Protein AF-A0A9P5WU08-F1 (afdb_monomer_lite)

Secondary structure (DSSP, 8-state):
-PPP-PPPPPP---TT-------PPPPP-----------------------------------------------------PPPP-----PPPPHHHHHHHHHHHHHHHHHHHHHHHHHHHHHHTSTT--HHHHHHHHHHHHHHHHHHHHHHHHHHT--------------------------TTHHHHHHHHHHHHHHHHHHHHHHHHHHHHHHHHHHHHHHHHHHHHHHHHHHHHHHHHHHHHHHHHHHHHHHHHHTTS-------------------------------------------------------------------------------------SSSSHHHHHHHHHHHHHHHTSS-S--------------------------------------------------------------------------------------SS-HHHHHHHHHHHHHH----GGG-SS---EEEEE-SS----SSS--TTSEEEEEEE--TTPPP--TT-----TTS-TT-TT-----EE-TTS-PEEP-GGGGGGHHHHHHHHHHHHH-EEETTEEEEPPP--HHHHHHHHHHHHHHHHTTPPPHHHHHTTT-SSGGGS---PPPPHHHHHHHHHHHS-TTS--TTEEEEE-TTS-EEEEEHHHHHHHS-HHHHHHHHHHHTSGGGTT-EEEGGGTEEEEEE-SHHHHHHHHHHHHT-TT--EEEEEE-S---HHHHHHHHHHGGG---SEEEEEEEPPSS--TT---SBTSS-HHHHHHHHH-TT-SEEEEEEE-TT-----TTGGGTTTT-SS-TTEEEEEEEPTT-S-EEEEEEBS-HHHHHHHHHHHTTSGGGEEEEEEEEEETTEEEEEEEE----TTS-------TTTS-HHHHHHH-SS-EEEEEESS-TT-GGGGSS-EEEEEEEE-TTTTHHHHHHHHHH-TT--EEEEEE-TT--HHHHHHHHHHHHTT-SS--EEEEEEE-STT-EEEEEEESTT-TTT-EEEEEE-TT---HHHHHHHGGGEEEEEEE---HHHHHHHHHHHT-TT------EEEEESGGGS-HHHHHHHHHHHHHS--SEEEEEEE--GGGHHHHHHHHHHHGGG--EEEEESTTHHHHHHHHHHH-TT-TT-TT--EEEEEEEEEE-TTTTHHHHHHHTSSS--SEEEEEEEEE-HHHHHHHHHHS-TTT--EEEE-TT----HHHHHHHHHHSPTTB--SEEEE--TT--HHHHHHHHHHHGGGBS-TT-EEEETTB-

pLDDT: mean 72.18, std 25.39, range [24.97, 98.31]

Foldseek 3Di:
DDDDDDDDDDDDDDPPDDDDDDDDDDDDDDDDDDDDDDDDDDDDDDDDDDDDDDDDDDDDDDDDDDDDDDDDDDDDDDDDDDDDDDDDDDDDQDVVNVVVVVVVVVVVVVVVVVVLVVVVVVQVVDPVDDPVNSCVVVVVVVVVVVVVVVVVVVVVVDDDDDDDDDDDDDDDDDDDDDDDDDPPPPVVVVVVVVVVVVVVVVVVVVVVVVVVVVVVVVVVVVVVVVVVVVVVVVVVVVVVVVVVVVVVVVVVVVVVVVVPDDDDDDYDDDDDDDDDDDDDDDDDDDDDDDDDDDDDDDDDDDDDDDDDDDDDDDDDDDDDDDDDDDDDDDDDDDDDDDDDDDDDDDDPPPVVVVVVVVVVVVVVVVPPPDDDDDDDDDDDDDDDDDDDDDDDDDDDDDDDDDDDDDDDDDDDDDDDDDDDDDDDDDDDDDDDDDDDDDDDDDDDDDDDDDDPPPDQPDDLQVLLQQQCVQVLPDFDACLLPLAQFAKAKFFDPPDDPDLVPDDLQRIFIWGKFQQAPPDQDDPPDCPDDPPDDSVDPPPGPAIDTPPVDDGHGGDPVCLVCLQVNQSSLSCQQPFHQDPNRGRGDHDPDPVVNVRSVSRNVNSVVVVHDHSVNVVVVPDRDSVVVDHNNGAGSVNNVCVCVVGPPVLDQPPFWFWWAGPVGTITTHGPVSCVSPFDPLLVVLQVVLCVDPQWVQWDQPRSSLETETEGADVVSVVSVLVSQLSSLTRAYYAYEHNDADDPVNLVVLLVRLLSGNYQEYHYEYEDDPDCPPPDQDAQVDDPLSNVLSNLPNQNHQKYWYFYDYPPPPPPRVVVSSVLPDDPAQVRTQKMWGHDVVGSAIAIEHEDQAPQVRVLSVCVSVVHNLRYQKYKYWYDDPPDIKIKIKGPFDPPPDDPDRPNCSPPDGPQVVLQVDDGIAMATAEEPPLVRCVLNHLRYAEYEYEDEPPVCLVVVLVSLVSNLNYAEAEYEYEPPDAPLVSCVSNLVSLLCRNHHQKYKYWYDPDDPDIKIWMWGPSVHPVQIAIATADEPSHPCLSVCLPHQQRYAHEHYAEDALNSLQSNLVSCVDPPHHGNYAYYEYEACQVYDLSSLVSVLSNLVSDPYPAYEYYYEDDLVRLLSVLVSCLSRLLRHAYYAYEEACVLNNLVSCCVNPVLSPNNQNHAYYHYYYAYEDELSSCSNVLSQLPDPRAHQYDEAENYEYDQVSLLVVLQRHPQQRHAYYYYYPPYAHDLVSLVSNLVSRAAAGNYQEHEAAHPPDDPVSQVVSCVSRCRRYNDNNRHHYHHPRD

Sequence (1279 aa):
MKPLRIKPHGIKYYPDVVLDVIYDQPLLSINRSQATGLPSSSSSSLSRLGDREAQQSSSAATAAASDPPISGTLADASNDLELPTLADRDTPITMQQANAFLKQADAYFKHELDKQFEFMYEALSKPEVTLESLLANVSNHVIRRALEVRQAKMQEQAPSLSTPTSPLLRVANDKSPTTGEDLGHQESAKQKSVKQEFEMLQSRQELAKQTLEKIEQDKQTWAEEDNMLEKRTSLLLQMVLSQDERQRRALLQQHSQIEGQEKKPEQPTNGDPQSDESLQSFDSSRVEAEEAESSGRKETSQREKQGDDDNSSDDDVRGDDEEEAEMVQQLDLSKPGTSSTKAKNSDVKAQELEKIISVVSEEIVHAEAVHTDEEGSTEVKMETKQKGDSQLSKENTASSTLSNNNGNSNNIGSKGNKDHSVVKSEHASSPAPSPTPNSDGHHQHENGGAGTRQQCPFSFMDVVAHRGKEILNQRYDWLQSPCPKMFIMLPGDNELASVDDLTWQDFDLYFLCDCGDLPARGPVLDTACVNCSPRDNTCRCLPHVDMKDPGYPLFKEALAFGPYIMAILEMLEYGATIDGVVKMTPLKDLKERRRVMYSMVFLMKQGIETSHQLLAKGYTSLDEIKPIAPLKETELADLYRSRISVRRPFFNSYTFRTLDGDIRWLCKAHYDSHTSKAVKTAVPQFSNHPDSRQCTLNDNLGSLVVTLKTRERGRDFFCMVEEMVTTPVISFFLDWDLTDTDELMLEVWIPRLSATCVKIYVREREEQEEELIPGFGHRYYGIILAAIMNKNIQAFSIERRSPGDNNDTGDELFGYKGAVYLDPILARFAREPMSPKVQLGVLVTDLDKAAMAIRVGLKGFHMLSKLTLEATYWDHIDHIDIDFGENEAQEVEKDTDYQTESNIEFFNKRKYDAITVRTYLSADTQFLKTHALKDVNIRIAFPEDGPRIRELIKHNQRLKKMELSIECKDDPCVVFEYFKALTNNHPSLESFHLLKDWGKNNKSTFVWHGVSDRAKMTLSIMSHSEDKIGPLLQKFGACLLQLFIQSINATDAAILEKVTRSRKGQLKLVTIALVDIFTVSQIALDELAKVLQRTPLQRFQITGTVVPRTTSRVGEFMTSVASKITDIHFYGEHTKTVLAEMTKRMPESSGMDLLQELKISGPFDATTKDLTWIRSLLAKPTPLTTIELHKVNLSHQGWMTLAQEIDFKRLKYFRVGPDVPLKSEAIKAFVLAVPPKSELENFHLDSDGLKEGHCLAYKSILMPQLRKRTALVSIGRYF

Radius of gyration: 46.94 Å; chains: 1; bounding box: 154×122×141 Å

Structure (mmCIF, N/CA/C/O backbone):
data_AF-A0A9P5WU08-F1
#
_entry.id   AF-A0A9P5WU08-F1
#
loop_
_atom_site.group_PDB
_atom_site.id
_atom_site.type_symbol
_atom_site.label_atom_id
_atom_site.label_alt_id
_atom_site.label_comp_id
_atom_site.label_asym_id
_atom_site.label_entity_id
_atom_site.label_seq_id
_atom_site.pdbx_PDB_ins_code
_atom_site.Cartn_x
_atom_site.Cartn_y
_atom_site.Cartn_z
_atom_site.occupancy
_atom_site.B_iso_or_equiv
_atom_site.auth_seq_id
_atom_site.auth_comp_id
_atom_site.auth_asym_id
_atom_site.auth_atom_id
_atom_site.pdbx_PDB_model_num
ATOM 1 N N . MET A 1 1 ? -58.186 -29.440 13.171 1.00 34.69 1 MET A N 1
ATOM 2 C CA . MET A 1 1 ? -57.509 -30.562 13.876 1.00 34.69 1 MET A CA 1
ATOM 3 C C . MET A 1 1 ? -56.169 -30.078 14.431 1.00 34.69 1 MET A C 1
ATOM 5 O O . MET A 1 1 ? -55.730 -29.009 14.025 1.00 34.69 1 MET A O 1
ATOM 9 N N . LYS A 1 2 ? -55.533 -30.806 15.364 1.00 27.42 2 LYS A N 1
ATOM 10 C CA . LYS A 1 2 ? -54.181 -30.474 15.868 1.00 27.42 2 LYS A CA 1
ATOM 11 C C . LYS A 1 2 ? -53.103 -30.971 14.883 1.00 27.42 2 LYS A C 1
ATOM 13 O O . LYS A 1 2 ? -53.292 -32.060 14.344 1.00 27.42 2 LYS A O 1
ATOM 18 N N . PRO A 1 3 ? -51.977 -30.261 14.687 1.00 35.47 3 PRO A N 1
ATOM 19 C CA . PRO A 1 3 ? -50.826 -30.810 13.971 1.00 35.47 3 PRO A CA 1
ATOM 20 C C . PRO A 1 3 ? -50.134 -31.892 14.817 1.00 35.47 3 PRO A C 1
ATOM 22 O O . PRO A 1 3 ? -49.934 -31.709 16.021 1.00 35.47 3 PRO A O 1
ATOM 25 N N . LEU A 1 4 ? -49.750 -33.014 14.201 1.00 32.16 4 LEU A N 1
ATOM 26 C CA . LEU A 1 4 ? -48.943 -34.037 14.870 1.00 32.16 4 LEU A CA 1
ATOM 27 C C . LEU A 1 4 ? -47.486 -33.569 14.993 1.00 32.16 4 LEU A C 1
ATOM 29 O O . LEU A 1 4 ? -46.886 -33.111 14.025 1.00 32.16 4 LEU A O 1
ATOM 33 N N . ARG A 1 5 ? -46.889 -33.763 16.175 1.00 32.47 5 ARG A N 1
ATOM 34 C CA . ARG A 1 5 ? -45.430 -33.770 16.344 1.00 32.47 5 ARG A CA 1
ATOM 35 C C . ARG A 1 5 ? -44.932 -35.207 16.235 1.00 32.47 5 ARG A C 1
ATOM 37 O O . ARG A 1 5 ? -45.178 -36.000 17.141 1.00 32.47 5 ARG A O 1
ATOM 44 N N . ILE A 1 6 ? -44.199 -35.516 15.171 1.00 35.97 6 ILE A N 1
ATOM 45 C CA . ILE A 1 6 ? -43.386 -36.735 15.102 1.00 35.97 6 ILE A CA 1
ATOM 46 C C . ILE A 1 6 ? -42.118 -36.491 15.934 1.00 35.97 6 ILE A C 1
ATOM 48 O O . ILE A 1 6 ? -41.477 -35.450 15.796 1.00 35.97 6 ILE A O 1
ATOM 52 N N . LYS A 1 7 ? -41.768 -37.428 16.822 1.00 31.28 7 LYS A N 1
ATOM 53 C CA . LYS A 1 7 ? -40.436 -37.479 17.445 1.00 31.28 7 LYS A CA 1
ATOM 54 C C . LYS A 1 7 ? -39.527 -38.343 16.562 1.00 31.28 7 LYS A C 1
ATOM 56 O O . LYS A 1 7 ? -39.980 -39.420 16.178 1.00 31.28 7 LYS A O 1
ATOM 61 N N . PRO A 1 8 ? -38.272 -37.951 16.285 1.00 36.16 8 PRO A N 1
ATOM 62 C CA . PRO A 1 8 ? -37.300 -38.887 15.732 1.00 36.16 8 PRO A CA 1
ATOM 63 C C . PRO A 1 8 ? -37.029 -40.011 16.745 1.00 36.16 8 PRO A C 1
ATOM 65 O O . PRO A 1 8 ? -37.036 -39.780 17.959 1.00 36.16 8 PRO A O 1
ATOM 68 N N . HIS A 1 9 ? -36.794 -41.227 16.253 1.00 31.97 9 HIS A N 1
ATOM 69 C CA . HIS A 1 9 ? -36.351 -42.335 17.098 1.00 31.97 9 HIS A CA 1
ATOM 70 C C . HIS A 1 9 ? -34.900 -42.106 17.541 1.00 31.97 9 HIS A C 1
ATOM 72 O O . HIS A 1 9 ? -34.065 -41.661 16.757 1.00 31.97 9 HIS A O 1
ATOM 78 N N . GLY A 1 10 ? -34.603 -42.388 18.812 1.00 30.31 10 GLY A N 1
ATOM 79 C CA . GLY A 1 10 ? -33.260 -42.208 19.357 1.00 30.31 10 GLY A CA 1
ATOM 80 C C . GLY A 1 10 ? -32.297 -43.271 18.837 1.00 30.31 10 GLY A C 1
ATOM 81 O O . GLY A 1 10 ? -32.519 -44.460 19.066 1.00 30.31 10 GLY A O 1
ATOM 82 N N . ILE A 1 11 ? -31.214 -42.840 18.188 1.00 43.12 11 ILE A N 1
ATOM 83 C CA . ILE A 1 11 ? -30.076 -43.707 17.871 1.00 43.12 11 ILE A CA 1
ATOM 84 C C . ILE A 1 11 ? -29.409 -44.090 19.194 1.00 43.12 11 ILE A C 1
ATOM 86 O O . ILE A 1 11 ? -29.021 -43.229 19.986 1.00 43.12 11 ILE A O 1
ATOM 90 N N . LYS A 1 12 ? -29.316 -45.393 19.456 1.00 31.11 12 LYS A N 1
ATOM 91 C CA . LYS A 1 12 ? -28.739 -45.930 20.686 1.00 31.11 12 LYS A CA 1
ATOM 92 C C . LYS A 1 12 ? -27.270 -46.252 20.432 1.00 31.11 12 LYS A C 1
ATOM 94 O O . LYS A 1 12 ? -26.978 -47.204 19.718 1.00 31.11 12 LYS A O 1
ATOM 99 N N . TYR A 1 13 ? -26.368 -45.459 21.005 1.00 36.53 13 TYR A N 1
ATOM 100 C CA . TYR A 1 13 ? -24.935 -45.742 20.943 1.00 36.53 13 TYR A CA 1
ATOM 101 C C . TYR A 1 13 ? -24.625 -47.078 21.624 1.00 36.53 13 TYR A C 1
ATOM 103 O O . TYR A 1 13 ? -25.004 -47.303 22.776 1.00 36.53 13 TYR A O 1
ATOM 111 N N . TYR A 1 14 ? -23.902 -47.925 20.903 1.00 52.31 14 TYR A N 1
ATOM 112 C CA . TYR A 1 14 ? -23.151 -49.046 21.446 1.00 52.31 14 TYR A CA 1
ATOM 113 C C . TYR A 1 14 ? -21.669 -48.671 21.319 1.00 52.31 14 TYR A C 1
ATOM 115 O O . TYR A 1 14 ? -21.276 -48.225 20.238 1.00 52.31 14 TYR A O 1
ATOM 123 N N . PRO A 1 15 ? -20.845 -48.801 22.374 1.00 32.66 15 PRO A N 1
ATOM 124 C CA . PRO A 1 15 ? -19.403 -48.841 22.171 1.00 32.66 15 PRO A CA 1
ATOM 125 C C . PRO A 1 15 ? -19.047 -50.044 21.281 1.00 32.66 15 PRO A C 1
ATOM 127 O O . PRO A 1 15 ? -19.820 -50.998 21.170 1.00 32.66 15 PRO A O 1
ATOM 130 N N . ASP A 1 16 ? -17.879 -49.975 20.649 1.00 41.97 16 ASP A N 1
ATOM 131 C CA . ASP A 1 16 ? -17.249 -51.072 19.901 1.00 41.97 16 ASP A CA 1
ATOM 132 C C . ASP A 1 16 ? -17.954 -51.518 18.597 1.00 41.97 16 ASP A C 1
ATOM 134 O O . ASP A 1 16 ? -17.628 -52.569 18.046 1.00 41.97 16 ASP A O 1
ATOM 138 N N . VAL A 1 17 ? -18.866 -50.704 18.041 1.00 46.66 17 VAL A N 1
ATOM 139 C CA . VAL A 1 17 ? -19.443 -50.910 16.694 1.00 46.66 17 VAL A CA 1
ATOM 140 C C . VAL A 1 17 ? -19.182 -49.700 15.795 1.00 46.66 17 VAL A C 1
ATOM 142 O O . VAL A 1 17 ? -19.754 -48.628 15.996 1.00 46.66 17 VAL A O 1
ATOM 145 N N . VAL A 1 18 ? -18.355 -49.889 14.764 1.00 36.91 18 VAL A N 1
ATOM 146 C CA . VAL A 1 18 ? -18.222 -48.948 13.640 1.00 36.91 18 VAL A CA 1
ATOM 147 C C . VAL A 1 18 ? -19.367 -49.198 12.655 1.00 36.91 18 VAL A C 1
ATOM 149 O O . VAL A 1 18 ? -19.639 -50.344 12.301 1.00 36.91 18 VAL A O 1
ATOM 152 N N . LEU A 1 19 ? -20.041 -48.132 12.222 1.00 39.50 19 LEU A N 1
ATOM 153 C CA . LEU A 1 19 ? -21.078 -48.180 11.189 1.00 39.50 19 LEU A CA 1
ATOM 154 C C . LEU A 1 19 ? -20.576 -47.463 9.934 1.00 39.50 19 LEU A C 1
ATOM 156 O O . LEU A 1 19 ? -20.620 -46.234 9.872 1.00 39.50 19 LEU A O 1
ATOM 160 N N . ASP A 1 20 ? -20.135 -48.229 8.938 1.00 29.48 20 ASP A N 1
ATOM 161 C CA . ASP A 1 20 ? -19.919 -47.700 7.591 1.00 29.48 20 ASP A CA 1
ATOM 162 C C . ASP A 1 20 ? -21.259 -47.312 6.955 1.00 29.48 20 ASP A C 1
ATOM 164 O O . ASP A 1 20 ? -22.216 -48.091 6.942 1.00 29.48 20 ASP A O 1
ATOM 168 N N . VAL A 1 21 ? -21.321 -46.101 6.400 1.00 35.91 21 VAL A N 1
ATOM 169 C CA . VAL A 1 21 ? -22.486 -45.591 5.665 1.00 35.91 21 VAL A CA 1
ATOM 170 C C . VAL A 1 21 ? -22.124 -45.503 4.187 1.00 35.91 21 VAL A C 1
ATOM 172 O O . VAL A 1 21 ? -21.645 -44.479 3.702 1.00 35.91 21 VAL A O 1
ATOM 175 N N . ILE A 1 22 ? -22.353 -46.604 3.472 1.00 28.06 22 ILE A N 1
ATOM 176 C CA . ILE A 1 22 ? -22.244 -46.653 2.013 1.00 28.06 22 ILE A CA 1
ATOM 177 C C . ILE A 1 22 ? -23.464 -45.941 1.414 1.00 28.06 22 ILE A C 1
ATOM 179 O O . ILE A 1 22 ? -24.605 -46.315 1.687 1.00 28.06 22 ILE A O 1
ATOM 183 N N . TYR A 1 23 ? -23.223 -44.923 0.587 1.00 31.50 23 TYR A N 1
ATOM 184 C CA . TYR A 1 23 ? -24.256 -44.259 -0.207 1.00 31.50 23 TYR A CA 1
ATOM 185 C C . TYR A 1 23 ? -24.319 -44.878 -1.606 1.00 31.50 23 TYR A C 1
ATOM 187 O O . TYR A 1 23 ? -23.546 -44.498 -2.486 1.00 31.50 23 TYR A O 1
ATOM 195 N N . ASP A 1 24 ? -25.253 -45.805 -1.819 1.00 28.47 24 ASP A N 1
ATOM 196 C CA . ASP A 1 24 ? -25.583 -46.283 -3.165 1.00 28.47 24 ASP A CA 1
ATOM 197 C C . ASP A 1 24 ? -26.359 -45.227 -3.972 1.00 28.47 24 ASP A C 1
ATOM 199 O O . ASP A 1 24 ? -27.133 -44.428 -3.435 1.00 28.47 24 ASP A O 1
ATOM 203 N N . GLN A 1 25 ? -26.138 -45.221 -5.288 1.00 30.02 25 GLN A N 1
ATOM 204 C CA . GLN A 1 25 ? -26.698 -44.226 -6.206 1.00 30.02 25 GLN A CA 1
ATOM 205 C C . GLN A 1 25 ? -28.185 -44.476 -6.538 1.00 30.02 25 GLN A C 1
ATOM 207 O O . GLN A 1 25 ? -28.625 -45.625 -6.616 1.00 30.02 25 GLN A O 1
ATOM 212 N N . PRO A 1 26 ? -28.976 -43.420 -6.814 1.00 32.41 26 PRO A N 1
ATOM 213 C CA . PRO A 1 26 ? -30.368 -43.566 -7.229 1.00 32.41 26 PRO A CA 1
ATOM 214 C C . PRO A 1 26 ? -30.482 -43.962 -8.712 1.00 32.41 26 PRO A C 1
ATOM 216 O O . PRO A 1 26 ? -30.087 -43.202 -9.595 1.00 32.41 26 PRO A O 1
ATOM 219 N N . LEU A 1 27 ? -31.103 -45.111 -8.996 1.00 29.84 27 LEU A N 1
ATOM 220 C CA . LEU A 1 27 ? -31.522 -45.495 -10.352 1.00 29.84 27 LEU A CA 1
ATOM 221 C C . LEU A 1 27 ? -33.009 -45.208 -10.620 1.00 29.84 27 LEU A C 1
ATOM 223 O O . LEU A 1 27 ? -33.827 -45.048 -9.714 1.00 29.84 27 LEU A O 1
ATOM 227 N N . LEU A 1 28 ? -33.338 -45.080 -11.906 1.00 31.52 28 LEU A N 1
ATOM 228 C CA . LEU A 1 28 ? -34.514 -44.358 -12.387 1.00 31.52 28 LEU A CA 1
ATOM 229 C C . LEU A 1 28 ? -35.746 -45.242 -12.676 1.00 31.52 28 LEU A C 1
ATOM 231 O O . LEU A 1 28 ? -35.766 -45.979 -13.656 1.00 31.52 28 LEU A O 1
ATOM 235 N N . SER A 1 29 ? -36.856 -44.903 -12.007 1.00 31.78 29 SER A N 1
ATOM 236 C CA . SER A 1 29 ? -38.169 -44.621 -12.639 1.00 31.78 29 SER A CA 1
ATOM 237 C C . SER A 1 29 ? -39.107 -45.748 -13.152 1.00 31.78 29 SER A C 1
ATOM 239 O O . SER A 1 29 ? -38.723 -46.893 -13.348 1.00 31.78 29 SER A O 1
ATOM 241 N N . ILE A 1 30 ? -40.344 -45.303 -13.460 1.00 30.02 30 ILE A N 1
ATOM 242 C CA . ILE A 1 30 ? -41.348 -45.830 -14.422 1.00 30.02 30 ILE A CA 1
ATOM 243 C C . ILE A 1 30 ? -42.487 -46.773 -13.934 1.00 30.02 30 ILE A C 1
ATOM 245 O O . ILE A 1 30 ? -42.290 -47.771 -13.255 1.00 30.02 30 ILE A O 1
ATOM 249 N N . ASN A 1 31 ? -43.693 -46.430 -14.433 1.00 26.66 31 ASN A N 1
ATOM 250 C CA . ASN A 1 31 ? -45.034 -47.057 -14.387 1.00 26.66 31 ASN A CA 1
ATOM 251 C C . ASN A 1 31 ? -45.841 -47.009 -13.053 1.00 26.66 31 ASN A C 1
ATOM 253 O O . ASN A 1 31 ? -45.314 -47.372 -12.012 1.00 26.66 31 ASN A O 1
ATOM 257 N N . ARG A 1 32 ? -47.095 -46.492 -12.947 1.00 30.83 32 ARG A N 1
ATOM 258 C CA . ARG A 1 32 ? -48.305 -46.387 -13.840 1.00 30.83 32 ARG A CA 1
ATOM 259 C C . ARG A 1 32 ? -49.084 -47.723 -13.878 1.00 30.83 32 ARG A C 1
ATOM 261 O O . ARG A 1 32 ? -48.453 -48.747 -14.094 1.00 30.83 32 ARG A O 1
ATOM 268 N N . SER A 1 33 ? -50.406 -47.845 -13.672 1.00 29.08 33 SER A N 1
ATOM 269 C CA . SER A 1 33 ? -51.582 -46.926 -13.712 1.00 29.08 33 SER A CA 1
ATOM 270 C C . SER A 1 33 ? -52.446 -47.052 -12.401 1.00 29.08 33 SER A C 1
ATOM 272 O O . SER A 1 33 ? -51.861 -47.416 -11.392 1.00 29.08 33 SER A O 1
ATOM 274 N N . GLN A 1 34 ? -53.773 -46.799 -12.237 1.00 30.27 34 GLN A N 1
ATOM 275 C CA . GLN A 1 34 ? -54.885 -46.291 -13.085 1.00 30.27 34 GLN A CA 1
ATOM 276 C C . GLN A 1 34 ? -56.115 -45.781 -12.264 1.00 30.27 34 GLN A C 1
ATOM 278 O O . GLN A 1 34 ? -56.646 -46.555 -11.480 1.00 30.27 34 GLN A O 1
ATOM 283 N N . ALA A 1 35 ? -56.644 -44.578 -12.573 1.00 29.36 35 ALA A N 1
ATOM 284 C CA . ALA A 1 35 ? -58.041 -44.092 -12.350 1.00 29.36 35 ALA A CA 1
ATOM 285 C C . ALA A 1 35 ? -58.637 -44.105 -10.897 1.00 29.36 35 ALA A C 1
ATOM 287 O O . ALA A 1 35 ? -58.007 -44.611 -9.982 1.00 29.36 35 ALA A O 1
ATOM 288 N N . THR A 1 36 ? -59.794 -43.511 -10.533 1.00 30.94 36 THR A N 1
ATOM 289 C CA . THR A 1 36 ? -60.906 -42.769 -11.201 1.00 30.94 36 THR A CA 1
ATOM 290 C C . THR A 1 36 ? -61.423 -41.616 -10.301 1.00 30.94 36 THR A C 1
ATOM 292 O O . THR A 1 36 ? -61.477 -41.816 -9.089 1.00 30.94 36 THR A O 1
ATOM 295 N N . GLY A 1 37 ? -61.952 -40.500 -10.843 1.00 28.73 37 GLY A N 1
ATOM 296 C CA . GLY A 1 37 ? -62.857 -39.595 -10.085 1.00 28.73 37 GLY A CA 1
ATOM 297 C C . GLY A 1 37 ? -62.860 -38.097 -10.467 1.00 28.73 37 GLY A C 1
ATOM 298 O O . GLY A 1 37 ? -61.840 -37.428 -10.365 1.00 28.73 37 GLY A O 1
ATOM 299 N N . LEU A 1 38 ? -64.031 -37.567 -10.843 1.00 36.56 38 LEU A N 1
ATOM 300 C CA . LEU A 1 38 ? -64.402 -36.146 -11.074 1.00 36.56 38 LEU A CA 1
ATOM 301 C C . LEU A 1 38 ? -65.765 -35.890 -10.346 1.00 36.56 38 LEU A C 1
ATOM 303 O O . LEU A 1 38 ? -66.299 -36.888 -9.851 1.00 36.56 38 LEU A O 1
ATOM 307 N N . PRO A 1 39 ? -66.402 -34.682 -10.288 1.00 50.38 39 PRO A N 1
ATOM 308 C CA . PRO A 1 39 ? -66.071 -33.368 -10.884 1.00 50.38 39 PRO A CA 1
ATOM 309 C C . PRO A 1 39 ? -66.277 -32.092 -9.985 1.00 50.38 39 PRO A C 1
ATOM 311 O O . PRO A 1 39 ? -66.852 -32.145 -8.907 1.00 50.38 39 PRO A O 1
ATOM 314 N N . SER A 1 40 ? -65.855 -30.928 -10.516 1.00 29.28 40 SER A N 1
ATOM 315 C CA . SER A 1 40 ? -66.510 -29.580 -10.532 1.00 29.28 40 SER A CA 1
ATOM 316 C C . SER A 1 40 ? -67.101 -28.837 -9.294 1.00 29.28 40 SER A C 1
ATOM 318 O O . SER A 1 40 ? -68.027 -29.327 -8.658 1.00 29.28 40 SER A O 1
ATOM 320 N N . SER A 1 41 ? -66.778 -27.520 -9.220 1.00 29.59 41 SER A N 1
ATOM 321 C CA . SER A 1 41 ? -67.636 -26.344 -8.834 1.00 29.59 41 SER A CA 1
ATOM 322 C C . SER A 1 41 ? -68.227 -26.218 -7.402 1.00 29.59 41 SER A C 1
ATOM 324 O O . SER A 1 41 ? -68.555 -27.217 -6.784 1.00 29.59 41 SER A O 1
ATOM 326 N N . SER A 1 42 ? -68.467 -25.026 -6.814 1.00 27.19 42 SER A N 1
ATOM 327 C CA . SER A 1 42 ? -68.153 -23.618 -7.178 1.00 27.19 42 SER A CA 1
ATOM 328 C C . SER A 1 42 ? -68.354 -22.633 -5.996 1.00 27.19 42 SER A C 1
ATOM 330 O O . SER A 1 42 ? -69.127 -22.905 -5.087 1.00 27.19 42 SER A O 1
ATOM 332 N N . SER A 1 43 ? -67.751 -21.436 -6.108 1.00 27.95 43 SER A N 1
ATOM 333 C CA . SER A 1 43 ? -68.268 -20.107 -5.679 1.00 27.95 43 SER A CA 1
ATOM 334 C C . SER A 1 43 ? -68.654 -19.769 -4.212 1.00 27.95 43 SER A C 1
ATOM 336 O O . SER A 1 43 ? -69.559 -20.360 -3.636 1.00 27.95 43 SER A O 1
ATOM 338 N N . SER A 1 44 ? -68.168 -18.588 -3.781 1.00 26.80 44 SER A N 1
ATOM 339 C CA . SER A 1 44 ? -68.917 -17.469 -3.140 1.00 26.80 44 SER A CA 1
ATOM 340 C C . SER A 1 44 ? -68.827 -17.142 -1.626 1.00 26.80 44 SER A C 1
ATOM 342 O O . SER A 1 44 ? -68.913 -17.987 -0.745 1.00 26.80 44 SER A O 1
ATOM 344 N N . SER A 1 45 ? -68.770 -15.816 -1.402 1.00 29.22 45 SER A N 1
ATOM 345 C CA . SER A 1 45 ? -69.324 -14.985 -0.306 1.00 29.22 45 SER A CA 1
ATOM 346 C C . SER A 1 45 ? -68.807 -15.023 1.149 1.00 29.22 45 SER A C 1
ATOM 348 O O . SER A 1 45 ? -68.934 -15.998 1.876 1.00 29.22 45 SER A O 1
ATOM 350 N N . LEU A 1 46 ? -68.361 -13.826 1.566 1.00 31.08 46 LEU A N 1
ATOM 351 C CA . LEU A 1 46 ? -68.562 -13.106 2.840 1.00 31.08 46 LEU A CA 1
ATOM 352 C C . LEU A 1 46 ? -69.172 -13.818 4.068 1.00 31.08 46 LEU A C 1
ATOM 354 O O . LEU A 1 46 ? -70.276 -14.351 4.023 1.00 31.08 46 LEU A O 1
ATOM 358 N N . SER A 1 47 ? -68.600 -13.497 5.238 1.00 28.39 47 SER A N 1
ATOM 359 C CA . SER A 1 47 ? -69.359 -13.115 6.446 1.00 28.39 47 SER A CA 1
ATOM 360 C C . SER A 1 47 ? -68.523 -12.201 7.361 1.00 28.39 47 SER A C 1
ATOM 362 O O . SER A 1 47 ? -67.357 -12.487 7.618 1.00 28.39 47 SER A O 1
ATOM 364 N N . ARG A 1 48 ? -69.120 -11.111 7.866 1.00 32.72 48 ARG A N 1
ATOM 365 C CA . ARG A 1 48 ? -68.645 -10.358 9.049 1.00 32.72 48 ARG A CA 1
ATOM 366 C C . ARG A 1 48 ? -69.389 -10.869 10.289 1.00 32.72 48 ARG A C 1
ATOM 368 O O . ARG A 1 48 ? -70.538 -11.267 10.134 1.00 32.72 48 ARG A O 1
ATOM 375 N N . LEU A 1 49 ? -68.778 -10.757 11.474 1.00 28.95 49 LEU A N 1
ATOM 376 C CA . LEU A 1 49 ? -69.361 -10.369 12.784 1.00 28.95 49 LEU A CA 1
ATOM 377 C C . LEU A 1 49 ? -68.360 -10.729 13.910 1.00 28.95 49 LEU A C 1
ATOM 379 O O . LEU A 1 49 ? -67.625 -11.704 13.781 1.00 28.95 49 LEU A O 1
ATOM 383 N N . GLY A 1 50 ? -68.271 -9.992 15.020 1.00 28.38 50 GLY A N 1
ATOM 384 C CA . GLY A 1 50 ? -69.018 -8.783 15.384 1.00 28.38 50 GLY A CA 1
ATOM 385 C C . GLY A 1 50 ? -68.411 -8.056 16.592 1.00 28.38 50 GLY A C 1
ATOM 386 O O . GLY A 1 50 ? -67.461 -8.535 17.210 1.00 28.38 50 GLY A O 1
ATOM 387 N N . ASP A 1 51 ? -68.959 -6.881 16.879 1.00 32.34 51 ASP A N 1
ATOM 388 C CA . ASP A 1 51 ? -68.382 -5.837 17.732 1.00 32.34 51 ASP A CA 1
ATOM 389 C C . ASP A 1 51 ? -68.729 -5.965 19.227 1.00 32.34 51 ASP A C 1
ATOM 391 O O . ASP A 1 51 ? -69.640 -6.704 19.616 1.00 32.34 51 ASP A O 1
ATOM 395 N N . ARG A 1 52 ? -68.081 -5.139 20.069 1.00 32.59 52 ARG A N 1
ATOM 396 C CA . ARG A 1 52 ? -68.745 -4.579 21.259 1.00 32.59 52 ARG A CA 1
ATOM 397 C C . ARG A 1 52 ? -68.151 -3.240 21.723 1.00 32.59 52 ARG A C 1
ATOM 399 O O . ARG A 1 52 ? -66.946 -3.122 21.914 1.00 32.59 52 ARG A O 1
ATOM 406 N N . GLU A 1 53 ? -69.032 -2.263 21.921 1.00 35.06 53 GLU A N 1
ATOM 407 C CA . GLU A 1 53 ? -68.787 -0.917 22.477 1.00 35.06 53 GLU A CA 1
ATOM 408 C C . GLU A 1 53 ? -68.697 -0.979 24.031 1.00 35.06 53 GLU A C 1
ATOM 410 O O . GLU A 1 53 ? -68.881 -2.055 24.602 1.00 35.06 53 GLU A O 1
ATOM 415 N N . ALA A 1 54 ? -68.437 0.071 24.827 1.00 33.81 54 ALA A N 1
ATOM 416 C CA . ALA A 1 54 ? -68.393 1.541 24.657 1.00 33.81 54 ALA A CA 1
ATOM 417 C C . ALA A 1 54 ? -67.313 2.131 25.638 1.00 33.81 54 ALA A C 1
ATOM 419 O O . ALA A 1 54 ? -66.629 1.341 26.281 1.00 33.81 54 ALA A O 1
ATOM 420 N N . GLN A 1 55 ? -67.036 3.434 25.844 1.00 33.06 55 GLN A N 1
ATOM 421 C CA . GLN A 1 55 ? -67.862 4.660 25.855 1.00 33.06 55 GLN A CA 1
ATOM 422 C C . GLN A 1 55 ? -67.080 5.946 25.461 1.00 33.06 55 GLN A C 1
ATOM 424 O O . GLN A 1 55 ? -65.860 5.990 25.554 1.00 33.06 55 GLN A O 1
ATOM 429 N N . GLN A 1 56 ? -67.854 6.973 25.067 1.00 33.53 56 GLN A N 1
ATOM 430 C CA . GLN A 1 56 ? -67.699 8.453 25.160 1.00 33.53 56 GLN A CA 1
ATOM 431 C C . GLN A 1 56 ? -66.423 9.038 25.833 1.00 33.53 56 GLN A C 1
ATOM 433 O O . GLN A 1 56 ? -65.975 8.531 26.853 1.00 33.53 56 GLN A O 1
ATOM 438 N N . SER A 1 57 ? -65.862 10.174 25.377 1.00 28.95 57 SER A N 1
ATOM 439 C CA . SER A 1 57 ? -66.558 11.477 25.219 1.00 28.95 57 SER A CA 1
ATOM 440 C C . SER A 1 57 ? -66.094 12.413 24.070 1.00 28.95 57 SER A C 1
ATOM 442 O O . SER A 1 57 ? -65.075 12.191 23.427 1.00 28.95 57 SER A O 1
ATOM 444 N N . SER A 1 58 ? -66.869 13.490 23.852 1.00 29.95 58 SER A N 1
ATOM 445 C CA . SER A 1 58 ? -66.649 14.667 22.969 1.00 29.95 58 SER A CA 1
ATOM 446 C C . SER A 1 58 ? -65.417 15.523 23.352 1.00 29.95 58 SER A C 1
ATOM 448 O O . SER A 1 58 ? -64.879 15.308 24.435 1.00 29.95 58 SER A O 1
ATOM 450 N N . SER A 1 59 ? -64.927 16.521 22.589 1.00 28.08 59 SER A N 1
ATOM 451 C CA . SER A 1 59 ? -65.498 17.438 21.557 1.00 28.08 59 SER A CA 1
ATOM 452 C C . SER A 1 59 ? -64.449 17.812 20.473 1.00 28.08 59 SER A C 1
ATOM 454 O O . SER A 1 59 ? -63.264 17.670 20.741 1.00 28.08 59 SER A O 1
ATOM 456 N N . ALA A 1 60 ? -64.703 18.243 19.221 1.00 29.11 60 ALA A N 1
ATOM 457 C CA . ALA A 1 60 ? -65.815 18.878 18.472 1.00 29.11 60 ALA A CA 1
ATOM 458 C C . ALA A 1 60 ? -65.622 20.388 18.128 1.00 29.11 60 ALA A C 1
ATOM 460 O O . ALA A 1 60 ? -66.013 21.244 18.915 1.00 29.11 60 ALA A O 1
ATOM 461 N N . ALA A 1 61 ? -65.076 20.671 16.927 1.00 28.44 61 ALA A N 1
ATOM 462 C CA . ALA A 1 61 ? -65.252 21.853 16.037 1.00 28.44 61 ALA A CA 1
ATOM 463 C C . ALA A 1 61 ? -64.545 21.522 14.680 1.00 28.44 61 ALA A C 1
ATOM 465 O O . ALA A 1 61 ? -63.482 20.912 14.745 1.00 28.44 61 ALA A O 1
ATOM 466 N N . THR A 1 62 ? -65.027 21.668 13.426 1.00 29.38 62 THR A N 1
ATOM 467 C CA . THR A 1 62 ? -65.758 22.712 12.643 1.00 29.38 62 THR A CA 1
ATOM 468 C C . THR A 1 62 ? -64.969 24.010 12.420 1.00 29.38 62 THR A C 1
ATOM 470 O O . THR A 1 62 ? -64.541 24.582 13.414 1.00 29.38 62 THR A O 1
ATOM 473 N N . ALA A 1 63 ? -64.817 24.605 11.220 1.00 28.53 63 ALA A N 1
ATOM 474 C CA . ALA A 1 63 ? -65.044 24.250 9.788 1.00 28.53 63 ALA A CA 1
ATOM 475 C C . ALA A 1 63 ? -64.211 25.270 8.925 1.00 28.53 63 ALA A C 1
ATOM 477 O O . ALA A 1 63 ? -63.475 26.038 9.536 1.00 28.53 63 ALA A O 1
ATOM 478 N N . ALA A 1 64 ? -64.193 25.421 7.586 1.00 28.50 64 ALA A N 1
ATOM 479 C CA . ALA A 1 64 ? -64.866 24.906 6.367 1.00 28.50 64 ALA A CA 1
ATOM 480 C C . ALA A 1 64 ? -63.848 25.069 5.182 1.00 28.50 64 ALA A C 1
ATOM 482 O O . ALA A 1 64 ? -62.958 25.904 5.300 1.00 28.50 64 ALA A O 1
ATOM 483 N N . ALA A 1 65 ? -63.738 24.232 4.136 1.00 30.59 65 ALA A N 1
ATOM 484 C CA . ALA A 1 65 ? -64.596 23.974 2.956 1.00 30.59 65 ALA A CA 1
ATOM 485 C C . ALA A 1 65 ? -64.788 25.147 1.949 1.00 30.59 65 ALA A C 1
ATOM 487 O O . ALA A 1 65 ? -65.642 25.998 2.186 1.00 30.59 65 ALA A O 1
ATOM 488 N N . SER A 1 66 ? -64.083 25.115 0.796 1.00 26.69 66 SER A N 1
ATOM 489 C CA . SER A 1 66 ? -64.455 25.808 -0.465 1.00 26.69 66 SER A CA 1
ATOM 490 C C . SER A 1 66 ? -63.600 25.411 -1.698 1.00 26.69 66 SER A C 1
ATOM 492 O O . SER A 1 66 ? -62.455 25.842 -1.821 1.00 26.69 66 SER A O 1
ATOM 494 N N . ASP A 1 67 ? -64.198 24.678 -2.643 1.00 34.09 67 ASP A N 1
ATOM 495 C CA . ASP A 1 67 ? -63.979 24.829 -4.106 1.00 34.09 67 ASP A CA 1
ATOM 496 C C . ASP A 1 67 ? -64.909 25.982 -4.624 1.00 34.09 67 ASP A C 1
ATOM 498 O O . ASP A 1 67 ? -65.644 26.518 -3.781 1.00 34.09 67 ASP A O 1
ATOM 502 N N . PRO A 1 68 ? -65.025 26.376 -5.930 1.00 49.69 68 PRO A N 1
ATOM 503 C CA . PRO A 1 68 ? -64.477 25.804 -7.176 1.00 49.69 68 PRO A CA 1
ATOM 504 C C . PRO A 1 68 ? -63.810 26.854 -8.149 1.00 49.69 68 PRO A C 1
ATOM 506 O O . PRO A 1 68 ? -62.806 27.417 -7.730 1.00 49.69 68 PRO A O 1
ATOM 509 N N . PRO A 1 69 ? -64.192 27.084 -9.441 1.00 58.34 69 PRO A N 1
ATOM 510 C CA . PRO A 1 69 ? -63.352 26.710 -10.601 1.00 58.34 69 PRO A CA 1
ATOM 511 C C . PRO A 1 69 ? -63.124 27.860 -11.638 1.00 58.34 69 PRO A C 1
ATOM 513 O O . PRO A 1 69 ? -63.145 29.023 -11.256 1.00 58.34 69 PRO A O 1
ATOM 516 N N . ILE A 1 70 ? -63.029 27.518 -12.950 1.00 30.19 70 ILE A N 1
ATOM 517 C CA . ILE A 1 70 ? -62.859 28.345 -14.191 1.00 30.19 70 ILE A CA 1
ATOM 518 C C . ILE A 1 70 ? -61.371 28.410 -14.627 1.00 30.19 70 ILE A C 1
ATOM 520 O O . ILE A 1 70 ? -60.546 28.839 -13.837 1.00 30.19 70 ILE A O 1
ATOM 524 N N . SER A 1 71 ? -60.874 27.908 -15.778 1.00 30.28 71 SER A N 1
ATOM 525 C CA . SER A 1 71 ? -61.320 27.743 -17.192 1.00 30.28 71 SER A CA 1
ATOM 526 C C . SER A 1 71 ? -60.845 28.875 -18.130 1.00 30.28 71 SER A C 1
ATOM 528 O O . SER A 1 71 ? -61.386 29.975 -18.075 1.00 30.28 71 SER A O 1
ATOM 530 N N . GLY A 1 72 ? -59.893 28.587 -19.039 1.00 25.75 72 GLY A N 1
ATOM 531 C CA . GLY A 1 72 ? -59.273 29.569 -19.955 1.00 25.75 72 GLY A CA 1
ATOM 532 C C . GLY A 1 72 ? -58.536 28.956 -21.165 1.00 25.75 72 GLY A C 1
ATOM 533 O O . GLY A 1 72 ? -57.340 28.713 -21.123 1.00 25.75 72 GLY A O 1
ATOM 534 N N . THR A 1 73 ? -59.295 28.710 -22.231 1.00 28.11 73 THR A N 1
ATOM 535 C CA . THR A 1 73 ? -58.974 28.262 -23.610 1.00 28.11 73 THR A CA 1
ATOM 536 C C . THR A 1 73 ? -57.622 28.604 -24.291 1.00 28.11 73 THR A C 1
ATOM 538 O O . THR A 1 73 ? -57.259 29.770 -24.373 1.00 28.11 73 THR A O 1
ATOM 541 N N . LEU A 1 74 ? -57.071 27.586 -24.984 1.00 28.53 74 LEU A N 1
ATOM 542 C CA . LEU A 1 74 ? -56.548 27.552 -26.381 1.00 28.53 74 LEU A CA 1
ATOM 543 C C . LEU A 1 74 ? -55.507 28.578 -26.899 1.00 28.53 74 LEU A C 1
ATOM 545 O O . LEU A 1 74 ? -55.840 29.740 -27.118 1.00 28.53 74 LEU A O 1
ATOM 549 N N . ALA A 1 75 ? -54.358 28.057 -27.360 1.00 27.30 75 ALA A N 1
ATOM 550 C CA . ALA A 1 75 ? -53.758 28.349 -28.679 1.00 27.30 75 ALA A CA 1
ATOM 551 C C . ALA A 1 75 ? -52.761 27.233 -29.088 1.00 27.30 75 ALA A C 1
ATOM 553 O O . ALA A 1 75 ? -52.195 26.570 -28.219 1.00 27.30 75 ALA A O 1
ATOM 554 N N . ASP A 1 76 ? -52.571 27.009 -30.393 1.00 27.39 76 ASP A N 1
ATOM 555 C CA . ASP A 1 76 ? -51.850 25.854 -30.961 1.00 27.39 76 ASP A CA 1
ATOM 556 C C . ASP A 1 76 ? -50.315 25.995 -31.022 1.00 27.39 76 ASP A C 1
ATOM 558 O O . ASP A 1 76 ? -49.802 27.062 -31.354 1.00 27.39 76 ASP A O 1
ATOM 562 N N . ALA A 1 77 ? -49.601 24.869 -30.869 1.00 27.75 77 ALA A N 1
ATOM 563 C CA . ALA A 1 77 ? -48.491 24.463 -31.750 1.00 27.75 77 ALA A CA 1
ATOM 564 C C . ALA A 1 77 ? -48.145 22.974 -31.528 1.00 27.75 77 ALA A C 1
ATOM 566 O O . ALA A 1 77 ? -47.926 22.544 -30.398 1.00 27.75 77 ALA A O 1
ATOM 567 N N . SER A 1 78 ? -48.096 22.182 -32.601 1.00 27.47 78 SER A N 1
ATOM 568 C CA . SER A 1 78 ? -47.876 20.726 -32.570 1.00 27.47 78 SER A CA 1
ATOM 569 C C . SER A 1 78 ? -46.434 20.322 -32.883 1.00 27.47 78 SER A C 1
ATOM 571 O O . SER A 1 78 ? -45.818 20.929 -33.757 1.00 27.47 78 SER A O 1
ATOM 573 N N . ASN A 1 79 ? -45.965 19.218 -32.290 1.00 27.69 79 ASN A N 1
ATOM 574 C CA . ASN A 1 79 ? -45.155 18.206 -32.984 1.00 27.69 79 ASN A CA 1
ATOM 575 C C . ASN A 1 79 ? -45.067 16.925 -32.138 1.00 27.69 79 ASN A C 1
ATOM 577 O O . ASN A 1 79 ? -44.348 16.878 -31.141 1.00 27.69 79 ASN A O 1
ATOM 581 N N . ASP A 1 80 ? -45.794 15.890 -32.554 1.00 28.45 80 ASP A N 1
ATOM 582 C CA . ASP A 1 80 ? -45.718 14.548 -31.977 1.00 28.45 80 ASP A CA 1
ATOM 583 C C . ASP A 1 80 ? -44.512 13.769 -32.522 1.00 28.45 80 ASP A C 1
ATOM 585 O O . ASP A 1 80 ? -44.092 13.956 -33.667 1.00 28.45 80 ASP A O 1
ATOM 589 N N . LEU A 1 81 ? -43.989 12.837 -31.723 1.00 27.09 81 LEU A N 1
ATOM 590 C CA . LEU A 1 81 ? -43.055 11.812 -32.190 1.00 27.09 81 LEU A CA 1
ATOM 591 C C . LEU A 1 81 ? -43.316 10.513 -31.416 1.00 27.09 81 LEU A C 1
ATOM 593 O O . LEU A 1 81 ? -42.921 10.357 -30.261 1.00 27.09 81 LEU A O 1
ATOM 597 N N . GLU A 1 82 ? -44.073 9.611 -32.041 1.00 25.73 82 GLU A N 1
ATOM 598 C CA . GLU A 1 82 ? -44.566 8.383 -31.410 1.00 25.73 82 GLU A CA 1
ATOM 599 C C . GLU A 1 82 ? -43.452 7.348 -31.176 1.00 25.73 82 GLU A C 1
ATOM 601 O O . GLU A 1 82 ? -42.557 7.159 -32.000 1.00 25.73 82 GLU A O 1
ATOM 606 N N . LEU A 1 83 ? -43.552 6.616 -30.062 1.00 28.55 83 LEU A N 1
ATOM 607 C CA . LEU A 1 83 ? -42.710 5.456 -29.768 1.00 28.55 83 LEU A CA 1
ATOM 608 C C . LEU A 1 83 ? -43.248 4.210 -30.499 1.00 28.55 83 LEU A C 1
ATOM 610 O O . LEU A 1 83 ? -44.345 3.750 -30.164 1.00 28.55 83 LEU A O 1
ATOM 614 N N . PRO A 1 84 ? -42.499 3.598 -31.437 1.00 32.72 84 PRO A N 1
ATOM 615 C CA . PRO A 1 84 ? -42.927 2.358 -32.069 1.00 32.72 84 PRO A CA 1
ATOM 616 C C . PRO A 1 84 ? -42.788 1.183 -31.094 1.00 32.72 84 PRO A C 1
ATOM 618 O O . PRO A 1 84 ? -41.694 0.845 -30.642 1.00 32.72 84 PRO A O 1
ATOM 621 N N . THR A 1 85 ? -43.900 0.508 -30.808 1.00 34.59 85 THR A N 1
ATOM 622 C CA . THR A 1 85 ? -43.861 -0.835 -30.213 1.00 34.59 85 THR A CA 1
ATOM 623 C C . THR A 1 85 ? -43.556 -1.851 -31.309 1.00 34.59 85 THR A C 1
ATOM 625 O O . THR A 1 85 ? -44.210 -1.858 -32.350 1.00 34.59 85 THR A O 1
ATOM 628 N N . LEU A 1 86 ? -42.558 -2.712 -31.088 1.00 29.50 86 LEU A N 1
ATOM 629 C CA . LEU A 1 86 ? -42.159 -3.742 -32.047 1.00 29.50 86 LEU A CA 1
ATOM 630 C C . LEU A 1 86 ? -42.224 -5.140 -31.433 1.00 29.50 86 LEU A C 1
ATOM 632 O O . LEU A 1 86 ? -41.610 -5.427 -30.406 1.00 29.50 86 LEU A O 1
ATOM 636 N N . ALA A 1 87 ? -42.960 -6.004 -32.121 1.00 35.94 87 ALA A N 1
ATOM 637 C CA . ALA A 1 87 ? -42.988 -7.445 -31.948 1.00 35.94 87 ALA A CA 1
ATOM 638 C C . ALA A 1 87 ? -42.858 -8.110 -33.332 1.00 35.94 87 ALA A C 1
ATOM 640 O O . ALA A 1 87 ? -42.960 -7.440 -34.359 1.00 35.94 87 ALA A O 1
ATOM 641 N N . ASP A 1 88 ? -42.663 -9.428 -33.320 1.00 29.38 88 ASP A N 1
ATOM 642 C CA . ASP A 1 88 ? -42.421 -10.302 -34.474 1.00 29.38 88 ASP A CA 1
ATOM 643 C C . ASP A 1 88 ? -41.099 -10.110 -35.244 1.00 29.38 88 ASP A C 1
ATOM 645 O O . ASP A 1 88 ? -40.279 -9.233 -34.970 1.00 29.38 88 ASP A O 1
ATOM 649 N N . ARG A 1 89 ? -40.811 -11.114 -36.082 1.00 39.72 89 ARG A N 1
ATOM 650 C CA . ARG A 1 89 ? -39.487 -11.493 -36.601 1.00 39.72 89 ARG A CA 1
ATOM 651 C C . ARG A 1 89 ? -39.437 -11.438 -38.136 1.00 39.72 89 ARG A C 1
ATOM 653 O O . ARG A 1 89 ? -40.403 -11.066 -38.789 1.00 39.72 89 ARG A O 1
ATOM 660 N N . ASP A 1 90 ? -38.297 -11.871 -38.676 1.00 37.47 90 ASP A N 1
ATOM 661 C CA . ASP A 1 90 ? -38.037 -12.171 -40.090 1.00 37.47 90 ASP A CA 1
ATOM 662 C C . ASP A 1 90 ? -37.829 -10.946 -41.002 1.00 37.47 90 ASP A C 1
ATOM 664 O O . ASP A 1 90 ? -38.485 -10.759 -42.026 1.00 37.47 90 ASP A O 1
ATOM 668 N N . THR A 1 91 ? -36.815 -10.141 -40.669 1.00 36.25 91 THR A N 1
ATOM 669 C CA . THR A 1 91 ? -36.191 -9.189 -41.602 1.00 36.25 91 THR A CA 1
ATOM 670 C C . THR A 1 91 ? -35.070 -9.847 -42.429 1.00 36.25 91 THR A C 1
ATOM 672 O O . THR A 1 91 ? -34.308 -10.662 -41.904 1.00 36.25 91 THR A O 1
ATOM 675 N N . PRO A 1 92 ? -34.923 -9.507 -43.726 1.00 43.22 92 PRO A N 1
ATOM 676 C CA . PRO A 1 92 ? -33.816 -9.987 -44.552 1.00 43.22 92 PRO A CA 1
ATOM 677 C C . PRO A 1 92 ? -32.485 -9.320 -44.166 1.00 43.22 92 PRO A C 1
ATOM 679 O O . PRO A 1 92 ? -32.468 -8.206 -43.641 1.00 43.22 92 PRO A O 1
ATOM 682 N N . ILE A 1 93 ? -31.368 -9.992 -44.480 1.00 44.41 93 ILE A N 1
ATOM 683 C CA . ILE A 1 93 ? -30.001 -9.526 -44.182 1.00 44.41 93 ILE A CA 1
ATOM 684 C C . ILE A 1 93 ? -29.802 -8.100 -44.707 1.00 44.41 93 ILE A C 1
ATOM 686 O O . ILE A 1 93 ? -29.922 -7.847 -45.908 1.00 44.41 93 ILE A O 1
ATOM 690 N N . THR A 1 94 ? -29.474 -7.166 -43.815 1.00 70.88 94 THR A N 1
ATOM 691 C CA . THR A 1 94 ? -29.287 -5.764 -44.203 1.00 70.88 94 THR A CA 1
ATOM 692 C C . THR A 1 94 ? -27.960 -5.575 -44.939 1.00 70.88 94 THR A C 1
ATOM 694 O O . THR A 1 94 ? -26.980 -6.281 -44.696 1.00 70.88 94 THR A O 1
ATOM 697 N N . MET A 1 95 ? -27.874 -4.563 -45.808 1.00 43.69 95 MET A N 1
ATOM 698 C CA . MET A 1 95 ? -26.617 -4.224 -46.496 1.00 43.69 95 MET A CA 1
ATOM 699 C C . MET A 1 95 ? -25.480 -3.893 -45.505 1.00 43.69 95 MET A C 1
ATOM 701 O O . MET A 1 95 ? -24.307 -4.100 -45.800 1.00 43.69 95 MET A O 1
ATOM 705 N N . GLN A 1 96 ? -25.828 -3.451 -44.293 1.00 47.81 96 GLN A N 1
ATOM 706 C CA . GLN A 1 96 ? -24.895 -3.201 -43.196 1.00 47.81 96 GLN A CA 1
ATOM 707 C C . GLN A 1 96 ? -24.331 -4.510 -42.608 1.00 47.81 96 GLN A C 1
ATOM 709 O O . GLN A 1 96 ? -23.126 -4.605 -42.387 1.00 47.81 96 GLN A O 1
ATOM 714 N N . GLN A 1 97 ? -25.163 -5.548 -42.445 1.00 48.31 97 GLN A N 1
ATOM 715 C CA . GLN A 1 97 ? -24.721 -6.900 -42.071 1.00 48.31 97 GLN A CA 1
ATOM 716 C C . GLN A 1 97 ? -23.884 -7.559 -43.177 1.00 48.31 97 GLN A C 1
ATOM 718 O O . GLN A 1 97 ? -22.869 -8.183 -42.880 1.00 48.31 97 GLN A O 1
ATOM 723 N N . ALA A 1 98 ? -24.250 -7.374 -44.451 1.00 47.56 98 ALA A N 1
ATOM 724 C CA . ALA A 1 98 ? -23.448 -7.847 -45.581 1.00 47.56 98 ALA A CA 1
ATOM 725 C C . ALA A 1 98 ? -22.054 -7.186 -45.608 1.00 47.56 98 ALA A C 1
ATOM 727 O O . ALA A 1 98 ? -21.048 -7.875 -45.759 1.00 47.56 98 ALA A O 1
ATOM 728 N N . ASN A 1 99 ? -21.974 -5.873 -45.370 1.00 48.69 99 ASN A N 1
ATOM 729 C CA . ASN A 1 99 ? -20.702 -5.153 -45.277 1.00 48.69 99 ASN A CA 1
ATOM 730 C C . ASN A 1 99 ? -19.880 -5.547 -44.035 1.00 48.69 99 ASN A C 1
ATOM 732 O O . ASN A 1 99 ? -18.654 -5.609 -44.115 1.00 48.69 99 ASN A O 1
ATOM 736 N N . ALA A 1 100 ? -20.524 -5.854 -42.903 1.00 50.50 100 ALA A N 1
ATOM 737 C CA . ALA A 1 100 ? -19.845 -6.403 -41.728 1.00 50.50 100 ALA A CA 1
ATOM 738 C C . ALA A 1 100 ? -19.258 -7.798 -42.013 1.00 50.50 100 ALA A C 1
ATOM 740 O O . ALA A 1 100 ? -18.095 -8.048 -41.699 1.00 50.50 100 ALA A O 1
ATOM 741 N N . PHE A 1 101 ? -20.017 -8.669 -42.687 1.00 47.66 101 PHE A N 1
ATOM 742 C CA . PHE A 1 101 ? -19.552 -9.990 -43.115 1.00 47.66 101 PHE A CA 1
ATOM 743 C C . PHE A 1 101 ? -18.388 -9.899 -44.115 1.00 47.66 101 PHE A C 1
ATOM 745 O O . PHE A 1 101 ? -17.408 -10.625 -43.974 1.00 47.66 101 PHE A O 1
ATOM 752 N N . LEU A 1 102 ? -18.439 -8.969 -45.077 1.00 50.78 102 LEU A N 1
ATOM 753 C CA . LEU A 1 102 ? -17.330 -8.715 -46.005 1.00 50.78 102 LEU A CA 1
ATOM 754 C C . LEU A 1 102 ? -16.070 -8.216 -45.281 1.00 50.78 102 LEU A C 1
ATOM 756 O O . LEU A 1 102 ? -14.986 -8.724 -45.554 1.00 50.78 102 LEU A O 1
ATOM 760 N N . LYS A 1 103 ? -16.196 -7.298 -44.310 1.00 51.94 103 LYS A N 1
ATOM 761 C CA . LYS A 1 103 ? -15.062 -6.875 -43.465 1.00 51.94 103 LYS A CA 1
ATOM 762 C C . LYS A 1 103 ? -14.481 -8.037 -42.651 1.00 51.94 103 LYS A C 1
ATOM 764 O O . LYS A 1 103 ? -13.264 -8.159 -42.561 1.00 51.94 103 LYS A O 1
ATOM 769 N N . GLN A 1 104 ? -15.329 -8.898 -42.087 1.00 48.06 104 GLN A N 1
ATOM 770 C CA . GLN A 1 104 ? -14.889 -10.079 -41.338 1.00 48.06 104 GLN A CA 1
ATOM 771 C C . GLN A 1 104 ? -14.194 -11.109 -42.248 1.00 48.06 104 GLN A C 1
ATOM 773 O O . GLN A 1 104 ? -13.208 -11.720 -41.838 1.00 48.06 104 GLN A O 1
ATOM 778 N N . ALA A 1 105 ? -14.658 -11.260 -43.492 1.00 45.41 105 ALA A N 1
ATOM 779 C CA . ALA A 1 105 ? -14.041 -12.122 -44.494 1.00 45.41 105 ALA A CA 1
ATOM 780 C C . ALA A 1 105 ? -12.675 -11.592 -44.966 1.00 45.41 105 ALA A C 1
ATOM 782 O O . ALA A 1 105 ? -11.712 -12.353 -44.935 1.00 45.41 105 ALA A O 1
ATOM 783 N N . ASP A 1 106 ? -12.550 -10.312 -45.344 1.00 48.34 106 ASP A N 1
ATOM 784 C CA . ASP A 1 106 ? -11.252 -9.725 -45.734 1.00 48.34 106 ASP A CA 1
ATOM 785 C C . ASP A 1 106 ? -10.256 -9.742 -44.551 1.00 48.34 106 ASP A C 1
ATOM 787 O O . ASP A 1 106 ? -9.077 -10.017 -44.758 1.00 48.34 106 ASP A O 1
ATOM 791 N N . ALA A 1 107 ? -10.710 -9.551 -43.302 1.00 48.38 107 ALA A N 1
ATOM 792 C CA . ALA A 1 107 ? -9.858 -9.691 -42.113 1.00 48.38 107 ALA A CA 1
ATOM 793 C C . ALA A 1 107 ? -9.353 -11.134 -41.907 1.00 48.38 107 ALA A C 1
ATOM 795 O O . ALA A 1 107 ? -8.165 -11.341 -41.655 1.00 48.38 107 ALA A O 1
ATOM 796 N N . TYR A 1 108 ? -10.229 -12.134 -42.060 1.00 52.06 108 TYR A N 1
ATOM 797 C CA . TYR A 1 108 ? -9.855 -13.551 -41.996 1.00 52.06 108 TYR A CA 1
ATOM 798 C C . TYR A 1 108 ? -8.884 -13.941 -43.122 1.00 52.06 108 TYR A C 1
ATOM 800 O O . TYR A 1 108 ? -7.863 -14.577 -42.860 1.00 52.06 108 TYR A O 1
ATOM 808 N N . PHE A 1 109 ? -9.159 -13.515 -44.360 1.00 46.88 109 PHE A N 1
ATOM 809 C CA . PHE A 1 109 ? -8.289 -13.776 -45.508 1.00 46.88 109 PHE A CA 1
ATOM 810 C C . PHE A 1 109 ? -6.939 -13.066 -45.407 1.00 46.88 109 PHE A C 1
ATOM 812 O O . PHE A 1 109 ? -5.942 -13.651 -45.819 1.00 46.88 109 PHE A O 1
ATOM 819 N N . LYS A 1 110 ? -6.877 -11.854 -44.836 1.00 52.88 110 LYS A N 1
ATOM 820 C CA . LYS A 1 110 ? -5.604 -11.179 -44.563 1.00 52.88 110 LYS A CA 1
ATOM 821 C C . LYS A 1 110 ? -4.763 -11.988 -43.570 1.00 52.88 110 LYS A C 1
ATOM 823 O O . LYS A 1 110 ? -3.647 -12.355 -43.900 1.00 52.88 110 LYS A O 1
ATOM 828 N N . HIS A 1 111 ? -5.321 -12.343 -42.413 1.00 53.38 111 HIS A N 1
ATOM 829 C CA . HIS A 1 111 ? -4.613 -13.131 -41.397 1.00 53.38 111 HIS A CA 1
ATOM 830 C C . HIS A 1 111 ? -4.158 -14.513 -41.912 1.00 53.38 111 HIS A C 1
ATOM 832 O O . HIS A 1 111 ? -3.076 -14.976 -41.556 1.00 53.38 111 HIS A O 1
ATOM 838 N N . GLU A 1 112 ? -4.944 -15.175 -42.769 1.00 55.94 112 GLU A N 1
ATOM 839 C CA . GLU A 1 112 ? -4.508 -16.430 -43.396 1.00 55.94 112 GLU A CA 1
ATOM 840 C C . GLU A 1 112 ? -3.416 -16.193 -44.456 1.00 55.94 112 GLU A C 1
ATOM 842 O O . GLU A 1 112 ? -2.457 -16.956 -44.506 1.00 55.94 112 GLU A O 1
ATOM 847 N N . LEU A 1 113 ? -3.485 -15.116 -45.252 1.00 52.91 113 LEU A N 1
ATOM 848 C CA . LEU A 1 113 ? -2.393 -14.723 -46.154 1.00 52.91 113 LEU A CA 1
ATOM 849 C C . LEU A 1 113 ? -1.099 -14.429 -45.388 1.00 52.91 113 LEU A C 1
ATOM 851 O O . LEU A 1 113 ? -0.053 -14.937 -45.780 1.00 52.91 113 LEU A O 1
ATOM 855 N N . ASP A 1 114 ? -1.169 -13.674 -44.291 1.00 52.19 114 ASP A N 1
ATOM 856 C CA . ASP A 1 114 ? -0.016 -13.316 -43.459 1.00 52.19 114 ASP A CA 1
ATOM 857 C C . ASP A 1 114 ? 0.680 -14.587 -42.910 1.00 52.19 114 ASP A C 1
ATOM 859 O O . ASP A 1 114 ? 1.901 -14.716 -43.002 1.00 52.19 114 ASP A O 1
ATOM 863 N N . LYS A 1 115 ? -0.088 -15.604 -42.480 1.00 55.34 115 LYS A N 1
ATOM 864 C CA . LYS A 1 115 ? 0.447 -16.933 -42.108 1.00 55.34 115 LYS A CA 1
ATOM 865 C C . LYS A 1 115 ? 1.106 -17.683 -43.265 1.00 55.34 115 LYS A C 1
ATOM 867 O O . LYS A 1 115 ? 2.140 -18.323 -43.078 1.00 55.34 115 LYS A O 1
ATOM 872 N N . GLN A 1 116 ? 0.518 -17.635 -44.461 1.00 56.94 116 GLN A N 1
ATOM 873 C CA . GLN A 1 116 ? 1.131 -18.247 -45.644 1.00 56.94 116 GLN A CA 1
ATOM 874 C C . GLN A 1 116 ? 2.405 -17.487 -46.060 1.00 56.94 116 GLN A C 1
ATOM 876 O O . GLN A 1 116 ? 3.341 -18.114 -46.551 1.00 56.94 116 GLN A O 1
ATOM 881 N N . PHE A 1 117 ? 2.498 -16.173 -45.814 1.00 53.16 117 PHE A N 1
ATOM 882 C CA . PHE A 1 117 ? 3.727 -15.396 -46.003 1.00 53.16 117 PHE A CA 1
ATOM 883 C C . PHE A 1 117 ? 4.829 -15.781 -45.008 1.00 53.16 117 PHE A C 1
ATOM 885 O O . PHE A 1 117 ? 5.956 -15.994 -45.455 1.00 53.16 117 PHE A O 1
ATOM 892 N N . GLU A 1 118 ? 4.532 -15.965 -43.715 1.00 49.88 118 GLU A N 1
ATOM 893 C CA . GLU A 1 118 ? 5.513 -16.517 -42.760 1.00 49.88 118 GLU A CA 1
ATOM 894 C C . GLU A 1 118 ? 6.004 -17.906 -43.193 1.00 49.88 118 GLU A C 1
ATOM 896 O O . GLU A 1 118 ? 7.210 -18.146 -43.258 1.00 49.88 118 GLU A O 1
ATOM 901 N N . PHE A 1 119 ? 5.088 -18.806 -43.572 1.00 59.66 119 PHE A N 1
ATOM 902 C CA . PHE A 1 119 ? 5.445 -20.144 -44.053 1.00 59.66 119 PHE A CA 1
ATOM 903 C C . PHE A 1 119 ? 6.303 -20.101 -45.329 1.00 59.66 119 PHE A C 1
ATOM 905 O O . PHE A 1 119 ? 7.277 -20.846 -45.446 1.00 59.66 119 PHE A O 1
ATOM 912 N N . MET A 1 120 ? 5.995 -19.208 -46.278 1.00 52.53 120 MET A N 1
ATOM 913 C CA . MET A 1 120 ? 6.827 -19.001 -47.467 1.00 52.53 120 MET A CA 1
ATOM 914 C C . MET A 1 120 ? 8.209 -18.436 -47.112 1.00 52.53 120 MET A C 1
ATOM 916 O O . MET A 1 120 ? 9.198 -18.877 -47.691 1.00 52.53 120 MET A O 1
ATOM 920 N N . TYR A 1 121 ? 8.307 -17.516 -46.150 1.00 54.19 121 TYR A N 1
ATOM 921 C CA . TYR A 1 121 ? 9.581 -16.958 -45.689 1.00 54.19 121 TYR A CA 1
ATOM 922 C C . TYR A 1 121 ? 10.450 -18.026 -44.998 1.00 54.19 121 TYR A C 1
ATOM 924 O O . TYR A 1 121 ? 11.631 -18.181 -45.316 1.00 54.19 121 TYR A O 1
ATOM 932 N N . GLU A 1 122 ? 9.856 -18.854 -44.131 1.00 54.88 122 GLU A N 1
ATOM 933 C CA . GLU A 1 122 ? 10.544 -19.978 -43.483 1.00 54.88 122 GLU A CA 1
ATOM 934 C C . GLU A 1 122 ? 10.917 -21.098 -44.475 1.00 54.88 122 GLU A C 1
ATOM 936 O O . GLU A 1 122 ? 11.894 -21.820 -44.259 1.00 54.88 122 GLU A O 1
ATOM 941 N N . ALA A 1 123 ? 10.174 -21.258 -45.574 1.00 57.56 123 ALA A N 1
ATOM 942 C CA . ALA A 1 123 ? 10.508 -22.192 -46.650 1.00 57.56 123 ALA A CA 1
ATOM 943 C C . ALA A 1 123 ? 11.646 -21.671 -47.546 1.00 57.56 123 ALA A C 1
ATOM 945 O O . ALA A 1 123 ? 12.550 -22.436 -47.874 1.00 57.56 123 ALA A O 1
ATOM 946 N N . LEU A 1 124 ? 11.644 -20.379 -47.894 1.00 50.66 124 LEU A N 1
ATOM 947 C CA . LEU A 1 124 ? 12.680 -19.738 -48.719 1.00 50.66 124 LEU A CA 1
ATOM 948 C C . LEU A 1 124 ? 14.020 -19.556 -47.988 1.00 50.66 124 LEU A C 1
ATOM 950 O O . LEU A 1 124 ? 15.042 -19.373 -48.642 1.00 50.66 124 LEU A O 1
ATOM 954 N N . SER A 1 125 ? 14.050 -19.661 -46.654 1.00 50.44 125 SER A N 1
ATOM 955 C CA . SER A 1 125 ? 15.308 -19.701 -45.887 1.00 50.44 125 SER A CA 1
ATOM 956 C C . SER A 1 125 ? 16.116 -20.998 -46.085 1.00 50.44 125 SER A C 1
ATOM 958 O O . SER A 1 125 ? 17.267 -21.080 -45.655 1.00 50.44 125 SER A O 1
ATOM 960 N N . LYS A 1 126 ? 15.538 -22.020 -46.737 1.00 61.72 126 LYS A N 1
ATOM 961 C CA . LYS A 1 126 ? 16.156 -23.338 -46.951 1.00 61.72 126 LYS A CA 1
ATOM 962 C C . LYS A 1 126 ? 16.685 -23.440 -48.391 1.00 61.72 126 LYS A C 1
ATOM 964 O O . LYS A 1 126 ? 15.896 -23.328 -49.329 1.00 61.72 126 LYS A O 1
ATOM 969 N N . PRO A 1 127 ? 17.989 -23.713 -48.603 1.00 50.56 127 PRO A N 1
ATOM 970 C CA . PRO A 1 127 ? 18.661 -23.534 -49.901 1.00 50.56 127 PRO A CA 1
ATOM 971 C C . PRO A 1 127 ? 18.242 -24.518 -51.008 1.00 50.56 127 PRO A C 1
ATOM 973 O O . PRO A 1 127 ? 18.722 -24.414 -52.133 1.00 50.56 127 PRO A O 1
ATOM 976 N N . GLU A 1 128 ? 17.367 -25.479 -50.708 1.00 58.19 128 GLU A N 1
ATOM 977 C CA . GLU A 1 128 ? 16.896 -26.512 -51.641 1.00 58.19 128 GLU A CA 1
ATOM 978 C C . GLU A 1 128 ? 15.518 -26.189 -52.260 1.00 58.19 128 GLU A C 1
ATOM 980 O O . GLU A 1 128 ? 15.068 -26.893 -53.165 1.00 58.19 128 GLU A O 1
ATOM 985 N N . VAL A 1 129 ? 14.830 -25.135 -51.796 1.00 59.78 129 VAL A N 1
ATOM 986 C CA . VAL A 1 129 ? 13.455 -24.804 -52.211 1.00 59.78 129 VAL A CA 1
ATOM 987 C C . VAL A 1 129 ? 13.455 -23.732 -53.303 1.00 59.78 129 VAL A C 1
ATOM 989 O O . VAL A 1 129 ? 13.671 -22.552 -53.036 1.00 59.78 129 VAL A O 1
ATOM 992 N N . THR A 1 130 ? 13.159 -24.113 -54.549 1.00 71.69 130 THR A N 1
ATOM 993 C CA . THR A 1 130 ? 13.007 -23.137 -55.641 1.00 71.69 130 THR A CA 1
ATOM 994 C C . THR A 1 130 ? 11.670 -22.401 -55.549 1.00 71.69 130 THR A C 1
ATOM 996 O O . THR A 1 130 ? 10.635 -23.009 -55.256 1.00 71.69 130 THR A O 1
ATOM 999 N N . LEU A 1 131 ? 11.667 -21.101 -55.868 1.00 52.03 131 LEU A N 1
ATOM 1000 C CA . LEU A 1 131 ? 10.468 -20.254 -55.840 1.00 52.03 131 LEU A CA 1
ATOM 1001 C C . LEU A 1 131 ? 9.321 -20.829 -56.693 1.00 52.03 131 LEU A C 1
ATOM 1003 O O . LEU A 1 131 ? 8.170 -20.808 -56.269 1.00 52.03 131 LEU A O 1
ATOM 1007 N N . GLU A 1 132 ? 9.630 -21.417 -57.851 1.00 57.69 132 GLU A N 1
ATOM 1008 C CA . GLU A 1 132 ? 8.645 -22.078 -58.718 1.00 57.69 132 GLU A CA 1
ATOM 1009 C C . GLU A 1 132 ? 7.974 -23.282 -58.036 1.00 57.69 132 GLU A C 1
ATOM 1011 O O . GLU A 1 132 ? 6.757 -23.447 -58.133 1.00 57.69 132 GLU A O 1
ATOM 1016 N N . SER A 1 133 ? 8.736 -24.100 -57.296 1.00 58.56 133 SER A N 1
ATOM 1017 C CA . SER A 1 133 ? 8.184 -25.236 -56.543 1.00 58.56 133 SER A CA 1
ATOM 1018 C C . SER A 1 133 ? 7.296 -24.779 -55.380 1.00 58.56 133 SER A C 1
ATOM 1020 O O . SER A 1 133 ? 6.257 -25.387 -55.109 1.00 58.56 133 SER A O 1
ATOM 1022 N N . LEU A 1 134 ? 7.659 -23.668 -54.732 1.00 56.38 134 LEU A N 1
ATOM 1023 C CA . LEU A 1 134 ? 6.894 -23.078 -53.640 1.00 56.38 134 LEU A CA 1
ATOM 1024 C C . LEU A 1 134 ? 5.585 -22.461 -54.150 1.00 56.38 134 LEU A C 1
ATOM 1026 O O . LEU A 1 134 ? 4.519 -22.782 -53.628 1.00 56.38 134 LEU A O 1
ATOM 1030 N N . LEU A 1 135 ? 5.641 -21.662 -55.220 1.00 52.50 135 LEU A N 1
ATOM 1031 C CA . LEU A 1 135 ? 4.464 -21.078 -55.871 1.00 52.50 135 LEU A CA 1
ATOM 1032 C C . LEU A 1 135 ? 3.518 -22.158 -56.413 1.00 52.50 135 LEU A C 1
ATOM 1034 O O . LEU A 1 135 ? 2.302 -22.038 -56.257 1.00 52.50 135 LEU A O 1
ATOM 1038 N N . ALA A 1 136 ? 4.048 -23.245 -56.985 1.00 59.31 136 ALA A N 1
ATOM 1039 C CA . ALA A 1 136 ? 3.242 -24.389 -57.398 1.00 59.31 136 ALA A CA 1
ATOM 1040 C C . ALA A 1 136 ? 2.537 -25.056 -56.203 1.00 59.31 136 ALA A C 1
ATOM 1042 O O . ALA A 1 136 ? 1.350 -25.372 -56.295 1.00 59.31 136 ALA A O 1
ATOM 1043 N N . ASN A 1 137 ? 3.222 -25.243 -55.071 1.00 61.22 137 ASN A N 1
ATOM 1044 C CA . ASN A 1 137 ? 2.627 -25.834 -53.870 1.00 61.22 137 ASN A CA 1
ATOM 1045 C C . ASN A 1 137 ? 1.578 -24.919 -53.218 1.00 61.22 137 ASN A C 1
ATOM 1047 O O . ASN A 1 137 ? 0.483 -25.390 -52.914 1.00 61.22 137 ASN A O 1
ATOM 1051 N N . VAL A 1 138 ? 1.859 -23.622 -53.062 1.00 59.28 138 VAL A N 1
ATOM 1052 C CA . VAL A 1 138 ? 0.919 -22.640 -52.487 1.00 59.28 138 VAL A CA 1
ATOM 1053 C C . VAL A 1 138 ? -0.308 -22.467 -53.385 1.00 59.28 138 VAL A C 1
ATOM 1055 O O . VAL A 1 138 ? -1.432 -22.536 -52.894 1.00 59.28 138 VAL A O 1
ATOM 1058 N N . SER A 1 139 ? -0.127 -22.351 -54.705 1.00 54.75 139 SER A N 1
ATOM 1059 C CA . SER A 1 139 ? -1.240 -22.284 -55.663 1.00 54.75 139 SER A CA 1
ATOM 1060 C C . SER A 1 139 ? -2.127 -23.533 -55.589 1.00 54.75 139 SER A C 1
ATOM 1062 O O . SER A 1 139 ? -3.343 -23.424 -55.422 1.00 54.75 139 SER A O 1
ATOM 1064 N N . ASN A 1 140 ? -1.531 -24.733 -55.593 1.00 56.34 140 ASN A N 1
ATOM 1065 C CA . ASN A 1 140 ? -2.284 -25.978 -55.419 1.00 56.34 140 ASN A CA 1
ATOM 1066 C C . ASN A 1 140 ? -2.975 -26.065 -54.046 1.00 56.34 140 ASN A C 1
ATOM 1068 O O . ASN A 1 140 ? -4.093 -26.572 -53.975 1.00 56.34 140 ASN A O 1
ATOM 1072 N N . HIS A 1 141 ? -2.362 -25.568 -52.967 1.00 58.88 141 HIS A N 1
ATOM 1073 C CA . HIS A 1 141 ? -2.969 -25.559 -51.633 1.00 58.88 141 HIS A CA 1
ATOM 1074 C C . HIS A 1 141 ? -4.183 -24.621 -51.565 1.00 58.88 141 HIS A C 1
ATOM 1076 O O . HIS A 1 141 ? -5.254 -25.044 -51.131 1.00 58.88 141 HIS A O 1
ATOM 1082 N N . VAL A 1 142 ? -4.060 -23.388 -52.066 1.00 54.66 142 VAL A N 1
ATOM 1083 C CA . VAL A 1 142 ? -5.155 -22.402 -52.111 1.00 54.66 142 VAL A CA 1
ATOM 1084 C C . VAL A 1 142 ? -6.304 -22.893 -52.998 1.00 54.66 142 VAL A C 1
ATOM 1086 O O . VAL A 1 142 ? -7.460 -22.859 -52.574 1.00 54.66 142 VAL A O 1
ATOM 1089 N N . ILE A 1 143 ? -6.009 -23.434 -54.187 1.00 56.50 143 ILE A N 1
ATOM 1090 C CA . ILE A 1 143 ? -7.021 -24.028 -55.079 1.00 56.50 143 ILE A CA 1
ATOM 1091 C C . ILE A 1 143 ? -7.727 -25.204 -54.390 1.00 56.50 143 ILE A C 1
ATOM 1093 O O . ILE A 1 143 ? -8.956 -25.291 -54.420 1.00 56.50 143 ILE A O 1
ATOM 1097 N N . ARG A 1 144 ? -6.976 -26.087 -53.720 1.00 57.81 144 ARG A N 1
ATOM 1098 C CA . ARG A 1 144 ? -7.528 -27.222 -52.971 1.00 57.81 144 ARG A CA 1
ATOM 1099 C C . ARG A 1 144 ? -8.436 -26.763 -51.831 1.00 57.81 144 ARG A C 1
ATOM 1101 O O . ARG A 1 144 ? -9.554 -27.259 -51.729 1.00 57.81 144 ARG A O 1
ATOM 1108 N N . ARG A 1 145 ? -8.018 -25.782 -51.026 1.00 57.03 145 ARG A N 1
ATOM 1109 C CA . ARG A 1 145 ? -8.838 -25.260 -49.922 1.00 57.03 145 ARG A CA 1
ATOM 1110 C C . ARG A 1 145 ? -10.089 -24.530 -50.411 1.00 57.03 145 ARG A C 1
ATOM 1112 O O . ARG A 1 145 ? -11.154 -24.714 -49.826 1.00 57.03 145 ARG A O 1
ATOM 1119 N N . ALA A 1 146 ? -10.008 -23.784 -51.514 1.00 51.69 146 ALA A N 1
ATOM 1120 C CA . ALA A 1 146 ? -11.177 -23.176 -52.151 1.00 51.69 146 ALA A CA 1
ATOM 1121 C C . ALA A 1 146 ? -12.175 -24.235 -52.666 1.00 51.69 146 ALA A C 1
ATOM 1123 O O . ALA A 1 146 ? -13.389 -24.077 -52.507 1.00 51.69 146 ALA A O 1
ATOM 1124 N N . LEU A 1 147 ? -11.680 -25.343 -53.230 1.00 55.31 147 LEU A N 1
ATOM 1125 C CA . LEU A 1 147 ? -12.508 -26.486 -53.629 1.00 55.31 147 LEU A CA 1
ATOM 1126 C C . LEU A 1 147 ? -13.132 -27.202 -52.422 1.00 55.31 147 LEU A C 1
ATOM 1128 O O . LEU A 1 147 ? -14.312 -27.534 -52.478 1.00 55.31 147 LEU A O 1
ATOM 1132 N N . GLU A 1 148 ? -12.399 -27.382 -51.322 1.00 57.75 148 GLU A N 1
ATOM 1133 C CA . GLU A 1 148 ? -12.913 -27.982 -50.082 1.00 57.75 148 GLU A CA 1
ATOM 1134 C C . GLU A 1 148 ? -14.008 -27.118 -49.430 1.00 57.75 148 GLU A C 1
ATOM 1136 O O . GLU A 1 148 ? -15.061 -27.642 -49.073 1.00 57.75 148 GLU A O 1
ATOM 1141 N N . VAL A 1 149 ? -13.830 -25.792 -49.352 1.00 58.03 149 VAL A N 1
ATOM 1142 C CA . VAL A 1 149 ? -14.864 -24.858 -48.855 1.00 58.03 149 VAL A CA 1
ATOM 1143 C C . VAL A 1 149 ? -16.104 -24.868 -49.758 1.00 58.03 149 VAL A C 1
ATOM 1145 O O . VAL A 1 149 ? -17.237 -24.862 -49.270 1.00 58.03 149 VAL A O 1
ATOM 1148 N N . ARG A 1 150 ? -15.915 -24.945 -51.082 1.00 53.34 150 ARG A N 1
ATOM 1149 C CA . ARG A 1 150 ? -17.013 -25.111 -52.046 1.00 53.34 150 ARG A CA 1
ATOM 1150 C C . ARG A 1 150 ? -17.722 -26.458 -51.879 1.00 53.34 150 ARG A C 1
ATOM 1152 O O . ARG A 1 150 ? -18.945 -26.511 -51.978 1.00 53.34 150 ARG A O 1
ATOM 1159 N N . GLN A 1 151 ? -16.984 -27.534 -51.617 1.00 55.00 151 GLN A N 1
ATOM 1160 C CA . GLN A 1 151 ? -17.533 -28.874 -51.420 1.00 55.00 151 GLN A CA 1
ATOM 1161 C C . GLN A 1 151 ? -18.315 -28.982 -50.104 1.00 55.00 151 GLN A C 1
ATOM 1163 O O . GLN A 1 151 ? -19.415 -29.530 -50.117 1.00 55.00 151 GLN A O 1
ATOM 1168 N N . ALA A 1 152 ? -17.823 -28.378 -49.017 1.00 52.94 152 ALA A N 1
ATOM 1169 C CA . ALA A 1 152 ? -18.541 -28.272 -47.748 1.00 52.94 152 ALA A CA 1
ATOM 1170 C C . ALA A 1 152 ? -19.881 -27.533 -47.919 1.00 52.94 152 ALA A C 1
ATOM 1172 O O . ALA A 1 152 ? -20.929 -28.086 -47.589 1.00 52.94 152 ALA A O 1
ATOM 1173 N N . LYS A 1 153 ? -19.885 -26.352 -48.560 1.00 52.22 153 LYS A N 1
ATOM 1174 C CA . LYS A 1 153 ? -21.129 -25.608 -48.845 1.00 52.22 153 LYS A CA 1
ATOM 1175 C C . LYS A 1 153 ? -22.106 -26.364 -49.756 1.00 52.22 153 LYS A C 1
ATOM 1177 O O . LYS A 1 153 ? -23.313 -26.197 -49.614 1.00 52.22 153 LYS A O 1
ATOM 1182 N N . MET A 1 154 ? -21.624 -27.212 -50.670 1.00 55.19 154 MET A N 1
ATOM 1183 C CA . MET A 1 154 ? -22.501 -28.094 -51.460 1.00 55.19 154 MET A CA 1
ATOM 1184 C C . MET A 1 154 ? -23.048 -29.281 -50.649 1.00 55.19 154 MET A C 1
ATOM 1186 O O . MET A 1 154 ? -24.125 -29.775 -50.969 1.00 55.19 154 MET A O 1
ATOM 1190 N N . GLN A 1 155 ? -22.353 -29.729 -49.598 1.00 51.12 155 GLN A N 1
ATOM 1191 C CA . GLN A 1 155 ? -22.850 -30.761 -48.680 1.00 51.12 155 GLN A CA 1
ATOM 1192 C C . GLN A 1 155 ? -23.877 -30.202 -47.683 1.00 51.12 155 GLN A C 1
ATOM 1194 O O . GLN A 1 155 ? -24.882 -30.863 -47.433 1.00 51.12 155 GLN A O 1
ATOM 1199 N N . GLU A 1 156 ? -23.702 -28.970 -47.193 1.00 50.72 156 GLU A N 1
ATOM 1200 C CA . GLU A 1 156 ? -24.701 -28.270 -46.360 1.00 50.72 156 GLU A CA 1
ATOM 1201 C C . GLU A 1 156 ? -26.024 -27.990 -47.099 1.00 50.72 156 GLU A C 1
ATOM 1203 O O . GLU A 1 156 ? -27.066 -27.829 -46.466 1.00 50.72 156 GLU A O 1
ATOM 1208 N N . GLN A 1 157 ? -26.005 -27.944 -48.436 1.00 42.56 157 GLN A N 1
ATOM 1209 C CA . GLN A 1 157 ? -27.173 -27.640 -49.275 1.00 42.56 157 GLN A CA 1
ATOM 1210 C C . GLN A 1 157 ? -27.842 -28.882 -49.897 1.00 42.56 157 GLN A C 1
ATOM 1212 O O . GLN A 1 157 ? -28.759 -28.742 -50.708 1.00 42.56 157 GLN A O 1
ATOM 1217 N N . ALA A 1 158 ? -27.423 -30.097 -49.526 1.00 37.06 158 ALA A N 1
ATOM 1218 C CA . ALA A 1 158 ? -27.996 -31.342 -50.038 1.00 37.06 158 ALA A CA 1
ATOM 1219 C C . ALA A 1 158 ? -29.173 -31.840 -49.160 1.00 37.06 158 ALA A C 1
ATOM 1221 O O . ALA A 1 158 ? -28.944 -32.279 -48.031 1.00 37.06 158 ALA A O 1
ATOM 1222 N N . PRO A 1 159 ? -30.435 -31.838 -49.643 1.00 40.19 159 PRO A N 1
ATOM 1223 C CA . PRO A 1 159 ? -31.569 -32.342 -48.866 1.00 40.19 159 PRO A CA 1
ATOM 1224 C C . PRO A 1 159 ? -31.529 -33.875 -48.747 1.00 40.19 159 PRO A C 1
ATOM 1226 O O . PRO A 1 159 ? -31.512 -34.595 -49.747 1.00 40.19 159 PRO A O 1
ATOM 1229 N N . SER A 1 160 ? -31.546 -34.393 -47.518 1.00 32.47 160 SER A N 1
ATOM 1230 C CA . SER A 1 160 ? -31.468 -35.829 -47.225 1.00 32.47 160 SER A CA 1
ATOM 1231 C C . SER A 1 160 ? -32.806 -36.550 -47.467 1.00 32.47 160 SER A C 1
ATOM 1233 O O . SER A 1 160 ? -33.818 -36.233 -46.844 1.00 32.47 160 SER A O 1
ATOM 1235 N N . LEU A 1 161 ? -32.833 -37.530 -48.388 1.00 33.94 161 LEU A N 1
ATOM 1236 C CA . LEU A 1 161 ? -34.098 -38.096 -48.892 1.00 33.94 161 LEU A CA 1
ATOM 1237 C C . LEU A 1 161 ? -34.057 -39.598 -49.288 1.00 33.94 161 LEU A C 1
ATOM 1239 O O . LEU A 1 161 ? -34.102 -39.944 -50.465 1.00 33.94 161 LEU A O 1
ATOM 1243 N N . SER A 1 162 ? -34.045 -40.500 -48.294 1.00 30.86 162 SER A N 1
ATOM 1244 C CA . SER A 1 162 ? -34.487 -41.923 -48.376 1.00 30.86 162 SER A CA 1
ATOM 1245 C C . SER A 1 162 ? -34.437 -42.555 -46.963 1.00 30.86 162 SER A C 1
ATOM 1247 O O . SER A 1 162 ? -33.397 -42.409 -46.330 1.00 30.86 162 SER A O 1
ATOM 1249 N N . THR A 1 163 ? -35.454 -43.141 -46.295 1.00 33.22 163 THR A N 1
ATOM 1250 C CA . THR A 1 163 ? -36.581 -44.070 -46.627 1.00 33.22 163 THR A CA 1
ATOM 1251 C C . THR A 1 163 ? -36.159 -45.542 -46.855 1.00 33.22 163 THR A C 1
ATOM 1253 O O . THR A 1 163 ? -35.027 -45.740 -47.292 1.00 33.22 163 THR A O 1
ATOM 1256 N N . PRO A 1 164 ? -37.013 -46.587 -46.626 1.00 55.84 164 PRO A N 1
ATOM 1257 C CA . PRO A 1 164 ? -38.394 -46.629 -46.073 1.00 55.84 164 PRO A CA 1
ATOM 1258 C C . PRO A 1 164 ? -38.713 -47.752 -45.023 1.00 55.84 164 PRO A C 1
ATOM 1260 O O . PRO A 1 164 ? -38.031 -48.763 -44.990 1.00 55.84 164 PRO A O 1
ATOM 1263 N N . THR A 1 165 ? -39.826 -47.615 -44.264 1.00 26.59 165 THR A N 1
ATOM 1264 C CA . THR A 1 165 ? -40.926 -48.608 -43.964 1.00 26.59 165 THR A CA 1
ATOM 1265 C C . THR A 1 165 ? -41.773 -48.089 -42.773 1.00 26.59 165 THR A C 1
ATOM 1267 O O . THR A 1 165 ? -41.236 -47.976 -41.682 1.00 26.59 165 THR A O 1
ATOM 1270 N N . SER A 1 166 ? -43.004 -47.560 -42.922 1.00 31.55 166 SER A N 1
ATOM 1271 C CA . SER A 1 166 ? -44.316 -48.191 -43.253 1.00 31.55 166 SER A CA 1
ATOM 1272 C C . SER A 1 166 ? -45.022 -48.926 -42.086 1.00 31.55 166 SER A C 1
ATOM 1274 O O . SER A 1 166 ? -44.333 -49.668 -41.393 1.00 31.55 166 SER A O 1
ATOM 1276 N N . PRO A 1 167 ? -46.380 -48.900 -41.955 1.00 53.16 167 PRO A N 1
ATOM 1277 C CA . PRO A 1 167 ? -47.385 -47.980 -42.548 1.00 53.16 167 PRO A CA 1
ATOM 1278 C C . PRO A 1 167 ? -48.596 -47.590 -41.625 1.00 53.16 167 PRO A C 1
ATOM 1280 O O . PRO A 1 167 ? -48.696 -48.050 -40.494 1.00 53.16 167 PRO A O 1
ATOM 1283 N N . LEU A 1 168 ? -49.581 -46.854 -42.195 1.00 29.02 168 LEU A N 1
ATOM 1284 C CA . LEU A 1 168 ? -50.952 -46.529 -41.692 1.00 29.02 168 LEU A CA 1
ATOM 1285 C C . LEU A 1 168 ? -51.047 -45.387 -40.638 1.00 29.02 168 LEU A C 1
ATOM 1287 O O . LEU A 1 168 ? -50.182 -45.276 -39.784 1.00 29.02 168 LEU A O 1
ATOM 1291 N N . LEU A 1 169 ? -52.057 -44.490 -40.631 1.00 31.53 169 LEU A N 1
ATOM 1292 C CA . LEU A 1 169 ? -53.332 -44.388 -41.388 1.00 31.53 169 LEU A CA 1
ATOM 1293 C C . LEU A 1 169 ? -53.699 -42.902 -41.734 1.00 31.53 169 LEU A C 1
ATOM 1295 O O . LEU A 1 169 ? -52.956 -41.989 -41.399 1.00 31.53 169 LEU A O 1
ATOM 1299 N N . ARG A 1 170 ? -54.808 -42.667 -42.466 1.00 31.39 170 ARG A N 1
ATOM 1300 C CA . ARG A 1 170 ? -55.248 -41.385 -43.108 1.00 31.39 170 ARG A CA 1
ATOM 1301 C C . ARG A 1 170 ? -56.013 -40.433 -42.138 1.00 31.39 170 ARG A C 1
ATOM 1303 O O . ARG A 1 170 ? -56.347 -40.879 -41.048 1.00 31.39 170 ARG A O 1
ATOM 1310 N N . VAL A 1 171 ? -56.338 -39.157 -42.449 1.00 30.83 171 VAL A N 1
ATOM 1311 C CA . VAL A 1 171 ? -57.428 -38.656 -43.355 1.00 30.83 171 VAL A CA 1
ATOM 1312 C C . VAL A 1 171 ? -57.418 -37.099 -43.505 1.00 30.83 171 VAL A C 1
ATOM 1314 O O . VAL A 1 171 ? -57.076 -36.432 -42.539 1.00 30.83 171 VAL A O 1
ATOM 1317 N N . ALA A 1 172 ? -57.908 -36.574 -44.656 1.00 30.91 172 ALA A N 1
ATOM 1318 C CA . ALA A 1 172 ? -58.284 -35.167 -45.012 1.00 30.91 172 ALA A CA 1
ATOM 1319 C C . ALA A 1 172 ? -57.140 -34.119 -45.176 1.00 30.91 172 ALA A C 1
ATOM 1321 O O . ALA A 1 172 ? -56.188 -34.155 -44.409 1.00 30.91 172 ALA A O 1
ATOM 1322 N N . ASN A 1 173 ? -57.042 -33.265 -46.224 1.00 30.86 173 ASN A N 1
ATOM 1323 C CA . ASN A 1 173 ? -57.959 -32.308 -46.925 1.00 30.86 173 ASN A CA 1
ATOM 1324 C C . ASN A 1 173 ? -58.096 -30.953 -46.181 1.00 30.86 173 ASN A C 1
ATOM 1326 O O . ASN A 1 173 ? -58.323 -30.981 -44.978 1.00 30.86 173 ASN A O 1
ATOM 1330 N N . ASP A 1 174 ? -57.991 -29.746 -46.774 1.00 26.92 174 ASP A N 1
ATOM 1331 C CA . ASP A 1 174 ? -57.762 -29.236 -48.159 1.00 26.92 174 ASP A CA 1
ATOM 1332 C C . ASP A 1 174 ? -56.871 -27.948 -48.092 1.00 26.92 174 ASP A C 1
ATOM 1334 O O . ASP A 1 174 ? -56.812 -27.318 -47.042 1.00 26.92 174 ASP A O 1
ATOM 1338 N N . LYS A 1 175 ? -55.986 -27.580 -49.047 1.00 33.22 175 LYS A N 1
ATOM 1339 C CA . LYS A 1 175 ? -56.210 -26.795 -50.302 1.00 33.22 175 LYS A CA 1
ATOM 1340 C C . LYS A 1 175 ? -57.148 -25.573 -50.120 1.00 33.22 175 LYS A C 1
ATOM 1342 O O . LYS A 1 175 ? -58.245 -25.742 -49.620 1.00 33.22 175 LYS A O 1
ATOM 1347 N N . SER A 1 176 ? -56.868 -24.332 -50.554 1.00 32.84 176 SER A N 1
ATOM 1348 C CA . SER A 1 176 ? -55.916 -23.708 -51.520 1.00 32.84 176 SER A CA 1
ATOM 1349 C C . SER A 1 176 ? -56.003 -22.147 -51.371 1.00 32.84 176 SER A C 1
ATOM 1351 O O . SER A 1 176 ? -56.644 -21.745 -50.400 1.00 32.84 176 SER A O 1
ATOM 1353 N N . PRO A 1 177 ? -55.518 -21.239 -52.268 1.00 48.72 177 PRO A N 1
ATOM 1354 C CA . PRO A 1 177 ? -54.600 -21.353 -53.414 1.00 48.72 177 PRO A CA 1
ATOM 1355 C C . PRO A 1 177 ? -53.454 -20.292 -53.474 1.00 48.72 177 PRO A C 1
ATOM 1357 O O . PRO A 1 177 ? -53.314 -19.400 -52.649 1.00 48.72 177 PRO A O 1
ATOM 1360 N N . THR A 1 178 ? -52.652 -20.429 -54.530 1.00 38.75 178 THR A N 1
ATOM 1361 C CA . THR A 1 178 ? -51.521 -19.632 -55.054 1.00 38.75 178 THR A CA 1
ATOM 1362 C C . THR A 1 178 ? -51.694 -18.116 -55.268 1.00 38.75 178 THR A C 1
ATOM 1364 O O . THR A 1 178 ? -52.726 -17.695 -55.781 1.00 38.75 178 THR A O 1
ATOM 1367 N N . THR A 1 179 ? -50.566 -17.392 -55.206 1.00 33.91 179 THR A N 1
ATOM 1368 C CA . THR A 1 179 ? -49.985 -16.635 -56.351 1.00 33.91 179 THR A CA 1
ATOM 1369 C C . THR A 1 179 ? -48.453 -16.682 -56.269 1.00 33.91 179 THR A C 1
ATOM 1371 O O . THR A 1 179 ? -47.917 -16.795 -55.170 1.00 33.91 179 THR A O 1
ATOM 1374 N N . GLY A 1 180 ? -47.736 -16.591 -57.395 1.00 38.16 180 GLY A N 1
ATOM 1375 C CA . GLY A 1 180 ? -46.270 -16.508 -57.392 1.00 38.16 180 GLY A CA 1
ATOM 1376 C C . GLY A 1 180 ? -45.697 -16.159 -58.764 1.00 38.16 180 GLY A C 1
ATOM 1377 O O . GLY A 1 180 ? -46.010 -16.840 -59.737 1.00 38.16 180 GLY A O 1
ATOM 1378 N N . GLU A 1 181 ? -44.879 -15.104 -58.832 1.00 43.03 181 GLU A N 1
ATOM 1379 C CA . GLU A 1 181 ? -44.333 -14.569 -60.088 1.00 43.03 181 GLU A CA 1
ATOM 1380 C C . GLU A 1 181 ? -43.097 -13.661 -59.837 1.00 43.03 181 GLU A C 1
ATOM 1382 O O . GLU A 1 181 ? -43.143 -12.471 -60.113 1.00 43.03 181 GLU A O 1
ATOM 1387 N N . ASP A 1 182 ? -41.991 -14.183 -59.266 1.00 45.91 182 ASP A N 1
ATOM 1388 C CA . ASP A 1 182 ? -40.759 -13.368 -59.054 1.00 45.91 182 ASP A CA 1
ATOM 1389 C C . ASP A 1 182 ? -39.413 -14.146 -59.006 1.00 45.91 182 ASP A C 1
ATOM 1391 O O . ASP A 1 182 ? -38.467 -13.793 -58.303 1.00 45.91 182 ASP A O 1
ATOM 1395 N N . LEU A 1 183 ? -39.286 -15.259 -59.741 1.00 44.31 183 LEU A N 1
ATOM 1396 C CA . LEU A 1 183 ? -38.028 -16.039 -59.771 1.00 44.31 183 LEU A CA 1
ATOM 1397 C C . LEU A 1 183 ? -36.999 -15.551 -60.813 1.00 44.31 183 LEU A C 1
ATOM 1399 O O . LEU A 1 183 ? -35.864 -16.022 -60.818 1.00 44.31 183 LEU A O 1
ATOM 1403 N N . GLY A 1 184 ? -37.356 -14.589 -61.671 1.00 42.22 184 GLY A N 1
ATOM 1404 C CA . GLY A 1 184 ? -36.520 -14.159 -62.802 1.00 42.22 184 GLY A CA 1
ATOM 1405 C C . GLY A 1 184 ? -35.328 -13.255 -62.455 1.00 42.22 184 GLY A C 1
ATOM 1406 O O . GLY A 1 184 ? -34.391 -13.156 -63.248 1.00 42.22 184 GLY A O 1
ATOM 1407 N N . HIS A 1 185 ? -35.328 -12.580 -61.300 1.00 46.16 185 HIS A N 1
ATOM 1408 C CA . HIS A 1 185 ? -34.304 -11.572 -60.983 1.00 46.16 185 HIS A CA 1
ATOM 1409 C C . HIS A 1 185 ? -33.172 -12.054 -60.058 1.00 46.16 185 HIS A C 1
ATOM 1411 O O . HIS A 1 185 ? -32.054 -11.540 -60.164 1.00 46.16 185 HIS A O 1
ATOM 1417 N N . GLN A 1 186 ? -33.377 -13.086 -59.227 1.00 47.72 186 GLN A N 1
ATOM 1418 C CA . GLN A 1 186 ? -32.308 -13.575 -58.341 1.00 47.72 186 GLN A CA 1
ATOM 1419 C C . GLN A 1 186 ? -31.129 -14.233 -59.078 1.00 47.72 186 GLN A C 1
ATOM 1421 O O . GLN A 1 186 ? -29.986 -14.052 -58.656 1.00 47.72 186 GLN A O 1
ATOM 1426 N N . GLU A 1 187 ? -31.356 -14.996 -60.153 1.00 46.56 187 GLU A N 1
ATOM 1427 C CA . GLU A 1 187 ? -30.251 -15.685 -60.845 1.00 46.56 187 GLU A CA 1
ATOM 1428 C C . GLU A 1 187 ? -29.319 -14.715 -61.582 1.00 46.56 187 GLU A C 1
ATOM 1430 O O . GLU A 1 187 ? -28.101 -14.883 -61.526 1.00 46.56 187 GLU A O 1
ATOM 1435 N N . SER A 1 188 ? -29.854 -13.647 -62.187 1.00 48.84 188 SER A N 1
ATOM 1436 C CA . SER A 1 188 ? -29.027 -12.619 -62.839 1.00 48.84 188 SER A CA 1
ATOM 1437 C C . SER A 1 188 ? -28.127 -11.885 -61.835 1.00 48.84 188 SER A C 1
ATOM 1439 O O . SER A 1 188 ? -26.951 -11.648 -62.116 1.00 48.84 188 SER A O 1
ATOM 1441 N N . ALA A 1 189 ? -28.643 -11.584 -60.636 1.00 52.44 189 ALA A N 1
ATOM 1442 C CA . ALA A 1 189 ? -27.853 -10.990 -59.559 1.00 52.44 189 ALA A CA 1
ATOM 1443 C C . ALA A 1 189 ? -26.739 -11.938 -59.071 1.00 52.44 189 ALA A C 1
ATOM 1445 O O . ALA A 1 189 ? -25.581 -11.530 -58.970 1.00 52.44 189 ALA A O 1
ATOM 1446 N N . LYS A 1 190 ? -27.061 -13.222 -58.851 1.00 53.94 190 LYS A N 1
ATOM 1447 C CA . LYS A 1 190 ? -26.093 -14.248 -58.422 1.00 53.94 190 LYS A CA 1
ATOM 1448 C C . LYS A 1 190 ? -24.977 -14.461 -59.454 1.00 53.94 190 LYS A C 1
ATOM 1450 O O . LYS A 1 190 ? -23.807 -14.478 -59.080 1.00 53.94 190 LYS A O 1
ATOM 1455 N N . GLN A 1 191 ? -25.303 -14.542 -60.747 1.00 59.03 191 GLN A N 1
ATOM 1456 C CA . GLN A 1 191 ? -24.295 -14.682 -61.808 1.00 59.03 191 GLN A CA 1
ATOM 1457 C C . GLN A 1 191 ? -23.389 -13.447 -61.938 1.00 59.03 191 GLN A C 1
ATOM 1459 O O . GLN A 1 191 ? -22.184 -13.600 -62.143 1.00 59.03 191 GLN A O 1
ATOM 1464 N N . LYS A 1 192 ? -23.927 -12.228 -61.770 1.00 60.66 192 LYS A N 1
ATOM 1465 C CA . LYS A 1 192 ? -23.108 -11.003 -61.740 1.00 60.66 192 LYS A CA 1
ATOM 1466 C C . LYS A 1 192 ? -22.148 -10.987 -60.551 1.00 60.66 192 LYS A C 1
ATOM 1468 O O . LYS A 1 192 ? -20.970 -10.713 -60.757 1.00 60.66 192 LYS A O 1
ATOM 1473 N N . SER A 1 193 ? -22.622 -11.346 -59.354 1.00 58.88 193 SER A N 1
ATOM 1474 C CA . SER A 1 193 ? -21.789 -11.414 -58.144 1.00 58.88 193 SER A CA 1
ATOM 1475 C C . SER A 1 193 ? -20.590 -12.349 -58.328 1.00 58.88 193 SER A C 1
ATOM 1477 O O . SER A 1 193 ? -19.457 -11.935 -58.112 1.00 58.88 193 SER A O 1
ATOM 1479 N N . VAL A 1 194 ? -20.821 -13.581 -58.801 1.00 60.88 194 VAL A N 1
ATOM 1480 C CA . VAL A 1 194 ? -19.751 -14.580 -58.996 1.00 60.88 194 VAL A CA 1
ATOM 1481 C C . VAL A 1 194 ? -18.752 -14.149 -60.079 1.00 60.88 194 VAL A C 1
ATOM 1483 O O . VAL A 1 194 ? -17.554 -14.381 -59.937 1.00 60.88 194 VAL A O 1
ATOM 1486 N N . LYS A 1 195 ? -19.210 -13.483 -61.149 1.00 69.69 195 LYS A N 1
ATOM 1487 C CA . LYS A 1 195 ? -18.311 -12.938 -62.181 1.00 69.69 195 LYS A CA 1
ATOM 1488 C C . LYS A 1 195 ? -17.426 -11.814 -61.627 1.00 69.69 195 LYS A C 1
ATOM 1490 O O . LYS A 1 195 ? -16.229 -11.807 -61.890 1.00 69.69 195 LYS A O 1
ATOM 1495 N N . GLN A 1 196 ? -18.002 -10.910 -60.837 1.00 62.53 196 GLN A N 1
ATOM 1496 C CA . GLN A 1 196 ? -17.292 -9.781 -60.236 1.00 62.53 196 GLN A CA 1
ATOM 1497 C C . GLN A 1 196 ? -16.287 -10.232 -59.158 1.00 62.53 196 GLN A C 1
ATOM 1499 O O . GLN A 1 196 ? -15.191 -9.686 -59.069 1.00 62.53 196 GLN A O 1
ATOM 1504 N N . GLU A 1 197 ? -16.622 -11.271 -58.389 1.00 55.78 197 GLU A N 1
ATOM 1505 C CA . GLU A 1 197 ? -15.724 -11.936 -57.435 1.00 55.78 197 GLU A CA 1
ATOM 1506 C C . GLU A 1 197 ? -14.539 -12.617 -58.149 1.00 55.78 197 GLU A C 1
ATOM 1508 O O . GLU A 1 197 ? -13.390 -12.466 -57.734 1.00 55.78 197 GLU A O 1
ATOM 1513 N N . PHE A 1 198 ? -14.784 -13.286 -59.283 1.00 67.81 198 PHE A N 1
ATOM 1514 C CA . PHE A 1 198 ? -13.731 -13.898 -60.102 1.00 67.81 198 PHE A CA 1
ATOM 1515 C C . PHE A 1 198 ? -12.790 -12.859 -60.742 1.00 67.81 198 PHE A C 1
ATOM 1517 O O . PHE A 1 198 ? -11.571 -13.025 -60.709 1.00 67.81 198 PHE A O 1
ATOM 1524 N N . GLU A 1 199 ? -13.333 -11.761 -61.274 1.00 69.56 199 GLU A N 1
ATOM 1525 C CA . GLU A 1 199 ? -12.544 -10.650 -61.833 1.00 69.56 199 GLU A CA 1
ATOM 1526 C C . GLU A 1 199 ? -11.703 -9.950 -60.749 1.00 69.56 199 GLU A C 1
ATOM 1528 O O . GLU A 1 199 ? -10.537 -9.620 -60.981 1.00 69.56 199 GLU A O 1
ATOM 1533 N N . MET A 1 200 ? -12.239 -9.808 -59.530 1.00 62.59 200 MET A N 1
ATOM 1534 C CA . MET A 1 200 ? -11.488 -9.301 -58.378 1.00 62.59 200 MET A CA 1
ATOM 1535 C C . MET A 1 200 ? -10.339 -10.239 -57.978 1.00 62.59 200 MET A C 1
ATOM 1537 O O . MET A 1 200 ? -9.237 -9.764 -57.706 1.00 62.59 200 MET A O 1
ATOM 1541 N N . LEU A 1 201 ? -10.562 -11.558 -57.973 1.00 57.84 201 LEU A N 1
ATOM 1542 C CA . LEU A 1 201 ? -9.522 -12.548 -57.670 1.00 57.84 201 LEU A CA 1
ATOM 1543 C C . LEU A 1 201 ? -8.388 -12.528 -58.703 1.00 57.84 201 LEU A C 1
ATOM 1545 O O . LEU A 1 201 ? -7.223 -12.537 -58.309 1.00 57.84 201 LEU A O 1
ATOM 1549 N N . GLN A 1 202 ? -8.698 -12.413 -60.000 1.00 67.06 202 GLN A N 1
ATOM 1550 C CA . GLN A 1 202 ? -7.670 -12.246 -61.037 1.00 67.06 202 GLN A CA 1
ATOM 1551 C C . GLN A 1 202 ? -6.873 -10.944 -60.852 1.00 67.06 202 GLN A C 1
ATOM 1553 O O . GLN A 1 202 ? -5.645 -10.958 -60.938 1.00 67.06 202 GLN A O 1
ATOM 1558 N N . SER A 1 203 ? -7.538 -9.832 -60.517 1.00 71.44 203 SER A N 1
ATOM 1559 C CA . SER A 1 203 ? -6.851 -8.563 -60.240 1.00 71.44 203 SER A CA 1
ATOM 1560 C C . SER A 1 203 ? -5.979 -8.615 -58.976 1.00 71.44 203 SER A C 1
ATOM 1562 O O . SER A 1 203 ? -4.898 -8.027 -58.970 1.00 71.44 203 SER A O 1
ATOM 1564 N N . ARG A 1 204 ? -6.413 -9.315 -57.915 1.00 53.53 204 ARG A N 1
ATOM 1565 C CA . ARG A 1 204 ? -5.606 -9.543 -56.700 1.00 53.53 204 ARG A CA 1
ATOM 1566 C C . ARG A 1 204 ? -4.396 -10.450 -57.003 1.00 53.53 204 ARG A C 1
ATOM 1568 O O . ARG A 1 204 ? -3.312 -10.195 -56.484 1.00 53.53 204 ARG A O 1
ATOM 1575 N N . GLN A 1 205 ? -4.545 -11.450 -57.879 1.00 65.25 205 GLN A N 1
ATOM 1576 C CA . GLN A 1 205 ? -3.456 -12.345 -58.295 1.00 65.25 205 GLN A CA 1
ATOM 1577 C C . GLN A 1 205 ? -2.359 -11.621 -59.096 1.00 65.25 205 GLN A C 1
ATOM 1579 O O . GLN A 1 205 ? -1.177 -11.810 -58.808 1.00 65.25 205 GLN A O 1
ATOM 1584 N N . GLU A 1 206 ? -2.719 -10.774 -60.066 1.00 72.25 206 GLU A N 1
ATOM 1585 C CA . GLU A 1 206 ? -1.720 -10.031 -60.852 1.00 72.25 206 GLU A CA 1
ATOM 1586 C C . GLU A 1 206 ? -0.999 -8.965 -60.003 1.00 72.25 206 GLU A C 1
ATOM 1588 O O . GLU A 1 206 ? 0.209 -8.788 -60.140 1.00 72.25 206 GLU A O 1
ATOM 1593 N N . LEU A 1 207 ? -1.692 -8.321 -59.053 1.00 66.62 207 LEU A N 1
ATOM 1594 C CA . LEU A 1 207 ? -1.067 -7.389 -58.103 1.00 66.62 207 LEU A CA 1
ATOM 1595 C C . LEU A 1 207 ? -0.048 -8.088 -57.185 1.00 66.62 207 LEU A C 1
ATOM 1597 O O . LEU A 1 207 ? 1.040 -7.560 -56.952 1.00 66.62 207 LEU A O 1
ATOM 1601 N N . ALA A 1 208 ? -0.362 -9.290 -56.693 1.00 56.19 208 ALA A N 1
ATOM 1602 C CA . ALA A 1 208 ? 0.581 -10.097 -55.917 1.00 56.19 208 ALA A CA 1
ATOM 1603 C C . ALA A 1 208 ? 1.822 -10.487 -56.744 1.00 56.19 208 ALA A C 1
ATOM 1605 O O . ALA A 1 208 ? 2.946 -10.386 -56.253 1.00 56.19 208 ALA A O 1
ATOM 1606 N N . LYS A 1 209 ? 1.637 -10.855 -58.019 1.00 74.94 209 LYS A N 1
ATOM 1607 C CA . LYS A 1 209 ? 2.731 -11.143 -58.959 1.00 74.94 209 LYS A CA 1
ATOM 1608 C C . LYS A 1 209 ? 3.626 -9.918 -59.196 1.00 74.94 209 LYS A C 1
ATOM 1610 O O . LYS A 1 209 ? 4.836 -10.029 -59.034 1.00 74.94 209 LYS A O 1
ATOM 1615 N N . GLN A 1 210 ? 3.050 -8.749 -59.482 1.00 77.12 210 GLN A N 1
ATOM 1616 C CA . GLN A 1 210 ? 3.801 -7.492 -59.641 1.00 77.12 210 GLN A CA 1
ATOM 1617 C C . GLN A 1 210 ? 4.567 -7.097 -58.366 1.00 77.12 210 GLN A C 1
ATOM 1619 O O . GLN A 1 210 ? 5.681 -6.583 -58.437 1.00 77.12 210 GLN A O 1
ATOM 1624 N N . THR A 1 211 ? 3.998 -7.381 -57.191 1.00 60.50 211 THR A N 1
ATOM 1625 C CA . THR A 1 211 ? 4.644 -7.123 -55.895 1.00 60.50 211 THR A CA 1
ATOM 1626 C C . THR A 1 211 ? 5.858 -8.038 -55.683 1.00 60.50 211 THR A C 1
ATOM 1628 O O . THR A 1 211 ? 6.906 -7.569 -55.247 1.00 60.50 211 THR A O 1
ATOM 1631 N N . LEU A 1 212 ? 5.759 -9.323 -56.049 1.00 63.03 212 LEU A N 1
ATOM 1632 C CA . LEU A 1 212 ? 6.880 -10.274 -56.010 1.00 63.03 212 LEU A CA 1
ATOM 1633 C C . LEU A 1 212 ? 7.969 -9.950 -57.046 1.00 63.03 212 LEU A C 1
ATOM 1635 O O . LEU A 1 212 ? 9.150 -9.993 -56.710 1.00 63.03 212 LEU A O 1
ATOM 1639 N N . GLU A 1 213 ? 7.590 -9.571 -58.271 1.00 78.75 213 GLU A N 1
ATOM 1640 C CA . GLU A 1 213 ? 8.527 -9.099 -59.304 1.00 78.75 213 GLU A CA 1
ATOM 1641 C C . GLU A 1 213 ? 9.316 -7.868 -58.823 1.00 78.75 213 GLU A C 1
ATOM 1643 O O . GLU A 1 213 ? 10.526 -7.796 -59.045 1.00 78.75 213 GLU A O 1
ATOM 1648 N N . LYS A 1 214 ? 8.672 -6.942 -58.096 1.00 75.19 214 LYS A N 1
ATOM 1649 C CA . LYS A 1 214 ? 9.362 -5.804 -57.476 1.00 75.19 214 LYS A CA 1
ATOM 1650 C C . LYS A 1 214 ? 10.296 -6.232 -56.338 1.00 75.19 214 LYS A C 1
ATOM 1652 O O . LYS A 1 214 ? 11.440 -5.798 -56.313 1.00 75.19 214 LYS A O 1
ATOM 1657 N N . ILE A 1 215 ? 9.850 -7.097 -55.422 1.00 61.62 215 ILE A N 1
ATOM 1658 C CA . ILE A 1 215 ? 10.684 -7.575 -54.301 1.00 61.62 215 ILE A CA 1
ATOM 1659 C C . ILE A 1 215 ? 11.977 -8.235 -54.809 1.00 61.62 215 ILE A C 1
ATOM 1661 O O . ILE A 1 215 ? 13.030 -8.064 -54.200 1.00 61.62 215 ILE A O 1
ATOM 1665 N N . GLU A 1 216 ? 11.933 -8.951 -55.934 1.00 71.75 216 GLU A N 1
ATOM 1666 C CA . GLU A 1 216 ? 13.132 -9.565 -56.514 1.00 71.75 216 GLU A CA 1
ATOM 1667 C C . GLU A 1 216 ? 14.078 -8.534 -57.168 1.00 71.75 216 GLU A C 1
ATOM 1669 O O . GLU A 1 216 ? 15.296 -8.695 -57.098 1.00 71.75 216 GLU A O 1
ATOM 1674 N N . GLN A 1 217 ? 13.549 -7.437 -57.727 1.00 76.25 217 GLN A N 1
ATOM 1675 C CA . GLN A 1 217 ? 14.353 -6.289 -58.182 1.00 76.25 217 GLN A CA 1
ATOM 1676 C C . GLN A 1 217 ? 14.984 -5.533 -57.000 1.00 76.25 217 GLN A C 1
ATOM 1678 O O . GLN A 1 217 ? 16.173 -5.210 -57.038 1.00 76.25 217 GLN A O 1
ATOM 1683 N N . ASP A 1 218 ? 14.219 -5.304 -55.928 1.00 63.94 218 ASP A N 1
ATOM 1684 C CA . ASP A 1 218 ? 14.697 -4.653 -54.703 1.00 63.94 218 ASP A CA 1
ATOM 1685 C C . ASP A 1 218 ? 15.833 -5.501 -54.061 1.00 63.94 218 ASP A C 1
ATOM 1687 O O . ASP A 1 218 ? 16.881 -4.960 -53.709 1.00 63.94 218 ASP A O 1
ATOM 1691 N N . LYS A 1 219 ? 15.718 -6.844 -54.036 1.00 64.75 219 LYS A N 1
ATOM 1692 C CA . LYS A 1 219 ? 16.809 -7.760 -53.622 1.00 64.75 219 LYS A CA 1
ATOM 1693 C C . LYS A 1 219 ? 18.052 -7.688 -54.510 1.00 64.75 219 LYS A C 1
ATOM 1695 O O . LYS A 1 219 ? 19.162 -7.704 -53.983 1.00 64.75 219 LYS A O 1
ATOM 1700 N N . GLN A 1 220 ? 17.896 -7.671 -55.838 1.00 75.62 220 GLN A N 1
ATOM 1701 C CA . GLN A 1 220 ? 19.042 -7.552 -56.752 1.00 75.62 220 GLN A CA 1
ATOM 1702 C C . GLN A 1 220 ? 19.781 -6.229 -56.524 1.00 75.62 220 GLN A C 1
ATOM 1704 O O . GLN A 1 220 ? 21.007 -6.222 -56.449 1.00 75.62 220 GLN A O 1
ATOM 1709 N N . THR A 1 221 ? 19.035 -5.144 -56.302 1.00 76.44 221 THR A N 1
ATOM 1710 C CA . THR A 1 221 ? 19.589 -3.832 -55.938 1.00 76.44 221 THR A CA 1
ATOM 1711 C C . THR A 1 221 ? 20.398 -3.908 -54.637 1.00 76.44 221 THR A C 1
ATOM 1713 O O . THR A 1 221 ? 21.563 -3.519 -54.627 1.00 76.44 221 THR A O 1
ATOM 1716 N N . TRP A 1 222 ? 19.846 -4.491 -53.565 1.00 62.84 222 TRP A N 1
ATOM 1717 C CA . TRP A 1 222 ? 20.575 -4.661 -52.298 1.00 62.84 222 TRP A CA 1
ATOM 1718 C C . TRP A 1 222 ? 21.818 -5.551 -52.427 1.00 62.84 222 TRP A C 1
ATOM 1720 O O . TRP A 1 222 ? 22.850 -5.243 -51.837 1.00 62.84 222 TRP A O 1
ATOM 1730 N N . ALA A 1 223 ? 21.773 -6.611 -53.239 1.00 72.56 223 ALA A N 1
ATOM 1731 C CA . ALA A 1 223 ? 22.937 -7.461 -53.490 1.00 72.56 223 ALA A CA 1
ATOM 1732 C C . ALA A 1 223 ? 24.067 -6.721 -54.239 1.00 72.56 223 ALA A C 1
ATOM 1734 O O . ALA A 1 223 ? 25.245 -6.995 -54.001 1.00 72.56 223 ALA A O 1
ATOM 1735 N N . GLU A 1 224 ? 23.739 -5.767 -55.117 1.00 79.94 224 GLU A N 1
ATOM 1736 C CA . GLU A 1 224 ? 24.728 -4.878 -55.742 1.00 79.94 224 GLU A CA 1
ATOM 1737 C C . GLU A 1 224 ? 25.265 -3.822 -54.758 1.00 79.94 224 GLU A C 1
ATOM 1739 O O . GLU A 1 224 ? 26.467 -3.531 -54.770 1.00 79.94 224 GLU A O 1
ATOM 1744 N N . GLU A 1 225 ? 24.419 -3.289 -53.870 1.00 73.44 225 GLU A N 1
ATOM 1745 C CA . GLU A 1 225 ? 24.821 -2.342 -52.822 1.00 73.44 225 GLU A CA 1
ATOM 1746 C C . GLU A 1 225 ? 25.752 -2.978 -51.779 1.00 73.44 225 GLU A C 1
ATOM 1748 O O . GLU A 1 225 ? 26.811 -2.408 -51.503 1.00 73.44 225 GLU A O 1
ATOM 1753 N N . ASP A 1 226 ? 25.451 -4.183 -51.281 1.00 64.44 226 ASP A N 1
ATOM 1754 C CA . ASP A 1 226 ? 26.336 -4.947 -50.387 1.00 64.44 226 ASP A CA 1
ATOM 1755 C C . ASP A 1 226 ? 27.682 -5.248 -51.060 1.00 64.44 226 ASP A C 1
ATOM 1757 O O . ASP A 1 226 ? 28.746 -5.067 -50.464 1.00 64.44 226 ASP A O 1
ATOM 1761 N N . ASN A 1 227 ? 27.672 -5.622 -52.344 1.00 75.75 227 ASN A N 1
ATOM 1762 C CA . ASN A 1 227 ? 28.897 -5.870 -53.106 1.00 75.75 227 ASN A CA 1
ATOM 1763 C C . ASN A 1 227 ? 29.738 -4.588 -53.299 1.00 75.75 227 ASN A C 1
ATOM 1765 O O . ASN A 1 227 ? 30.971 -4.639 -53.355 1.00 75.75 227 ASN A O 1
ATOM 1769 N N . MET A 1 228 ? 29.098 -3.416 -53.380 1.00 73.00 228 MET A N 1
ATOM 1770 C CA . MET A 1 228 ? 29.783 -2.119 -53.349 1.00 73.00 228 MET A CA 1
ATOM 1771 C C . MET A 1 228 ? 30.273 -1.737 -51.946 1.00 73.00 228 MET A C 1
ATOM 1773 O O . MET A 1 228 ? 31.349 -1.139 -51.827 1.00 73.00 228 MET A O 1
ATOM 1777 N N . LEU A 1 229 ? 29.535 -2.084 -50.891 1.00 63.81 229 LEU A N 1
ATOM 1778 C CA . LEU A 1 229 ? 29.906 -1.829 -49.501 1.00 63.81 229 LEU A CA 1
ATOM 1779 C C . LEU A 1 229 ? 31.108 -2.683 -49.077 1.00 63.81 229 LEU A C 1
ATOM 1781 O O . LEU A 1 229 ? 32.058 -2.148 -48.504 1.00 63.81 229 LEU A O 1
ATOM 1785 N N . GLU A 1 230 ? 31.138 -3.965 -49.444 1.00 72.31 230 GLU A N 1
ATOM 1786 C CA . GLU A 1 230 ? 32.282 -4.861 -49.246 1.00 72.31 230 GLU A CA 1
ATOM 1787 C C . GLU A 1 230 ? 33.536 -4.310 -49.946 1.00 72.31 230 GLU A C 1
ATOM 1789 O O . GLU A 1 230 ? 34.589 -4.159 -49.318 1.00 72.31 230 GLU A O 1
ATOM 1794 N N . LYS A 1 231 ? 33.420 -3.890 -51.216 1.00 78.69 231 LYS A N 1
ATOM 1795 C CA . LYS A 1 231 ? 34.523 -3.256 -51.965 1.00 78.69 231 LYS A CA 1
ATOM 1796 C C . LYS A 1 231 ? 35.018 -1.967 -51.308 1.00 78.69 231 LYS A C 1
ATOM 1798 O O . LYS A 1 231 ? 36.228 -1.781 -51.184 1.00 78.69 231 LYS A O 1
ATOM 1803 N N . ARG A 1 232 ? 34.115 -1.084 -50.861 1.00 70.94 232 ARG A N 1
ATOM 1804 C CA . ARG A 1 232 ? 34.479 0.144 -50.124 1.00 70.94 232 ARG A CA 1
ATOM 1805 C C . ARG A 1 232 ? 35.190 -0.176 -48.810 1.00 70.94 232 ARG A C 1
ATOM 1807 O O . ARG A 1 232 ? 36.196 0.457 -48.501 1.00 70.94 232 ARG A O 1
ATOM 1814 N N . THR A 1 233 ? 34.708 -1.171 -48.073 1.00 61.88 233 THR A N 1
ATOM 1815 C CA . THR A 1 233 ? 35.266 -1.590 -46.780 1.00 61.88 233 THR A CA 1
ATOM 1816 C C . THR A 1 233 ? 36.652 -2.213 -46.950 1.00 61.88 233 THR A C 1
ATOM 1818 O O . THR A 1 233 ? 37.583 -1.846 -46.235 1.00 61.88 233 THR A O 1
ATOM 1821 N N . SER A 1 234 ? 36.836 -3.069 -47.960 1.00 75.50 234 SER A N 1
ATOM 1822 C CA . SER A 1 234 ? 38.139 -3.628 -48.346 1.00 75.50 234 SER A CA 1
ATOM 1823 C C . SER A 1 234 ? 39.148 -2.536 -48.734 1.00 75.50 234 SER A C 1
ATOM 1825 O O . SER A 1 234 ? 40.299 -2.561 -48.293 1.00 75.50 234 SER A O 1
ATOM 1827 N N . LEU A 1 235 ? 38.709 -1.525 -49.492 1.00 77.94 235 LEU A N 1
ATOM 1828 C CA . LEU A 1 235 ? 39.559 -0.416 -49.935 1.00 77.94 235 LEU A CA 1
ATOM 1829 C C . LEU A 1 235 ? 39.930 0.530 -48.776 1.00 77.94 235 LEU A C 1
ATOM 1831 O O . LEU A 1 235 ? 41.087 0.939 -48.670 1.00 77.94 235 LEU A O 1
ATOM 1835 N N . LEU A 1 236 ? 39.001 0.808 -47.853 1.00 64.12 236 LEU A N 1
ATOM 1836 C CA . LEU A 1 236 ? 39.284 1.525 -46.602 1.00 64.12 236 LEU A CA 1
ATOM 1837 C C . LEU A 1 236 ? 40.279 0.761 -45.717 1.00 64.12 236 LEU A C 1
ATOM 1839 O O . LEU A 1 236 ? 41.242 1.355 -45.230 1.00 64.12 236 LEU A O 1
ATOM 1843 N N . LEU A 1 237 ? 40.105 -0.555 -45.556 1.00 65.62 237 LEU A N 1
ATOM 1844 C CA . LEU A 1 237 ? 41.031 -1.399 -44.798 1.00 65.62 237 LEU A CA 1
ATOM 1845 C C . LEU A 1 237 ? 42.440 -1.367 -45.415 1.00 65.62 237 LEU A C 1
ATOM 1847 O O . LEU A 1 237 ? 43.430 -1.205 -44.702 1.00 65.62 237 LEU A O 1
ATOM 1851 N N . GLN A 1 238 ? 42.537 -1.432 -46.747 1.00 79.25 238 GLN A N 1
ATOM 1852 C CA . GLN A 1 238 ? 43.802 -1.311 -47.472 1.00 79.25 238 GLN A CA 1
ATOM 1853 C C . GLN A 1 238 ? 44.451 0.076 -47.294 1.00 79.25 238 GLN A C 1
ATOM 1855 O O . GLN A 1 238 ? 45.670 0.165 -47.130 1.00 79.25 238 GLN A O 1
ATOM 1860 N N . MET A 1 239 ? 43.660 1.157 -47.264 1.00 74.44 239 MET A N 1
ATOM 1861 C CA . MET A 1 239 ? 44.161 2.502 -46.960 1.00 74.44 239 MET A CA 1
ATOM 1862 C C . MET A 1 239 ? 44.730 2.595 -45.539 1.00 74.44 239 MET A C 1
ATOM 1864 O O . MET A 1 239 ? 45.863 3.060 -45.390 1.00 74.44 239 MET A O 1
ATOM 1868 N N . VAL A 1 240 ? 43.998 2.110 -44.527 1.00 71.25 240 VAL A N 1
ATOM 1869 C CA . VAL A 1 240 ? 44.420 2.111 -43.112 1.00 71.25 240 VAL A CA 1
ATOM 1870 C C . VAL A 1 240 ? 45.715 1.320 -42.920 1.00 71.25 240 VAL A C 1
ATOM 1872 O O . VAL A 1 240 ? 46.668 1.843 -42.342 1.00 71.25 240 VAL A O 1
ATOM 1875 N N . LEU A 1 241 ? 45.807 0.111 -43.482 1.00 74.19 241 LEU A N 1
ATOM 1876 C CA . LEU A 1 241 ? 47.031 -0.699 -43.440 1.00 74.19 241 LEU A CA 1
ATOM 1877 C C . LEU A 1 241 ? 48.217 0.022 -44.111 1.00 74.19 241 LEU A C 1
ATOM 1879 O O . LEU A 1 241 ? 49.325 0.017 -43.578 1.00 74.19 241 LEU A O 1
ATOM 1883 N N . SER A 1 242 ? 47.989 0.731 -45.226 1.00 79.62 242 SER A N 1
ATOM 1884 C CA . SER A 1 242 ? 49.034 1.543 -45.878 1.00 79.62 242 SER A CA 1
ATOM 1885 C C . SER A 1 242 ? 49.472 2.773 -45.067 1.00 79.62 242 SER A C 1
ATOM 1887 O O . SER A 1 242 ? 50.511 3.370 -45.369 1.00 79.62 242 SER A O 1
ATOM 1889 N N . GLN A 1 243 ? 48.667 3.206 -44.092 1.00 71.75 243 GLN A N 1
ATOM 1890 C CA . GLN A 1 243 ? 48.947 4.351 -43.230 1.00 71.75 243 GLN A CA 1
ATOM 1891 C C . GLN A 1 243 ? 49.705 3.921 -41.969 1.00 71.75 243 GLN A C 1
ATOM 1893 O O . GLN A 1 243 ? 50.707 4.560 -41.643 1.00 71.75 243 GLN A O 1
ATOM 1898 N N . ASP A 1 244 ? 49.314 2.805 -41.342 1.00 73.25 244 ASP A N 1
ATOM 1899 C CA . ASP A 1 244 ? 50.095 2.162 -40.273 1.00 73.25 244 ASP A CA 1
ATOM 1900 C C . ASP A 1 244 ? 51.509 1.817 -40.762 1.00 73.25 244 ASP A C 1
ATOM 1902 O O . ASP A 1 244 ? 52.499 2.211 -40.145 1.00 73.25 244 ASP A O 1
ATOM 1906 N N . GLU A 1 245 ? 51.641 1.203 -41.945 1.00 83.06 245 GLU A N 1
ATOM 1907 C CA . GLU A 1 245 ? 52.962 0.847 -42.469 1.00 83.06 245 GLU A CA 1
ATOM 1908 C C . GLU A 1 245 ? 53.848 2.084 -42.730 1.00 83.06 245 GLU A C 1
ATOM 1910 O O . GLU A 1 245 ? 55.064 2.045 -42.526 1.00 83.06 245 GLU A O 1
ATOM 1915 N N . ARG A 1 246 ? 53.249 3.220 -43.118 1.00 82.88 246 ARG A N 1
ATOM 1916 C CA . ARG A 1 246 ? 53.957 4.505 -43.252 1.00 82.88 246 ARG A CA 1
ATOM 1917 C C . ARG A 1 246 ? 54.402 5.061 -41.898 1.00 82.88 246 ARG A C 1
ATOM 1919 O O . ARG A 1 246 ? 55.555 5.475 -41.779 1.00 82.88 246 ARG A O 1
ATOM 1926 N N . GLN A 1 247 ? 53.540 5.036 -40.882 1.00 75.50 247 GLN A N 1
ATOM 1927 C CA . GLN A 1 247 ? 53.883 5.473 -39.522 1.00 75.50 247 GLN A CA 1
ATOM 1928 C C . GLN A 1 247 ? 54.981 4.590 -38.909 1.00 75.50 247 GLN A C 1
ATOM 1930 O O . GLN A 1 247 ? 55.961 5.098 -38.366 1.00 75.50 247 GLN A O 1
ATOM 1935 N N . ARG A 1 248 ? 54.889 3.270 -39.093 1.00 76.88 248 ARG A N 1
ATOM 1936 C CA . ARG A 1 248 ? 55.887 2.294 -38.640 1.00 76.88 248 ARG A CA 1
ATOM 1937 C C . ARG A 1 248 ? 57.249 2.489 -39.309 1.00 76.88 248 ARG A C 1
ATOM 1939 O O . ARG A 1 248 ? 58.273 2.432 -38.630 1.00 76.88 248 ARG A O 1
ATOM 1946 N N . ARG A 1 249 ? 57.282 2.782 -40.616 1.00 81.31 249 ARG A N 1
ATOM 1947 C CA . ARG A 1 249 ? 58.519 3.150 -41.334 1.00 81.31 249 ARG A CA 1
ATOM 1948 C C . ARG A 1 249 ? 59.111 4.470 -40.815 1.00 81.31 249 ARG A C 1
ATOM 1950 O O . ARG A 1 249 ? 60.323 4.539 -40.634 1.00 81.31 249 ARG A O 1
ATOM 1957 N N . ALA A 1 250 ? 58.286 5.478 -40.517 1.00 78.62 250 ALA A N 1
ATOM 1958 C CA . ALA A 1 250 ? 58.750 6.752 -39.957 1.00 78.62 250 ALA A CA 1
ATOM 1959 C C . ALA A 1 250 ? 59.362 6.598 -38.548 1.00 78.62 250 ALA A C 1
ATOM 1961 O O . ALA A 1 250 ? 60.430 7.147 -38.284 1.00 78.62 250 ALA A O 1
ATOM 1962 N N . LEU A 1 251 ? 58.747 5.794 -37.672 1.00 78.69 251 LEU A N 1
ATOM 1963 C CA . LEU A 1 251 ? 59.274 5.498 -36.331 1.00 78.69 251 LEU A CA 1
ATOM 1964 C C . LEU A 1 251 ? 60.620 4.756 -36.378 1.00 78.69 251 LEU A C 1
ATOM 1966 O O . LEU A 1 251 ? 61.545 5.108 -35.647 1.00 78.69 251 LEU A O 1
ATOM 1970 N N . LEU A 1 252 ? 60.769 3.779 -37.281 1.00 78.81 252 LEU A N 1
ATOM 1971 C CA . LEU A 1 252 ? 62.055 3.108 -37.520 1.00 78.81 252 LEU A CA 1
ATOM 1972 C C . LEU A 1 252 ? 63.127 4.090 -38.025 1.00 78.81 252 LEU A C 1
ATOM 1974 O O . LEU A 1 252 ? 64.292 3.993 -37.639 1.00 78.81 252 LEU A O 1
ATOM 1978 N N . GLN A 1 253 ? 62.736 5.066 -38.848 1.00 77.31 253 GLN A N 1
ATOM 1979 C CA . GLN A 1 253 ? 63.640 6.092 -39.363 1.00 77.31 253 GLN A CA 1
ATOM 1980 C C . GLN A 1 253 ? 64.062 7.107 -38.283 1.00 77.31 253 GLN A C 1
ATOM 1982 O O . GLN A 1 253 ? 65.214 7.536 -38.292 1.00 77.31 253 GLN A O 1
ATOM 1987 N N . GLN A 1 254 ? 63.193 7.429 -37.314 1.00 75.88 254 GLN A N 1
ATOM 1988 C CA . GLN A 1 254 ? 63.570 8.190 -36.111 1.00 75.88 254 GLN A CA 1
ATOM 1989 C C . GLN A 1 254 ? 64.529 7.405 -35.206 1.00 75.88 254 GLN A C 1
ATOM 1991 O O . GLN A 1 254 ? 65.557 7.948 -34.806 1.00 75.88 254 GLN A O 1
ATOM 1996 N N . HIS A 1 255 ? 64.256 6.125 -34.925 1.00 73.38 255 HIS A N 1
ATOM 1997 C CA . HIS A 1 255 ? 65.164 5.285 -34.129 1.00 73.38 255 HIS A CA 1
ATOM 1998 C C . HIS A 1 255 ? 66.576 5.232 -34.736 1.00 73.38 255 HIS A C 1
ATOM 2000 O O . HIS A 1 255 ? 67.561 5.449 -34.032 1.00 73.38 255 HIS A O 1
ATOM 2006 N N . SER A 1 256 ? 66.666 5.069 -36.061 1.00 69.00 256 SER A N 1
ATOM 2007 C CA . SER A 1 256 ? 67.934 5.089 -36.804 1.00 69.00 256 SER A CA 1
ATOM 2008 C C . SER A 1 256 ? 68.699 6.422 -36.732 1.00 69.00 256 SER A C 1
ATOM 2010 O O . SER A 1 256 ? 69.882 6.442 -37.073 1.00 69.00 256 SER A O 1
ATOM 2012 N N . GLN A 1 257 ? 68.061 7.532 -36.347 1.00 69.25 257 GLN A N 1
ATOM 2013 C CA . GLN A 1 257 ? 68.732 8.822 -36.136 1.00 69.25 257 GLN A CA 1
ATOM 2014 C C . GLN A 1 257 ? 69.212 8.988 -34.687 1.00 69.25 257 GLN A C 1
ATOM 2016 O O . GLN A 1 257 ? 70.280 9.556 -34.465 1.00 69.25 257 GLN A O 1
ATOM 2021 N N . ILE A 1 258 ? 68.465 8.455 -33.716 1.00 65.56 258 ILE A N 1
ATOM 2022 C CA . ILE A 1 258 ? 68.784 8.545 -32.282 1.00 65.56 258 ILE A CA 1
ATOM 2023 C C . ILE A 1 258 ? 70.032 7.714 -31.937 1.00 65.56 258 ILE A C 1
ATOM 2025 O O . ILE A 1 258 ? 70.921 8.203 -31.243 1.00 65.56 258 ILE A O 1
ATOM 2029 N N . GLU A 1 259 ? 70.174 6.508 -32.498 1.00 56.28 259 GLU A N 1
ATOM 2030 C CA . GLU A 1 259 ? 71.359 5.650 -32.285 1.00 56.28 259 GLU A CA 1
ATOM 2031 C C . GLU A 1 259 ? 72.672 6.237 -32.857 1.00 56.28 259 GLU A C 1
ATOM 2033 O O . GLU A 1 259 ? 73.759 5.714 -32.606 1.00 56.28 259 GLU A O 1
ATOM 2038 N N . GLY A 1 260 ? 72.602 7.341 -33.612 1.00 51.16 260 GLY A N 1
ATOM 2039 C CA . GLY A 1 260 ? 73.759 7.998 -34.222 1.00 51.16 260 GLY A CA 1
ATOM 2040 C C . GLY A 1 260 ? 74.525 8.987 -33.331 1.00 51.16 260 GLY A C 1
ATOM 2041 O O . GLY A 1 260 ? 75.584 9.448 -33.758 1.00 51.16 260 GLY A O 1
ATOM 2042 N N . GLN A 1 261 ? 74.021 9.350 -32.140 1.00 45.72 261 GLN A N 1
ATOM 2043 C CA . GLN A 1 261 ? 74.515 10.521 -31.383 1.00 45.72 261 GLN A CA 1
ATOM 2044 C C . GLN A 1 261 ? 75.061 10.269 -29.960 1.00 45.72 261 GLN A C 1
ATOM 2046 O O . GLN A 1 261 ? 75.212 11.222 -29.201 1.00 45.72 261 GLN A O 1
ATOM 2051 N N . GLU A 1 262 ? 75.481 9.049 -29.604 1.00 44.91 262 GLU A N 1
ATOM 2052 C CA . GLU A 1 262 ? 76.200 8.814 -28.333 1.00 44.91 262 GLU A CA 1
ATOM 2053 C C . GLU A 1 262 ? 77.653 8.339 -28.510 1.00 44.91 262 GLU A C 1
ATOM 2055 O O . GLU A 1 262 ? 77.922 7.165 -28.785 1.00 44.91 262 GLU A O 1
ATOM 2060 N N . LYS A 1 263 ? 78.619 9.251 -28.280 1.00 40.28 263 LYS A N 1
ATOM 2061 C CA . LYS A 1 263 ? 79.995 8.913 -27.853 1.00 40.28 263 LYS A CA 1
ATOM 2062 C C . LYS A 1 263 ? 80.832 10.118 -27.384 1.00 40.28 263 LYS A C 1
ATOM 2064 O O . LYS A 1 263 ? 81.005 11.078 -28.126 1.00 40.28 263 LYS A O 1
ATOM 2069 N N . LYS A 1 264 ? 81.532 9.901 -26.256 1.00 36.25 264 LYS A N 1
ATOM 2070 C CA . LYS A 1 264 ? 82.712 10.630 -25.718 1.00 36.25 264 LYS A CA 1
ATOM 2071 C C . LYS A 1 264 ? 82.475 11.958 -24.936 1.00 36.25 264 LYS A C 1
ATOM 2073 O O . LYS A 1 264 ? 81.407 12.538 -25.073 1.00 36.25 264 LYS A O 1
ATOM 2078 N N . PRO A 1 265 ? 83.380 12.326 -23.983 1.00 49.84 265 PRO A N 1
ATOM 2079 C CA . PRO A 1 265 ? 82.938 12.337 -22.573 1.00 49.84 265 PRO A CA 1
ATOM 2080 C C . PRO A 1 265 ? 83.514 13.443 -21.634 1.00 49.84 265 PRO A C 1
ATOM 2082 O O . PRO A 1 265 ? 84.385 14.214 -22.016 1.00 49.84 265 PRO A O 1
ATOM 2085 N N . GLU A 1 266 ? 83.067 13.398 -20.368 1.00 34.81 266 GLU A N 1
ATOM 2086 C CA . GLU A 1 266 ? 83.800 13.706 -19.109 1.00 34.81 266 GLU A CA 1
ATOM 2087 C C . GLU A 1 266 ? 84.443 15.098 -18.837 1.00 34.81 266 GLU A C 1
ATOM 2089 O O . GLU A 1 266 ? 85.577 15.350 -19.224 1.00 34.81 266 GLU A O 1
ATOM 2094 N N . GLN A 1 267 ? 83.792 15.848 -17.918 1.00 32.47 267 GLN A N 1
ATOM 2095 C CA . GLN A 1 267 ? 84.367 16.485 -16.694 1.00 32.47 267 GLN A CA 1
ATOM 2096 C C . GLN A 1 267 ? 85.388 17.667 -16.786 1.00 32.47 267 GLN A C 1
ATOM 2098 O O . GLN A 1 267 ? 86.036 17.837 -17.814 1.00 32.47 267 GLN A O 1
ATOM 2103 N N . PRO A 1 268 ? 85.650 18.447 -15.692 1.00 47.72 268 PRO A N 1
ATOM 2104 C CA . PRO A 1 268 ? 84.880 18.689 -14.443 1.00 47.72 268 PRO A CA 1
ATOM 2105 C C . PRO A 1 268 ? 84.856 20.172 -13.913 1.00 47.72 268 PRO A C 1
ATOM 2107 O O . PRO A 1 268 ? 85.463 21.075 -14.479 1.00 47.72 268 PRO A O 1
ATOM 2110 N N . THR A 1 269 ? 84.282 20.355 -12.704 1.00 32.25 269 THR A N 1
ATOM 2111 C CA . THR A 1 269 ? 84.604 21.344 -11.619 1.00 32.25 269 THR A CA 1
ATOM 2112 C C . THR A 1 269 ? 84.122 22.820 -11.607 1.00 32.25 269 THR A C 1
ATOM 2114 O O . THR A 1 269 ? 84.525 23.628 -12.431 1.00 32.25 269 THR A O 1
ATOM 2117 N N . ASN A 1 270 ? 83.478 23.158 -10.467 1.00 32.00 270 ASN A N 1
ATOM 2118 C CA . ASN A 1 270 ? 83.527 24.396 -9.643 1.00 32.00 270 ASN A CA 1
ATOM 2119 C C . ASN A 1 270 ? 82.856 25.722 -10.092 1.00 32.00 270 ASN A C 1
ATOM 2121 O O . ASN A 1 270 ? 83.224 26.283 -11.117 1.00 32.00 270 ASN A O 1
ATOM 2125 N N . GLY A 1 271 ? 82.056 26.328 -9.187 1.00 29.64 271 GLY A N 1
ATOM 2126 C CA . GLY A 1 271 ? 81.921 27.800 -9.081 1.00 29.64 271 GLY A CA 1
ATOM 2127 C C . GLY A 1 271 ? 80.550 28.400 -8.704 1.00 29.64 271 GLY A C 1
ATOM 2128 O O . GLY A 1 271 ? 79.852 28.885 -9.583 1.00 29.64 271 GLY A O 1
ATOM 2129 N N . ASP A 1 272 ? 80.223 28.481 -7.408 1.00 36.72 272 ASP A N 1
ATOM 2130 C CA . ASP A 1 272 ? 79.355 29.541 -6.829 1.00 36.72 272 ASP A CA 1
ATOM 2131 C C . ASP A 1 272 ? 80.212 30.808 -6.523 1.00 36.72 272 ASP A C 1
ATOM 2133 O O . ASP A 1 272 ? 81.439 30.644 -6.460 1.00 36.72 272 ASP A O 1
ATOM 2137 N N . PRO A 1 273 ? 79.674 32.034 -6.250 1.00 49.22 273 PRO A N 1
ATOM 2138 C CA . PRO A 1 273 ? 78.262 32.413 -6.017 1.00 49.22 273 PRO A CA 1
ATOM 2139 C C . PRO A 1 273 ? 77.752 33.737 -6.688 1.00 49.22 273 PRO A C 1
ATOM 2141 O O . PRO A 1 273 ? 78.528 34.554 -7.169 1.00 49.22 273 PRO A O 1
ATOM 2144 N N . GLN A 1 274 ? 76.445 34.007 -6.502 1.00 33.59 274 GLN A N 1
ATOM 2145 C CA . GLN A 1 274 ? 75.779 35.327 -6.305 1.00 33.59 274 GLN A CA 1
ATOM 2146 C C . GLN A 1 274 ? 75.549 36.373 -7.441 1.00 33.59 274 GLN A C 1
ATOM 2148 O O . GLN A 1 274 ? 76.387 36.643 -8.291 1.00 33.59 274 GLN A O 1
ATOM 2153 N N . SER A 1 275 ? 74.403 37.066 -7.270 1.00 34.19 275 SER A N 1
ATOM 2154 C CA . SER A 1 275 ? 73.963 38.408 -7.743 1.00 34.19 275 SER A CA 1
ATOM 2155 C C . SER A 1 275 ? 73.630 38.696 -9.227 1.00 34.19 275 SER A C 1
ATOM 2157 O O . SER A 1 275 ? 74.515 38.897 -10.048 1.00 34.19 275 SER A O 1
ATOM 2159 N N . ASP A 1 276 ? 72.319 38.904 -9.439 1.00 32.62 276 ASP A N 1
ATOM 2160 C CA . ASP A 1 276 ? 71.655 40.034 -10.131 1.00 32.62 276 ASP A CA 1
ATOM 2161 C C . ASP A 1 276 ? 71.589 40.202 -11.674 1.00 32.62 276 ASP A C 1
ATOM 2163 O O . ASP A 1 276 ? 72.426 39.759 -12.449 1.00 32.62 276 ASP A O 1
ATOM 2167 N N . GLU A 1 277 ? 70.502 40.896 -12.059 1.00 32.75 277 GLU A N 1
ATOM 2168 C CA . GLU A 1 277 ? 70.106 41.499 -13.352 1.00 32.75 277 GLU A CA 1
ATOM 2169 C C . GLU A 1 277 ? 70.049 40.641 -14.640 1.00 32.75 277 GLU A C 1
ATOM 2171 O O . GLU A 1 277 ? 71.043 40.413 -15.326 1.00 32.75 277 GLU A O 1
ATOM 2176 N N . SER A 1 278 ? 68.829 40.379 -15.144 1.00 32.81 278 SER A N 1
ATOM 2177 C CA . SER A 1 278 ? 68.222 41.173 -16.249 1.00 32.81 278 SER A CA 1
ATOM 2178 C C . SER A 1 278 ? 66.970 40.515 -16.884 1.00 32.81 278 SER A C 1
ATOM 2180 O O . SER A 1 278 ? 66.651 39.368 -16.595 1.00 32.81 278 SER A O 1
ATOM 2182 N N . LEU A 1 279 ? 66.281 41.273 -17.761 1.00 33.22 279 LEU A N 1
ATOM 2183 C CA . LEU A 1 279 ? 65.144 40.898 -18.637 1.00 33.22 279 LEU A CA 1
ATOM 2184 C C . LEU A 1 279 ? 63.844 40.477 -17.908 1.00 33.22 279 LEU A C 1
ATOM 2186 O O . LEU A 1 279 ? 63.730 39.375 -17.391 1.00 33.22 279 LEU A O 1
ATOM 2190 N N . GLN A 1 280 ? 62.859 41.358 -17.689 1.00 31.48 280 GLN A N 1
ATOM 2191 C CA . GLN A 1 280 ? 62.014 42.157 -18.612 1.00 31.48 280 GLN A CA 1
ATOM 2192 C C . GLN A 1 280 ? 60.872 41.394 -19.306 1.00 31.48 280 GLN A C 1
ATOM 2194 O O . GLN A 1 280 ? 61.018 40.277 -19.789 1.00 31.48 280 GLN A O 1
ATOM 2199 N N . SER A 1 281 ? 59.719 42.064 -19.318 1.00 34.00 281 SER A N 1
ATOM 2200 C CA . SER A 1 281 ? 58.416 41.637 -19.828 1.00 34.00 281 SER A CA 1
ATOM 2201 C C . SER A 1 281 ? 58.087 42.291 -21.187 1.00 34.00 281 SER A C 1
ATOM 2203 O O . SER A 1 281 ? 58.957 42.891 -21.813 1.00 34.00 281 SER A O 1
ATOM 2205 N N . PHE A 1 282 ? 56.804 42.229 -21.568 1.00 28.69 282 PHE A N 1
ATOM 2206 C CA . PHE A 1 282 ? 56.161 42.625 -22.833 1.00 28.69 282 PHE A CA 1
ATOM 2207 C C . PHE A 1 282 ? 56.268 41.562 -23.951 1.00 28.69 282 PHE A C 1
ATOM 2209 O O . PHE A 1 282 ? 57.364 41.086 -24.221 1.00 28.69 282 PHE A O 1
ATOM 2216 N N . ASP A 1 283 ? 55.216 41.027 -24.595 1.00 28.56 283 ASP A N 1
ATOM 2217 C CA . ASP A 1 283 ? 53.791 41.384 -24.849 1.00 28.56 283 ASP A CA 1
ATOM 2218 C C . ASP A 1 283 ? 53.521 41.791 -26.320 1.00 28.56 283 ASP A C 1
ATOM 2220 O O . ASP A 1 283 ? 54.275 42.544 -26.928 1.00 28.56 283 ASP A O 1
ATOM 2224 N N . SER A 1 284 ? 52.376 41.309 -26.820 1.00 30.61 284 SER A N 1
ATOM 2225 C CA . SER A 1 284 ? 51.543 41.821 -27.920 1.00 30.61 284 SER A CA 1
ATOM 2226 C C . SER A 1 284 ? 51.893 41.609 -29.410 1.00 30.61 284 SER A C 1
ATOM 2228 O O . SER A 1 284 ? 52.901 42.077 -29.931 1.00 30.61 284 SER A O 1
ATOM 2230 N N . SER A 1 285 ? 50.845 41.158 -30.136 1.00 32.28 285 SER A N 1
ATOM 2231 C CA . SER A 1 285 ? 50.512 41.409 -31.569 1.00 32.28 285 SER A CA 1
ATOM 2232 C C . SER A 1 285 ? 51.340 40.717 -32.685 1.00 32.28 285 SER A C 1
ATOM 2234 O O . SER A 1 285 ? 52.499 40.395 -32.472 1.00 32.28 285 SER A O 1
ATOM 2236 N N . ARG A 1 286 ? 50.850 40.489 -33.932 1.00 33.59 286 ARG A N 1
ATOM 2237 C CA . ARG A 1 286 ? 49.520 40.585 -34.631 1.00 33.59 286 ARG A CA 1
ATOM 2238 C C . ARG A 1 286 ? 49.677 40.057 -36.097 1.00 33.59 286 ARG A C 1
ATOM 2240 O O . ARG A 1 286 ? 50.792 39.704 -36.459 1.00 33.59 286 ARG A O 1
ATOM 2247 N N . VAL A 1 287 ? 48.602 40.127 -36.915 1.00 33.78 287 VAL A N 1
ATOM 2248 C CA . VAL A 1 287 ? 48.512 40.224 -38.413 1.00 33.78 287 VAL A CA 1
ATOM 2249 C C . VAL A 1 287 ? 47.983 38.918 -39.051 1.00 33.78 287 VAL A C 1
ATOM 2251 O O . VAL A 1 287 ? 48.682 37.916 -39.018 1.00 33.78 287 VAL A O 1
ATOM 2254 N N . GLU A 1 288 ? 46.680 38.798 -39.377 1.00 37.97 288 GLU A N 1
ATOM 2255 C CA . GLU A 1 288 ? 45.943 39.258 -40.602 1.00 37.97 288 GLU A CA 1
ATOM 2256 C C . GLU A 1 288 ? 46.131 38.300 -41.810 1.00 37.97 288 GLU A C 1
ATOM 2258 O O . GLU A 1 288 ? 47.026 37.463 -41.782 1.00 37.97 288 GLU A O 1
ATOM 2263 N N . ALA A 1 289 ? 45.301 38.278 -42.863 1.00 33.31 289 ALA A N 1
ATOM 2264 C CA . ALA A 1 289 ? 44.216 39.172 -43.321 1.00 33.31 289 ALA A CA 1
ATOM 2265 C C . ALA A 1 289 ? 43.041 38.338 -43.927 1.00 33.31 289 ALA A C 1
ATOM 2267 O O . ALA A 1 289 ? 43.144 37.113 -43.957 1.00 33.31 289 ALA A O 1
ATOM 2268 N N . GLU A 1 290 ? 41.907 38.853 -44.428 1.00 45.16 290 GLU A N 1
ATOM 2269 C CA . GLU A 1 290 ? 41.366 40.229 -44.571 1.00 45.16 290 GLU A CA 1
ATOM 2270 C C . GLU A 1 290 ? 39.829 40.164 -44.252 1.00 45.16 290 GLU A C 1
ATOM 2272 O O . GLU A 1 290 ? 39.501 39.468 -43.294 1.00 45.16 290 GLU A O 1
ATOM 2277 N N . GLU A 1 291 ? 38.794 40.772 -44.861 1.00 37.62 291 GLU A N 1
ATOM 2278 C CA . GLU A 1 291 ? 38.600 41.670 -46.022 1.00 37.62 291 GLU A CA 1
ATOM 2279 C C . GLU A 1 291 ? 37.412 42.656 -45.761 1.00 37.62 291 GLU A C 1
ATOM 2281 O O . GLU A 1 291 ? 37.308 43.188 -44.654 1.00 37.62 291 GLU A O 1
ATOM 2286 N N . ALA A 1 292 ? 36.536 42.943 -46.739 1.00 37.84 292 ALA A N 1
ATOM 2287 C CA . ALA A 1 292 ? 35.469 43.961 -46.696 1.00 37.84 292 ALA A CA 1
ATOM 2288 C C . ALA A 1 292 ? 34.052 43.372 -46.443 1.00 37.84 292 ALA A C 1
ATOM 2290 O O . ALA A 1 292 ? 33.867 42.159 -46.487 1.00 37.84 292 ALA A O 1
ATOM 2291 N N . GLU A 1 293 ? 32.961 44.112 -46.181 1.00 35.16 293 GLU A N 1
ATOM 2292 C CA . GLU A 1 293 ? 32.662 45.540 -45.879 1.00 35.16 293 GLU A CA 1
ATOM 2293 C C . GLU A 1 293 ? 31.434 45.516 -44.892 1.00 35.16 293 GLU A C 1
ATOM 2295 O O . GLU A 1 293 ? 31.079 44.443 -44.409 1.00 35.16 293 GLU A O 1
ATOM 2300 N N . SER A 1 294 ? 30.699 46.555 -44.468 1.00 30.81 294 SER A N 1
ATOM 2301 C CA . SER A 1 294 ? 30.525 47.943 -44.920 1.00 30.81 294 SER A CA 1
ATOM 2302 C C . SER A 1 294 ? 30.209 48.903 -43.749 1.00 30.81 294 SER A C 1
ATOM 2304 O O . SER A 1 294 ? 30.401 48.565 -42.580 1.00 30.81 294 SER A O 1
ATOM 2306 N N . SER A 1 295 ? 29.721 50.116 -44.038 1.00 32.41 295 SER A N 1
ATOM 2307 C CA . SER A 1 295 ? 29.516 51.208 -43.073 1.00 32.41 295 SER A CA 1
ATOM 2308 C C . SER A 1 295 ? 28.074 51.741 -42.984 1.00 32.41 295 SER A C 1
ATOM 2310 O O . SER A 1 295 ? 27.339 51.739 -43.968 1.00 32.41 295 SER A O 1
ATOM 2312 N N . GLY A 1 296 ? 27.713 52.342 -41.833 1.00 28.52 296 GLY A N 1
ATOM 2313 C CA . GLY A 1 296 ? 26.821 53.516 -41.850 1.00 28.52 296 GLY A CA 1
ATOM 2314 C C . GLY A 1 296 ? 25.876 53.797 -40.665 1.00 28.52 296 GLY A C 1
ATOM 2315 O O . GLY A 1 296 ? 24.724 53.402 -40.735 1.00 28.52 296 GLY A O 1
ATOM 2316 N N . ARG A 1 297 ? 26.298 54.702 -39.747 1.00 30.91 297 ARG A N 1
ATOM 2317 C CA . ARG A 1 297 ? 25.470 55.748 -39.056 1.00 30.91 297 ARG A CA 1
ATOM 2318 C C . ARG A 1 297 ? 24.288 55.319 -38.133 1.00 30.91 297 ARG A C 1
ATOM 2320 O O . ARG A 1 297 ? 23.688 54.281 -38.323 1.00 30.91 297 ARG A O 1
ATOM 2327 N N . LYS A 1 298 ? 23.812 56.118 -37.155 1.00 32.25 298 LYS A N 1
ATOM 2328 C CA . LYS A 1 298 ? 24.375 57.199 -36.293 1.00 32.25 298 LYS A CA 1
ATOM 2329 C C . LYS A 1 298 ? 23.376 57.467 -35.132 1.00 32.25 298 LYS A C 1
ATOM 2331 O O . LYS A 1 298 ? 22.180 57.407 -35.363 1.00 32.25 298 LYS A O 1
ATOM 2336 N N . GLU A 1 299 ? 23.881 57.840 -33.953 1.00 32.56 299 GLU A N 1
ATOM 2337 C CA . GLU A 1 299 ? 23.295 58.790 -32.965 1.00 32.56 299 GLU A CA 1
ATOM 2338 C C . GLU A 1 299 ? 21.812 58.737 -32.485 1.00 32.56 299 GLU A C 1
ATOM 2340 O O . GLU A 1 299 ? 20.887 59.098 -33.199 1.00 32.56 299 GLU A O 1
ATOM 2345 N N . THR A 1 300 ? 21.669 58.542 -31.159 1.00 32.41 300 THR A N 1
ATOM 2346 C CA . THR A 1 300 ? 20.785 59.270 -30.199 1.00 32.41 300 THR A CA 1
ATOM 2347 C C . THR A 1 300 ? 19.252 59.314 -30.360 1.00 32.41 300 THR A C 1
ATOM 2349 O O . THR A 1 300 ? 18.743 59.877 -31.320 1.00 32.41 300 THR A O 1
ATOM 2352 N N . SER A 1 301 ? 18.524 59.014 -29.269 1.00 29.20 301 SER A N 1
ATOM 2353 C CA . SER A 1 301 ? 17.876 60.062 -28.438 1.00 29.20 301 SER A CA 1
ATOM 2354 C C . SER A 1 301 ? 17.300 59.515 -27.114 1.00 29.20 301 SER A C 1
ATOM 2356 O O . SER A 1 301 ? 16.963 58.340 -27.015 1.00 29.20 301 SER A O 1
ATOM 2358 N N . GLN A 1 302 ? 17.132 60.388 -26.113 1.00 40.00 302 GLN A N 1
ATOM 2359 C CA . GLN A 1 302 ? 16.212 60.198 -24.978 1.00 40.00 302 GLN A CA 1
ATOM 2360 C C . GLN A 1 302 ? 14.868 60.883 -25.291 1.00 40.00 302 GLN A C 1
ATOM 2362 O O . GLN A 1 302 ? 14.888 61.952 -25.905 1.00 40.00 302 GLN A O 1
ATOM 2367 N N . ARG A 1 303 ? 13.735 60.382 -24.765 1.00 31.11 303 ARG A N 1
ATOM 2368 C CA . ARG A 1 303 ? 12.723 61.237 -24.100 1.00 31.11 303 ARG A CA 1
ATOM 2369 C C . ARG A 1 303 ? 11.656 60.458 -23.322 1.00 31.11 303 ARG A C 1
ATOM 2371 O O . ARG A 1 303 ? 11.434 59.283 -23.586 1.00 31.11 303 ARG A O 1
ATOM 2378 N N . GLU A 1 304 ? 10.996 61.141 -22.386 1.00 41.47 304 GLU A N 1
ATOM 2379 C CA . GLU A 1 304 ? 9.835 60.641 -21.641 1.00 41.47 304 GLU A CA 1
ATOM 2380 C C . GLU A 1 304 ? 8.539 60.685 -22.472 1.00 41.47 304 GLU A C 1
ATOM 2382 O O . GLU A 1 304 ? 8.420 61.512 -23.382 1.00 41.47 304 GLU A O 1
ATOM 2387 N N . LYS A 1 305 ? 7.515 59.927 -22.042 1.00 31.81 305 LYS A N 1
ATOM 2388 C CA . LYS A 1 305 ? 6.164 60.483 -21.827 1.00 31.81 305 LYS A CA 1
ATOM 2389 C C . LYS A 1 305 ? 5.246 59.575 -20.998 1.00 31.81 305 LYS A C 1
ATOM 2391 O O . LYS A 1 305 ? 5.384 58.359 -21.022 1.00 31.81 305 LYS A O 1
ATOM 2396 N N . GLN A 1 306 ? 4.306 60.211 -20.299 1.00 38.72 306 GLN A N 1
ATOM 2397 C CA . GLN A 1 306 ? 3.106 59.599 -19.716 1.00 38.72 306 GLN A CA 1
ATOM 2398 C C . GLN A 1 306 ? 1.990 59.486 -20.770 1.00 38.72 306 GLN A C 1
ATOM 2400 O O . GLN A 1 306 ? 2.023 60.194 -21.784 1.00 38.72 306 GLN A O 1
ATOM 2405 N N . GLY A 1 307 ? 0.989 58.658 -20.481 1.00 29.05 307 GLY A N 1
ATOM 2406 C CA . GLY A 1 307 ? -0.294 58.572 -21.176 1.00 29.05 307 GLY A CA 1
ATOM 2407 C C . GLY A 1 307 ? -1.195 57.585 -20.435 1.00 29.05 307 GLY A C 1
ATOM 2408 O O . GLY A 1 307 ? -0.748 56.478 -20.141 1.00 29.05 307 GLY A O 1
ATOM 2409 N N . ASP A 1 308 ? -2.403 58.020 -20.094 1.00 39.16 308 ASP A N 1
ATOM 2410 C CA . ASP A 1 308 ? -3.344 57.319 -19.216 1.00 39.16 308 ASP A CA 1
ATOM 2411 C C . ASP A 1 308 ? -4.521 56.693 -20.016 1.00 39.16 308 ASP A C 1
ATOM 2413 O O . ASP A 1 308 ? -4.519 56.711 -21.248 1.00 39.16 308 ASP A O 1
ATOM 2417 N N . ASP A 1 309 ? -5.519 56.196 -19.277 1.00 37.47 309 ASP A N 1
ATOM 2418 C CA . ASP A 1 309 ? -6.933 55.984 -19.651 1.00 37.47 309 ASP A CA 1
ATOM 2419 C C . ASP A 1 309 ? -7.385 54.735 -20.471 1.00 37.47 309 ASP A C 1
ATOM 2421 O O . ASP A 1 309 ? -7.148 54.587 -21.669 1.00 37.47 309 ASP A O 1
ATOM 2425 N N . ASP A 1 310 ? -8.210 53.931 -19.774 1.00 36.62 310 ASP A N 1
ATOM 2426 C CA . ASP A 1 310 ? -9.610 53.573 -20.113 1.00 36.62 310 ASP A CA 1
ATOM 2427 C C . ASP A 1 310 ? -10.061 52.218 -20.734 1.00 36.62 310 ASP A C 1
ATOM 2429 O O . ASP A 1 310 ? -9.740 51.861 -21.864 1.00 36.62 310 ASP A O 1
ATOM 2433 N N . ASN A 1 311 ? -11.036 51.623 -20.009 1.00 36.44 311 ASN A N 1
ATOM 2434 C CA . ASN A 1 311 ? -12.226 50.849 -20.439 1.00 36.44 311 ASN A CA 1
ATOM 2435 C C . ASN A 1 311 ? -12.096 49.408 -21.010 1.00 36.44 311 ASN A C 1
ATOM 2437 O O . ASN A 1 311 ? -11.147 49.086 -21.714 1.00 36.44 311 ASN A O 1
ATOM 2441 N N . SER A 1 312 ? -13.074 48.498 -20.808 1.00 36.94 312 SER A N 1
ATOM 2442 C CA . SER A 1 312 ? -14.204 48.426 -19.833 1.00 36.94 312 SER A CA 1
ATOM 2443 C C . SER A 1 312 ? -14.917 47.045 -19.868 1.00 36.94 312 SER A C 1
ATOM 2445 O O . SER A 1 312 ? -14.510 46.160 -20.621 1.00 36.94 312 SER A O 1
ATOM 2447 N N . SER A 1 313 ? -16.021 46.912 -19.109 1.00 38.94 313 SER A N 1
ATOM 2448 C CA . SER A 1 313 ? -16.961 45.781 -18.932 1.00 38.94 313 SER A CA 1
ATOM 2449 C C . SER A 1 313 ? -16.459 44.638 -18.037 1.00 38.94 313 SER A C 1
ATOM 2451 O O . SER A 1 313 ? -15.443 44.020 -18.339 1.00 38.94 313 SER A O 1
ATOM 2453 N N . ASP A 1 314 ? -17.012 44.374 -16.845 1.00 37.62 314 ASP A N 1
ATOM 2454 C CA . ASP A 1 314 ? -18.392 44.431 -16.290 1.00 37.62 314 ASP A CA 1
ATOM 2455 C C . ASP A 1 314 ? -19.282 43.242 -16.684 1.00 37.62 314 ASP A C 1
ATOM 2457 O O . ASP A 1 314 ? -19.661 43.108 -17.844 1.00 37.62 314 ASP A O 1
ATOM 2461 N N . ASP A 1 315 ? -19.685 42.458 -15.678 1.00 38.41 315 ASP A N 1
ATOM 2462 C CA . ASP A 1 315 ? -21.096 42.109 -15.446 1.00 38.41 315 ASP A CA 1
ATOM 2463 C C . ASP A 1 315 ? -21.275 41.673 -13.972 1.00 38.41 315 ASP A C 1
ATOM 2465 O O . ASP A 1 315 ? -20.571 40.781 -13.494 1.00 38.41 315 ASP A O 1
ATOM 2469 N N . ASP A 1 316 ? -22.173 42.334 -13.228 1.00 44.75 316 ASP A N 1
ATOM 2470 C CA . ASP A 1 316 ? -22.382 42.138 -11.779 1.00 44.75 316 ASP A CA 1
ATOM 2471 C C . ASP A 1 316 ? -23.833 42.479 -11.369 1.00 44.75 316 ASP A C 1
ATOM 2473 O O . ASP A 1 316 ? -24.287 43.617 -11.522 1.00 44.75 316 ASP A O 1
ATOM 2477 N N . VAL A 1 317 ? -24.581 41.493 -10.855 1.00 40.34 317 VAL A N 1
ATOM 2478 C CA . VAL A 1 317 ? -25.980 41.620 -10.386 1.00 40.34 317 VAL A CA 1
ATOM 2479 C C . VAL A 1 317 ? -26.172 40.644 -9.209 1.00 40.34 317 VAL A C 1
ATOM 2481 O O . VAL A 1 317 ? -26.024 39.443 -9.414 1.00 40.34 317 VAL A O 1
ATOM 2484 N N . ARG A 1 318 ? -26.362 41.012 -7.929 1.00 39.16 318 ARG A N 1
ATOM 2485 C CA . ARG A 1 318 ? -27.145 42.041 -7.187 1.00 39.16 318 ARG A CA 1
ATOM 2486 C C . ARG A 1 318 ? -28.512 41.573 -6.653 1.00 39.16 318 ARG A C 1
ATOM 2488 O O . ARG A 1 318 ? -29.336 41.067 -7.407 1.00 39.16 318 ARG A O 1
ATOM 2495 N N . GLY A 1 319 ? -28.739 41.925 -5.380 1.00 31.81 319 GLY A N 1
ATOM 2496 C CA . GLY A 1 319 ? -30.038 42.189 -4.741 1.00 31.81 319 GLY A CA 1
ATOM 2497 C C . GLY A 1 319 ? -30.535 41.140 -3.736 1.00 31.81 319 GLY A C 1
ATOM 2498 O O . GLY A 1 319 ? -30.261 39.955 -3.912 1.00 31.81 319 GLY A O 1
ATOM 2499 N N . ASP A 1 320 ? -31.275 41.472 -2.666 1.00 35.19 320 ASP A N 1
ATOM 2500 C CA . ASP A 1 320 ? -31.620 42.744 -1.962 1.00 35.19 320 ASP A CA 1
ATOM 2501 C C . ASP A 1 320 ? -32.270 42.327 -0.600 1.00 35.19 320 ASP A C 1
ATOM 2503 O O . ASP A 1 320 ? -32.827 41.228 -0.543 1.00 35.19 320 ASP A O 1
ATOM 2507 N N . ASP A 1 321 ? -32.355 43.077 0.513 1.00 42.16 321 ASP A N 1
ATOM 2508 C CA . ASP A 1 321 ? -31.508 44.098 1.179 1.00 42.16 321 ASP A CA 1
ATOM 2509 C C . ASP A 1 321 ? -32.008 44.207 2.671 1.00 42.16 321 ASP A C 1
ATOM 2511 O O . ASP A 1 321 ? -32.414 43.175 3.207 1.00 42.16 321 ASP A O 1
ATOM 2515 N N . GLU A 1 322 ? -32.051 45.396 3.309 1.00 35.59 322 GLU A N 1
ATOM 2516 C CA . GLU A 1 322 ? -32.739 45.749 4.594 1.00 35.59 322 GLU A CA 1
ATOM 2517 C C . GLU A 1 322 ? -32.134 45.189 5.927 1.00 35.59 322 GLU A C 1
ATOM 2519 O O . GLU A 1 322 ? -31.692 44.045 6.007 1.00 35.59 322 GLU A O 1
ATOM 2524 N N . GLU A 1 323 ? -32.062 45.907 7.069 1.00 38.59 323 GLU A N 1
ATOM 2525 C CA . GLU A 1 323 ? -32.440 47.295 7.442 1.00 38.59 323 GLU A CA 1
ATOM 2526 C C . GLU A 1 323 ? -31.639 47.803 8.691 1.00 38.59 323 GLU A C 1
ATOM 2528 O O . GLU A 1 323 ? -31.148 46.985 9.464 1.00 38.59 323 GLU A O 1
ATOM 2533 N N . GLU A 1 324 ? -31.547 49.139 8.872 1.00 34.69 324 GLU A N 1
ATOM 2534 C CA . GLU A 1 324 ? -31.331 49.987 10.096 1.00 34.69 324 GLU A CA 1
ATOM 2535 C C . GLU A 1 324 ? -30.440 49.565 11.317 1.00 34.69 324 GLU A C 1
ATOM 2537 O O . GLU A 1 324 ? -30.366 48.412 11.722 1.00 34.69 324 GLU A O 1
ATOM 2542 N N . ALA A 1 325 ? -29.806 50.464 12.102 1.00 30.72 325 ALA A N 1
ATOM 2543 C CA . ALA A 1 325 ? -29.439 51.893 11.985 1.00 30.72 325 ALA A CA 1
ATOM 2544 C C . ALA A 1 325 ? -28.455 52.312 13.128 1.00 30.72 325 ALA A C 1
ATOM 2546 O O . ALA A 1 325 ? -28.285 51.577 14.094 1.00 30.72 325 ALA A O 1
ATOM 2547 N N . GLU A 1 326 ? -27.824 53.495 12.983 1.00 32.84 326 GLU A N 1
ATOM 2548 C CA . GLU A 1 326 ? -27.160 54.412 13.961 1.00 32.84 326 GLU A CA 1
ATOM 2549 C C . GLU A 1 326 ? -26.635 53.899 15.339 1.00 32.84 326 GLU A C 1
ATOM 2551 O O . GLU A 1 326 ? -27.303 53.218 16.105 1.00 32.84 326 GLU A O 1
ATOM 2556 N N . MET A 1 327 ? -25.446 54.309 15.813 1.00 29.64 327 MET A N 1
ATOM 2557 C CA . MET A 1 327 ? -25.178 55.690 16.266 1.00 29.64 327 MET A CA 1
ATOM 2558 C C . MET A 1 327 ? -23.671 55.997 16.435 1.00 29.64 327 MET A C 1
ATOM 2560 O O . MET A 1 327 ? -22.871 55.131 16.784 1.00 29.64 327 MET A O 1
ATOM 2564 N N . VAL A 1 328 ? -23.291 57.266 16.240 1.00 31.20 328 VAL A N 1
ATOM 2565 C CA . VAL A 1 328 ? -21.904 57.773 16.272 1.00 31.20 328 VAL A CA 1
ATOM 2566 C C . VAL A 1 328 ? -21.538 58.421 17.614 1.00 31.20 328 VAL A C 1
ATOM 2568 O O . VAL A 1 328 ? -22.273 59.277 18.102 1.00 31.20 328 VAL A O 1
ATOM 2571 N N . GLN A 1 329 ? -20.322 58.167 18.120 1.00 31.12 329 GLN A N 1
ATOM 2572 C CA . GLN A 1 329 ? -19.529 59.233 18.752 1.00 31.12 329 GLN A CA 1
ATOM 2573 C C . GLN A 1 329 ? -18.013 59.011 18.628 1.00 31.12 329 GLN A C 1
ATOM 2575 O O . GLN A 1 329 ? -17.515 57.891 18.714 1.00 31.12 329 GLN A O 1
ATOM 2580 N N . GLN A 1 330 ? -17.291 60.104 18.376 1.00 29.61 330 GLN A N 1
ATOM 2581 C CA . GLN A 1 330 ? -15.841 60.155 18.167 1.00 29.61 330 GLN A CA 1
ATOM 2582 C C . GLN A 1 330 ? -15.119 60.615 19.439 1.00 29.61 330 GLN A C 1
ATOM 2584 O O . GLN A 1 330 ? -15.713 61.335 20.239 1.00 29.61 330 GLN A O 1
ATOM 2589 N N . LEU A 1 331 ? -13.829 60.272 19.552 1.00 27.27 331 LEU A N 1
ATOM 2590 C CA . LEU A 1 331 ? -12.679 61.144 19.888 1.00 27.27 331 LEU A CA 1
ATOM 2591 C C . LEU A 1 331 ? -11.493 60.249 20.319 1.00 27.27 331 LEU A C 1
ATOM 2593 O O . LEU A 1 331 ? -11.719 59.249 20.991 1.00 27.27 331 LEU A O 1
ATOM 2597 N N . ASP A 1 332 ? -10.212 60.568 20.135 1.00 27.03 332 ASP A N 1
ATOM 2598 C CA . ASP A 1 332 ? -9.391 61.226 19.092 1.00 27.03 332 ASP A CA 1
ATOM 2599 C C . ASP A 1 332 ? -7.925 61.112 19.603 1.00 27.03 332 ASP A C 1
ATOM 2601 O O . ASP A 1 332 ? -7.720 60.810 20.780 1.00 27.03 332 ASP A O 1
ATOM 2605 N N . LEU A 1 333 ? -6.919 61.413 18.771 1.00 26.55 333 LEU A N 1
ATOM 2606 C CA . LEU A 1 333 ? -5.492 61.564 19.119 1.00 26.55 333 LEU A CA 1
ATOM 2607 C C . LEU A 1 333 ? -4.734 60.254 19.484 1.00 26.55 333 LEU A C 1
ATOM 2609 O O . LEU A 1 333 ? -5.237 59.383 20.179 1.00 26.55 333 LEU A O 1
ATOM 2613 N N . SER A 1 334 ? -3.469 60.055 19.085 1.00 26.19 334 SER A N 1
ATOM 2614 C CA . SER A 1 334 ? -2.634 60.800 18.123 1.00 26.19 334 SER A CA 1
ATOM 2615 C C . SER A 1 334 ? -1.417 59.983 17.639 1.00 26.19 334 SER A C 1
ATOM 2617 O O . SER A 1 334 ? -0.932 59.074 18.309 1.00 26.19 334 SER A O 1
ATOM 2619 N N . LYS A 1 335 ? -0.878 60.354 16.466 1.00 31.73 335 LYS A N 1
ATOM 2620 C CA . LYS A 1 335 ? 0.513 60.062 16.040 1.00 31.73 335 LYS A CA 1
ATOM 2621 C C . LYS A 1 335 ? 1.472 60.927 16.888 1.00 31.73 335 LYS A C 1
ATOM 2623 O O . LYS A 1 335 ? 1.083 62.057 17.191 1.00 31.73 335 LYS A O 1
ATOM 2628 N N . PRO A 1 336 ? 2.700 60.487 17.247 1.00 38.22 336 PRO A N 1
ATOM 2629 C CA . PRO A 1 336 ? 3.823 60.313 16.298 1.00 38.22 336 PRO A CA 1
ATOM 2630 C C . PRO A 1 336 ? 4.730 59.098 16.654 1.00 38.22 336 PRO A C 1
ATOM 2632 O O . PRO A 1 336 ? 4.401 58.329 17.546 1.00 38.22 336 PRO A O 1
ATOM 2635 N N . GLY A 1 337 ? 5.880 58.819 16.025 1.00 26.47 337 GLY A N 1
ATOM 2636 C CA . GLY A 1 337 ? 6.564 59.412 14.865 1.00 26.47 337 GLY A CA 1
ATOM 2637 C C . GLY A 1 337 ? 7.951 58.779 14.655 1.00 26.47 337 GLY A C 1
ATOM 2638 O O . GLY A 1 337 ? 8.437 58.030 15.499 1.00 26.47 337 GLY A O 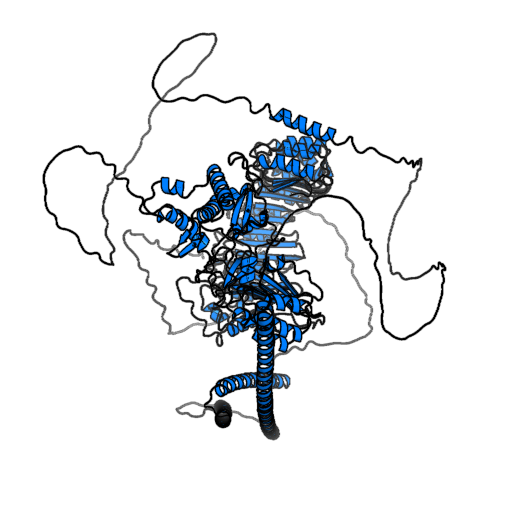1
ATOM 2639 N N . THR A 1 338 ? 8.595 59.068 13.525 1.00 31.19 338 THR A N 1
ATOM 2640 C CA . THR A 1 338 ? 9.896 58.489 13.139 1.00 31.19 338 THR A CA 1
ATOM 2641 C C . THR A 1 338 ? 11.093 59.161 13.814 1.00 31.19 338 THR A C 1
ATOM 2643 O O . THR A 1 338 ? 11.187 60.388 13.816 1.00 31.19 338 THR A O 1
ATOM 2646 N N . SER A 1 339 ? 12.094 58.376 14.215 1.00 26.94 339 SER A N 1
ATOM 2647 C CA . SER A 1 339 ? 13.483 58.837 14.337 1.00 26.94 339 SER A CA 1
ATOM 2648 C C . SER A 1 339 ? 14.458 57.713 13.961 1.00 26.94 339 SER A C 1
ATOM 2650 O O . SER A 1 339 ? 14.100 56.536 13.976 1.00 26.94 339 SER A O 1
ATOM 2652 N N . SER A 1 340 ? 15.677 58.075 13.555 1.00 29.03 340 SER A N 1
ATOM 2653 C CA . SER A 1 340 ? 16.686 57.137 13.051 1.00 29.03 340 SER A CA 1
ATOM 2654 C C . SER A 1 340 ? 18.031 57.327 13.742 1.00 29.03 340 SER A C 1
ATOM 2656 O O . SER A 1 340 ? 18.510 58.458 13.831 1.00 29.03 340 SER A O 1
ATOM 2658 N N . THR A 1 341 ? 18.714 56.233 14.067 1.00 27.61 341 THR A N 1
ATOM 2659 C CA . THR A 1 341 ? 20.153 56.233 14.370 1.00 27.61 341 THR A CA 1
ATOM 2660 C C . THR A 1 341 ? 20.825 55.002 13.768 1.00 27.61 341 THR A C 1
ATOM 2662 O O . THR A 1 341 ? 20.283 53.900 13.780 1.00 27.61 341 THR A O 1
ATOM 2665 N N . LYS A 1 342 ? 22.022 55.202 13.205 1.00 32.66 342 LYS A N 1
ATOM 2666 C CA . LYS A 1 342 ? 22.894 54.129 12.708 1.00 32.66 342 LYS A CA 1
ATOM 2667 C C . LYS A 1 342 ? 23.877 53.680 13.797 1.00 32.66 342 LYS A C 1
ATOM 2669 O O . LYS A 1 342 ? 24.222 54.465 14.673 1.00 32.66 342 LYS A O 1
ATOM 2674 N N . ALA A 1 343 ? 24.451 52.501 13.543 1.00 30.62 343 ALA A N 1
ATOM 2675 C CA . ALA A 1 343 ? 25.792 52.040 13.924 1.00 30.62 343 ALA A CA 1
ATOM 2676 C C . ALA A 1 343 ? 25.951 51.131 15.164 1.00 30.62 343 ALA A C 1
ATOM 2678 O O . ALA A 1 343 ? 25.661 51.505 16.290 1.00 30.62 343 ALA A O 1
ATOM 2679 N N . LYS A 1 344 ? 26.578 49.977 14.881 1.00 31.34 344 LYS A N 1
ATOM 2680 C CA . LYS A 1 344 ? 27.595 49.263 15.677 1.00 31.34 344 LYS A CA 1
ATOM 2681 C C . LYS A 1 344 ? 27.286 48.947 17.151 1.00 31.34 344 LYS A C 1
ATOM 2683 O O . LYS A 1 344 ? 27.549 49.755 18.032 1.00 31.34 344 LYS A O 1
ATOM 2688 N N . ASN A 1 345 ? 26.962 47.677 17.411 1.00 28.86 345 ASN A N 1
ATOM 2689 C CA . ASN A 1 345 ? 27.742 46.858 18.351 1.00 28.86 345 ASN A CA 1
ATOM 2690 C C . ASN A 1 345 ? 27.437 45.364 18.155 1.00 28.86 345 ASN A C 1
ATOM 2692 O O . ASN A 1 345 ? 26.304 44.926 18.343 1.00 28.86 345 ASN A O 1
ATOM 2696 N N . SER A 1 346 ? 28.451 44.583 17.777 1.00 36.25 346 SER A N 1
ATOM 2697 C CA . SER A 1 346 ? 28.318 43.162 17.433 1.00 36.25 346 SER A CA 1
ATOM 2698 C C . SER A 1 346 ? 29.514 42.336 17.921 1.00 36.25 346 SER A C 1
ATOM 2700 O O . SER A 1 346 ? 30.136 41.660 17.118 1.00 36.25 346 SER A O 1
ATOM 2702 N N . ASP A 1 347 ? 29.819 42.401 19.224 1.00 34.31 347 ASP A N 1
ATOM 2703 C CA . ASP A 1 347 ? 30.870 41.574 19.865 1.00 34.31 347 ASP A CA 1
ATOM 2704 C C . ASP A 1 347 ? 30.552 41.127 21.313 1.00 34.31 347 ASP A C 1
ATOM 2706 O O . ASP A 1 347 ? 31.329 40.418 21.941 1.00 34.31 347 ASP A O 1
ATOM 2710 N N . VAL A 1 348 ? 29.389 41.487 21.876 1.00 36.72 348 VAL A N 1
ATOM 2711 C CA . VAL A 1 348 ? 29.051 41.181 23.290 1.00 36.72 348 VAL A CA 1
ATOM 2712 C C . VAL A 1 348 ? 28.291 39.848 23.454 1.00 36.72 348 VAL A C 1
ATOM 2714 O O . VAL A 1 348 ? 28.163 39.329 24.557 1.00 36.72 348 VAL A O 1
ATOM 2717 N N . LYS A 1 349 ? 27.794 39.247 22.363 1.00 41.22 349 LYS A N 1
ATOM 2718 C CA . LYS A 1 349 ? 26.853 38.106 22.416 1.00 41.22 349 LYS A CA 1
ATOM 2719 C C . LYS A 1 349 ? 27.482 36.707 22.512 1.00 41.22 349 LYS A C 1
ATOM 2721 O O . LYS A 1 349 ? 26.737 35.738 22.588 1.00 41.22 349 LYS A O 1
ATOM 2726 N N . ALA A 1 350 ? 28.811 36.586 22.534 1.00 41.44 350 ALA A N 1
ATOM 2727 C CA . ALA A 1 350 ? 29.482 35.295 22.728 1.00 41.44 350 ALA A CA 1
ATOM 2728 C C . ALA A 1 350 ? 29.498 34.864 24.211 1.00 41.44 350 ALA A C 1
ATOM 2730 O O . ALA A 1 350 ? 29.045 33.772 24.549 1.00 41.44 350 ALA A O 1
ATOM 2731 N N . GLN A 1 351 ? 29.925 35.760 25.110 1.00 36.53 351 GLN A N 1
ATOM 2732 C CA . GLN A 1 351 ? 30.131 35.458 26.538 1.00 36.53 351 GLN A CA 1
ATOM 2733 C C . GLN A 1 351 ? 28.843 35.137 27.317 1.00 36.53 351 GLN A C 1
ATOM 2735 O O . GLN A 1 351 ? 28.893 34.531 28.388 1.00 36.53 351 GLN A O 1
ATOM 2740 N N . GLU A 1 352 ? 27.677 35.536 26.803 1.00 42.03 352 GLU A N 1
ATOM 2741 C CA . GLU A 1 352 ? 26.382 35.210 27.412 1.00 42.03 352 GLU A CA 1
ATOM 2742 C C . GLU A 1 352 ? 25.942 33.766 27.097 1.00 42.03 352 GLU A C 1
ATOM 2744 O O . GLU A 1 352 ? 25.232 33.157 27.895 1.00 42.03 352 GLU A O 1
ATOM 2749 N N . LEU A 1 353 ? 26.427 33.175 25.993 1.00 42.81 353 LEU A N 1
ATOM 2750 C CA . LEU A 1 353 ? 26.187 31.768 25.656 1.00 42.81 353 LEU A CA 1
ATOM 2751 C C . LEU A 1 353 ? 27.067 30.827 26.494 1.00 42.81 353 LEU A C 1
ATOM 2753 O O . LEU A 1 353 ? 26.565 29.860 27.066 1.00 42.81 353 LEU A O 1
ATOM 2757 N N . GLU A 1 354 ? 28.362 31.138 26.621 1.00 42.62 354 GLU A N 1
ATOM 2758 C CA . GLU A 1 354 ? 29.311 30.339 27.414 1.00 42.62 354 GLU A CA 1
ATOM 2759 C C . GLU A 1 354 ? 28.901 30.254 28.890 1.00 42.62 354 GLU A C 1
ATOM 2761 O O . GLU A 1 354 ? 28.972 29.182 29.488 1.00 42.62 354 GLU A O 1
ATOM 2766 N N . LYS A 1 355 ? 28.378 31.345 29.469 1.00 40.59 355 LYS A N 1
ATOM 2767 C CA . LYS A 1 355 ? 27.847 31.340 30.843 1.00 40.59 355 LYS A CA 1
ATOM 2768 C C . LYS A 1 355 ? 26.675 30.380 31.047 1.00 40.59 355 LYS A C 1
ATOM 2770 O O . LYS A 1 355 ? 26.562 29.797 32.119 1.00 40.59 355 LYS A O 1
ATOM 2775 N N . ILE A 1 356 ? 25.814 30.200 30.046 1.00 46.22 356 ILE A N 1
ATOM 2776 C CA . ILE A 1 356 ? 24.675 29.275 30.145 1.00 46.22 356 ILE A CA 1
ATOM 2777 C C . ILE A 1 356 ? 25.154 27.820 30.019 1.00 46.22 356 ILE A C 1
ATOM 2779 O O . ILE A 1 356 ? 24.671 26.955 30.746 1.00 46.22 356 ILE A O 1
ATOM 2783 N N . ILE A 1 357 ? 26.143 27.556 29.159 1.00 43.19 357 ILE A N 1
ATOM 2784 C CA . ILE A 1 357 ? 26.762 26.227 29.011 1.00 43.19 357 ILE A CA 1
ATOM 2785 C C . ILE A 1 357 ? 27.539 25.837 30.283 1.00 43.19 357 ILE A C 1
ATOM 2787 O O . ILE A 1 357 ? 27.420 24.706 30.752 1.00 43.19 357 ILE A O 1
ATOM 2791 N N . SER A 1 358 ? 28.265 26.782 30.889 1.00 37.00 358 SER A N 1
ATOM 2792 C CA . SER A 1 358 ? 28.970 26.608 32.168 1.00 37.00 358 SER A CA 1
ATOM 2793 C C . SER A 1 358 ? 28.025 26.184 33.299 1.00 37.00 358 SER A C 1
ATOM 2795 O O . SER A 1 358 ? 28.260 25.148 33.916 1.00 37.00 358 SER A O 1
ATOM 2797 N N . VAL A 1 359 ? 26.921 26.907 33.520 1.00 40.59 359 VAL A N 1
ATOM 2798 C CA . VAL A 1 359 ? 25.977 26.609 34.617 1.00 40.59 359 VAL A CA 1
ATOM 2799 C C . VAL A 1 359 ? 25.318 25.231 34.462 1.00 40.59 359 VAL A C 1
ATOM 2801 O O . VAL A 1 359 ? 25.153 24.519 35.447 1.00 40.59 359 VAL A O 1
ATOM 2804 N N . VAL A 1 360 ? 24.995 24.810 33.233 1.00 43.28 360 VAL A N 1
ATOM 2805 C CA . VAL A 1 360 ? 24.439 23.465 32.969 1.00 43.28 360 VAL A CA 1
ATOM 2806 C C . VAL A 1 360 ? 25.486 22.356 33.156 1.00 43.28 360 VAL A C 1
ATOM 2808 O O . VAL A 1 360 ? 25.125 21.216 33.437 1.00 43.28 360 VAL A O 1
ATOM 2811 N N . SER A 1 361 ? 26.777 22.673 33.035 1.00 39.69 361 SER A N 1
ATOM 2812 C CA . SER A 1 361 ? 27.862 21.699 33.209 1.00 39.69 361 SER A CA 1
ATOM 2813 C C . SER A 1 361 ? 28.173 21.422 34.686 1.00 39.69 361 SER A C 1
ATOM 2815 O O . SER A 1 361 ? 28.475 20.285 35.039 1.00 39.69 361 SER A O 1
ATOM 2817 N N . GLU A 1 362 ? 28.073 22.427 35.563 1.00 35.62 362 GLU A N 1
ATOM 2818 C CA . GLU A 1 362 ? 28.409 22.278 36.989 1.00 35.62 362 GLU A CA 1
ATOM 2819 C C . GLU A 1 362 ? 27.385 21.432 37.772 1.00 35.62 362 GLU A C 1
ATOM 2821 O O . GLU A 1 362 ? 27.786 20.638 38.624 1.00 35.62 362 GLU A O 1
ATOM 2826 N N . GLU A 1 363 ? 26.083 21.510 37.460 1.00 40.03 363 GLU A N 1
ATOM 2827 C CA . GLU A 1 363 ? 25.058 20.700 38.152 1.00 40.03 363 GLU A CA 1
ATOM 2828 C C . GLU A 1 363 ? 25.154 19.189 37.851 1.00 40.03 363 GLU A C 1
ATOM 2830 O O . GLU A 1 363 ? 24.717 18.374 38.663 1.00 40.03 363 GLU A O 1
ATOM 2835 N N . ILE A 1 364 ? 25.750 18.791 36.720 1.00 38.81 364 ILE A N 1
ATOM 2836 C CA . ILE A 1 364 ? 25.878 17.374 36.328 1.00 38.81 364 ILE A CA 1
ATOM 2837 C C . ILE A 1 364 ? 27.025 16.683 37.090 1.00 38.81 364 ILE A C 1
ATOM 2839 O O . ILE A 1 364 ? 26.898 15.526 37.493 1.00 38.81 364 ILE A O 1
ATOM 2843 N N . VAL A 1 365 ? 28.122 17.397 37.366 1.00 34.62 365 VAL A N 1
ATOM 2844 C CA . VAL A 1 365 ? 29.349 16.834 37.972 1.00 34.62 365 VAL A CA 1
ATOM 2845 C C . VAL A 1 365 ? 29.174 16.441 39.452 1.00 34.62 365 VAL A C 1
ATOM 2847 O O . VAL A 1 365 ? 29.958 15.659 39.986 1.00 34.62 365 VAL A O 1
ATOM 2850 N N . HIS A 1 366 ? 28.125 16.912 40.133 1.00 31.69 366 HIS A N 1
ATOM 2851 C CA . HIS A 1 366 ? 27.830 16.535 41.525 1.00 31.69 366 HIS A CA 1
ATOM 2852 C C . HIS A 1 366 ? 26.939 15.288 41.697 1.00 31.69 366 HIS A C 1
ATOM 2854 O O . HIS A 1 366 ? 26.626 14.928 42.832 1.00 31.69 366 HIS A O 1
ATOM 2860 N N . ALA A 1 367 ? 26.570 14.588 40.616 1.00 34.97 367 ALA A N 1
ATOM 2861 C CA . ALA A 1 367 ? 25.730 13.384 40.689 1.00 34.97 367 ALA A CA 1
ATOM 2862 C C . ALA A 1 367 ? 26.499 12.042 40.747 1.00 34.97 367 ALA A C 1
ATOM 2864 O O . ALA A 1 367 ? 25.941 11.053 41.219 1.00 34.97 367 ALA A O 1
ATOM 2865 N N . GLU A 1 368 ? 27.760 11.981 40.300 1.00 31.55 368 GLU A N 1
ATOM 2866 C CA . GLU A 1 368 ? 28.477 10.712 40.028 1.00 31.55 368 GLU A CA 1
ATOM 2867 C C . GLU A 1 368 ? 29.645 10.408 40.997 1.00 31.55 368 GLU A C 1
ATOM 2869 O O . GLU A 1 368 ? 30.623 9.767 40.626 1.00 31.55 368 GLU A O 1
ATOM 2874 N N . ALA A 1 369 ? 29.564 10.860 42.256 1.00 32.09 369 ALA A N 1
ATOM 2875 C CA . ALA A 1 369 ? 30.698 10.840 43.198 1.00 32.09 369 ALA A CA 1
ATOM 2876 C C . ALA A 1 369 ? 30.538 9.953 44.460 1.00 32.09 369 ALA A C 1
ATOM 2878 O O . ALA A 1 369 ? 31.254 10.169 45.437 1.00 32.09 369 ALA A O 1
ATOM 2879 N N . VAL A 1 370 ? 29.636 8.956 44.473 1.00 34.94 370 VAL A N 1
ATOM 2880 C CA . VAL A 1 370 ? 29.567 7.928 45.544 1.00 34.94 370 VAL A CA 1
ATOM 2881 C C . VAL A 1 370 ? 29.118 6.555 45.003 1.00 34.94 370 VAL A C 1
ATOM 2883 O O . VAL A 1 370 ? 27.917 6.313 44.922 1.00 34.94 370 VAL A O 1
ATOM 2886 N N . HIS A 1 371 ? 30.064 5.660 44.663 1.00 34.91 371 HIS A N 1
ATOM 2887 C CA . HIS A 1 371 ? 30.093 4.221 45.041 1.00 34.91 371 HIS A CA 1
ATOM 2888 C C . HIS A 1 371 ? 31.080 3.363 44.210 1.00 34.91 371 HIS A C 1
ATOM 2890 O O . HIS A 1 371 ? 30.688 2.664 43.279 1.00 34.91 371 HIS A O 1
ATOM 2896 N N . THR A 1 372 ? 32.337 3.343 44.655 1.00 30.61 372 THR A N 1
ATOM 2897 C CA . THR A 1 372 ? 33.370 2.296 44.481 1.00 30.61 372 THR A CA 1
ATOM 2898 C C . THR A 1 372 ? 34.234 2.375 45.761 1.00 30.61 372 THR A C 1
ATOM 2900 O O . THR A 1 372 ? 34.390 3.476 46.292 1.00 30.61 372 THR A O 1
ATOM 2903 N N . ASP A 1 373 ? 34.749 1.332 46.418 1.00 30.41 373 ASP A N 1
ATOM 2904 C CA . ASP A 1 373 ? 34.789 -0.131 46.205 1.00 30.41 373 ASP A CA 1
ATOM 2905 C C . ASP A 1 373 ? 34.241 -0.836 47.501 1.00 30.41 373 ASP A C 1
ATOM 2907 O O . ASP A 1 373 ? 33.517 -0.180 48.252 1.00 30.41 373 ASP A O 1
ATOM 2911 N N . GLU A 1 374 ? 34.385 -2.119 47.879 1.00 30.94 374 GLU A N 1
ATOM 2912 C CA . GLU A 1 374 ? 35.318 -3.227 47.568 1.00 30.94 374 GLU A CA 1
ATOM 2913 C C . GLU A 1 374 ? 34.617 -4.610 47.458 1.00 30.94 374 GLU A C 1
ATOM 2915 O O . GLU A 1 374 ? 33.397 -4.750 47.572 1.00 30.94 374 GLU A O 1
ATOM 2920 N N . GLU A 1 375 ? 35.424 -5.636 47.173 1.00 31.95 375 GLU A N 1
ATOM 2921 C CA . GLU A 1 375 ? 35.076 -7.014 46.799 1.00 31.95 375 GLU A CA 1
ATOM 2922 C C . GLU A 1 375 ? 34.744 -7.946 47.997 1.00 31.95 375 GLU A C 1
ATOM 2924 O O . GLU A 1 375 ? 34.870 -7.569 49.158 1.00 31.95 375 GLU A O 1
ATOM 2929 N N . GLY A 1 376 ? 34.448 -9.233 47.724 1.00 28.56 376 GLY A N 1
ATOM 2930 C CA . GLY A 1 376 ? 34.974 -10.302 48.601 1.00 28.56 376 GLY A CA 1
ATOM 2931 C C . GLY A 1 376 ? 34.039 -11.386 49.171 1.00 28.56 376 GLY A C 1
ATOM 2932 O O . GLY A 1 376 ? 33.789 -11.432 50.368 1.00 28.56 376 GLY A O 1
ATOM 2933 N N . SER A 1 377 ? 33.742 -12.405 48.355 1.00 27.02 377 SER A N 1
ATOM 2934 C CA . SER A 1 377 ? 33.803 -13.844 48.725 1.00 27.02 377 SER A CA 1
ATOM 2935 C C . SER A 1 377 ? 32.864 -14.517 49.772 1.00 27.02 377 SER A C 1
ATOM 2937 O O . SER A 1 377 ? 32.903 -14.250 50.967 1.00 27.02 377 SER A O 1
ATOM 2939 N N . THR A 1 378 ? 32.272 -15.638 49.320 1.00 31.38 378 THR A N 1
ATOM 2940 C CA . THR A 1 378 ? 32.086 -16.940 50.030 1.00 31.38 378 THR A CA 1
ATOM 2941 C C . THR A 1 378 ? 31.057 -17.136 51.166 1.00 31.38 378 THR A C 1
ATOM 2943 O O . THR A 1 378 ? 30.514 -16.215 51.762 1.00 31.38 378 THR A O 1
ATOM 2946 N N . GLU A 1 379 ? 30.736 -18.419 51.388 1.00 32.81 379 GLU A N 1
ATOM 2947 C CA . GLU A 1 379 ? 29.736 -18.971 52.317 1.00 32.81 379 GLU A CA 1
ATOM 2948 C C . GLU A 1 379 ? 30.171 -18.941 53.798 1.00 32.81 379 GLU A C 1
ATOM 2950 O O . GLU A 1 379 ? 31.362 -19.038 54.079 1.00 32.81 379 GLU A O 1
ATOM 2955 N N . VAL A 1 380 ? 29.210 -18.994 54.743 1.00 29.86 380 VAL A N 1
ATOM 2956 C CA . VAL A 1 380 ? 29.048 -20.094 55.740 1.00 29.86 380 VAL A CA 1
ATOM 2957 C C . VAL A 1 380 ? 27.835 -19.857 56.681 1.00 29.86 380 VAL A C 1
ATOM 2959 O O . VAL A 1 380 ? 27.247 -18.782 56.732 1.00 29.86 380 VAL A O 1
ATOM 2962 N N . LYS A 1 381 ? 27.401 -20.933 57.355 1.00 30.47 381 LYS A N 1
ATOM 2963 C CA . LYS A 1 381 ? 26.231 -21.094 58.250 1.00 30.47 381 LYS A CA 1
ATOM 2964 C C . LYS A 1 381 ? 26.291 -20.314 59.586 1.00 30.47 381 LYS A C 1
ATOM 2966 O O . LYS A 1 381 ? 27.376 -19.980 60.042 1.00 30.47 381 LYS A O 1
ATOM 2971 N N . MET A 1 382 ? 25.146 -20.343 60.301 1.00 27.39 382 MET A N 1
ATOM 2972 C CA . MET A 1 382 ? 24.999 -20.326 61.785 1.00 27.39 382 MET A CA 1
ATOM 2973 C C . MET A 1 382 ? 25.280 -18.987 62.512 1.00 27.39 382 MET A C 1
ATOM 2975 O O . MET A 1 382 ? 26.051 -18.172 62.035 1.00 27.39 382 MET A O 1
ATOM 2979 N N . GLU A 1 383 ? 24.722 -18.685 63.698 1.00 26.92 383 GLU A N 1
ATOM 2980 C CA . GLU A 1 383 ? 23.437 -19.069 64.330 1.00 26.92 383 GLU A CA 1
ATOM 2981 C C . GLU A 1 383 ? 23.112 -18.094 65.498 1.00 26.92 383 GLU A C 1
ATOM 2983 O O . GLU A 1 383 ? 24.007 -17.488 66.075 1.00 26.92 383 GLU A O 1
ATOM 2988 N N . THR A 1 384 ? 21.849 -18.043 65.942 1.00 27.16 384 THR A N 1
ATOM 2989 C CA . THR A 1 384 ? 21.393 -17.622 67.297 1.00 27.16 384 THR A CA 1
ATOM 2990 C C . THR A 1 384 ? 21.675 -16.216 67.897 1.00 27.16 384 THR A C 1
ATOM 2992 O O . THR A 1 384 ? 22.770 -15.909 68.342 1.00 27.16 384 THR A O 1
ATOM 2995 N N . LYS A 1 385 ? 20.549 -15.554 68.243 1.00 28.38 385 LYS A N 1
ATOM 2996 C CA . LYS A 1 385 ? 20.187 -14.981 69.576 1.00 28.38 385 LYS A CA 1
ATOM 2997 C C . LYS A 1 385 ? 20.726 -13.619 70.084 1.00 28.38 385 LYS A C 1
ATOM 2999 O O . LYS A 1 385 ? 21.863 -13.514 70.516 1.00 28.38 385 LYS A O 1
ATOM 3004 N N . GLN A 1 386 ? 19.728 -12.781 70.426 1.00 30.19 386 GLN A N 1
ATOM 3005 C CA . GLN A 1 386 ? 19.597 -11.991 71.680 1.00 30.19 386 GLN A CA 1
ATOM 3006 C C . GLN A 1 386 ? 20.532 -10.755 71.842 1.00 30.19 386 GLN A C 1
ATOM 3008 O O . GLN A 1 386 ? 21.553 -10.659 71.184 1.00 30.19 386 GLN A O 1
ATOM 3013 N N . LYS A 1 387 ? 20.216 -9.736 72.667 1.00 28.70 387 LYS A N 1
ATOM 3014 C CA . LYS A 1 387 ? 19.181 -9.622 73.722 1.00 28.70 387 LYS A CA 1
ATOM 3015 C C . LYS A 1 387 ? 18.745 -8.164 74.002 1.00 28.70 387 LYS A C 1
ATOM 3017 O O . LYS A 1 387 ? 19.616 -7.316 74.135 1.00 28.70 387 LYS A O 1
ATOM 3022 N N . GLY A 1 388 ? 17.448 -7.955 74.275 1.00 31.55 388 GLY A N 1
ATOM 3023 C CA . GLY A 1 388 ? 16.910 -6.820 75.060 1.00 31.55 388 GLY A CA 1
ATOM 3024 C C . GLY A 1 388 ? 17.036 -5.418 74.440 1.00 31.55 388 GLY A C 1
ATOM 3025 O O . GLY A 1 388 ? 17.618 -5.261 73.376 1.00 31.55 388 GLY A O 1
ATOM 3026 N N . ASP A 1 389 ? 16.525 -4.345 75.051 1.00 30.78 389 ASP A N 1
ATOM 3027 C CA . ASP A 1 389 ? 15.539 -4.168 76.144 1.00 30.78 389 ASP A CA 1
ATOM 3028 C C . ASP A 1 389 ? 15.231 -2.638 76.218 1.00 30.78 389 ASP A C 1
ATOM 3030 O O . ASP A 1 389 ? 16.095 -1.847 75.857 1.00 30.78 389 ASP A O 1
ATOM 3034 N N . SER A 1 390 ? 14.085 -2.094 76.661 1.00 32.91 390 SER A N 1
ATOM 3035 C CA . SER A 1 390 ? 12.806 -2.657 77.126 1.00 32.91 390 SER A CA 1
ATOM 3036 C C . SER A 1 390 ? 11.742 -1.536 77.289 1.00 32.91 390 SER A C 1
ATOM 3038 O O . SER A 1 390 ? 12.103 -0.429 77.673 1.00 32.91 390 SER A O 1
ATOM 3040 N N . GLN A 1 391 ? 10.444 -1.871 77.141 1.00 32.94 391 GLN A N 1
ATOM 3041 C CA . GLN A 1 391 ? 9.282 -1.225 77.816 1.00 32.94 391 GLN A CA 1
ATOM 3042 C C . GLN A 1 391 ? 8.882 0.242 77.445 1.00 32.94 391 GLN A C 1
ATOM 3044 O O . GLN A 1 391 ? 9.642 0.960 76.814 1.00 32.94 391 GLN A O 1
ATOM 3049 N N . LEU A 1 392 ? 7.661 0.746 77.739 1.00 30.94 392 LEU A N 1
ATOM 3050 C CA . LEU A 1 392 ? 6.535 0.219 78.551 1.00 30.94 392 LEU A CA 1
ATOM 3051 C C . LEU A 1 392 ? 5.138 0.728 78.078 1.00 30.94 392 LEU A C 1
ATOM 3053 O O . LEU A 1 392 ? 4.986 1.904 77.766 1.00 30.94 392 LEU A O 1
ATOM 3057 N N . SER A 1 393 ? 4.100 -0.115 78.242 1.00 32.94 393 SER A N 1
ATOM 3058 C CA . SER A 1 393 ? 2.657 0.206 78.479 1.00 32.94 393 SER A CA 1
ATOM 3059 C C . SER A 1 393 ? 1.756 0.822 77.378 1.00 32.94 393 SER A C 1
ATOM 3061 O O . SER A 1 393 ? 2.191 1.695 76.645 1.00 32.94 393 SER A O 1
ATOM 3063 N N . LYS A 1 394 ? 0.447 0.482 77.273 1.00 31.62 394 LYS A N 1
ATOM 3064 C CA . LYS A 1 394 ? -0.382 -0.600 77.893 1.00 31.62 394 LYS A CA 1
ATOM 3065 C C . LYS A 1 394 ? -1.777 -0.730 77.212 1.00 31.62 394 LYS A C 1
ATOM 3067 O O . LYS A 1 394 ? -2.403 0.291 76.980 1.00 31.62 394 LYS A O 1
ATOM 3072 N N . GLU A 1 395 ? -2.270 -1.976 77.083 1.00 30.52 395 GLU A N 1
ATOM 3073 C CA . GLU A 1 395 ? -3.673 -2.451 77.310 1.00 30.52 395 GLU A CA 1
ATOM 3074 C C . GLU A 1 395 ? -4.855 -1.945 76.413 1.00 30.52 395 GLU A C 1
ATOM 3076 O O . GLU A 1 395 ? -4.861 -0.811 75.965 1.00 30.52 395 GLU A O 1
ATOM 3081 N N . ASN A 1 396 ? -5.919 -2.725 76.109 1.00 31.12 396 ASN A N 1
ATOM 3082 C CA . ASN A 1 396 ? -6.271 -4.105 76.515 1.00 31.12 396 ASN A CA 1
ATOM 3083 C C . ASN A 1 396 ? -7.253 -4.855 75.556 1.00 31.12 396 ASN A C 1
ATOM 3085 O O . ASN A 1 396 ? -8.190 -4.236 75.076 1.00 31.12 396 ASN A O 1
ATOM 3089 N N . THR A 1 397 ? -7.022 -6.176 75.376 1.00 31.70 397 THR A N 1
ATOM 3090 C CA . THR A 1 397 ? -7.923 -7.378 75.219 1.00 31.70 397 THR A CA 1
ATOM 3091 C C . THR A 1 397 ? -9.355 -7.310 74.594 1.00 31.70 397 THR A C 1
ATOM 3093 O O . THR A 1 397 ? -9.980 -6.265 74.534 1.00 31.70 397 THR A O 1
ATOM 3096 N N . ALA A 1 398 ? -9.991 -8.393 74.087 1.00 26.69 398 ALA A N 1
ATOM 3097 C CA . ALA A 1 398 ? -9.798 -9.860 74.223 1.00 26.69 398 ALA A CA 1
ATOM 3098 C C . ALA A 1 398 ? -10.198 -10.681 72.951 1.00 26.69 398 ALA A C 1
ATOM 3100 O O . ALA A 1 398 ? -10.611 -10.113 71.943 1.00 26.69 398 ALA A O 1
ATOM 3101 N N . SER A 1 399 ? -10.107 -12.028 72.985 1.00 33.06 399 SER A N 1
ATOM 3102 C CA . SER A 1 399 ? -10.431 -12.936 71.851 1.00 33.06 399 SER A CA 1
ATOM 3103 C C . SER A 1 399 ? -10.913 -14.344 72.274 1.00 33.06 399 SER A C 1
ATOM 3105 O O . SER A 1 399 ? -10.625 -14.780 73.384 1.00 33.06 399 SER A O 1
ATOM 3107 N N . SER A 1 400 ? -11.587 -15.074 71.367 1.00 28.53 400 SER A N 1
ATOM 3108 C CA . SER A 1 400 ? -11.704 -16.559 71.277 1.00 28.53 400 SER A CA 1
ATOM 3109 C C . SER A 1 400 ? -12.329 -16.944 69.909 1.00 28.53 400 SER A C 1
ATOM 3111 O O . SER A 1 400 ? -12.965 -16.075 69.318 1.00 28.53 400 SER A O 1
ATOM 3113 N N . THR A 1 401 ? -12.197 -18.096 69.219 1.00 28.75 401 THR A N 1
ATOM 3114 C CA . THR A 1 401 ? -11.518 -19.425 69.316 1.00 28.75 401 THR A CA 1
ATOM 3115 C C . THR A 1 401 ? -12.399 -20.692 69.477 1.00 28.75 401 THR A C 1
ATOM 3117 O O . THR A 1 401 ? -13.096 -20.866 70.465 1.00 28.75 401 THR A O 1
ATOM 3120 N N . LEU A 1 402 ? -12.222 -21.624 68.516 1.00 29.17 402 LEU A N 1
ATOM 3121 C CA . LEU A 1 402 ? -12.477 -23.089 68.509 1.00 29.17 402 LEU A CA 1
ATOM 3122 C C . LEU A 1 402 ? -13.911 -23.675 68.603 1.00 29.17 402 LEU A C 1
ATOM 3124 O O . LEU A 1 402 ? -14.584 -23.575 69.623 1.00 29.17 402 LEU A O 1
ATOM 3128 N N . SER A 1 403 ? -14.275 -24.491 67.596 1.00 26.44 403 SER A N 1
ATOM 3129 C CA . SER A 1 403 ? -15.051 -25.752 67.715 1.00 26.44 403 SER A CA 1
ATOM 3130 C C . SER A 1 403 ? -14.990 -26.585 66.414 1.00 26.44 403 SER A C 1
ATOM 3132 O O . SER A 1 403 ? -14.612 -26.059 65.372 1.00 26.44 403 SER A O 1
ATOM 3134 N N . ASN A 1 404 ? -15.321 -27.884 66.482 1.00 28.48 404 ASN A N 1
ATOM 3135 C CA . ASN A 1 404 ? -15.072 -28.909 65.444 1.00 28.48 404 ASN A CA 1
ATOM 3136 C C . ASN A 1 404 ? -16.330 -29.758 65.102 1.00 28.48 404 ASN A C 1
ATOM 3138 O O . ASN A 1 404 ? -17.275 -29.790 65.884 1.00 28.48 404 ASN A O 1
ATOM 3142 N N . ASN A 1 405 ? -16.223 -30.561 64.025 1.00 28.61 405 ASN A N 1
ATOM 3143 C CA . ASN A 1 405 ? -16.911 -31.846 63.724 1.00 28.61 405 ASN A CA 1
ATOM 3144 C C . ASN A 1 405 ? -18.275 -31.939 62.968 1.00 28.61 405 ASN A C 1
ATOM 3146 O O . ASN A 1 405 ? -19.338 -31.674 63.514 1.00 28.61 405 ASN A O 1
ATOM 3150 N N . ASN A 1 406 ? -18.179 -32.627 61.811 1.00 29.67 406 ASN A N 1
ATOM 3151 C CA . ASN A 1 406 ? -18.962 -33.795 61.326 1.00 29.67 406 ASN A CA 1
ATOM 3152 C C . ASN A 1 406 ? -20.355 -33.687 60.651 1.00 29.67 406 ASN A C 1
ATOM 3154 O O . ASN A 1 406 ? -21.294 -33.101 61.174 1.00 29.67 406 ASN A O 1
ATOM 3158 N N . GLY A 1 407 ? -20.498 -34.442 59.538 1.00 24.97 407 GLY A N 1
ATOM 3159 C CA . GLY A 1 407 ? -21.767 -34.745 58.844 1.00 24.97 407 GLY A CA 1
ATOM 3160 C C . GLY A 1 407 ? -21.638 -35.491 57.487 1.00 24.97 407 GLY A C 1
ATOM 3161 O O . GLY A 1 407 ? -21.755 -34.853 56.452 1.00 24.97 407 GLY A O 1
ATOM 3162 N N . ASN A 1 408 ? -21.382 -36.814 57.513 1.00 26.92 408 ASN A N 1
ATOM 3163 C CA . ASN A 1 408 ? -21.454 -37.880 56.462 1.00 26.92 408 ASN A CA 1
ATOM 3164 C C . ASN A 1 408 ? -22.017 -37.562 55.040 1.00 26.92 408 ASN A C 1
ATOM 3166 O O . ASN A 1 408 ? -23.046 -36.908 54.924 1.00 26.92 408 ASN A O 1
ATOM 3170 N N . SER A 1 409 ? -21.392 -37.960 53.908 1.00 30.22 409 SER A N 1
ATOM 3171 C CA . SER A 1 409 ? -21.126 -39.317 53.311 1.00 30.22 409 SER A CA 1
ATOM 3172 C C . SER A 1 409 ? -22.358 -39.963 52.616 1.00 30.22 409 SER A C 1
ATOM 3174 O O . SER A 1 409 ? -23.475 -39.751 53.068 1.00 30.22 409 SER A O 1
ATOM 3176 N N . ASN A 1 410 ? -22.304 -40.701 51.486 1.00 27.33 410 ASN A N 1
ATOM 3177 C CA . ASN A 1 410 ? -21.306 -41.610 50.852 1.00 27.33 410 ASN A CA 1
ATOM 3178 C C . ASN A 1 410 ? -21.091 -41.266 49.336 1.00 27.33 410 ASN A C 1
ATOM 3180 O O . ASN A 1 410 ? -21.867 -40.472 48.818 1.00 27.33 410 ASN A O 1
ATOM 3184 N N . ASN A 1 411 ? -20.080 -41.692 48.546 1.00 32.47 411 ASN A N 1
ATOM 3185 C CA . ASN A 1 411 ? -19.383 -42.990 48.305 1.00 32.47 411 ASN A CA 1
ATOM 3186 C C . ASN A 1 411 ? -20.286 -44.104 47.717 1.00 32.47 411 ASN A C 1
ATOM 3188 O O . ASN A 1 411 ? -21.440 -44.199 48.116 1.00 32.47 411 ASN A O 1
ATOM 3192 N N . ILE A 1 412 ? -19.883 -44.975 46.769 1.00 30.38 412 ILE A N 1
ATOM 3193 C CA . ILE A 1 412 ? -18.582 -45.520 46.251 1.00 30.38 412 ILE A CA 1
ATOM 3194 C C . ILE A 1 412 ? -18.604 -45.416 44.679 1.00 30.38 412 ILE A C 1
ATOM 3196 O O . ILE A 1 412 ? -19.687 -45.179 44.155 1.00 30.38 412 ILE A O 1
ATOM 3200 N N . GLY A 1 413 ? -17.579 -45.519 43.800 1.00 25.72 413 GLY A N 1
ATOM 3201 C CA . GLY A 1 413 ? -16.191 -46.065 43.768 1.00 25.72 413 GLY A CA 1
ATOM 3202 C C . GLY A 1 413 ? -16.097 -47.334 42.860 1.00 25.72 413 GLY A C 1
ATOM 3203 O O . GLY A 1 413 ? -17.136 -47.924 42.590 1.00 25.72 413 GLY A O 1
ATOM 3204 N N . SER A 1 414 ? -14.976 -47.876 42.336 1.00 30.80 414 SER A N 1
ATOM 3205 C CA . SER A 1 414 ? -13.525 -47.552 42.305 1.00 30.80 414 SER A CA 1
ATOM 3206 C C . SER A 1 414 ? -12.761 -48.552 41.372 1.00 30.80 414 SER A C 1
ATOM 3208 O O . SER A 1 414 ? -13.320 -49.600 41.058 1.00 30.80 414 SER A O 1
ATOM 3210 N N . LYS A 1 415 ? -11.452 -48.319 41.096 1.00 29.50 415 LYS A N 1
ATOM 3211 C CA . LYS A 1 415 ? -10.444 -49.188 40.386 1.00 29.50 415 LYS A CA 1
ATOM 3212 C C . LYS A 1 415 ? -10.497 -49.176 38.835 1.00 29.50 415 LYS A C 1
ATOM 3214 O O . LYS A 1 415 ? -11.576 -49.036 38.282 1.00 29.50 415 LYS A O 1
ATOM 3219 N N . GLY A 1 416 ? -9.391 -49.358 38.090 1.00 28.27 416 GLY A N 1
ATOM 3220 C CA . GLY A 1 416 ? -7.954 -49.396 38.458 1.00 28.27 416 GLY A CA 1
ATOM 3221 C C . GLY A 1 416 ? -7.045 -50.079 37.400 1.00 28.27 416 GLY A C 1
ATOM 3222 O O . GLY A 1 416 ? -7.544 -50.907 36.648 1.00 28.27 416 GLY A O 1
ATOM 3223 N N . ASN A 1 417 ? -5.723 -49.801 37.426 1.00 27.47 417 ASN A N 1
ATOM 3224 C CA . ASN A 1 417 ? -4.635 -50.373 36.580 1.00 27.47 417 ASN A CA 1
ATOM 3225 C C . ASN A 1 417 ? -4.672 -50.070 35.054 1.00 27.47 417 ASN A C 1
ATOM 3227 O O . ASN A 1 417 ? -5.693 -49.620 34.552 1.00 27.47 417 ASN A O 1
ATOM 3231 N N . LYS A 1 418 ? -3.637 -50.383 34.241 1.00 30.56 418 LYS A N 1
ATOM 3232 C CA . LYS A 1 418 ? -2.161 -50.127 34.287 1.00 30.56 418 LYS A CA 1
ATOM 3233 C C . LYS A 1 418 ? -1.489 -50.749 33.028 1.00 30.56 418 LYS A C 1
ATOM 3235 O O . LYS A 1 418 ? -1.824 -51.876 32.698 1.00 30.56 418 LYS A O 1
ATOM 3240 N N . ASP A 1 419 ? -0.494 -50.058 32.457 1.00 28.02 419 ASP A N 1
ATOM 3241 C CA . ASP A 1 419 ? 0.643 -50.537 31.620 1.00 28.02 419 ASP A CA 1
ATOM 3242 C C . ASP A 1 419 ? 0.451 -51.263 30.237 1.00 28.02 419 ASP A C 1
ATOM 3244 O O . ASP A 1 419 ? -0.349 -52.176 30.084 1.00 28.02 419 ASP A O 1
ATOM 3248 N N . HIS A 1 420 ? 1.371 -50.931 29.300 1.00 27.78 420 HIS A N 1
ATOM 3249 C CA . HIS A 1 420 ? 1.942 -51.705 28.154 1.00 27.78 420 HIS A CA 1
ATOM 3250 C C . HIS A 1 420 ? 1.338 -51.795 26.713 1.00 27.78 420 HIS A C 1
ATOM 3252 O O . HIS A 1 420 ? 0.141 -51.922 26.489 1.00 27.78 420 HIS A O 1
ATOM 3258 N N . SER A 1 421 ? 2.291 -51.875 25.750 1.00 25.88 421 SER A N 1
ATOM 3259 C CA . SER A 1 421 ? 2.259 -52.192 24.284 1.00 25.88 421 SER A CA 1
ATOM 3260 C C . SER A 1 421 ? 1.560 -51.205 23.313 1.00 25.88 421 SER A C 1
ATOM 3262 O O . SER A 1 421 ? 0.452 -50.787 23.608 1.00 25.88 421 SER A O 1
ATOM 3264 N N . VAL A 1 422 ? 2.109 -50.706 22.176 1.00 25.97 422 VAL A N 1
ATOM 3265 C CA . VAL A 1 422 ? 3.219 -51.045 21.212 1.00 25.97 422 VAL A CA 1
ATOM 3266 C C . VAL A 1 422 ? 2.781 -51.926 20.013 1.00 25.97 422 VAL A C 1
ATOM 3268 O O . VAL A 1 422 ? 1.950 -52.799 20.218 1.00 25.97 422 VAL A O 1
ATOM 3271 N N . VAL A 1 423 ? 3.403 -51.734 18.816 1.00 29.41 423 VAL A N 1
ATOM 3272 C CA . VAL A 1 423 ? 3.208 -52.431 17.493 1.00 29.41 423 VAL A CA 1
ATOM 3273 C C . VAL A 1 423 ? 2.069 -51.821 16.624 1.00 29.41 423 VAL A C 1
ATOM 3275 O O . VAL A 1 423 ? 0.994 -51.596 17.160 1.00 29.41 423 VAL A O 1
ATOM 3278 N N . LYS A 1 424 ? 2.174 -51.514 15.304 1.00 27.78 424 LYS A N 1
ATOM 3279 C CA . LYS A 1 424 ? 3.267 -51.527 14.280 1.00 27.78 424 LYS A CA 1
ATOM 3280 C C . LYS A 1 424 ? 2.939 -50.612 13.071 1.00 27.78 424 LYS A C 1
ATOM 3282 O O . LYS A 1 424 ? 1.769 -50.514 12.722 1.00 27.78 424 LYS A O 1
ATOM 3287 N N . SER A 1 425 ? 3.962 -50.170 12.323 1.00 26.92 425 SER A N 1
ATOM 3288 C CA . SER A 1 425 ? 4.002 -50.268 10.841 1.00 26.92 425 SER A CA 1
ATOM 3289 C C . SER A 1 425 ? 5.417 -50.003 10.285 1.00 26.92 425 SER A C 1
ATOM 3291 O O . SER A 1 425 ? 5.941 -48.902 10.421 1.00 26.92 425 SER A O 1
ATOM 3293 N N . GLU A 1 426 ? 6.013 -51.007 9.643 1.00 29.34 426 GLU A N 1
ATOM 3294 C CA . GLU A 1 426 ? 7.237 -50.939 8.813 1.00 29.34 426 GLU A CA 1
ATOM 3295 C C . GLU A 1 426 ? 6.798 -51.149 7.335 1.00 29.34 426 GLU A C 1
ATOM 3297 O O . GLU A 1 426 ? 5.646 -51.523 7.120 1.00 29.34 426 GLU A O 1
ATOM 3302 N N . HIS A 1 427 ? 7.553 -50.962 6.243 1.00 32.31 427 HIS A N 1
ATOM 3303 C CA . HIS A 1 427 ? 8.981 -50.719 5.944 1.00 32.31 427 HIS A CA 1
ATOM 3304 C C . HIS A 1 427 ? 9.066 -49.561 4.887 1.00 32.31 427 HIS A C 1
ATOM 3306 O O . HIS A 1 427 ? 8.051 -48.913 4.657 1.00 32.31 427 HIS A O 1
ATOM 3312 N N . ALA A 1 428 ? 10.144 -49.190 4.175 1.00 29.73 428 ALA A N 1
ATOM 3313 C CA . ALA A 1 428 ? 11.486 -49.740 3.900 1.00 29.73 428 ALA A CA 1
ATOM 3314 C C . ALA A 1 428 ? 12.388 -48.609 3.313 1.00 29.73 428 ALA A C 1
ATOM 3316 O O . ALA A 1 428 ? 11.861 -47.551 2.988 1.00 29.73 428 ALA A O 1
ATOM 3317 N N . SER A 1 429 ? 13.680 -48.750 2.975 1.00 31.33 429 SER A N 1
ATOM 3318 C CA . SER A 1 429 ? 14.856 -49.417 3.582 1.00 31.33 429 SER A CA 1
ATOM 3319 C C . SER A 1 429 ? 16.100 -49.110 2.717 1.00 31.33 429 SER A C 1
ATOM 3321 O O . SER A 1 429 ? 15.992 -49.035 1.496 1.00 31.33 429 SER A O 1
ATOM 3323 N N . SER A 1 430 ? 17.297 -49.003 3.307 1.00 28.11 430 SER A N 1
ATOM 3324 C CA . SER A 1 430 ? 18.595 -49.095 2.598 1.00 28.11 430 SER A CA 1
ATOM 3325 C C . SER A 1 430 ? 19.725 -49.509 3.563 1.00 28.11 430 SER A C 1
ATOM 3327 O O . SER A 1 430 ? 19.537 -49.368 4.773 1.00 28.11 430 SER A O 1
ATOM 3329 N N . PRO A 1 431 ? 20.837 -50.112 3.085 1.00 45.22 431 PRO A N 1
ATOM 3330 C CA . PRO A 1 431 ? 21.624 -51.037 3.906 1.00 45.22 431 PRO A CA 1
ATOM 3331 C C . PRO A 1 431 ? 22.966 -50.495 4.427 1.00 45.22 431 PRO A C 1
ATOM 3333 O O . PRO A 1 431 ? 23.576 -49.603 3.846 1.00 45.22 431 PRO A O 1
ATOM 3336 N N . ALA A 1 432 ? 23.477 -51.157 5.468 1.00 37.69 432 ALA A N 1
ATOM 3337 C CA . ALA A 1 432 ? 24.862 -51.084 5.937 1.00 37.69 432 ALA A CA 1
ATOM 3338 C C . ALA A 1 432 ? 25.499 -52.494 5.942 1.00 37.69 432 ALA A C 1
ATOM 3340 O O . ALA A 1 432 ? 24.756 -53.477 6.019 1.00 37.69 432 ALA A O 1
ATOM 3341 N N . PRO A 1 433 ? 26.842 -52.622 5.939 1.00 45.44 433 PRO A N 1
ATOM 3342 C CA . PRO A 1 433 ? 27.518 -53.882 6.254 1.00 45.44 433 PRO A CA 1
ATOM 3343 C C . PRO A 1 433 ? 28.438 -53.808 7.498 1.00 45.44 433 PRO A C 1
ATOM 3345 O O . PRO A 1 433 ? 29.500 -53.199 7.463 1.00 45.44 433 PRO A O 1
ATOM 3348 N N . SER A 1 434 ? 27.997 -54.482 8.571 1.00 32.78 434 SER A N 1
ATOM 3349 C CA . SER A 1 434 ? 28.724 -55.381 9.513 1.00 32.78 434 SER A CA 1
ATOM 3350 C C . SER A 1 434 ? 30.216 -55.172 9.929 1.00 32.78 434 SER A C 1
ATOM 3352 O O . SER A 1 434 ? 31.057 -54.939 9.065 1.00 32.78 434 SER A O 1
ATOM 3354 N N . PRO A 1 435 ? 30.596 -55.431 11.210 1.00 49.16 435 PRO A N 1
ATOM 3355 C CA . PRO A 1 435 ? 31.954 -55.193 11.746 1.00 49.16 435 PRO A CA 1
ATOM 3356 C C . PRO A 1 435 ? 32.736 -56.442 12.269 1.00 49.16 435 PRO A C 1
ATOM 3358 O O . PRO A 1 435 ? 32.178 -57.532 12.341 1.00 49.16 435 PRO A O 1
ATOM 3361 N N . THR A 1 436 ? 33.985 -56.194 12.726 1.00 40.81 436 THR A N 1
ATOM 3362 C CA . THR A 1 436 ? 34.891 -56.987 13.626 1.00 40.81 436 THR A CA 1
ATOM 3363 C C . THR A 1 436 ? 35.340 -58.412 13.204 1.00 40.81 436 THR A C 1
ATOM 3365 O O . THR A 1 436 ? 34.724 -59.037 12.344 1.00 40.81 436 THR A O 1
ATOM 3368 N N . PRO A 1 437 ? 36.520 -58.889 13.690 1.00 50.72 437 PRO A N 1
ATOM 3369 C CA . PRO A 1 437 ? 36.646 -59.556 15.007 1.00 50.72 437 PRO A CA 1
ATOM 3370 C C . PRO A 1 437 ? 37.885 -59.136 15.855 1.00 50.72 437 PRO A C 1
ATOM 3372 O O . PRO A 1 437 ? 38.631 -58.235 15.483 1.00 50.72 437 PRO A O 1
ATOM 3375 N N . ASN A 1 438 ? 38.072 -59.775 17.024 1.00 36.25 438 ASN A N 1
ATOM 3376 C CA . ASN A 1 438 ? 39.006 -59.401 18.112 1.00 36.25 438 ASN A CA 1
ATOM 3377 C C . ASN A 1 438 ? 40.373 -60.128 18.092 1.00 36.25 438 ASN A C 1
ATOM 3379 O O . ASN A 1 438 ? 40.462 -61.232 17.558 1.00 36.25 438 ASN A O 1
ATOM 3383 N N . SER A 1 439 ? 41.347 -59.620 18.871 1.00 33.06 439 SER A N 1
ATOM 3384 C CA . SER A 1 439 ? 42.319 -60.443 19.630 1.00 33.06 439 SER A CA 1
ATOM 3385 C C . SER A 1 439 ? 42.971 -59.690 20.814 1.00 33.06 439 SER A C 1
ATOM 3387 O O . SER A 1 439 ? 43.385 -58.548 20.647 1.00 33.06 439 SER A O 1
ATOM 3389 N N . ASP A 1 440 ? 43.042 -60.362 21.969 1.00 33.94 440 ASP A N 1
ATOM 3390 C CA . ASP A 1 440 ? 43.992 -60.354 23.118 1.00 33.94 440 ASP A CA 1
ATOM 3391 C C . ASP A 1 440 ? 45.196 -59.362 23.156 1.00 33.94 440 ASP A C 1
ATOM 3393 O O . ASP A 1 440 ? 45.766 -59.029 22.124 1.00 33.94 440 ASP A O 1
ATOM 3397 N N . GLY A 1 441 ? 45.746 -58.928 24.310 1.00 34.22 441 GLY A N 1
ATOM 3398 C CA . GLY A 1 441 ? 45.412 -59.172 25.728 1.00 34.22 441 GLY A CA 1
ATOM 3399 C C . GLY A 1 441 ? 46.558 -58.809 26.722 1.00 34.22 441 GLY A C 1
ATOM 3400 O O . GLY A 1 441 ? 47.695 -58.620 26.311 1.00 34.22 441 GLY A O 1
ATOM 3401 N N . HIS A 1 442 ? 46.254 -58.793 28.035 1.00 36.94 442 HIS A N 1
ATOM 3402 C CA . HIS A 1 442 ? 47.154 -58.744 29.226 1.00 36.94 442 HIS A CA 1
ATOM 3403 C C . HIS A 1 442 ? 47.954 -57.470 29.665 1.00 36.94 442 HIS A C 1
ATOM 3405 O O . HIS A 1 442 ? 48.744 -56.894 28.934 1.00 36.94 442 HIS A O 1
ATOM 3411 N N . HIS A 1 443 ? 47.841 -57.211 30.985 1.00 36.62 443 HIS A N 1
ATOM 3412 C CA . HIS A 1 443 ? 48.793 -56.638 31.977 1.00 36.62 443 HIS A CA 1
ATOM 3413 C C . HIS A 1 443 ? 49.226 -55.142 32.056 1.00 36.62 443 HIS A C 1
ATOM 3415 O O . HIS A 1 443 ? 50.129 -54.693 31.371 1.00 36.62 443 HIS A O 1
ATOM 3421 N N . GLN A 1 444 ? 48.739 -54.519 33.150 1.00 35.88 444 GLN A N 1
ATOM 3422 C CA . GLN A 1 444 ? 49.456 -53.755 34.208 1.00 35.88 444 GLN A CA 1
ATOM 3423 C C . GLN A 1 444 ? 50.044 -52.335 33.985 1.00 35.88 444 GLN A C 1
ATOM 3425 O O . GLN A 1 444 ? 50.697 -52.031 33.001 1.00 35.88 444 GLN A O 1
ATOM 3430 N N . HIS A 1 445 ? 49.812 -51.512 35.025 1.00 42.66 445 HIS A N 1
ATOM 3431 C CA . HIS A 1 445 ? 50.513 -50.301 35.502 1.00 42.66 445 HIS A CA 1
ATOM 3432 C C . HIS A 1 445 ? 51.694 -49.725 34.689 1.00 42.66 445 HIS A C 1
ATOM 3434 O O . HIS A 1 445 ? 52.738 -50.360 34.609 1.00 42.66 445 HIS A O 1
ATOM 3440 N N . GLU A 1 446 ? 51.633 -48.422 34.367 1.00 33.91 446 GLU A N 1
ATOM 3441 C CA . GLU A 1 446 ? 52.303 -47.376 35.177 1.00 33.91 446 GLU A CA 1
ATOM 3442 C C . GLU A 1 446 ? 51.837 -45.942 34.816 1.00 33.91 446 GLU A C 1
ATOM 3444 O O . GLU A 1 446 ? 50.931 -45.762 34.003 1.00 33.91 446 GLU A O 1
ATOM 3449 N N . ASN A 1 447 ? 52.383 -44.917 35.489 1.00 44.56 447 ASN A N 1
ATOM 3450 C CA . ASN A 1 447 ? 52.020 -43.504 35.296 1.00 44.56 447 ASN A CA 1
ATOM 3451 C C . ASN A 1 447 ? 52.738 -42.874 34.088 1.00 44.56 447 ASN A C 1
ATOM 3453 O O . ASN A 1 447 ? 53.945 -43.033 33.935 1.00 44.56 447 ASN A O 1
ATOM 3457 N N . GLY A 1 448 ? 52.040 -42.033 33.317 1.00 35.84 448 GLY A N 1
ATOM 3458 C CA . GLY A 1 448 ? 52.660 -41.219 32.264 1.00 35.84 448 GLY A CA 1
ATOM 3459 C C . GLY A 1 448 ? 51.723 -40.137 31.728 1.00 35.84 448 GLY A C 1
ATOM 3460 O O . GLY A 1 448 ? 50.819 -40.422 30.950 1.00 35.84 448 GLY A O 1
ATOM 3461 N N . GLY A 1 449 ? 51.919 -38.886 32.151 1.00 49.12 449 GLY A N 1
ATOM 3462 C CA . GLY A 1 449 ? 51.076 -37.766 31.728 1.00 49.12 449 GLY A CA 1
ATOM 3463 C C . GLY A 1 449 ? 51.473 -37.209 30.360 1.00 49.12 449 GLY A C 1
ATOM 3464 O O . GLY A 1 449 ? 52.481 -36.518 30.252 1.00 49.12 449 GLY A O 1
ATOM 3465 N N . ALA A 1 450 ? 50.644 -37.435 29.341 1.00 41.19 450 ALA A N 1
ATOM 3466 C CA . ALA A 1 450 ? 50.721 -36.748 28.053 1.00 41.19 450 ALA A CA 1
ATOM 3467 C C . ALA A 1 450 ? 49.320 -36.269 27.652 1.00 41.19 450 ALA A C 1
ATOM 3469 O O . ALA A 1 450 ? 48.486 -37.051 27.200 1.00 41.19 450 ALA A O 1
ATOM 3470 N N . GLY A 1 451 ? 49.041 -34.979 27.852 1.00 42.84 451 GLY A N 1
ATOM 3471 C CA . GLY A 1 451 ? 47.754 -34.389 27.490 1.00 42.84 451 GLY A CA 1
ATOM 3472 C C . GLY A 1 451 ? 47.592 -34.329 25.975 1.00 42.84 451 GLY A C 1
ATOM 3473 O O . GLY A 1 451 ? 48.118 -33.418 25.335 1.00 42.84 451 GLY A O 1
ATOM 3474 N N . THR A 1 452 ? 46.847 -35.274 25.400 1.00 48.94 452 THR A N 1
ATOM 3475 C CA . THR A 1 452 ? 46.430 -35.234 23.996 1.00 48.94 452 THR A CA 1
ATOM 3476 C C . THR A 1 452 ? 45.524 -34.027 23.778 1.00 48.94 452 THR A C 1
ATOM 3478 O O . THR A 1 452 ? 44.312 -34.108 23.975 1.00 48.94 452 THR A O 1
ATOM 3481 N N . ARG A 1 453 ? 46.112 -32.893 23.372 1.00 49.47 453 ARG A N 1
ATOM 3482 C CA . ARG A 1 453 ? 45.363 -31.766 22.807 1.00 49.47 453 ARG A CA 1
ATOM 3483 C C . ARG A 1 453 ? 44.583 -32.294 21.609 1.00 49.47 453 ARG A C 1
ATOM 3485 O O . ARG A 1 453 ? 45.166 -32.536 20.555 1.00 49.47 453 ARG A O 1
ATOM 3492 N N . GLN A 1 454 ? 43.285 -32.486 21.806 1.00 56.69 454 GLN A N 1
ATOM 3493 C CA . GLN A 1 454 ? 42.337 -32.820 20.759 1.00 56.69 454 GLN A CA 1
ATOM 3494 C C . GLN A 1 454 ? 42.377 -31.672 19.748 1.00 56.69 454 GLN A C 1
ATOM 3496 O O . GLN A 1 454 ? 41.943 -30.560 20.043 1.00 56.69 454 GLN A O 1
ATOM 3501 N N . GLN A 1 455 ? 43.033 -31.903 18.610 1.00 58.09 455 GLN A N 1
ATOM 3502 C CA . GLN A 1 455 ? 43.172 -30.884 17.576 1.00 58.09 455 GLN A CA 1
ATOM 3503 C C . GLN A 1 455 ? 41.777 -30.595 17.024 1.00 58.09 455 GLN A C 1
ATOM 3505 O O . GLN A 1 455 ? 41.054 -31.525 16.666 1.00 58.09 455 GLN A O 1
ATOM 3510 N N . CYS A 1 456 ? 41.389 -29.318 17.001 1.00 66.00 456 CYS A N 1
ATOM 3511 C CA . CYS A 1 456 ? 40.143 -28.909 16.367 1.00 66.00 456 CYS A CA 1
ATOM 3512 C C . CYS A 1 456 ? 40.209 -29.335 14.886 1.00 66.00 456 CYS A C 1
ATOM 3514 O O . CYS A 1 456 ? 41.237 -29.081 14.250 1.00 66.00 456 CYS A O 1
ATOM 3516 N N . PRO A 1 457 ? 39.190 -30.029 14.343 1.00 84.00 457 PRO A N 1
ATOM 3517 C CA . PRO A 1 457 ? 39.278 -30.635 13.012 1.00 84.00 457 PRO A CA 1
ATOM 3518 C C . PRO A 1 457 ? 39.245 -29.613 11.866 1.00 84.00 457 PRO A C 1
ATOM 3520 O O . PRO A 1 457 ? 39.447 -29.984 10.713 1.00 84.00 457 PRO A O 1
ATOM 3523 N N . PHE A 1 458 ? 39.018 -28.338 12.182 1.00 92.06 458 PHE A N 1
ATOM 3524 C CA . PHE A 1 458 ? 39.053 -27.201 11.274 1.00 92.06 458 PHE A CA 1
ATOM 3525 C C . PHE A 1 458 ? 39.958 -26.099 11.842 1.00 92.06 458 PHE A C 1
ATOM 3527 O O . PHE A 1 458 ? 40.172 -25.986 13.052 1.00 92.06 458 PHE A O 1
ATOM 3534 N N . SER A 1 459 ? 40.520 -25.281 10.956 1.00 94.62 459 SER A N 1
ATOM 3535 C CA . SER A 1 459 ? 41.357 -24.143 11.317 1.00 94.62 459 SER A CA 1
ATOM 3536 C C . SER A 1 459 ? 40.522 -22.890 11.595 1.00 94.62 459 SER A C 1
ATOM 3538 O O . SER A 1 459 ? 39.344 -22.797 11.253 1.00 94.62 459 SER A O 1
ATOM 3540 N N . PHE A 1 460 ? 41.167 -21.868 12.157 1.00 94.62 460 PHE A N 1
ATOM 3541 C CA . PHE A 1 460 ? 40.579 -20.533 12.270 1.00 94.62 460 PHE A CA 1
ATOM 3542 C C . PHE A 1 460 ? 40.108 -19.969 10.910 1.00 94.62 460 PHE A C 1
ATOM 3544 O O . PHE A 1 460 ? 39.069 -19.314 10.846 1.00 94.62 460 PHE A O 1
ATOM 3551 N N . MET A 1 461 ? 40.825 -20.268 9.818 1.00 95.44 461 MET A N 1
ATOM 3552 C CA . MET A 1 461 ? 40.466 -19.796 8.475 1.00 95.44 461 MET A CA 1
ATOM 3553 C C . MET A 1 461 ? 39.150 -20.383 7.977 1.00 95.44 461 MET A C 1
ATOM 3555 O O . MET A 1 461 ? 38.378 -19.691 7.314 1.00 95.44 461 MET A O 1
ATOM 3559 N N . ASP A 1 462 ? 38.882 -21.637 8.329 1.00 95.19 462 ASP A N 1
ATOM 3560 C CA . ASP A 1 462 ? 37.653 -22.325 7.946 1.00 95.19 462 ASP A CA 1
ATOM 3561 C C . ASP A 1 462 ? 36.449 -21.734 8.695 1.00 95.19 462 ASP A C 1
ATOM 3563 O O . ASP A 1 462 ? 35.383 -21.581 8.107 1.00 95.19 462 ASP A O 1
ATOM 3567 N N . VAL A 1 463 ? 36.630 -21.294 9.950 1.00 96.31 463 VAL A N 1
ATOM 3568 C CA . VAL A 1 463 ? 35.599 -20.549 10.700 1.00 96.31 463 VAL A CA 1
ATOM 3569 C C . VAL A 1 463 ? 35.285 -19.211 10.024 1.00 96.31 463 VAL A C 1
ATOM 3571 O O . VAL A 1 463 ? 34.112 -18.904 9.816 1.00 96.31 463 VAL A O 1
ATOM 3574 N N . VAL A 1 464 ? 36.303 -18.433 9.635 1.00 96.56 464 VAL A N 1
ATOM 3575 C CA . VAL A 1 464 ? 36.116 -17.147 8.932 1.00 96.56 464 VAL A CA 1
ATOM 3576 C C . VAL A 1 464 ? 35.387 -17.349 7.599 1.00 96.56 464 VAL A C 1
ATOM 3578 O O . VAL A 1 464 ? 34.384 -16.682 7.332 1.00 96.56 464 VAL A O 1
ATOM 3581 N N . ALA A 1 465 ? 35.839 -18.310 6.787 1.00 95.00 465 ALA A N 1
ATOM 3582 C CA . ALA A 1 465 ? 35.222 -18.627 5.502 1.00 95.00 465 ALA A CA 1
ATOM 3583 C C . ALA A 1 465 ? 33.776 -19.131 5.651 1.00 95.00 465 ALA A C 1
ATOM 3585 O O . ALA A 1 465 ? 32.910 -18.732 4.875 1.00 95.00 465 ALA A O 1
ATOM 3586 N N . HIS A 1 466 ? 33.492 -19.957 6.662 1.00 95.50 466 HIS A N 1
ATOM 3587 C CA . HIS A 1 466 ? 32.153 -20.474 6.956 1.00 95.50 466 HIS A CA 1
ATOM 3588 C C . HIS A 1 466 ? 31.193 -19.378 7.435 1.00 95.50 466 HIS A C 1
ATOM 3590 O O . HIS A 1 466 ? 30.082 -19.270 6.916 1.00 95.50 466 HIS A O 1
ATOM 3596 N N . ARG A 1 467 ? 31.631 -18.492 8.345 1.00 95.25 467 ARG A N 1
ATOM 3597 C CA . ARG A 1 467 ? 30.832 -17.333 8.794 1.00 95.25 467 ARG A CA 1
ATOM 3598 C C . ARG A 1 467 ? 30.433 -16.424 7.635 1.00 95.25 467 ARG A C 1
ATOM 3600 O O . ARG A 1 467 ? 29.291 -15.979 7.595 1.00 95.25 467 ARG A O 1
ATOM 3607 N N . GLY A 1 468 ? 31.360 -16.155 6.716 1.00 93.31 468 GLY A N 1
ATOM 3608 C CA . GLY A 1 468 ? 31.139 -15.289 5.557 1.00 93.31 468 GLY A CA 1
ATOM 3609 C C . GLY A 1 468 ? 30.553 -15.974 4.318 1.00 93.31 468 GLY A C 1
ATOM 3610 O O . GLY A 1 468 ? 30.276 -15.288 3.332 1.00 93.31 468 GLY A O 1
ATOM 3611 N N . LYS A 1 469 ? 30.349 -17.301 4.341 1.00 92.69 469 LYS A N 1
ATOM 3612 C CA . LYS A 1 469 ? 29.965 -18.085 3.156 1.00 92.69 469 LYS A CA 1
ATOM 3613 C C . LYS A 1 469 ? 28.671 -17.599 2.513 1.00 92.69 469 LYS A C 1
ATOM 3615 O O . LYS A 1 469 ? 28.621 -17.437 1.295 1.00 92.69 469 LYS A O 1
ATOM 3620 N N . GLU A 1 470 ? 27.638 -17.350 3.315 1.00 91.50 470 GLU A N 1
ATOM 3621 C CA . GLU A 1 470 ? 26.349 -16.881 2.798 1.00 91.50 470 GLU A CA 1
ATOM 3622 C C . GLU A 1 470 ? 26.456 -15.458 2.227 1.00 91.50 470 GLU A C 1
ATOM 3624 O O . GLU A 1 470 ? 25.927 -15.209 1.149 1.00 91.50 470 GLU A O 1
ATOM 3629 N N . ILE A 1 471 ? 27.221 -14.566 2.871 1.00 91.25 471 ILE A N 1
ATOM 3630 C CA . ILE A 1 471 ? 27.441 -13.177 2.426 1.00 91.25 471 ILE A CA 1
ATOM 3631 C C . ILE A 1 471 ? 28.082 -13.125 1.028 1.00 91.25 471 ILE A C 1
ATOM 3633 O O . ILE A 1 471 ? 27.633 -12.361 0.179 1.00 91.25 471 ILE A O 1
ATOM 3637 N N . LEU A 1 472 ? 29.117 -13.936 0.772 1.00 87.25 472 LEU A N 1
ATOM 3638 C CA . LEU A 1 472 ? 29.859 -13.921 -0.502 1.00 87.25 472 LEU A CA 1
ATOM 3639 C C . LEU A 1 472 ? 29.198 -14.739 -1.626 1.00 87.25 472 LEU A C 1
ATOM 3641 O O . LEU A 1 472 ? 29.414 -14.462 -2.811 1.00 87.25 472 LEU A O 1
ATOM 3645 N N . ASN A 1 473 ? 28.396 -15.747 -1.277 1.00 86.44 473 ASN A N 1
ATOM 3646 C CA . ASN A 1 473 ? 27.655 -16.541 -2.259 1.00 86.44 473 ASN A CA 1
ATOM 3647 C C . ASN A 1 473 ? 26.320 -15.901 -2.661 1.00 86.44 473 ASN A C 1
ATOM 3649 O O . ASN A 1 473 ? 25.786 -16.242 -3.717 1.00 86.44 473 ASN A O 1
ATOM 3653 N N . GLN A 1 474 ? 25.775 -14.986 -1.858 1.00 83.56 474 GLN A N 1
ATOM 3654 C CA . GLN A 1 474 ? 24.500 -14.351 -2.153 1.00 83.56 474 GLN A CA 1
ATOM 3655 C C . GLN A 1 474 ? 24.546 -13.563 -3.466 1.00 83.56 474 GLN A C 1
ATOM 3657 O O . GLN A 1 474 ? 25.468 -12.789 -3.729 1.00 83.56 474 GLN A O 1
ATOM 3662 N N . ARG A 1 475 ? 23.499 -13.741 -4.271 1.00 77.44 475 ARG A N 1
ATOM 3663 C CA . ARG A 1 475 ? 23.146 -12.876 -5.397 1.00 77.44 475 ARG A CA 1
ATOM 3664 C C . ARG A 1 475 ? 21.854 -12.144 -5.060 1.00 77.44 475 ARG A C 1
ATOM 3666 O O . ARG A 1 475 ? 21.044 -12.645 -4.282 1.00 77.44 475 ARG A O 1
ATOM 3673 N N . TYR A 1 476 ? 21.683 -10.960 -5.631 1.00 70.88 476 TYR A N 1
ATOM 3674 C CA . TYR A 1 476 ? 20.441 -10.198 -5.550 1.00 70.88 476 TYR A CA 1
ATOM 3675 C C . TYR A 1 476 ? 20.127 -9.628 -6.933 1.00 70.88 476 TYR A C 1
ATOM 3677 O O . TYR A 1 476 ? 21.033 -9.167 -7.631 1.00 70.88 476 TYR A O 1
ATOM 3685 N N . ASP A 1 477 ? 18.842 -9.566 -7.248 1.00 74.31 477 ASP A N 1
ATOM 3686 C CA . ASP A 1 477 ? 18.286 -8.738 -8.318 1.00 74.31 477 ASP A CA 1
ATOM 3687 C C . ASP A 1 477 ? 18.573 -7.240 -8.045 1.00 74.31 477 ASP A C 1
ATOM 3689 O O . ASP A 1 477 ? 18.693 -6.819 -6.886 1.00 74.31 477 ASP A O 1
ATOM 3693 N N . TRP A 1 478 ? 18.644 -6.415 -9.095 1.00 77.50 478 TRP A N 1
ATOM 3694 C CA . TRP A 1 478 ? 18.690 -4.950 -8.970 1.00 77.50 478 TRP A CA 1
ATOM 3695 C C . TRP A 1 478 ? 17.526 -4.422 -8.115 1.00 77.50 478 TRP A C 1
ATOM 3697 O O . TRP A 1 478 ? 17.709 -3.595 -7.222 1.00 77.50 478 TRP A O 1
ATOM 3707 N N . LEU A 1 479 ? 16.333 -4.978 -8.342 1.00 75.12 479 LEU A N 1
ATOM 3708 C CA . LEU A 1 479 ? 15.074 -4.636 -7.685 1.00 75.12 479 LEU A CA 1
ATOM 3709 C C . LEU A 1 479 ? 15.064 -4.957 -6.188 1.00 75.12 479 LEU A C 1
ATOM 3711 O O . LEU A 1 479 ? 14.204 -4.449 -5.471 1.00 75.12 479 LEU A O 1
ATOM 3715 N N . GLN A 1 480 ? 15.955 -5.826 -5.701 1.00 76.31 480 GLN A N 1
ATOM 3716 C CA . GLN A 1 480 ? 16.053 -6.171 -4.277 1.00 76.31 480 GLN A CA 1
ATOM 3717 C C . GLN A 1 480 ? 16.967 -5.220 -3.497 1.00 76.31 480 GLN A C 1
ATOM 3719 O O . GLN A 1 480 ? 16.839 -5.118 -2.279 1.00 76.31 480 GLN A O 1
ATOM 3724 N N . SER A 1 481 ? 17.913 -4.553 -4.163 1.00 73.19 481 SER A N 1
ATOM 3725 C CA . SER A 1 481 ? 18.767 -3.525 -3.559 1.00 73.19 481 SER A CA 1
ATOM 3726 C C . SER A 1 481 ? 19.594 -2.830 -4.659 1.00 73.19 481 SER A C 1
ATOM 3728 O O . SER A 1 481 ? 20.532 -3.436 -5.189 1.00 73.19 481 SER A O 1
ATOM 3730 N N . PRO A 1 482 ? 19.286 -1.558 -4.990 1.00 69.81 482 PRO A N 1
ATOM 3731 C CA . PRO A 1 482 ? 19.963 -0.784 -6.037 1.00 69.81 482 PRO A CA 1
ATOM 3732 C C . PRO A 1 482 ? 21.271 -0.126 -5.544 1.00 69.81 482 PRO A C 1
ATOM 3734 O O . PRO A 1 482 ? 21.650 0.957 -5.987 1.00 69.81 482 PRO A O 1
ATOM 3737 N N . CYS A 1 483 ? 21.939 -0.730 -4.562 1.00 76.62 483 CYS A N 1
ATOM 3738 C CA . CYS A 1 483 ? 22.951 -0.080 -3.733 1.00 76.62 483 CYS A CA 1
ATOM 3739 C C . CYS A 1 483 ? 24.051 -1.063 -3.277 1.00 76.62 483 CYS A C 1
ATOM 3741 O O . CYS A 1 483 ? 23.808 -2.272 -3.235 1.00 76.62 483 CYS A O 1
ATOM 3743 N N . PRO A 1 484 ? 25.267 -0.582 -2.935 1.00 83.81 484 PRO A N 1
ATOM 3744 C CA . PRO A 1 484 ? 26.393 -1.460 -2.632 1.00 83.81 484 PRO A CA 1
ATOM 3745 C C . PRO A 1 484 ? 26.183 -2.171 -1.292 1.00 83.81 484 PRO A C 1
ATOM 3747 O O . PRO A 1 484 ? 25.980 -1.533 -0.257 1.00 83.81 484 PRO A O 1
ATOM 3750 N N . LYS A 1 485 ? 26.214 -3.506 -1.330 1.00 83.44 485 LYS A N 1
ATOM 3751 C CA . LYS A 1 485 ? 25.710 -4.358 -0.241 1.00 83.44 485 LYS A CA 1
ATOM 3752 C C . LYS A 1 485 ? 26.789 -4.787 0.742 1.00 83.44 485 LYS A C 1
ATOM 3754 O O . LYS A 1 485 ? 26.550 -4.784 1.942 1.00 83.44 485 LYS A O 1
ATOM 3759 N N . MET A 1 486 ? 27.981 -5.115 0.240 1.00 88.50 486 MET A N 1
ATOM 3760 C CA . MET A 1 486 ? 29.149 -5.342 1.087 1.00 88.50 486 MET A CA 1
ATOM 3761 C C . MET A 1 486 ? 29.681 -3.995 1.575 1.00 88.50 486 MET A C 1
ATOM 3763 O O . MET A 1 486 ? 30.150 -3.174 0.785 1.00 88.50 486 MET A O 1
ATOM 3767 N N . PHE A 1 487 ? 29.628 -3.790 2.884 1.00 90.75 487 PHE A N 1
ATOM 3768 C CA . PHE A 1 487 ? 30.173 -2.618 3.553 1.00 90.75 487 PHE A CA 1
ATOM 3769 C C . PHE A 1 487 ? 30.874 -3.012 4.847 1.00 90.75 487 PHE A C 1
ATOM 3771 O O . PHE A 1 487 ? 30.597 -4.052 5.446 1.00 90.75 487 PHE A O 1
ATOM 3778 N N . ILE A 1 488 ? 31.756 -2.132 5.298 1.00 92.00 488 ILE A N 1
ATOM 3779 C CA . ILE A 1 488 ? 32.421 -2.195 6.593 1.00 92.00 488 ILE A CA 1
ATOM 3780 C C . ILE A 1 488 ? 32.409 -0.817 7.240 1.00 92.00 488 ILE A C 1
ATOM 3782 O O . ILE A 1 488 ? 32.224 0.199 6.574 1.00 92.00 488 ILE A O 1
ATOM 3786 N N . MET A 1 489 ? 32.667 -0.788 8.539 1.00 92.44 489 MET A N 1
ATOM 3787 C CA . MET A 1 489 ? 33.101 0.423 9.223 1.00 92.44 489 MET A CA 1
ATOM 3788 C C . MET A 1 489 ? 34.624 0.427 9.333 1.00 92.44 489 MET A C 1
ATOM 3790 O O . MET A 1 489 ? 35.220 -0.626 9.566 1.00 92.44 489 MET A O 1
ATOM 3794 N N . LEU A 1 490 ? 35.238 1.598 9.193 1.00 92.81 490 LEU A N 1
ATOM 3795 C CA . LEU A 1 490 ? 36.655 1.831 9.468 1.00 92.81 490 LEU A CA 1
ATOM 3796 C C . LEU A 1 490 ? 36.795 3.162 10.205 1.00 92.81 490 LEU A C 1
ATOM 3798 O O . LEU A 1 490 ? 36.040 4.087 9.903 1.00 92.81 490 LEU A O 1
ATOM 3802 N N . PRO A 1 491 ? 37.735 3.298 11.154 1.00 92.06 491 PRO A N 1
ATOM 3803 C CA . PRO A 1 491 ? 37.933 4.569 11.822 1.00 92.06 491 PRO A CA 1
ATOM 3804 C C . PRO A 1 491 ? 38.480 5.594 10.823 1.00 92.06 491 PRO A C 1
ATOM 3806 O O . PRO A 1 491 ? 39.235 5.221 9.913 1.00 92.06 491 PRO A O 1
ATOM 3809 N N . GLY A 1 492 ? 38.086 6.858 10.974 1.00 87.19 492 GLY A N 1
ATOM 3810 C CA . GLY A 1 492 ? 38.455 7.956 10.079 1.00 87.19 492 GLY A CA 1
ATOM 3811 C C . GLY A 1 492 ? 39.968 8.168 9.964 1.00 87.19 492 GLY A C 1
ATOM 3812 O O . GLY A 1 492 ? 40.755 7.641 10.748 1.00 87.19 492 GLY A O 1
ATOM 3813 N N . ASP A 1 493 ? 40.394 8.950 8.971 1.00 80.38 493 ASP A N 1
ATOM 3814 C CA . ASP A 1 493 ? 41.813 9.062 8.584 1.00 80.38 493 ASP A CA 1
ATOM 3815 C C . ASP A 1 493 ? 42.683 9.935 9.523 1.00 80.38 493 ASP A C 1
ATOM 3817 O O . ASP A 1 493 ? 43.857 10.182 9.243 1.00 80.38 493 ASP A O 1
ATOM 3821 N N . ASN A 1 494 ? 42.118 10.381 10.651 1.00 78.62 494 ASN A N 1
ATOM 3822 C CA . ASN A 1 494 ? 42.824 11.072 11.733 1.00 78.62 494 ASN A CA 1
ATOM 3823 C C . ASN A 1 494 ? 43.858 10.143 12.402 1.00 78.62 494 ASN A C 1
ATOM 3825 O O . ASN A 1 494 ? 43.668 8.930 12.462 1.00 78.62 494 ASN A O 1
ATOM 3829 N N . GLU A 1 495 ? 44.939 10.689 12.971 1.00 74.75 495 GLU A N 1
ATOM 3830 C CA . GLU A 1 495 ? 45.919 9.875 13.709 1.00 74.75 495 GLU A CA 1
ATOM 3831 C C . GLU A 1 495 ? 45.350 9.397 15.058 1.00 74.75 495 GLU A C 1
ATOM 3833 O O . GLU A 1 495 ? 45.306 10.128 16.047 1.00 74.75 495 GLU A O 1
ATOM 3838 N N . LEU A 1 496 ? 44.890 8.145 15.085 1.00 75.00 496 LEU A N 1
ATOM 3839 C CA . LEU A 1 496 ? 44.201 7.536 16.224 1.00 75.00 496 LEU A CA 1
ATOM 3840 C C . LEU A 1 496 ? 45.189 7.204 17.353 1.00 75.00 496 LEU A C 1
ATOM 3842 O O . LEU A 1 496 ? 46.001 6.283 17.222 1.00 75.00 496 LEU A O 1
ATOM 3846 N N . ALA A 1 497 ? 45.094 7.934 18.467 1.00 69.00 497 ALA A N 1
ATOM 3847 C CA . ALA A 1 497 ? 45.996 7.799 19.613 1.00 69.00 497 ALA A CA 1
ATOM 3848 C C . ALA A 1 497 ? 45.836 6.467 20.376 1.00 69.00 497 ALA A C 1
ATOM 3850 O O . ALA A 1 497 ? 46.835 5.879 20.789 1.00 69.00 497 ALA A O 1
ATOM 3851 N N . SER A 1 498 ? 44.604 5.967 20.529 1.00 84.75 498 SER A N 1
ATOM 3852 C CA . SER A 1 498 ? 44.314 4.641 21.090 1.00 84.75 498 SER A CA 1
ATOM 3853 C C . SER A 1 498 ? 43.047 4.026 20.485 1.00 84.75 498 SER A C 1
ATOM 3855 O O . SER A 1 498 ? 42.197 4.712 19.924 1.00 84.75 498 SER A O 1
ATOM 3857 N N . VAL A 1 499 ? 42.912 2.706 20.639 1.00 83.56 499 VAL A N 1
ATOM 3858 C CA . VAL A 1 499 ? 41.687 1.930 20.359 1.00 83.56 499 VAL A CA 1
ATOM 3859 C C . VAL A 1 499 ? 40.750 1.925 21.583 1.00 83.56 499 VAL A C 1
ATOM 3861 O O . VAL A 1 499 ? 39.651 1.371 21.536 1.00 83.56 499 VAL A O 1
ATOM 3864 N N . ASP A 1 500 ? 41.178 2.497 22.712 1.00 87.88 500 ASP A N 1
ATOM 3865 C CA . ASP A 1 500 ? 40.378 2.646 23.936 1.00 87.88 500 ASP A CA 1
ATOM 3866 C C . ASP A 1 500 ? 39.433 3.849 23.895 1.00 87.88 500 ASP A C 1
ATOM 3868 O O . ASP A 1 500 ? 38.318 3.743 24.399 1.00 87.88 500 ASP A O 1
ATOM 3872 N N . ASP A 1 501 ? 39.828 4.920 23.204 1.00 88.19 501 ASP A N 1
ATOM 3873 C CA . ASP A 1 501 ? 39.073 6.177 23.130 1.00 88.19 501 ASP A CA 1
ATOM 3874 C C . ASP A 1 501 ? 38.060 6.227 21.966 1.00 88.19 501 ASP A C 1
ATOM 3876 O O . ASP A 1 501 ? 37.266 7.161 21.875 1.00 88.19 501 ASP A O 1
ATOM 3880 N N . LEU A 1 502 ? 38.070 5.230 21.068 1.00 90.44 502 LEU A N 1
ATOM 3881 C CA . LEU A 1 502 ? 37.201 5.199 19.885 1.00 90.44 502 LEU A CA 1
ATOM 3882 C C . LEU A 1 502 ? 35.718 5.086 20.261 1.00 90.44 502 LEU A C 1
ATOM 3884 O O . LEU A 1 502 ? 35.305 4.173 20.982 1.00 90.44 502 LEU A O 1
ATOM 3888 N N . THR A 1 503 ? 34.894 5.950 19.674 1.00 88.88 503 THR A N 1
ATOM 3889 C CA . THR A 1 503 ? 33.432 5.926 19.757 1.00 88.88 503 THR A CA 1
ATOM 3890 C C . THR A 1 503 ? 32.812 5.557 18.406 1.00 88.88 503 THR A C 1
ATOM 3892 O O . THR A 1 503 ? 33.482 5.525 17.381 1.00 88.88 503 THR A O 1
ATOM 3895 N N . TRP A 1 504 ? 31.493 5.337 18.365 1.00 85.06 504 TRP A N 1
ATOM 3896 C CA . TRP A 1 504 ? 30.760 5.120 17.106 1.00 85.06 504 TRP A CA 1
ATOM 3897 C C . TRP A 1 504 ? 30.801 6.309 16.125 1.00 85.06 504 TRP A C 1
ATOM 3899 O O . TRP A 1 504 ? 30.424 6.118 14.974 1.00 85.06 504 TRP A O 1
ATOM 3909 N N . GLN A 1 505 ? 31.207 7.507 16.564 1.00 85.50 505 GLN A N 1
ATOM 3910 C CA . GLN A 1 505 ? 31.319 8.702 15.711 1.00 85.50 505 GLN A CA 1
ATOM 3911 C C . GLN A 1 505 ? 32.677 8.799 15.004 1.00 85.50 505 GLN A C 1
ATOM 3913 O O . GLN A 1 505 ? 32.794 9.518 14.019 1.00 85.50 505 GLN A O 1
ATOM 3918 N N . ASP A 1 506 ? 33.682 8.058 15.478 1.00 90.25 506 ASP A N 1
ATOM 3919 C CA . ASP A 1 506 ? 35.038 8.040 14.918 1.00 90.25 506 ASP A CA 1
ATOM 3920 C C . ASP A 1 506 ? 35.179 7.059 13.742 1.00 90.25 506 ASP A C 1
ATOM 3922 O O . ASP A 1 506 ? 36.262 6.932 13.172 1.00 90.25 506 ASP A O 1
ATOM 3926 N N . PHE A 1 507 ? 34.095 6.357 13.387 1.00 89.75 507 PHE A N 1
ATOM 3927 C CA . PHE A 1 507 ? 34.015 5.431 12.261 1.00 89.75 507 PHE A CA 1
ATOM 3928 C C . PHE A 1 507 ? 33.179 6.003 11.122 1.00 89.75 507 PHE A C 1
ATOM 3930 O O . PHE A 1 507 ? 32.049 6.454 11.329 1.00 89.75 507 PHE A O 1
ATOM 3937 N N . ASP A 1 508 ? 33.686 5.836 9.905 1.00 88.56 508 ASP A N 1
ATOM 3938 C CA . ASP A 1 508 ? 32.898 5.989 8.691 1.00 88.56 508 ASP A CA 1
ATOM 3939 C C . ASP A 1 508 ? 32.588 4.619 8.071 1.00 88.56 508 ASP A C 1
ATOM 3941 O O . ASP A 1 508 ? 33.275 3.617 8.297 1.00 88.56 508 ASP A O 1
ATOM 3945 N N . LEU A 1 509 ? 31.536 4.586 7.261 1.00 87.56 509 LEU A N 1
ATOM 3946 C CA . LEU A 1 509 ? 31.110 3.454 6.455 1.00 87.56 509 LEU A CA 1
ATOM 3947 C C . LEU A 1 509 ? 31.816 3.479 5.093 1.00 87.56 509 LEU A C 1
ATOM 3949 O O . LEU A 1 509 ? 31.724 4.472 4.368 1.00 87.56 509 LEU A O 1
ATOM 3953 N N . TYR A 1 510 ? 32.449 2.366 4.727 1.00 87.81 510 TYR A N 1
ATOM 3954 C CA . TYR A 1 510 ? 33.132 2.160 3.450 1.00 87.81 510 TYR A CA 1
ATOM 3955 C C . TYR A 1 510 ? 32.501 0.971 2.720 1.00 87.81 510 TYR A C 1
ATOM 3957 O O . TYR A 1 510 ? 32.227 -0.068 3.326 1.00 87.81 510 TYR A O 1
ATOM 3965 N N . PHE A 1 511 ? 32.283 1.111 1.414 1.00 88.25 511 PHE A N 1
ATOM 3966 C CA . PHE A 1 511 ? 31.730 0.053 0.567 1.00 88.25 511 PHE A CA 1
ATOM 3967 C C . PHE A 1 511 ? 32.850 -0.756 -0.097 1.00 88.25 511 PHE A C 1
ATOM 3969 O O . PHE A 1 511 ? 33.909 -0.221 -0.428 1.00 88.25 511 PHE A O 1
ATOM 3976 N N . LEU A 1 512 ? 32.625 -2.059 -0.278 1.00 89.44 512 LEU A N 1
ATOM 3977 C CA . LEU A 1 512 ? 33.560 -2.939 -0.975 1.00 89.44 512 LEU A CA 1
ATOM 3978 C C . LEU A 1 512 ? 33.195 -3.026 -2.460 1.00 89.44 512 LEU A C 1
ATOM 3980 O O . LEU A 1 512 ? 32.035 -3.214 -2.822 1.00 89.44 512 LEU A O 1
ATOM 3984 N N . CYS A 1 513 ? 34.217 -2.973 -3.309 1.00 89.69 513 CYS A N 1
ATOM 3985 C CA . CYS A 1 513 ? 34.120 -3.273 -4.730 1.00 89.69 513 CYS A CA 1
ATOM 3986 C C . CYS A 1 513 ? 33.820 -4.767 -4.927 1.00 89.69 513 CYS A C 1
ATOM 3988 O O . CYS A 1 513 ? 34.673 -5.607 -4.655 1.00 89.69 513 CYS A O 1
ATOM 3990 N N . ASP A 1 514 ? 32.636 -5.114 -5.426 1.00 88.81 514 ASP A N 1
ATOM 3991 C CA . ASP A 1 514 ? 32.228 -6.488 -5.732 1.00 88.81 514 ASP A CA 1
ATOM 3992 C C . ASP A 1 514 ? 32.677 -6.920 -7.139 1.00 88.81 514 ASP A C 1
ATOM 3994 O O . ASP A 1 514 ? 31.881 -7.267 -8.011 1.00 88.81 514 ASP A O 1
ATOM 3998 N N . CYS A 1 515 ? 33.988 -6.870 -7.378 1.00 84.19 515 CYS A N 1
ATOM 3999 C CA . CYS A 1 515 ? 34.614 -7.377 -8.602 1.00 84.19 515 CYS A CA 1
ATOM 4000 C C . CYS A 1 515 ? 34.882 -8.896 -8.571 1.00 84.19 515 CYS A C 1
ATOM 4002 O O . CYS A 1 515 ? 35.549 -9.419 -9.466 1.00 84.19 515 CYS A O 1
ATOM 4004 N N . GLY A 1 516 ? 34.379 -9.598 -7.547 1.00 74.62 516 GLY A N 1
ATOM 4005 C CA . GLY A 1 516 ? 34.570 -11.032 -7.351 1.00 74.62 516 GLY A CA 1
ATOM 4006 C C . GLY A 1 516 ? 34.006 -11.866 -8.503 1.00 74.62 516 GLY A C 1
ATOM 4007 O O . GLY A 1 516 ? 32.927 -11.590 -9.018 1.00 74.62 516 GLY A O 1
ATOM 4008 N N . ASP A 1 517 ? 34.744 -12.907 -8.893 1.00 70.69 517 ASP A N 1
ATOM 4009 C CA . ASP A 1 517 ? 34.425 -13.831 -9.995 1.00 70.69 517 ASP A CA 1
ATOM 4010 C C . ASP A 1 517 ? 34.322 -13.203 -11.409 1.00 70.69 517 ASP A C 1
ATOM 4012 O O . ASP A 1 517 ? 34.158 -13.951 -12.375 1.00 70.69 517 ASP A O 1
ATOM 4016 N N . LEU A 1 518 ? 34.472 -11.879 -11.582 1.00 73.62 518 LEU A N 1
ATOM 4017 C CA . LEU A 1 518 ? 34.403 -11.249 -12.907 1.00 73.62 518 LEU A CA 1
ATOM 4018 C C . LEU A 1 518 ? 35.519 -11.769 -13.838 1.00 73.62 518 LEU A C 1
ATOM 4020 O O . LEU A 1 518 ? 36.698 -11.730 -13.466 1.00 73.62 518 LEU A O 1
ATOM 4024 N N . PRO A 1 519 ? 35.200 -12.206 -15.073 1.00 62.62 519 PRO A N 1
ATOM 4025 C CA . PRO A 1 519 ? 36.215 -12.644 -16.020 1.00 62.62 519 PRO A CA 1
ATOM 4026 C C . PRO A 1 519 ? 37.058 -11.456 -16.503 1.00 62.62 519 PRO A C 1
ATOM 4028 O O . PRO A 1 519 ? 36.531 -10.438 -16.963 1.00 62.62 519 PRO A O 1
ATOM 4031 N N . ALA A 1 520 ? 38.385 -11.604 -16.449 1.00 60.12 520 ALA A N 1
ATOM 4032 C CA . ALA A 1 520 ? 39.312 -10.668 -17.080 1.00 60.12 520 ALA A CA 1
ATOM 4033 C C . ALA A 1 520 ? 39.018 -10.583 -18.591 1.00 60.12 520 ALA A C 1
ATOM 4035 O O . ALA A 1 520 ? 38.823 -11.606 -19.254 1.00 60.12 520 ALA A O 1
ATOM 4036 N N . ARG A 1 521 ? 38.942 -9.361 -19.137 1.00 55.53 521 ARG A N 1
ATOM 4037 C CA . ARG A 1 521 ? 38.302 -9.080 -20.436 1.00 55.53 521 ARG A CA 1
ATOM 4038 C C . ARG A 1 521 ? 39.182 -9.406 -21.656 1.00 55.53 521 ARG A C 1
ATOM 4040 O O . ARG A 1 521 ? 39.504 -8.534 -22.459 1.00 55.53 521 ARG A O 1
ATOM 4047 N N . GLY A 1 522 ? 39.512 -10.684 -21.814 1.00 54.50 522 GLY A N 1
ATOM 4048 C CA . GLY A 1 522 ? 40.267 -11.221 -22.947 1.00 54.50 522 GLY A CA 1
ATOM 4049 C C . GLY A 1 522 ? 41.774 -10.908 -22.910 1.00 54.50 522 GLY A C 1
ATOM 4050 O O . GLY A 1 522 ? 42.230 -10.082 -22.122 1.00 54.50 522 GLY A O 1
ATOM 4051 N N . PRO A 1 523 ? 42.574 -11.559 -23.773 1.00 48.50 523 PRO A N 1
ATOM 4052 C CA . PRO A 1 523 ? 44.041 -11.529 -23.718 1.00 48.50 523 PRO A CA 1
ATOM 4053 C C . PRO A 1 523 ? 44.673 -10.284 -24.381 1.00 48.50 523 PRO A C 1
ATOM 4055 O O . PRO A 1 523 ? 45.764 -10.378 -24.933 1.00 48.50 523 PRO A O 1
ATOM 4058 N N . VAL A 1 524 ? 43.974 -9.141 -24.415 1.00 47.88 524 VAL A N 1
ATOM 4059 C CA . VAL A 1 524 ? 44.318 -7.989 -25.289 1.00 47.88 524 VAL A CA 1
ATOM 4060 C C . VAL A 1 524 ? 44.491 -6.668 -24.518 1.00 47.88 524 VAL A C 1
ATOM 4062 O O . VAL A 1 524 ? 44.818 -5.639 -25.103 1.00 47.88 524 VAL A O 1
ATOM 4065 N N . LEU A 1 525 ? 44.304 -6.665 -23.194 1.00 50.50 525 LEU A N 1
ATOM 4066 C CA . LEU A 1 525 ? 44.504 -5.480 -22.355 1.00 50.50 525 LEU A CA 1
ATOM 4067 C C . LEU A 1 525 ? 45.456 -5.782 -21.191 1.00 50.50 525 LEU A C 1
ATOM 4069 O O . LEU A 1 525 ? 45.015 -6.167 -20.113 1.00 50.50 525 LEU A O 1
ATOM 4073 N N . ASP A 1 526 ? 46.743 -5.465 -21.377 1.00 47.91 526 ASP A N 1
ATOM 4074 C CA . ASP A 1 526 ? 47.801 -5.433 -20.339 1.00 47.91 526 ASP A CA 1
ATOM 4075 C C . ASP A 1 526 ? 47.563 -4.368 -19.238 1.00 47.91 526 ASP A C 1
ATOM 4077 O O . ASP A 1 526 ? 48.469 -3.959 -18.511 1.00 47.91 526 ASP A O 1
ATOM 4081 N N . THR A 1 527 ? 46.327 -3.887 -19.088 1.00 51.56 527 THR A N 1
ATOM 4082 C CA . THR A 1 527 ? 45.921 -2.987 -18.005 1.00 51.56 527 THR A CA 1
ATOM 4083 C C . THR A 1 527 ? 45.706 -3.817 -16.742 1.00 51.56 527 THR A C 1
ATOM 4085 O O . THR A 1 527 ? 44.573 -4.079 -16.338 1.00 51.56 527 THR A O 1
ATOM 4088 N N . ALA A 1 528 ? 46.810 -4.289 -16.158 1.00 50.09 528 ALA A N 1
ATOM 4089 C CA . ALA A 1 528 ? 46.800 -5.086 -14.940 1.00 50.09 528 ALA A CA 1
ATOM 4090 C C . ALA A 1 528 ? 45.946 -4.405 -13.857 1.00 50.09 528 ALA A C 1
ATOM 4092 O O . ALA A 1 528 ? 46.106 -3.212 -13.588 1.00 50.09 528 ALA A O 1
ATOM 4093 N N . CYS A 1 529 ? 45.052 -5.171 -13.219 1.00 55.81 529 CYS A N 1
ATOM 4094 C CA . CYS A 1 529 ? 44.395 -4.723 -11.993 1.00 55.81 529 CYS A CA 1
ATOM 4095 C C . CYS A 1 529 ? 45.483 -4.267 -11.014 1.00 55.81 529 CYS A C 1
ATOM 4097 O O . CYS A 1 529 ? 46.441 -5.003 -10.784 1.00 55.81 529 CYS A O 1
ATOM 4099 N N . VAL A 1 530 ? 45.328 -3.073 -10.436 1.00 53.19 530 VAL A N 1
ATOM 4100 C CA . VAL A 1 530 ? 46.380 -2.370 -9.673 1.00 53.19 530 VAL A CA 1
ATOM 4101 C C . VAL A 1 530 ? 46.954 -3.209 -8.514 1.00 53.19 530 VAL A C 1
ATOM 4103 O O . VAL A 1 530 ? 48.096 -3.005 -8.114 1.00 53.19 530 VAL A O 1
ATOM 4106 N N . ASN A 1 531 ? 46.198 -4.201 -8.025 1.00 53.47 531 ASN A N 1
ATOM 4107 C CA . ASN A 1 531 ? 46.573 -5.086 -6.916 1.00 53.47 531 ASN A CA 1
ATOM 4108 C C . ASN A 1 531 ? 47.007 -6.516 -7.341 1.00 53.47 531 ASN A C 1
ATOM 4110 O O . ASN A 1 531 ? 47.418 -7.311 -6.480 1.00 53.47 531 ASN A O 1
ATOM 4114 N N . CYS A 1 532 ? 46.931 -6.848 -8.638 1.00 54.00 532 CYS A N 1
ATOM 4115 C CA . CYS A 1 532 ? 47.404 -8.101 -9.243 1.00 54.00 532 CYS A CA 1
ATOM 4116 C C . CYS A 1 532 ? 48.845 -7.966 -9.760 1.00 54.00 532 CYS A C 1
ATOM 4118 O O . CYS A 1 532 ? 49.249 -6.912 -10.245 1.00 54.00 532 CYS A O 1
ATOM 4120 N N . SER A 1 533 ? 49.620 -9.057 -9.726 1.00 55.12 533 SER A N 1
ATOM 4121 C CA . SER A 1 533 ? 50.906 -9.091 -10.430 1.00 55.12 533 SER A CA 1
ATOM 4122 C C . SER A 1 533 ? 50.661 -9.269 -11.940 1.00 55.12 533 SER A C 1
ATOM 4124 O O . SER A 1 533 ? 49.834 -10.103 -12.317 1.00 55.12 533 SER A O 1
ATOM 4126 N N . PRO A 1 534 ? 51.389 -8.567 -12.830 1.00 54.16 534 PRO A N 1
ATOM 4127 C CA . PRO A 1 534 ? 51.245 -8.718 -14.282 1.00 54.16 534 PRO A CA 1
ATOM 4128 C C . PRO A 1 534 ? 51.842 -10.033 -14.828 1.00 54.16 534 PRO A C 1
ATOM 4130 O O . PRO A 1 534 ? 52.080 -10.152 -16.025 1.00 54.16 534 PRO A O 1
ATOM 4133 N N . ARG A 1 535 ? 52.142 -11.016 -13.965 1.00 53.59 535 ARG A N 1
ATOM 4134 C CA . ARG A 1 535 ? 52.585 -12.366 -14.359 1.00 53.59 535 ARG A CA 1
ATOM 4135 C C . ARG A 1 535 ? 51.514 -13.437 -14.155 1.00 53.59 535 ARG A C 1
ATOM 4137 O O . ARG A 1 535 ? 51.677 -14.548 -14.651 1.00 53.59 535 ARG A O 1
ATOM 4144 N N . ASP A 1 536 ? 50.431 -13.108 -13.455 1.00 54.91 536 ASP A N 1
ATOM 4145 C CA . ASP A 1 536 ? 49.356 -14.043 -13.146 1.00 54.91 536 ASP A CA 1
ATOM 4146 C C . ASP A 1 536 ? 48.194 -13.848 -14.130 1.00 54.91 536 ASP A C 1
ATOM 4148 O O . ASP A 1 536 ? 47.263 -13.082 -13.880 1.00 54.91 536 ASP A O 1
ATOM 4152 N N . ASN A 1 537 ? 48.211 -14.597 -15.240 1.00 50.84 537 ASN A N 1
ATOM 4153 C CA . ASN A 1 537 ? 47.142 -14.604 -16.261 1.00 50.84 537 ASN A CA 1
ATOM 4154 C C . ASN A 1 537 ? 45.756 -15.028 -15.720 1.00 50.84 537 ASN A C 1
ATOM 4156 O O . ASN A 1 537 ? 44.771 -15.037 -16.455 1.00 50.84 537 ASN A O 1
ATOM 4160 N N . THR A 1 538 ? 45.668 -15.385 -14.438 1.00 48.97 538 THR A N 1
ATOM 4161 C CA . THR A 1 538 ? 44.440 -15.670 -13.694 1.00 48.97 538 THR A CA 1
ATOM 4162 C C . THR A 1 538 ? 44.197 -14.630 -12.596 1.00 48.97 538 THR A C 1
ATOM 4164 O O . THR A 1 538 ? 43.831 -14.991 -11.476 1.00 48.97 538 THR A O 1
ATOM 4167 N N . CYS A 1 539 ? 44.405 -13.342 -12.895 1.00 48.62 539 CYS A N 1
ATOM 4168 C CA . CYS A 1 539 ? 43.959 -12.232 -12.050 1.00 48.62 539 CYS A CA 1
ATOM 4169 C C . CYS A 1 539 ? 42.425 -12.254 -11.926 1.00 48.62 539 CYS A C 1
ATOM 4171 O O . CYS A 1 539 ? 41.697 -11.612 -12.682 1.00 48.62 539 CYS A O 1
ATOM 4173 N N . ARG A 1 540 ? 41.932 -13.036 -10.962 1.00 57.03 540 ARG A N 1
ATOM 4174 C CA . ARG A 1 540 ? 40.589 -12.887 -10.414 1.00 57.03 540 ARG A CA 1
ATOM 4175 C C . ARG A 1 540 ? 40.618 -11.628 -9.567 1.00 57.03 540 ARG A C 1
ATOM 4177 O O . ARG A 1 540 ? 41.312 -11.589 -8.552 1.00 57.03 540 ARG A O 1
ATOM 4184 N N . CYS A 1 541 ? 39.891 -10.607 -9.994 1.00 64.19 541 CYS A N 1
ATOM 4185 C CA . CYS A 1 541 ? 39.608 -9.468 -9.141 1.00 64.19 541 CYS A CA 1
ATOM 4186 C C . CYS A 1 541 ? 38.849 -9.986 -7.902 1.00 64.19 541 CYS A C 1
ATOM 4188 O O . CYS A 1 541 ? 37.983 -10.855 -8.014 1.00 64.19 541 CYS A O 1
ATOM 4190 N N . LEU A 1 542 ? 39.235 -9.524 -6.712 1.00 71.94 542 LEU A N 1
ATOM 4191 C CA . LEU A 1 542 ? 38.654 -9.951 -5.436 1.00 71.94 542 LEU A CA 1
ATOM 4192 C C . LEU A 1 542 ? 38.127 -8.731 -4.676 1.00 71.94 542 LEU A C 1
ATOM 4194 O O . LEU A 1 542 ? 38.681 -7.638 -4.855 1.00 71.94 542 LEU A O 1
ATOM 4198 N N . PRO A 1 543 ? 37.102 -8.890 -3.818 1.00 76.06 543 PRO A N 1
ATOM 4199 C CA . PRO A 1 543 ? 36.525 -7.763 -3.112 1.00 76.06 543 PRO A CA 1
ATOM 4200 C C . PRO A 1 543 ? 37.539 -7.044 -2.228 1.00 76.06 543 PRO A C 1
ATOM 4202 O O . PRO A 1 543 ? 38.333 -7.664 -1.521 1.00 76.06 543 PRO A O 1
ATOM 4205 N N . HIS A 1 544 ? 37.515 -5.719 -2.311 1.00 77.62 544 HIS A N 1
ATOM 4206 C CA . HIS A 1 544 ? 38.448 -4.810 -1.652 1.00 77.62 544 HIS A CA 1
ATOM 4207 C C . HIS A 1 544 ? 37.762 -3.470 -1.380 1.00 77.62 544 HIS A C 1
ATOM 4209 O O . HIS A 1 544 ? 36.736 -3.148 -1.980 1.00 77.62 544 HIS A O 1
ATOM 4215 N N . VAL A 1 545 ? 38.350 -2.687 -0.484 1.00 78.56 545 VAL A N 1
ATOM 4216 C CA . VAL A 1 545 ? 37.892 -1.343 -0.115 1.00 78.56 545 VAL A CA 1
ATOM 4217 C C . VAL A 1 545 ? 38.584 -0.323 -1.022 1.00 78.56 545 VAL A C 1
ATOM 4219 O O . VAL A 1 545 ? 39.789 -0.450 -1.239 1.00 78.56 545 VAL A O 1
ATOM 4222 N N . ASP A 1 546 ? 37.880 0.693 -1.531 1.00 77.31 546 ASP A N 1
ATOM 4223 C CA . ASP A 1 546 ? 38.554 1.870 -2.108 1.00 77.31 546 ASP A CA 1
ATOM 4224 C C . ASP A 1 546 ? 38.742 2.929 -1.013 1.00 77.31 546 ASP A C 1
ATOM 4226 O O . ASP A 1 546 ? 37.862 3.728 -0.704 1.00 77.31 546 ASP A O 1
ATOM 4230 N N . MET A 1 547 ? 39.907 2.895 -0.366 1.00 71.12 547 MET A N 1
ATOM 4231 C CA . MET A 1 547 ? 40.240 3.748 0.784 1.00 71.12 547 MET A CA 1
ATOM 4232 C C . MET A 1 547 ? 40.446 5.231 0.427 1.00 71.12 547 MET A C 1
ATOM 4234 O O . MET A 1 547 ? 40.787 6.023 1.302 1.00 71.12 547 MET A O 1
ATOM 4238 N N . LYS A 1 548 ? 40.288 5.610 -0.848 1.00 72.75 548 LYS A N 1
ATOM 4239 C CA . LYS A 1 548 ? 40.386 7.001 -1.325 1.00 72.75 548 LYS A CA 1
ATOM 4240 C C . LYS A 1 548 ? 39.093 7.788 -1.126 1.00 72.75 548 LYS A C 1
ATOM 4242 O O . LYS A 1 548 ? 39.098 9.009 -1.274 1.00 72.75 548 LYS A O 1
ATOM 4247 N N . ASP A 1 549 ? 38.004 7.092 -0.820 1.00 67.19 549 ASP A N 1
ATOM 4248 C CA . ASP A 1 549 ? 36.696 7.690 -0.613 1.00 67.19 549 ASP A CA 1
ATOM 4249 C C . ASP A 1 549 ? 36.561 8.237 0.813 1.00 67.19 549 ASP A C 1
ATOM 4251 O O . ASP A 1 549 ? 36.902 7.534 1.766 1.00 67.19 549 ASP A O 1
ATOM 4255 N N . PRO A 1 550 ? 36.016 9.452 1.010 1.00 69.88 550 PRO A N 1
ATOM 4256 C CA . PRO A 1 550 ? 35.521 9.843 2.320 1.00 69.88 550 PRO A CA 1
ATOM 4257 C C . PRO A 1 550 ? 34.313 8.958 2.648 1.00 69.88 550 PRO A C 1
ATOM 4259 O O . PRO A 1 550 ? 33.291 9.013 1.957 1.00 69.88 550 PRO A O 1
ATOM 4262 N N . GLY A 1 551 ? 34.437 8.122 3.679 1.00 66.75 551 GLY A N 1
ATOM 4263 C CA . GLY A 1 551 ? 33.344 7.258 4.109 1.00 66.75 551 GLY A CA 1
ATOM 4264 C C . GLY A 1 551 ? 32.148 8.044 4.663 1.00 66.75 551 GLY A C 1
ATOM 4265 O O . GLY A 1 551 ? 32.199 9.255 4.886 1.00 66.75 551 GLY A O 1
ATOM 4266 N N . TYR A 1 552 ? 31.041 7.341 4.899 1.00 77.31 552 TYR A N 1
ATOM 4267 C CA . TYR A 1 552 ? 29.796 7.952 5.378 1.00 77.31 552 TYR A CA 1
ATOM 4268 C C . TYR A 1 552 ? 29.706 7.879 6.912 1.00 77.31 552 TYR A C 1
ATOM 4270 O O . TYR A 1 552 ? 29.874 6.787 7.453 1.00 77.31 552 TYR A O 1
ATOM 4278 N N . PRO A 1 553 ? 29.409 8.978 7.634 1.00 76.94 553 PRO A N 1
ATOM 4279 C CA . PRO A 1 553 ? 29.463 9.003 9.098 1.00 76.94 553 PRO A CA 1
ATOM 4280 C C . PRO A 1 553 ? 28.507 7.982 9.726 1.00 76.94 553 PRO A C 1
ATOM 4282 O O . PRO A 1 553 ? 27.323 7.920 9.374 1.00 76.94 553 PRO A O 1
ATOM 4285 N N . LEU A 1 554 ? 29.024 7.173 10.653 1.00 69.56 554 LEU A N 1
ATOM 4286 C CA . LEU A 1 554 ? 28.298 6.044 11.228 1.00 69.56 554 LEU A CA 1
ATOM 4287 C C . LEU A 1 554 ? 27.439 6.447 12.441 1.00 69.56 554 LEU A C 1
ATOM 4289 O O . LEU A 1 554 ? 27.692 7.425 13.141 1.00 69.56 554 LEU A O 1
ATOM 4293 N N . PHE A 1 555 ? 26.392 5.662 12.707 1.00 68.69 555 PHE A N 1
ATOM 4294 C CA . PHE A 1 555 ? 25.459 5.888 13.813 1.00 68.69 555 PHE A CA 1
ATOM 4295 C C . PHE A 1 555 ? 25.409 4.674 14.745 1.00 68.69 555 PHE A C 1
ATOM 4297 O O . PHE A 1 555 ? 25.507 3.532 14.306 1.00 68.69 555 PHE A O 1
ATOM 4304 N N . LYS A 1 556 ? 25.162 4.915 16.040 1.00 67.12 556 LYS A N 1
ATOM 4305 C CA . LYS A 1 556 ? 25.132 3.906 17.126 1.00 67.12 556 LYS A CA 1
ATOM 4306 C C . LYS A 1 556 ? 24.131 2.749 16.922 1.00 67.12 556 LYS A C 1
ATOM 4308 O O . LYS A 1 556 ? 24.201 1.738 17.614 1.00 67.12 556 LYS A O 1
ATOM 4313 N N . GLU A 1 557 ? 23.200 2.886 15.982 1.00 70.69 557 GLU A N 1
ATOM 4314 C CA . GLU A 1 557 ? 22.267 1.832 15.556 1.00 70.69 557 GLU A CA 1
ATOM 4315 C C . GLU A 1 557 ? 22.941 0.740 14.702 1.00 70.69 557 GLU A C 1
ATOM 4317 O O . GLU A 1 557 ? 22.466 -0.395 14.686 1.00 70.69 557 GLU A O 1
ATOM 4322 N N . ALA A 1 558 ? 24.098 1.027 14.088 1.00 74.62 558 ALA A N 1
ATOM 4323 C CA . ALA A 1 558 ? 24.872 0.079 13.281 1.00 74.62 558 ALA A CA 1
ATOM 4324 C C . ALA A 1 558 ? 25.375 -1.154 14.060 1.00 74.62 558 ALA A C 1
ATOM 4326 O O . ALA A 1 558 ? 25.732 -2.157 13.446 1.00 74.62 558 ALA A O 1
ATOM 4327 N N . LEU A 1 559 ? 25.323 -1.134 15.399 1.00 82.38 559 LEU A N 1
ATOM 4328 C CA . LEU A 1 559 ? 25.566 -2.301 16.256 1.00 82.38 559 LEU A CA 1
ATOM 4329 C C . LEU A 1 559 ? 24.705 -3.519 15.862 1.00 82.38 559 LEU A C 1
ATOM 4331 O O . LEU A 1 559 ? 25.168 -4.649 15.994 1.00 82.38 559 LEU A O 1
ATOM 4335 N N . ALA A 1 560 ? 23.494 -3.310 15.327 1.00 87.50 560 ALA A N 1
ATOM 4336 C CA . ALA A 1 560 ? 22.646 -4.394 14.816 1.00 87.50 560 ALA A CA 1
ATOM 4337 C C . ALA A 1 560 ? 23.298 -5.167 13.649 1.00 87.50 560 ALA A C 1
ATOM 4339 O O . ALA A 1 560 ? 23.116 -6.377 13.530 1.00 87.50 560 ALA A O 1
ATOM 4340 N N . PHE A 1 561 ? 24.109 -4.485 12.836 1.00 90.69 561 PHE A N 1
ATOM 4341 C CA . PHE A 1 561 ? 24.894 -5.066 11.743 1.00 90.69 561 PHE A CA 1
ATOM 4342 C C . PHE A 1 561 ? 26.297 -5.508 12.189 1.00 90.69 561 PHE A C 1
ATOM 4344 O O . PHE A 1 561 ? 27.055 -6.042 11.383 1.00 90.69 561 PHE A O 1
ATOM 4351 N N . GLY A 1 562 ? 26.646 -5.335 13.470 1.00 93.88 562 GLY A N 1
ATOM 4352 C CA . GLY A 1 562 ? 27.956 -5.666 14.034 1.00 93.88 562 GLY A CA 1
ATOM 4353 C C . GLY A 1 562 ? 28.482 -7.058 13.653 1.00 93.88 562 GLY A C 1
ATOM 4354 O O . GLY A 1 562 ? 29.628 -7.140 13.216 1.00 93.88 562 GLY A O 1
ATOM 4355 N N . PRO A 1 563 ? 27.686 -8.147 13.730 1.00 95.56 563 PRO A N 1
ATOM 4356 C CA . PRO A 1 563 ? 28.133 -9.476 13.308 1.00 95.56 563 PRO A CA 1
ATOM 4357 C C . PRO A 1 563 ? 28.462 -9.561 11.808 1.00 95.56 563 PRO A C 1
ATOM 4359 O O . PRO A 1 563 ? 29.487 -10.129 11.443 1.00 95.56 563 PRO A O 1
ATOM 4362 N N . TYR A 1 564 ? 27.631 -8.961 10.949 1.00 95.31 564 TYR A N 1
ATOM 4363 C CA . TYR A 1 564 ? 27.834 -8.904 9.494 1.00 95.31 564 TYR A CA 1
ATOM 4364 C C . TYR A 1 564 ? 29.125 -8.151 9.144 1.00 95.31 564 TYR A C 1
ATOM 4366 O O . TYR A 1 564 ? 29.982 -8.679 8.436 1.00 95.31 564 TYR A O 1
ATOM 4374 N N . ILE A 1 565 ? 29.311 -6.969 9.740 1.00 95.12 565 ILE A N 1
ATOM 4375 C CA . ILE A 1 565 ? 30.526 -6.160 9.590 1.00 95.12 565 ILE A CA 1
ATOM 4376 C C . ILE A 1 565 ? 31.757 -6.931 10.098 1.00 95.12 565 ILE A C 1
ATOM 4378 O O . ILE A 1 565 ? 32.780 -6.954 9.418 1.00 95.12 565 ILE A O 1
ATOM 4382 N N . MET A 1 566 ? 31.661 -7.612 11.248 1.00 96.94 566 MET A N 1
ATOM 4383 C CA . MET A 1 566 ? 32.753 -8.418 11.807 1.00 96.94 566 MET A CA 1
ATOM 4384 C C . MET A 1 566 ? 33.199 -9.530 10.851 1.00 96.94 566 MET A C 1
ATOM 4386 O O . MET A 1 566 ? 34.398 -9.691 10.652 1.00 96.94 566 MET A O 1
ATOM 4390 N N . ALA A 1 567 ? 32.277 -10.272 10.225 1.00 96.44 567 ALA A N 1
ATOM 4391 C CA . ALA A 1 567 ? 32.668 -11.302 9.260 1.00 96.44 567 ALA A CA 1
ATOM 4392 C C . ALA A 1 567 ? 33.379 -10.711 8.034 1.00 96.44 567 ALA A C 1
ATOM 4394 O O . ALA A 1 567 ? 34.384 -11.267 7.604 1.00 96.44 567 ALA A O 1
ATOM 4395 N N . ILE A 1 568 ? 32.922 -9.575 7.492 1.00 95.38 568 ILE A N 1
ATOM 4396 C CA . ILE A 1 568 ? 33.604 -8.938 6.351 1.00 95.38 568 ILE A CA 1
ATOM 4397 C C . ILE A 1 568 ? 34.994 -8.421 6.760 1.00 95.38 568 ILE A C 1
ATOM 4399 O O . ILE A 1 568 ? 35.957 -8.632 6.026 1.00 95.38 568 ILE A O 1
ATOM 4403 N N . LEU A 1 569 ? 35.138 -7.829 7.951 1.00 96.31 569 LEU A N 1
ATOM 4404 C CA . LEU A 1 569 ? 36.441 -7.422 8.494 1.00 96.31 569 LEU A CA 1
ATOM 4405 C C . LEU A 1 569 ? 37.386 -8.621 8.700 1.00 96.31 569 LEU A C 1
ATOM 4407 O O . LEU A 1 569 ? 38.548 -8.543 8.314 1.00 96.31 569 LEU A O 1
ATOM 4411 N N . GLU A 1 570 ? 36.901 -9.745 9.238 1.00 96.81 570 GLU A N 1
ATOM 4412 C CA . GLU A 1 570 ? 37.700 -10.971 9.389 1.00 96.81 570 GLU A CA 1
ATOM 4413 C C . GLU A 1 570 ? 38.121 -11.555 8.027 1.00 96.81 570 GLU A C 1
ATOM 4415 O O . GLU A 1 570 ? 39.268 -11.974 7.867 1.00 96.81 570 GLU A O 1
ATOM 4420 N N . MET A 1 571 ? 37.249 -11.527 7.015 1.00 95.62 571 MET A N 1
ATOM 4421 C CA . MET A 1 571 ? 37.601 -11.957 5.656 1.00 95.62 571 MET A CA 1
ATOM 4422 C C . MET A 1 571 ? 38.616 -11.024 4.971 1.00 95.62 571 MET A C 1
ATOM 4424 O O . MET A 1 571 ? 39.427 -11.506 4.181 1.00 95.62 571 MET A O 1
ATOM 4428 N N . LEU A 1 572 ? 38.628 -9.724 5.289 1.00 94.06 572 LEU A N 1
ATOM 4429 C CA . LEU A 1 572 ? 39.637 -8.767 4.804 1.00 94.06 572 LEU A CA 1
ATOM 4430 C C . LEU A 1 572 ? 40.982 -8.895 5.538 1.00 94.06 572 LEU A C 1
ATOM 4432 O O . LEU A 1 572 ? 42.038 -8.749 4.928 1.00 94.06 572 LEU A O 1
ATOM 4436 N N . GLU A 1 573 ? 40.966 -9.164 6.843 1.00 95.06 573 GLU A N 1
ATOM 4437 C CA . GLU A 1 573 ? 42.170 -9.331 7.671 1.00 95.06 573 GLU A CA 1
ATOM 4438 C C . GLU A 1 573 ? 42.891 -10.658 7.376 1.00 95.06 573 GLU A C 1
ATOM 4440 O O . GLU A 1 573 ? 44.123 -10.697 7.295 1.00 95.06 573 GLU A O 1
ATOM 4445 N N . TYR A 1 574 ? 42.134 -11.745 7.191 1.00 95.00 574 TYR A N 1
ATOM 4446 C CA . TYR A 1 574 ? 42.675 -13.106 7.114 1.00 95.00 574 TYR A CA 1
ATOM 4447 C C . TYR A 1 574 ? 42.465 -13.806 5.760 1.00 95.00 574 TYR A C 1
ATOM 4449 O O . TYR A 1 574 ? 43.154 -14.786 5.470 1.00 95.00 574 TYR A O 1
ATOM 4457 N N . GLY A 1 575 ? 41.566 -13.310 4.906 1.00 93.00 575 GLY A N 1
ATOM 4458 C CA . GLY A 1 575 ? 41.147 -13.966 3.664 1.00 93.00 575 GLY A CA 1
ATOM 4459 C C . GLY A 1 575 ? 39.981 -14.948 3.846 1.00 93.00 575 GLY A C 1
ATOM 4460 O O . GLY A 1 575 ? 39.635 -15.347 4.955 1.00 93.00 575 GLY A O 1
ATOM 4461 N N . ALA A 1 576 ? 39.383 -15.369 2.729 1.00 92.69 576 ALA A N 1
ATOM 4462 C CA . ALA A 1 576 ? 38.300 -16.350 2.685 1.00 92.69 576 ALA A CA 1
ATOM 4463 C C . ALA A 1 576 ? 38.440 -17.276 1.468 1.00 92.69 576 ALA A C 1
ATOM 4465 O O . ALA A 1 576 ? 38.506 -16.816 0.324 1.00 92.69 576 ALA A O 1
ATOM 4466 N N . THR A 1 577 ? 38.434 -18.589 1.712 1.00 90.69 577 THR A N 1
ATOM 4467 C CA . THR A 1 577 ? 38.378 -19.628 0.672 1.00 90.69 577 THR A CA 1
ATOM 4468 C C . THR A 1 577 ? 37.111 -20.446 0.875 1.00 90.69 577 THR A C 1
ATOM 4470 O O . THR A 1 577 ? 36.971 -21.123 1.885 1.00 90.69 577 THR A O 1
ATOM 4473 N N . ILE A 1 578 ? 36.183 -20.365 -0.075 1.00 86.62 578 ILE A N 1
ATOM 4474 C CA . ILE A 1 578 ? 34.879 -21.032 -0.030 1.00 86.62 578 ILE A CA 1
ATOM 4475 C C . ILE A 1 578 ? 34.864 -22.084 -1.133 1.00 86.62 578 ILE A C 1
ATOM 4477 O O . ILE A 1 578 ? 35.141 -21.775 -2.290 1.00 86.62 578 ILE A O 1
ATOM 4481 N N . ASP A 1 579 ? 34.563 -23.330 -0.770 1.00 87.62 579 ASP A N 1
ATOM 4482 C CA . ASP A 1 579 ? 34.403 -24.459 -1.699 1.00 87.62 579 ASP A CA 1
ATOM 4483 C C . ASP A 1 579 ? 35.615 -24.646 -2.644 1.00 87.62 579 ASP A C 1
ATOM 4485 O O . ASP A 1 579 ? 35.488 -24.926 -3.834 1.00 87.62 579 ASP A O 1
ATOM 4489 N N . GLY A 1 580 ? 36.822 -24.451 -2.095 1.00 85.31 580 GLY A N 1
ATOM 4490 C CA . GLY A 1 580 ? 38.103 -24.535 -2.813 1.00 85.31 580 GLY A CA 1
ATOM 4491 C C . GLY A 1 580 ? 38.482 -23.290 -3.627 1.00 85.31 580 GLY A C 1
ATOM 4492 O O . GLY A 1 580 ? 39.563 -23.249 -4.214 1.00 85.31 580 GLY A O 1
ATOM 4493 N N . VAL A 1 581 ? 37.634 -22.259 -3.658 1.00 83.62 581 VAL A N 1
ATOM 4494 C CA . VAL A 1 581 ? 37.857 -21.007 -4.392 1.00 83.62 581 VAL A CA 1
ATOM 4495 C C . VAL A 1 581 ? 38.160 -19.869 -3.421 1.00 83.62 581 VAL A C 1
ATOM 4497 O O . VAL A 1 581 ? 37.358 -19.559 -2.544 1.00 83.62 581 VAL A O 1
ATOM 4500 N N . VAL A 1 582 ? 39.299 -19.193 -3.599 1.00 85.06 582 VAL A N 1
ATOM 4501 C CA . VAL A 1 582 ? 39.579 -17.927 -2.901 1.00 85.06 582 VAL A CA 1
ATOM 4502 C C . VAL A 1 582 ? 38.540 -16.893 -3.342 1.00 85.06 582 VAL A C 1
ATOM 4504 O O . VAL A 1 582 ? 38.475 -16.555 -4.524 1.00 85.06 582 VAL A O 1
ATOM 4507 N N . LYS A 1 583 ? 37.726 -16.417 -2.395 1.00 85.44 583 LYS A N 1
ATOM 4508 C CA . LYS A 1 583 ? 36.690 -15.392 -2.603 1.00 85.44 583 LYS A CA 1
ATOM 4509 C C . LYS A 1 583 ? 37.070 -14.035 -2.013 1.00 85.44 583 LYS A C 1
ATOM 4511 O O . LYS A 1 583 ? 36.545 -13.027 -2.465 1.00 85.44 583 LYS A O 1
ATOM 4516 N N . MET A 1 584 ? 38.004 -13.993 -1.061 1.00 88.31 584 MET A N 1
ATOM 4517 C CA . MET A 1 584 ? 38.619 -12.758 -0.565 1.00 88.31 584 MET A CA 1
ATOM 4518 C C . MET A 1 584 ? 40.075 -13.030 -0.162 1.00 88.31 584 MET A C 1
ATOM 4520 O O . MET A 1 584 ? 40.376 -14.092 0.383 1.00 88.31 584 MET A O 1
ATOM 4524 N N . THR A 1 585 ? 40.988 -12.098 -0.432 1.00 87.62 585 THR A N 1
ATOM 4525 C CA . THR A 1 585 ? 42.393 -12.168 0.019 1.00 87.62 585 THR A CA 1
ATOM 4526 C C . THR A 1 585 ? 42.642 -11.260 1.220 1.00 87.62 585 THR A C 1
ATOM 4528 O O . THR A 1 585 ? 42.012 -10.207 1.288 1.00 87.62 585 THR A O 1
ATOM 4531 N N . PRO A 1 586 ? 43.621 -11.590 2.087 1.00 89.75 586 PRO A N 1
ATOM 4532 C CA . PRO A 1 586 ? 44.103 -10.667 3.110 1.00 89.75 586 PRO A CA 1
ATOM 4533 C C . PRO A 1 586 ? 44.540 -9.324 2.512 1.00 89.75 586 PRO A C 1
ATOM 4535 O O . PRO A 1 586 ? 45.191 -9.292 1.458 1.00 89.75 586 PRO A O 1
ATOM 4538 N N . LEU A 1 587 ? 44.261 -8.228 3.216 1.00 87.31 587 LEU A N 1
ATOM 4539 C CA . LEU A 1 587 ? 44.799 -6.909 2.892 1.00 87.31 587 LEU A CA 1
ATOM 4540 C C . LEU A 1 587 ? 46.333 -6.907 2.981 1.00 87.31 587 LEU A C 1
ATOM 4542 O O . LEU A 1 587 ? 46.932 -7.370 3.956 1.00 87.31 587 LEU A O 1
ATOM 4546 N N . LYS A 1 588 ? 46.970 -6.369 1.934 1.00 87.56 588 LYS A N 1
ATOM 4547 C CA . LYS A 1 588 ? 48.436 -6.286 1.807 1.00 87.56 588 LYS A CA 1
ATOM 4548 C C . LYS A 1 588 ? 49.012 -5.014 2.437 1.00 87.56 588 LYS A C 1
ATOM 4550 O O . LYS A 1 588 ? 50.158 -5.035 2.879 1.00 87.56 588 LYS A O 1
ATOM 4555 N N . ASP A 1 589 ? 48.247 -3.923 2.460 1.00 86.81 589 ASP A N 1
ATOM 4556 C CA . ASP A 1 589 ? 48.687 -2.646 3.023 1.00 86.81 589 ASP A CA 1
ATOM 4557 C C . ASP A 1 589 ? 48.566 -2.633 4.558 1.00 86.81 589 ASP A C 1
ATOM 4559 O O . ASP A 1 589 ? 47.545 -3.013 5.134 1.00 86.81 589 ASP A O 1
ATOM 4563 N N . LEU A 1 590 ? 49.628 -2.191 5.237 1.00 88.81 590 LEU A N 1
ATOM 4564 C CA . LEU A 1 590 ? 49.728 -2.228 6.699 1.00 88.81 590 LEU A CA 1
ATOM 4565 C C . LEU A 1 590 ? 48.977 -1.085 7.411 1.00 88.81 590 LEU A C 1
ATOM 4567 O O . LEU A 1 590 ? 48.702 -1.216 8.606 1.00 88.81 590 LEU A O 1
ATOM 4571 N N . LYS A 1 591 ? 48.641 0.019 6.727 1.00 87.62 591 LYS A N 1
ATOM 4572 C CA . LYS A 1 591 ? 47.757 1.081 7.245 1.00 87.62 591 LYS A CA 1
ATOM 4573 C C . LYS A 1 591 ? 46.301 0.630 7.132 1.00 87.62 591 LYS A C 1
ATOM 4575 O O . LYS A 1 591 ? 45.570 0.696 8.118 1.00 87.62 591 LYS A O 1
ATOM 4580 N N . GLU A 1 592 ? 45.902 0.117 5.969 1.00 88.44 592 GLU A N 1
ATOM 4581 C CA . GLU A 1 592 ? 44.557 -0.422 5.722 1.00 88.44 592 GLU A CA 1
ATOM 4582 C C . GLU A 1 592 ? 44.219 -1.551 6.697 1.00 88.44 592 GLU A C 1
ATOM 4584 O O . GLU A 1 592 ? 43.214 -1.497 7.411 1.00 88.44 592 GLU A O 1
ATOM 4589 N N . ARG A 1 593 ? 45.121 -2.532 6.803 1.00 91.56 593 ARG A N 1
ATOM 4590 C CA . ARG A 1 593 ? 44.988 -3.662 7.720 1.00 91.56 593 ARG A CA 1
ATOM 4591 C C . ARG A 1 593 ? 44.874 -3.215 9.181 1.00 91.56 593 ARG A C 1
ATOM 4593 O O . ARG A 1 593 ? 44.040 -3.727 9.921 1.00 91.56 593 ARG A O 1
ATOM 4600 N N . ARG A 1 594 ? 45.627 -2.187 9.596 1.00 92.00 594 ARG A N 1
ATOM 4601 C CA . ARG A 1 594 ? 45.514 -1.603 10.946 1.00 92.00 594 ARG A CA 1
ATOM 4602 C C . ARG A 1 594 ? 44.129 -0.992 11.204 1.00 92.00 594 ARG A C 1
ATOM 4604 O O . ARG A 1 594 ? 43.585 -1.209 12.284 1.00 92.00 594 ARG A O 1
ATOM 4611 N N . ARG A 1 595 ? 43.531 -0.289 10.230 1.00 92.69 595 ARG A N 1
ATOM 4612 C CA . ARG A 1 595 ? 42.155 0.251 10.339 1.00 92.69 595 ARG A CA 1
ATOM 4613 C C . ARG A 1 595 ? 41.116 -0.874 10.476 1.00 92.69 595 ARG A C 1
ATOM 4615 O O . ARG A 1 595 ? 40.207 -0.763 11.302 1.00 92.69 595 ARG A O 1
ATOM 4622 N N . VAL A 1 596 ? 41.282 -1.983 9.747 1.00 94.12 596 VAL A N 1
ATOM 4623 C CA . VAL A 1 596 ? 40.450 -3.195 9.898 1.00 94.12 596 VAL A CA 1
ATOM 4624 C C . VAL A 1 596 ? 40.593 -3.796 11.302 1.00 94.12 596 VAL A C 1
ATOM 4626 O O . VAL A 1 596 ? 39.588 -3.963 11.994 1.00 94.12 596 VAL A O 1
ATOM 4629 N N . MET A 1 597 ? 41.823 -4.023 11.778 1.00 95.25 597 MET A N 1
ATOM 4630 C CA . MET A 1 597 ? 42.079 -4.549 13.127 1.00 95.25 597 MET A CA 1
ATOM 4631 C C . MET A 1 597 ? 41.482 -3.666 14.234 1.00 95.25 597 MET A C 1
ATOM 4633 O O . MET A 1 597 ? 40.886 -4.185 15.176 1.00 95.25 597 MET A O 1
ATOM 4637 N N . TYR A 1 598 ? 41.596 -2.338 14.129 1.00 94.88 598 TYR A N 1
ATOM 4638 C CA . TYR A 1 598 ? 40.996 -1.408 15.096 1.00 94.88 598 TYR A CA 1
ATOM 4639 C C . TYR A 1 598 ? 39.464 -1.524 15.128 1.00 94.88 598 TYR A C 1
ATOM 4641 O O . TYR A 1 598 ? 38.868 -1.528 16.205 1.00 94.88 598 TYR A O 1
ATOM 4649 N N . SER A 1 599 ? 38.834 -1.702 13.965 1.00 95.00 599 SER A N 1
ATOM 4650 C CA . SER A 1 599 ? 37.384 -1.906 13.840 1.00 95.00 599 SER A CA 1
ATOM 4651 C C . SER A 1 599 ? 36.932 -3.227 14.464 1.00 95.00 599 SER A C 1
ATOM 4653 O O . SER A 1 599 ? 35.937 -3.260 15.186 1.00 95.00 599 SER A O 1
ATOM 4655 N N . MET A 1 600 ? 37.701 -4.303 14.268 1.00 96.75 600 MET A N 1
ATOM 4656 C CA . MET A 1 600 ? 37.460 -5.598 14.916 1.00 96.75 600 MET A CA 1
ATOM 4657 C C . MET A 1 600 ? 37.591 -5.508 16.442 1.00 96.75 600 MET A C 1
ATOM 4659 O O . MET A 1 600 ? 36.716 -5.986 17.160 1.00 96.75 600 MET A O 1
ATOM 4663 N N . VAL A 1 601 ? 38.647 -4.866 16.956 1.00 96.00 601 VAL A N 1
ATOM 4664 C CA . VAL A 1 601 ? 38.850 -4.697 18.407 1.00 96.00 601 VAL A CA 1
ATOM 4665 C C . VAL A 1 601 ? 37.747 -3.832 19.023 1.00 96.00 601 VAL A C 1
ATOM 4667 O O . VAL A 1 601 ? 37.237 -4.174 20.090 1.00 96.00 601 VAL A O 1
ATOM 4670 N N . PHE A 1 602 ? 37.320 -2.760 18.351 1.00 95.00 602 PHE A N 1
ATOM 4671 C CA . PHE A 1 602 ? 36.180 -1.959 18.793 1.00 95.00 602 PHE A CA 1
ATOM 4672 C C . PHE A 1 602 ? 34.880 -2.778 18.817 1.00 95.00 602 PHE A C 1
ATOM 4674 O O . PHE A 1 602 ? 34.218 -2.824 19.851 1.00 95.00 602 PHE A O 1
ATOM 4681 N N . LEU A 1 603 ? 34.530 -3.492 17.740 1.00 95.19 603 LEU A N 1
ATOM 4682 C CA . LEU A 1 603 ? 33.326 -4.336 17.709 1.00 95.19 603 LEU A CA 1
ATOM 4683 C C . LEU A 1 603 ? 33.360 -5.442 18.777 1.00 95.19 603 LEU A C 1
ATOM 4685 O O . LEU A 1 603 ? 32.341 -5.706 19.415 1.00 95.19 603 LEU A O 1
ATOM 4689 N N . MET A 1 604 ? 34.531 -6.027 19.040 1.00 96.06 604 MET A N 1
ATOM 4690 C CA . MET A 1 604 ? 34.729 -6.992 20.124 1.00 96.06 604 MET A CA 1
ATOM 4691 C C . MET A 1 604 ? 34.460 -6.366 21.505 1.00 96.06 604 MET A C 1
ATOM 4693 O O . MET A 1 604 ? 33.797 -6.990 22.333 1.00 96.06 604 MET A O 1
ATOM 4697 N N . LYS A 1 605 ? 34.883 -5.114 21.748 1.00 94.19 605 LYS A N 1
ATOM 4698 C CA . LYS A 1 605 ? 34.524 -4.349 22.963 1.00 94.19 605 LYS A CA 1
ATOM 4699 C C . LYS A 1 605 ? 33.027 -4.031 23.047 1.00 94.19 605 LYS A C 1
ATOM 4701 O O . LYS A 1 605 ? 32.482 -3.989 24.144 1.00 94.19 605 LYS A O 1
ATOM 4706 N N . GLN A 1 606 ? 32.350 -3.848 21.911 1.00 93.25 606 GLN A N 1
ATOM 4707 C CA . GLN A 1 606 ? 30.886 -3.714 21.847 1.00 93.25 606 GLN A CA 1
ATOM 4708 C C . GLN A 1 606 ? 30.143 -5.063 22.014 1.00 93.25 606 GLN A C 1
ATOM 4710 O O . GLN A 1 606 ? 28.917 -5.099 21.912 1.00 93.25 606 GLN A O 1
ATOM 4715 N N . GLY A 1 607 ? 30.854 -6.168 22.279 1.00 94.75 607 GLY A N 1
ATOM 4716 C CA . GLY A 1 607 ? 30.275 -7.491 22.540 1.00 94.75 607 GLY A CA 1
ATOM 4717 C C . GLY A 1 607 ? 30.001 -8.344 21.296 1.00 94.75 607 GLY A C 1
ATOM 4718 O O . GLY A 1 607 ? 29.309 -9.355 21.400 1.00 94.75 607 GLY A O 1
ATOM 4719 N N . ILE A 1 608 ? 30.518 -7.965 20.123 1.00 96.50 608 ILE A N 1
ATOM 4720 C CA . ILE A 1 608 ? 30.373 -8.754 18.892 1.00 96.50 608 ILE A CA 1
ATOM 4721 C C . ILE A 1 608 ? 31.417 -9.875 18.856 1.00 96.50 608 ILE A C 1
ATOM 4723 O O . ILE A 1 608 ? 32.618 -9.620 18.920 1.00 96.50 608 ILE A O 1
ATOM 4727 N N . GLU A 1 609 ? 30.964 -11.123 18.711 1.00 96.50 609 GLU A N 1
ATOM 4728 C CA . GLU A 1 609 ? 31.858 -12.284 18.719 1.00 96.50 609 GLU A CA 1
ATOM 4729 C C . GLU A 1 609 ? 32.722 -12.391 17.450 1.00 96.50 609 GLU A C 1
ATOM 4731 O O . GLU A 1 609 ? 32.234 -12.325 16.316 1.00 96.50 609 GLU A O 1
ATOM 4736 N N . THR A 1 610 ? 34.014 -12.632 17.658 1.00 97.31 610 THR A N 1
ATOM 4737 C CA . THR A 1 610 ? 35.015 -12.972 16.634 1.00 97.31 610 THR A CA 1
ATOM 4738 C C . THR A 1 610 ? 35.048 -14.478 16.350 1.00 97.31 610 THR A C 1
ATOM 4740 O O . THR A 1 610 ? 34.706 -15.302 17.202 1.00 97.31 610 THR A O 1
ATOM 4743 N N . SER A 1 611 ? 35.559 -14.864 15.182 1.00 96.88 611 SER A N 1
ATOM 4744 C CA . SER A 1 611 ? 35.890 -16.251 14.833 1.00 96.88 611 SER A CA 1
ATOM 4745 C C . SER A 1 611 ? 36.910 -16.864 15.804 1.00 96.88 611 SER A C 1
ATOM 4747 O O . SER A 1 611 ? 36.874 -18.065 16.055 1.00 96.88 611 SER A O 1
ATOM 4749 N N . HIS A 1 612 ? 37.774 -16.045 16.421 1.00 95.31 612 HIS A N 1
ATOM 4750 C CA . HIS A 1 612 ? 38.717 -16.483 17.456 1.00 95.31 612 HIS A CA 1
ATOM 4751 C C . HIS A 1 612 ? 37.991 -16.885 18.747 1.00 95.31 612 HIS A C 1
ATOM 4753 O O . HIS A 1 612 ? 38.273 -17.943 19.309 1.00 95.31 612 HIS A O 1
ATOM 4759 N N . GLN A 1 613 ? 37.027 -16.077 19.201 1.00 95.88 613 GLN A N 1
ATOM 4760 C CA . GLN A 1 613 ? 36.194 -16.397 20.366 1.00 95.88 613 GLN A CA 1
ATOM 4761 C C . GLN A 1 613 ? 35.278 -17.598 20.100 1.00 95.88 613 GLN A C 1
ATOM 4763 O O . GLN A 1 613 ? 35.065 -18.401 21.003 1.00 95.88 613 GLN A O 1
ATOM 4768 N N . LEU A 1 614 ? 34.776 -17.758 18.871 1.00 94.56 614 LEU A N 1
ATOM 4769 C CA . LEU A 1 614 ? 34.008 -18.938 18.466 1.00 94.56 614 LEU A CA 1
ATOM 4770 C C . LEU A 1 614 ? 34.873 -20.206 18.483 1.00 94.56 614 LEU A C 1
ATOM 4772 O O . LEU A 1 614 ? 34.496 -21.180 19.127 1.00 94.56 614 LEU A O 1
ATOM 4776 N N . LEU A 1 615 ? 36.064 -20.187 17.879 1.00 93.62 615 LEU A N 1
ATOM 4777 C CA . LEU A 1 615 ? 36.999 -21.319 17.919 1.00 93.62 615 LEU A CA 1
ATOM 4778 C C . LEU A 1 615 ? 37.396 -21.687 19.364 1.00 93.62 615 LEU A C 1
ATOM 4780 O O . LEU A 1 615 ? 37.476 -22.865 19.709 1.00 93.62 615 LEU A O 1
ATOM 4784 N N . ALA A 1 616 ? 37.570 -20.689 20.236 1.00 93.94 616 ALA A N 1
ATOM 4785 C CA . ALA A 1 616 ? 37.884 -20.887 21.652 1.00 93.94 616 ALA A CA 1
ATOM 4786 C C . ALA A 1 616 ? 36.759 -21.556 22.474 1.00 93.94 616 ALA A C 1
ATOM 4788 O O . ALA A 1 616 ? 37.036 -22.049 23.567 1.00 93.94 616 ALA A O 1
ATOM 4789 N N . LYS A 1 617 ? 35.517 -21.627 21.965 1.00 94.94 617 LYS A N 1
ATOM 4790 C CA . LYS A 1 617 ? 34.417 -22.388 22.595 1.00 94.94 617 LYS A CA 1
ATOM 4791 C C . LYS A 1 617 ? 34.536 -23.906 22.395 1.00 94.94 617 LYS A C 1
ATOM 4793 O O . LYS A 1 617 ? 33.837 -24.646 23.078 1.00 94.94 617 LYS A O 1
ATOM 4798 N N . GLY A 1 618 ? 35.426 -24.373 21.511 1.00 91.69 618 GLY A N 1
ATOM 4799 C CA . GLY A 1 618 ? 35.732 -25.799 21.350 1.00 91.69 618 GLY A CA 1
ATOM 4800 C C . GLY A 1 618 ? 34.700 -26.608 20.556 1.00 91.69 618 GLY A C 1
ATOM 4801 O O . GLY A 1 618 ? 34.551 -27.799 20.818 1.00 91.69 618 GLY A O 1
ATOM 4802 N N . TYR A 1 619 ? 34.001 -25.974 19.608 1.00 91.38 619 TYR A N 1
ATOM 4803 C CA . TYR A 1 619 ? 33.073 -26.638 18.681 1.00 91.38 619 TYR A CA 1
ATOM 4804 C C . TYR A 1 619 ? 33.733 -27.805 17.920 1.00 91.38 619 TYR A C 1
ATOM 4806 O O . TYR A 1 619 ? 34.928 -27.751 17.608 1.00 91.38 619 TYR A O 1
ATOM 4814 N N . THR A 1 620 ? 32.964 -28.855 17.605 1.00 91.50 620 THR A N 1
ATOM 4815 C CA . THR A 1 620 ? 33.489 -30.091 16.984 1.00 91.50 620 THR A CA 1
ATOM 4816 C C . THR A 1 620 ? 33.220 -30.219 15.481 1.00 91.50 620 THR A C 1
ATOM 4818 O O . THR A 1 620 ? 34.011 -30.857 14.788 1.00 91.50 620 THR A O 1
ATOM 4821 N N . SER A 1 621 ? 32.199 -29.538 14.953 1.00 94.00 621 SER A N 1
ATOM 4822 C CA . SER A 1 621 ? 31.992 -29.268 13.522 1.00 94.00 621 SER A CA 1
ATOM 4823 C C . SER A 1 621 ? 31.816 -27.769 13.253 1.00 94.00 621 SER A C 1
ATOM 4825 O O . SER A 1 621 ? 31.373 -27.018 14.122 1.00 94.00 621 SER A O 1
ATOM 4827 N N . LEU A 1 622 ? 32.083 -27.344 12.013 1.00 93.38 622 LEU A N 1
ATOM 4828 C CA . LEU A 1 622 ? 31.694 -26.019 11.521 1.00 93.38 622 LEU A CA 1
ATOM 4829 C C . LEU A 1 622 ? 30.169 -25.830 11.561 1.00 93.38 622 LEU A C 1
ATOM 4831 O O . LEU A 1 622 ? 29.712 -24.720 11.798 1.00 93.38 622 LEU A O 1
ATOM 4835 N N . ASP A 1 623 ? 29.376 -26.898 11.419 1.00 93.94 623 ASP A N 1
ATOM 4836 C CA . ASP A 1 623 ? 27.903 -26.839 11.462 1.00 93.94 623 ASP A CA 1
ATOM 4837 C C . ASP A 1 623 ? 27.345 -26.355 12.817 1.00 93.94 623 ASP A C 1
ATOM 4839 O O . ASP A 1 623 ? 26.220 -25.862 12.893 1.00 93.94 623 ASP A O 1
ATOM 4843 N N . GLU A 1 624 ? 28.130 -26.471 13.895 1.00 94.50 624 GLU A N 1
ATOM 4844 C CA . GLU A 1 624 ? 27.793 -25.931 15.221 1.00 94.50 624 GLU A CA 1
ATOM 4845 C C . GLU A 1 624 ? 27.943 -24.399 15.274 1.00 94.50 624 GLU A C 1
ATOM 4847 O O . GLU A 1 624 ? 27.313 -23.726 16.095 1.00 94.50 624 GLU A O 1
ATOM 4852 N N . ILE A 1 625 ? 28.761 -23.835 14.380 1.00 95.06 625 ILE A N 1
ATOM 4853 C CA . ILE A 1 625 ? 28.949 -22.399 14.198 1.00 95.06 625 ILE A CA 1
ATOM 4854 C C . ILE A 1 625 ? 27.959 -21.941 13.131 1.00 95.06 625 ILE A C 1
ATOM 4856 O O . ILE A 1 625 ? 28.122 -22.216 11.946 1.00 95.06 625 ILE A O 1
ATOM 4860 N N . LYS A 1 626 ? 26.921 -21.203 13.530 1.00 92.88 626 LYS A N 1
ATOM 4861 C CA . LYS A 1 626 ? 25.953 -20.674 12.564 1.00 92.88 626 LYS A CA 1
ATOM 4862 C C . LYS A 1 626 ? 26.645 -19.696 11.586 1.00 92.88 626 LYS A C 1
ATOM 4864 O O . LYS A 1 626 ? 27.256 -18.733 12.065 1.00 92.88 626 LYS A O 1
ATOM 4869 N N . PRO A 1 627 ? 26.510 -19.869 10.254 1.00 93.56 627 PRO A N 1
ATOM 4870 C CA . PRO A 1 627 ? 26.899 -18.850 9.282 1.00 93.56 627 PRO A CA 1
ATOM 4871 C C . PRO A 1 627 ? 26.210 -17.511 9.562 1.00 93.56 627 PRO A C 1
ATOM 4873 O O . PRO A 1 627 ? 25.111 -17.461 10.134 1.00 93.56 627 PRO A O 1
ATOM 4876 N N . ILE A 1 628 ? 26.839 -16.406 9.158 1.00 95.00 628 ILE A N 1
ATOM 4877 C CA . ILE A 1 628 ? 26.197 -15.100 9.272 1.00 95.00 628 ILE A CA 1
ATOM 4878 C C . ILE A 1 628 ? 25.289 -14.912 8.068 1.00 95.00 628 ILE A C 1
ATOM 4880 O O . ILE A 1 628 ? 25.742 -14.622 6.962 1.00 95.00 628 ILE A O 1
ATOM 4884 N N . ALA A 1 629 ? 23.993 -15.073 8.333 1.00 90.69 629 ALA A N 1
ATOM 4885 C CA . ALA A 1 629 ? 22.950 -14.799 7.365 1.00 90.69 629 ALA A CA 1
ATOM 4886 C C . ALA A 1 629 ? 23.095 -13.370 6.813 1.00 90.69 629 ALA A C 1
ATOM 4888 O O . ALA A 1 629 ? 23.332 -12.435 7.589 1.00 90.69 629 ALA A O 1
ATOM 4889 N N . PRO A 1 630 ? 22.948 -13.184 5.495 1.00 89.12 630 PRO A N 1
ATOM 4890 C CA . PRO A 1 630 ? 23.064 -11.876 4.883 1.00 89.12 630 PRO A CA 1
ATOM 4891 C C . PRO A 1 630 ? 21.909 -10.943 5.255 1.00 89.12 630 PRO A C 1
ATOM 4893 O O . PRO A 1 630 ? 20.847 -11.366 5.720 1.00 89.12 630 PRO A O 1
ATOM 4896 N N . LEU A 1 631 ? 22.111 -9.655 4.977 1.00 88.19 631 LEU A N 1
ATOM 4897 C CA . LEU A 1 631 ? 21.105 -8.618 5.178 1.00 88.19 631 LEU A CA 1
ATOM 4898 C C . LEU A 1 631 ? 19.926 -8.801 4.211 1.00 88.19 631 LEU A C 1
ATOM 4900 O O . LEU A 1 631 ? 20.109 -8.954 2.996 1.00 88.19 631 LEU A O 1
ATOM 4904 N N . LYS A 1 632 ? 18.708 -8.746 4.754 1.00 87.12 632 LYS A N 1
ATOM 4905 C CA . LYS A 1 632 ? 17.458 -8.778 3.980 1.00 87.12 632 LYS A CA 1
ATOM 4906 C C . LYS A 1 632 ? 17.222 -7.458 3.247 1.00 87.12 632 LYS A C 1
ATOM 4908 O O . LYS A 1 632 ? 17.705 -6.412 3.674 1.00 87.12 632 LYS A O 1
ATOM 4913 N N . GLU A 1 633 ? 16.372 -7.488 2.219 1.00 78.62 633 GLU A N 1
ATOM 4914 C CA . GLU A 1 633 ? 15.885 -6.291 1.508 1.00 78.62 633 GLU A CA 1
ATOM 4915 C C . GLU A 1 633 ? 15.353 -5.212 2.474 1.00 78.62 633 GLU A C 1
ATOM 4917 O O . GLU A 1 633 ? 15.666 -4.039 2.307 1.00 78.62 633 GLU A O 1
ATOM 4922 N N . THR A 1 634 ? 14.647 -5.593 3.547 1.00 80.88 634 THR A N 1
ATOM 4923 C CA . THR A 1 634 ? 14.180 -4.651 4.585 1.00 80.88 634 THR A CA 1
ATOM 4924 C C . THR A 1 634 ? 15.311 -4.071 5.434 1.00 80.88 634 THR A C 1
ATOM 4926 O O . THR A 1 634 ? 15.313 -2.883 5.723 1.00 80.88 634 THR A O 1
ATOM 4929 N N . GLU A 1 635 ? 16.288 -4.892 5.823 1.00 85.38 635 GLU A N 1
ATOM 4930 C CA . GLU A 1 635 ? 17.406 -4.495 6.694 1.00 85.38 635 GLU A CA 1
ATOM 4931 C C . GLU A 1 635 ? 18.378 -3.564 5.954 1.00 85.38 635 GLU A C 1
ATOM 4933 O O . GLU A 1 635 ? 18.867 -2.590 6.524 1.00 85.38 635 GLU A O 1
ATOM 4938 N N . LEU A 1 636 ? 18.574 -3.815 4.655 1.00 79.62 636 LEU A N 1
ATOM 4939 C CA . LEU A 1 636 ? 19.221 -2.900 3.720 1.00 79.62 636 LEU A CA 1
ATOM 4940 C C . LEU A 1 636 ? 18.394 -1.620 3.532 1.00 79.62 636 LEU A C 1
ATOM 4942 O O . LEU A 1 636 ? 18.914 -0.525 3.732 1.00 79.62 636 LEU A O 1
ATOM 4946 N N . ALA A 1 637 ? 17.106 -1.725 3.186 1.00 75.25 637 ALA A N 1
ATOM 4947 C CA . ALA A 1 637 ? 16.255 -0.557 2.957 1.00 75.25 637 ALA A CA 1
ATOM 4948 C C . ALA A 1 637 ? 16.216 0.385 4.169 1.00 75.25 637 ALA A C 1
ATOM 4950 O O . ALA A 1 637 ? 16.289 1.598 3.987 1.00 75.25 637 ALA A O 1
ATOM 4951 N N . ASP A 1 638 ? 16.163 -0.147 5.390 1.00 75.69 638 ASP A N 1
ATOM 4952 C CA . ASP A 1 638 ? 16.160 0.656 6.612 1.00 75.69 638 ASP A CA 1
ATOM 4953 C C . ASP A 1 638 ? 17.533 1.294 6.898 1.00 75.69 638 ASP A C 1
ATOM 4955 O O . ASP A 1 638 ? 17.577 2.456 7.312 1.00 75.69 638 ASP A O 1
ATOM 4959 N N . LEU A 1 639 ? 18.653 0.617 6.595 1.00 78.00 639 LEU A N 1
ATOM 4960 C CA . LEU A 1 639 ? 20.003 1.205 6.651 1.00 78.00 639 LEU A CA 1
ATOM 4961 C C . LEU A 1 639 ? 20.126 2.439 5.739 1.00 78.00 639 LEU A C 1
ATOM 4963 O O . LEU A 1 639 ? 20.625 3.478 6.177 1.00 78.00 639 LEU A O 1
ATOM 4967 N N . TYR A 1 640 ? 19.642 2.362 4.495 1.00 73.50 640 TYR A N 1
ATOM 4968 C CA . TYR A 1 640 ? 19.701 3.507 3.581 1.00 73.50 640 TYR A CA 1
ATOM 4969 C C . TYR A 1 640 ? 18.669 4.584 3.954 1.00 73.50 640 TYR A C 1
ATOM 4971 O O . TYR A 1 640 ? 19.056 5.721 4.222 1.00 73.50 640 TYR A O 1
ATOM 4979 N N . ARG A 1 641 ? 17.376 4.235 4.075 1.00 67.62 641 ARG A N 1
ATOM 4980 C CA . ARG A 1 641 ? 16.280 5.177 4.406 1.00 67.62 641 ARG A CA 1
ATOM 4981 C C . ARG A 1 641 ? 16.562 6.030 5.639 1.00 67.62 641 ARG A C 1
ATOM 4983 O O . ARG A 1 641 ? 16.176 7.195 5.663 1.00 67.62 641 ARG A O 1
ATOM 4990 N N . SER A 1 642 ? 17.173 5.449 6.672 1.00 62.41 642 SER A N 1
ATOM 4991 C CA . SER A 1 642 ? 17.353 6.130 7.955 1.00 62.41 642 SER A CA 1
ATOM 4992 C C . SER A 1 642 ? 18.471 7.175 7.954 1.00 62.41 642 SER A C 1
ATOM 4994 O O . SER A 1 642 ? 18.349 8.161 8.681 1.00 62.41 642 SER A O 1
ATOM 4996 N N . ARG A 1 643 ? 19.558 6.976 7.188 1.00 61.69 643 ARG A N 1
ATOM 4997 C CA . ARG A 1 643 ? 20.788 7.795 7.297 1.00 61.69 643 ARG A CA 1
ATOM 4998 C C . ARG A 1 643 ? 21.471 8.123 5.963 1.00 61.69 643 ARG A C 1
ATOM 5000 O O . ARG A 1 643 ? 21.968 9.237 5.809 1.00 61.69 643 ARG A O 1
ATOM 5007 N N . ILE A 1 644 ? 21.515 7.194 5.004 1.00 58.47 644 ILE A N 1
ATOM 5008 C CA . ILE A 1 644 ? 22.217 7.386 3.724 1.00 58.47 644 ILE A CA 1
ATOM 5009 C C . ILE A 1 644 ? 21.198 7.756 2.650 1.00 58.47 644 ILE A C 1
ATOM 5011 O O . ILE A 1 644 ? 20.571 6.894 2.038 1.00 58.47 644 ILE A O 1
ATOM 5015 N N . SER A 1 645 ? 21.039 9.059 2.415 1.00 49.19 645 SER A N 1
ATOM 5016 C CA . SER A 1 645 ? 20.112 9.573 1.404 1.00 49.19 645 SER A CA 1
ATOM 5017 C C . SER A 1 645 ? 20.441 9.010 0.018 1.00 49.19 645 SER A C 1
ATOM 5019 O O . SER A 1 645 ? 21.374 9.480 -0.628 1.00 49.19 645 SER A O 1
ATOM 5021 N N . VAL A 1 646 ? 19.641 8.041 -0.447 1.00 49.50 646 VAL A N 1
ATOM 5022 C CA . VAL A 1 646 ? 19.756 7.382 -1.768 1.00 49.50 646 VAL A CA 1
ATOM 5023 C C . VAL A 1 646 ? 19.738 8.406 -2.916 1.00 49.50 646 VAL A C 1
ATOM 5025 O O . VAL A 1 646 ? 20.357 8.199 -3.955 1.00 49.50 646 VAL A O 1
ATOM 5028 N N . ARG A 1 647 ? 19.122 9.572 -2.668 1.00 50.78 647 ARG A N 1
ATOM 5029 C CA . ARG A 1 647 ? 19.103 10.765 -3.534 1.00 50.78 647 ARG A CA 1
ATOM 5030 C C . ARG A 1 647 ? 20.490 11.330 -3.854 1.00 50.78 647 ARG A C 1
ATOM 5032 O O . ARG A 1 647 ? 20.636 12.114 -4.787 1.00 50.78 647 ARG A O 1
ATOM 5039 N N . ARG A 1 648 ? 21.504 11.008 -3.044 1.00 57.09 648 ARG A N 1
ATOM 5040 C CA . ARG A 1 648 ? 22.912 11.293 -3.328 1.00 57.09 648 ARG A CA 1
ATOM 5041 C C . ARG A 1 648 ? 23.565 9.983 -3.770 1.00 57.09 648 ARG A C 1
ATOM 5043 O O . ARG A 1 648 ? 23.730 9.103 -2.927 1.00 57.09 648 ARG A O 1
ATOM 5050 N N . PRO A 1 649 ? 23.942 9.835 -5.053 1.00 59.00 649 PRO A N 1
ATOM 5051 C CA . PRO A 1 649 ? 24.567 8.607 -5.521 1.00 59.00 649 PRO A CA 1
ATOM 5052 C C . PRO A 1 649 ? 25.865 8.347 -4.751 1.00 59.00 649 PRO A C 1
ATOM 5054 O O . PRO A 1 649 ? 26.615 9.280 -4.456 1.00 59.00 649 PRO A O 1
ATOM 5057 N N . PHE A 1 650 ? 26.141 7.078 -4.450 1.00 68.12 650 PHE A N 1
ATOM 5058 C CA . PHE A 1 650 ? 27.381 6.645 -3.805 1.00 68.12 650 PHE A CA 1
ATOM 5059 C C . PHE A 1 650 ? 28.567 7.085 -4.664 1.00 68.12 650 PHE A C 1
ATOM 5061 O O . PHE A 1 650 ? 28.769 6.529 -5.740 1.00 68.12 650 PHE A O 1
ATOM 5068 N N . PHE A 1 651 ? 29.300 8.121 -4.241 1.00 65.38 651 PHE A N 1
ATOM 5069 C CA . PHE A 1 651 ? 30.048 8.973 -5.177 1.00 65.38 651 PHE A CA 1
ATOM 5070 C C . PHE A 1 651 ? 31.090 8.222 -6.014 1.00 65.38 651 PHE A C 1
ATOM 5072 O O . PHE A 1 651 ? 31.344 8.636 -7.145 1.00 65.38 651 PHE A O 1
ATOM 5079 N N . ASN A 1 652 ? 31.614 7.104 -5.500 1.00 75.06 652 ASN A N 1
ATOM 5080 C CA . ASN A 1 652 ? 32.587 6.260 -6.187 1.00 75.06 652 ASN A CA 1
ATOM 5081 C C . ASN A 1 652 ? 32.238 4.752 -6.222 1.00 75.06 652 ASN A C 1
ATOM 5083 O O . ASN A 1 652 ? 33.117 3.926 -6.473 1.00 75.06 652 ASN A O 1
ATOM 5087 N N . SER A 1 653 ? 30.965 4.378 -6.029 1.00 84.00 653 SER A N 1
ATOM 5088 C CA . SER A 1 653 ? 30.485 3.001 -6.251 1.00 84.00 653 SER A CA 1
ATOM 5089 C C . SER A 1 653 ? 29.623 2.924 -7.513 1.00 84.00 653 SER A C 1
ATOM 5091 O O . SER A 1 653 ? 28.538 3.496 -7.571 1.00 84.00 653 SER A O 1
ATOM 5093 N N . TYR A 1 654 ? 30.118 2.194 -8.509 1.00 88.50 654 TYR A N 1
ATOM 5094 C CA . TYR A 1 654 ? 29.643 2.163 -9.890 1.00 88.50 654 TYR A CA 1
ATOM 5095 C C . TYR A 1 654 ? 28.851 0.876 -10.139 1.00 88.50 654 TYR A C 1
ATOM 5097 O O . TYR A 1 654 ? 29.388 -0.217 -9.948 1.00 88.50 654 TYR A O 1
ATOM 5105 N N . THR A 1 655 ? 27.583 0.972 -10.548 1.00 89.38 655 THR A N 1
ATOM 5106 C CA . THR A 1 655 ? 26.730 -0.222 -10.683 1.00 89.38 655 THR A CA 1
ATOM 5107 C C . THR A 1 655 ? 26.963 -0.904 -12.037 1.00 89.38 655 THR A C 1
ATOM 5109 O O . THR A 1 655 ? 26.920 -0.264 -13.086 1.00 89.38 655 THR A O 1
ATOM 5112 N N . PHE A 1 656 ? 27.200 -2.216 -12.019 1.00 88.56 656 PHE A N 1
ATOM 5113 C CA . PHE A 1 656 ? 27.641 -3.017 -13.162 1.00 88.56 656 PHE A CA 1
ATOM 5114 C C . PHE A 1 656 ? 26.817 -4.305 -13.289 1.00 88.56 656 PHE A C 1
ATOM 5116 O O . PHE A 1 656 ? 26.662 -5.039 -12.313 1.00 88.56 656 PHE A O 1
ATOM 5123 N N . ARG A 1 657 ? 26.322 -4.606 -14.494 1.00 88.31 657 ARG A N 1
ATOM 5124 C CA . ARG A 1 657 ? 25.624 -5.861 -14.822 1.00 88.31 657 ARG A CA 1
ATOM 5125 C C . ARG A 1 657 ? 26.609 -6.888 -15.389 1.00 88.31 657 ARG A C 1
ATOM 5127 O O . ARG A 1 657 ? 27.338 -6.576 -16.331 1.00 88.31 657 ARG A O 1
ATOM 5134 N N . THR A 1 658 ? 26.639 -8.106 -14.846 1.00 85.50 658 THR A N 1
ATOM 5135 C CA . THR A 1 658 ? 27.434 -9.209 -15.420 1.00 85.50 658 THR A CA 1
ATOM 5136 C C . THR A 1 658 ? 26.737 -9.829 -16.633 1.00 85.50 658 THR A C 1
ATOM 5138 O O . THR A 1 658 ? 25.550 -9.608 -16.869 1.00 85.50 658 THR A O 1
ATOM 5141 N N . LEU A 1 659 ? 27.465 -10.649 -17.398 1.00 80.44 659 LEU A N 1
ATOM 5142 C CA . LEU A 1 659 ? 26.890 -11.404 -18.520 1.00 80.44 659 LEU A CA 1
ATOM 5143 C C . LEU A 1 659 ? 25.841 -12.436 -18.062 1.00 80.44 659 LEU A C 1
ATOM 5145 O O . LEU A 1 659 ? 24.938 -12.761 -18.827 1.00 80.44 659 LEU A O 1
ATOM 5149 N N . ASP A 1 660 ? 25.930 -12.900 -16.814 1.00 79.06 660 ASP A N 1
ATOM 5150 C CA . ASP A 1 660 ? 24.964 -13.807 -16.178 1.00 79.06 660 ASP A CA 1
ATOM 5151 C C . ASP A 1 660 ? 23.723 -13.071 -15.627 1.00 79.06 660 ASP A C 1
ATOM 5153 O O . ASP A 1 660 ? 22.777 -13.709 -15.169 1.00 79.06 660 ASP A O 1
ATOM 5157 N N . GLY A 1 661 ? 23.718 -11.731 -15.657 1.00 77.94 661 GLY A N 1
ATOM 5158 C CA . GLY A 1 661 ? 22.635 -10.881 -15.153 1.00 77.94 661 GLY A CA 1
ATOM 5159 C C . GLY A 1 661 ? 22.754 -10.457 -13.682 1.00 77.94 661 GLY A C 1
ATOM 5160 O O . GLY A 1 661 ? 21.911 -9.687 -13.225 1.00 77.94 661 GLY A O 1
ATOM 5161 N N . ASP A 1 662 ? 23.792 -10.892 -12.952 1.00 82.69 662 ASP A N 1
ATOM 5162 C CA . ASP A 1 662 ? 24.086 -10.400 -11.594 1.00 82.69 662 ASP A CA 1
ATOM 5163 C C . ASP A 1 662 ? 24.325 -8.880 -11.614 1.00 82.69 662 ASP A C 1
ATOM 5165 O O . ASP A 1 662 ? 24.996 -8.361 -12.513 1.00 82.69 662 ASP A O 1
ATOM 5169 N N . ILE A 1 663 ? 23.895 -8.174 -10.563 1.00 85.62 663 ILE A N 1
ATOM 5170 C CA . ILE A 1 663 ? 24.299 -6.782 -10.328 1.00 85.62 663 ILE A CA 1
ATOM 5171 C C . ILE A 1 663 ? 25.420 -6.707 -9.295 1.00 85.62 663 ILE A C 1
ATOM 5173 O O . ILE A 1 663 ? 25.343 -7.312 -8.224 1.00 85.62 663 ILE A O 1
ATOM 5177 N N . ARG A 1 664 ? 26.442 -5.914 -9.624 1.00 87.94 664 ARG A N 1
ATOM 5178 C CA . ARG A 1 664 ? 27.662 -5.665 -8.852 1.00 87.94 664 ARG A CA 1
ATOM 5179 C C . ARG A 1 664 ? 27.869 -4.168 -8.644 1.00 87.94 664 ARG A C 1
ATOM 5181 O O . ARG A 1 664 ? 27.401 -3.362 -9.445 1.00 87.94 664 ARG A O 1
ATOM 5188 N N . TRP A 1 665 ? 28.617 -3.800 -7.607 1.00 89.56 665 TRP A N 1
ATOM 5189 C CA . TRP A 1 665 ? 29.044 -2.420 -7.354 1.00 89.56 665 TRP A CA 1
ATOM 5190 C C . TRP A 1 665 ? 30.559 -2.387 -7.344 1.00 89.56 665 TRP A C 1
ATOM 5192 O O . TRP A 1 665 ? 31.187 -3.000 -6.488 1.00 89.56 665 TRP A O 1
ATOM 5202 N N . LEU A 1 666 ? 31.145 -1.713 -8.322 1.00 90.38 666 LEU A N 1
ATOM 5203 C CA . LEU A 1 666 ? 32.583 -1.671 -8.541 1.00 90.38 666 LEU A CA 1
ATOM 5204 C C . LEU A 1 666 ? 33.145 -0.327 -8.073 1.00 90.38 666 LEU A C 1
ATOM 5206 O O . LEU A 1 666 ? 32.490 0.705 -8.207 1.00 90.38 666 LEU A O 1
ATOM 5210 N N . CYS A 1 667 ? 34.383 -0.307 -7.581 1.00 88.25 667 CYS A N 1
ATOM 5211 C CA . CYS A 1 667 ? 35.132 0.944 -7.490 1.00 88.25 667 CYS A CA 1
ATOM 5212 C C . CYS A 1 667 ? 35.433 1.468 -8.902 1.00 88.25 667 CYS A C 1
ATOM 5214 O O . CYS A 1 667 ? 35.478 0.695 -9.873 1.00 88.25 667 CYS A O 1
ATOM 5216 N N . LYS A 1 668 ? 35.691 2.776 -9.015 1.00 86.44 668 LYS A N 1
ATOM 5217 C CA . LYS A 1 668 ? 35.874 3.451 -10.308 1.00 86.44 668 LYS A CA 1
ATOM 5218 C C . LYS A 1 668 ? 36.856 2.731 -11.231 1.00 86.44 668 LYS A C 1
ATOM 5220 O O . LYS A 1 668 ? 36.547 2.516 -12.394 1.00 86.44 668 LYS A O 1
ATOM 5225 N N . ALA A 1 669 ? 38.003 2.296 -10.708 1.00 85.19 669 ALA A N 1
ATOM 5226 C CA . ALA A 1 669 ? 39.050 1.647 -11.498 1.00 85.19 669 ALA A CA 1
ATOM 5227 C C . ALA A 1 669 ? 38.621 0.301 -12.123 1.00 85.19 669 ALA A C 1
ATOM 5229 O O . ALA A 1 669 ? 39.090 -0.040 -13.207 1.00 85.19 669 ALA A O 1
ATOM 5230 N N . HIS A 1 670 ? 37.730 -0.453 -11.467 1.00 86.75 670 HIS A N 1
ATOM 5231 C CA . HIS A 1 670 ? 37.211 -1.720 -11.995 1.00 86.75 670 HIS A CA 1
ATOM 5232 C C . HIS A 1 670 ? 36.030 -1.502 -12.944 1.00 86.75 670 HIS A C 1
ATOM 5234 O O . HIS A 1 670 ? 35.986 -2.117 -14.008 1.00 86.75 670 HIS A O 1
ATOM 5240 N N . TYR A 1 671 ? 35.121 -0.572 -12.639 1.00 88.44 671 TYR A N 1
ATOM 5241 C CA . TYR A 1 671 ? 34.145 -0.126 -13.639 1.00 88.44 671 TYR A CA 1
ATOM 5242 C C . TYR A 1 671 ? 34.850 0.391 -14.897 1.00 88.44 671 TYR A C 1
ATOM 5244 O O . TYR A 1 671 ? 34.452 0.082 -16.019 1.00 88.44 671 TYR A O 1
ATOM 5252 N N . ASP A 1 672 ? 35.962 1.107 -14.723 1.00 86.56 672 ASP A N 1
ATOM 5253 C CA . ASP A 1 672 ? 36.673 1.727 -15.826 1.00 86.56 672 ASP A CA 1
ATOM 5254 C C . ASP A 1 672 ? 37.358 0.742 -16.781 1.00 86.56 672 ASP A C 1
ATOM 5256 O O . ASP A 1 672 ? 37.527 1.099 -17.953 1.00 86.56 672 ASP A O 1
ATOM 5260 N N . SER A 1 673 ? 37.713 -0.460 -16.310 1.00 82.56 673 SER A N 1
ATOM 5261 C CA . SER A 1 673 ? 38.305 -1.541 -17.108 1.00 82.56 673 SER A CA 1
ATOM 5262 C C . SER A 1 673 ? 37.265 -2.513 -17.685 1.00 82.56 673 SER A C 1
ATOM 5264 O O . SER A 1 673 ? 37.447 -3.015 -18.799 1.00 82.56 673 SER A O 1
ATOM 5266 N N . HIS A 1 674 ? 36.158 -2.760 -16.974 1.00 80.69 674 HIS A N 1
ATOM 5267 C CA . HIS A 1 674 ? 35.086 -3.645 -17.441 1.00 80.69 674 HIS A CA 1
ATOM 5268 C C . HIS A 1 674 ? 34.081 -2.947 -18.381 1.00 80.69 674 HIS A C 1
ATOM 5270 O O . HIS A 1 674 ? 33.596 -3.581 -19.321 1.00 80.69 674 HIS A O 1
ATOM 5276 N N . THR A 1 675 ? 33.815 -1.647 -18.232 1.00 82.12 675 THR A N 1
ATOM 5277 C CA . THR A 1 675 ? 33.001 -0.860 -19.182 1.00 82.12 675 THR A CA 1
ATOM 5278 C C . THR A 1 675 ? 33.811 -0.541 -20.444 1.00 82.12 675 THR A C 1
ATOM 5280 O O . THR A 1 675 ? 34.993 -0.202 -20.369 1.00 82.12 675 THR A O 1
ATOM 5283 N N . SER A 1 676 ? 33.222 -0.686 -21.639 1.00 80.38 676 SER A N 1
ATOM 5284 C CA . SER A 1 676 ? 33.986 -0.526 -22.887 1.00 80.38 676 SER A CA 1
ATOM 5285 C C . SER A 1 676 ? 34.367 0.938 -23.151 1.00 80.38 676 SER A C 1
ATOM 5287 O O . SER A 1 676 ? 33.615 1.872 -22.862 1.00 80.38 676 SER A O 1
ATOM 5289 N N . LYS A 1 677 ? 35.546 1.152 -23.755 1.00 78.62 677 LYS A N 1
ATOM 5290 C CA . LYS A 1 677 ? 35.955 2.484 -24.237 1.00 78.62 677 LYS A CA 1
ATOM 5291 C C . LYS A 1 677 ? 35.012 3.009 -25.327 1.00 78.62 677 LYS A C 1
ATOM 5293 O O . LYS A 1 677 ? 34.846 4.221 -25.423 1.00 78.62 677 LYS A O 1
ATOM 5298 N N . ALA A 1 678 ? 34.385 2.110 -26.094 1.00 78.19 678 ALA A N 1
ATOM 5299 C CA . ALA A 1 678 ? 33.351 2.439 -27.071 1.00 78.19 678 ALA A CA 1
ATOM 5300 C C . ALA A 1 678 ? 32.168 3.140 -26.389 1.00 78.19 678 ALA A C 1
ATOM 5302 O O . ALA A 1 678 ? 31.965 4.320 -26.640 1.00 78.19 678 ALA A O 1
ATOM 5303 N N . VAL A 1 679 ? 31.501 2.497 -25.423 1.00 81.75 679 VAL A N 1
ATOM 5304 C CA . VAL A 1 679 ? 30.343 3.056 -24.693 1.00 81.75 679 VAL A CA 1
ATOM 5305 C C . VAL A 1 679 ? 30.662 4.403 -24.034 1.00 81.75 679 VAL A C 1
ATOM 5307 O O . VAL A 1 679 ? 29.919 5.369 -24.197 1.00 81.75 679 VAL A O 1
ATOM 5310 N N . LYS A 1 680 ? 31.820 4.512 -23.370 1.00 84.00 680 LYS A N 1
ATOM 5311 C CA . LYS A 1 680 ? 32.296 5.765 -22.750 1.00 84.00 680 LYS A CA 1
ATOM 5312 C C . LYS A 1 680 ? 32.544 6.913 -23.730 1.00 84.00 680 LYS A C 1
ATOM 5314 O O . LYS A 1 680 ? 32.578 8.064 -23.309 1.00 84.00 680 LYS A O 1
ATOM 5319 N N . THR A 1 681 ? 32.770 6.608 -25.004 1.00 89.81 681 THR A N 1
ATOM 5320 C CA . THR A 1 681 ? 32.987 7.598 -26.069 1.00 89.81 681 THR A CA 1
ATOM 5321 C C . THR A 1 681 ? 31.683 7.874 -26.820 1.00 89.81 681 THR A C 1
ATOM 5323 O O . THR A 1 681 ? 31.378 9.026 -27.125 1.00 89.81 681 THR A O 1
ATOM 5326 N N . ALA A 1 682 ? 30.889 6.826 -27.046 1.00 90.69 682 ALA A N 1
ATOM 5327 C CA . ALA A 1 682 ? 29.611 6.857 -27.732 1.00 90.69 682 ALA A CA 1
ATOM 5328 C C . ALA A 1 682 ? 28.577 7.681 -26.965 1.00 90.69 682 ALA A C 1
ATOM 5330 O O . ALA A 1 682 ? 27.991 8.566 -27.569 1.00 90.69 682 ALA A O 1
ATOM 5331 N N . VAL A 1 683 ? 28.394 7.494 -25.650 1.00 93.69 683 VAL A N 1
ATOM 5332 C CA . VAL A 1 683 ? 27.359 8.241 -24.905 1.00 93.69 683 VAL A CA 1
ATOM 5333 C C . VAL A 1 683 ? 27.606 9.766 -24.900 1.00 93.69 683 VAL A C 1
ATOM 5335 O O . VAL A 1 683 ? 26.666 10.500 -25.202 1.00 93.69 683 VAL A O 1
ATOM 5338 N N . PRO A 1 684 ? 28.831 10.293 -24.677 1.00 94.56 684 PRO A N 1
ATOM 5339 C CA . PRO A 1 684 ? 29.103 11.726 -24.845 1.00 94.56 684 PRO A CA 1
ATOM 5340 C C . PRO A 1 684 ? 28.961 12.225 -26.291 1.00 94.56 684 PRO A C 1
ATOM 5342 O O . PRO A 1 684 ? 28.476 13.332 -26.523 1.00 94.56 684 PRO A O 1
ATOM 5345 N N . GLN A 1 685 ? 29.343 11.420 -27.291 1.00 94.69 685 GLN A N 1
ATOM 5346 C CA . GLN A 1 685 ? 29.052 11.731 -28.698 1.00 94.69 685 GLN A CA 1
ATOM 5347 C C . GLN A 1 685 ? 27.540 11.720 -28.977 1.00 94.69 685 GLN A C 1
ATOM 5349 O O . GLN A 1 685 ? 27.054 12.504 -29.793 1.00 94.69 685 GLN A O 1
ATOM 5354 N N . PHE A 1 686 ? 26.784 10.891 -28.256 1.00 95.62 686 PHE A N 1
ATOM 5355 C CA . PHE A 1 686 ? 25.342 10.780 -28.364 1.00 95.62 686 PHE A CA 1
ATOM 5356 C C . PHE A 1 686 ? 24.641 12.015 -27.787 1.00 95.62 686 PHE A C 1
ATOM 5358 O O . PHE A 1 686 ? 23.797 12.612 -28.462 1.00 95.62 686 PHE A O 1
ATOM 5365 N N . SER A 1 687 ? 25.048 12.460 -26.592 1.00 95.75 687 SER A N 1
ATOM 5366 C CA . SER A 1 687 ? 24.513 13.651 -25.913 1.00 95.75 687 SER A CA 1
ATOM 5367 C C . SER A 1 687 ? 24.864 14.979 -26.595 1.00 95.75 687 SER A C 1
ATOM 5369 O O . SER A 1 687 ? 24.224 15.991 -26.329 1.00 95.75 687 SER A O 1
ATOM 5371 N N . ASN A 1 688 ? 25.864 15.007 -27.482 1.00 96.25 688 ASN A N 1
ATOM 5372 C CA . ASN A 1 688 ? 26.222 16.215 -28.236 1.00 96.25 688 ASN A CA 1
ATOM 5373 C C . ASN A 1 688 ? 25.230 16.558 -29.369 1.00 96.25 688 ASN A C 1
ATOM 5375 O O . ASN A 1 688 ? 25.275 17.671 -29.893 1.00 96.25 688 ASN A O 1
ATOM 5379 N N . HIS A 1 689 ? 24.339 15.640 -29.760 1.00 97.25 689 HIS A N 1
ATOM 5380 C CA . HIS A 1 689 ? 23.335 15.883 -30.802 1.00 97.25 689 HIS A CA 1
ATOM 5381 C C . HIS A 1 689 ? 22.074 16.559 -30.221 1.00 97.25 689 HIS A C 1
ATOM 5383 O O . HIS A 1 689 ? 21.618 16.142 -29.154 1.00 97.25 689 HIS A O 1
ATOM 5389 N N . PRO A 1 690 ? 21.468 17.567 -30.887 1.00 95.62 690 PRO A N 1
ATOM 5390 C CA . PRO A 1 690 ? 20.323 18.313 -30.347 1.00 95.62 690 PRO A CA 1
ATOM 5391 C C . PRO A 1 690 ? 19.130 17.421 -29.968 1.00 95.62 690 PRO A C 1
ATOM 5393 O O . PRO A 1 690 ? 18.567 17.594 -28.887 1.00 95.62 690 PRO A O 1
ATOM 5396 N N . ASP A 1 691 ? 18.809 16.426 -30.799 1.00 95.75 691 ASP A N 1
ATOM 5397 C CA . ASP A 1 691 ? 17.665 15.516 -30.604 1.00 95.75 691 ASP A CA 1
ATOM 5398 C C . ASP A 1 691 ? 17.853 14.503 -29.464 1.00 95.75 691 ASP A C 1
ATOM 5400 O O . ASP A 1 691 ? 16.940 13.738 -29.161 1.00 95.75 691 ASP A O 1
ATOM 5404 N N . SER A 1 692 ? 19.038 14.477 -28.851 1.00 95.25 692 SER A N 1
ATOM 5405 C CA . SER A 1 692 ? 19.383 13.612 -27.720 1.00 95.25 692 SER A CA 1
ATOM 5406 C C . SER A 1 692 ? 20.222 14.333 -26.662 1.00 95.25 692 SER A C 1
ATOM 5408 O O . SER A 1 692 ? 20.975 13.710 -25.913 1.00 95.25 692 SER A O 1
ATOM 5410 N N . ARG A 1 693 ? 20.094 15.666 -26.577 1.00 92.75 693 ARG A N 1
ATOM 5411 C CA . ARG A 1 693 ? 20.895 16.516 -25.679 1.00 92.75 693 ARG A CA 1
ATOM 5412 C C . ARG A 1 693 ? 20.692 16.207 -24.191 1.00 92.75 693 ARG A C 1
ATOM 5414 O O . ARG A 1 693 ? 21.550 16.522 -23.373 1.00 92.75 693 ARG A O 1
ATOM 5421 N N . GLN A 1 694 ? 19.574 15.576 -23.845 1.00 90.25 694 GLN A N 1
ATOM 5422 C CA . GLN A 1 694 ? 19.233 15.127 -22.491 1.00 90.25 694 GLN A CA 1
ATOM 5423 C C . GLN A 1 694 ? 19.615 13.653 -22.263 1.00 90.25 694 GLN A C 1
ATOM 5425 O O . GLN A 1 694 ? 18.938 12.943 -21.532 1.00 90.25 694 GLN A O 1
ATOM 5430 N N . CYS A 1 695 ? 20.684 13.173 -22.905 1.00 94.00 695 CYS A N 1
ATOM 5431 C CA . CYS A 1 695 ? 21.263 11.858 -22.643 1.00 94.00 695 CYS A CA 1
ATOM 5432 C C . CYS A 1 695 ? 22.267 11.941 -21.484 1.00 94.00 695 CYS A C 1
ATOM 5434 O O . CYS A 1 695 ? 23.266 12.656 -21.573 1.00 94.00 695 CYS A O 1
ATOM 5436 N N . THR A 1 696 ? 22.023 11.191 -20.410 1.00 90.81 696 THR A N 1
ATOM 5437 C CA . THR A 1 696 ? 22.863 11.143 -19.206 1.00 90.81 696 THR A CA 1
ATOM 5438 C C . THR A 1 696 ? 23.155 9.698 -18.807 1.00 90.81 696 THR A C 1
ATOM 5440 O O . THR A 1 696 ? 22.252 8.865 -18.742 1.00 90.81 696 THR A O 1
ATOM 5443 N N . LEU A 1 697 ? 24.424 9.389 -18.529 1.00 91.56 697 LEU A N 1
ATOM 5444 C CA . LEU A 1 697 ? 24.833 8.111 -17.950 1.00 91.56 697 LEU A CA 1
ATOM 5445 C C . LEU A 1 697 ? 25.159 8.323 -16.472 1.00 91.56 697 LEU A C 1
ATOM 5447 O O . LEU A 1 697 ? 26.167 8.927 -16.114 1.00 91.56 697 LEU A O 1
ATOM 5451 N N . ASN A 1 698 ? 24.282 7.825 -15.613 1.00 88.62 698 ASN A N 1
ATOM 5452 C CA . ASN A 1 698 ? 24.430 7.852 -14.168 1.00 88.62 698 ASN A CA 1
ATOM 5453 C C . ASN A 1 698 ? 25.198 6.598 -13.740 1.00 88.62 698 ASN A C 1
ATOM 5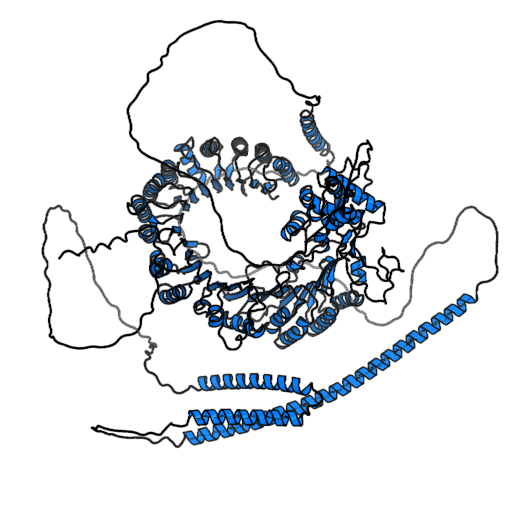455 O O . ASN A 1 698 ? 24.596 5.647 -13.240 1.00 88.62 698 ASN A O 1
ATOM 5459 N N . ASP A 1 699 ? 26.517 6.583 -13.963 1.00 86.81 699 ASP A N 1
ATOM 5460 C CA . ASP A 1 699 ? 27.382 5.409 -13.743 1.00 86.81 699 ASP A CA 1
ATOM 5461 C C . ASP A 1 699 ? 27.199 4.772 -12.347 1.00 86.81 699 ASP A C 1
ATOM 5463 O O . ASP A 1 699 ? 27.134 3.550 -12.202 1.00 86.81 699 ASP A O 1
ATOM 5467 N N . ASN A 1 700 ? 27.032 5.599 -11.309 1.00 83.19 700 ASN A N 1
ATOM 5468 C CA . ASN A 1 700 ? 26.842 5.137 -9.930 1.00 83.19 700 ASN A CA 1
ATOM 5469 C C . ASN A 1 700 ? 25.529 4.350 -9.741 1.00 83.19 700 ASN A C 1
ATOM 5471 O O . ASN A 1 700 ? 25.482 3.419 -8.942 1.00 83.19 700 ASN A O 1
ATOM 5475 N N . LEU A 1 701 ? 24.484 4.652 -10.521 1.00 82.00 701 LEU A N 1
ATOM 5476 C CA . LEU A 1 701 ? 23.233 3.877 -10.579 1.00 82.00 701 LEU A CA 1
ATOM 5477 C C . LEU A 1 701 ? 23.252 2.792 -11.672 1.00 82.00 701 LEU A C 1
ATOM 5479 O O . LEU A 1 701 ? 22.345 1.962 -11.734 1.00 82.00 701 LEU A O 1
ATOM 5483 N N . GLY A 1 702 ? 24.254 2.818 -12.558 1.00 87.12 702 GLY A N 1
ATOM 5484 C CA . GLY A 1 702 ? 24.286 2.028 -13.787 1.00 87.12 702 GLY A CA 1
ATOM 5485 C C . GLY A 1 702 ? 23.135 2.373 -14.742 1.00 87.12 702 GLY A C 1
ATOM 5486 O O . GLY A 1 702 ? 22.659 1.495 -15.459 1.00 87.12 702 GLY A O 1
ATOM 5487 N N . SER A 1 703 ? 22.650 3.622 -14.712 1.00 90.25 703 SER A N 1
ATOM 5488 C CA . SER A 1 703 ? 21.442 4.038 -15.434 1.00 90.25 703 SER A CA 1
ATOM 5489 C C . SER A 1 703 ? 21.738 4.990 -16.586 1.00 90.25 703 SER A C 1
ATOM 5491 O O . SER A 1 703 ? 22.227 6.099 -16.364 1.00 90.25 703 SER A O 1
ATOM 5493 N N . LEU A 1 704 ? 21.403 4.577 -17.807 1.00 93.50 704 LEU A N 1
ATOM 5494 C CA . LEU A 1 704 ? 21.321 5.464 -18.965 1.00 93.50 704 LEU A CA 1
ATOM 5495 C C . LEU A 1 704 ? 19.912 6.069 -19.019 1.00 93.50 704 LEU A C 1
ATOM 5497 O O . LEU A 1 704 ? 18.942 5.327 -19.135 1.00 93.50 704 LEU A O 1
ATOM 5501 N N . VAL A 1 705 ? 19.799 7.396 -18.953 1.00 93.25 705 VAL A N 1
ATOM 5502 C CA . VAL A 1 705 ? 18.529 8.135 -19.060 1.00 93.25 705 VAL A CA 1
ATOM 5503 C C . VAL A 1 705 ? 18.612 9.082 -20.253 1.00 93.25 705 VAL A C 1
ATOM 5505 O O . VAL A 1 705 ? 19.559 9.867 -20.328 1.00 93.25 705 VAL A O 1
ATOM 5508 N N . VAL A 1 706 ? 17.662 9.021 -21.192 1.00 95.00 706 VAL A N 1
ATOM 5509 C CA . VAL A 1 706 ? 17.691 9.858 -22.405 1.00 95.00 706 VAL A CA 1
ATOM 5510 C C . VAL A 1 706 ? 16.319 10.332 -22.889 1.00 95.00 706 VAL A C 1
ATOM 5512 O O . VAL A 1 706 ? 15.380 9.552 -22.993 1.00 95.00 706 VAL A O 1
ATOM 5515 N N . THR A 1 707 ? 16.220 11.598 -23.291 1.00 95.06 707 THR A N 1
ATOM 5516 C CA . THR A 1 707 ? 15.134 12.078 -24.166 1.00 95.06 707 THR A CA 1
ATOM 5517 C C . THR A 1 707 ? 15.565 11.976 -25.625 1.00 95.06 707 THR A C 1
ATOM 5519 O O . THR A 1 707 ? 16.634 12.472 -25.982 1.00 95.06 707 THR A O 1
ATOM 5522 N N . LEU A 1 708 ? 14.738 11.352 -26.462 1.00 96.31 708 LEU A N 1
ATOM 5523 C CA . LEU A 1 708 ? 14.945 11.159 -27.897 1.00 96.31 708 LEU A CA 1
ATOM 5524 C C . LEU A 1 708 ? 13.835 11.902 -28.653 1.00 96.31 708 LEU A C 1
ATOM 5526 O O . LEU A 1 708 ? 12.662 11.643 -28.404 1.00 96.31 708 LEU A O 1
ATOM 5530 N N . LYS A 1 709 ? 14.187 12.805 -29.577 1.00 95.38 709 LYS A N 1
ATOM 5531 C CA . LYS A 1 709 ? 13.211 13.673 -30.279 1.00 95.38 709 LYS A CA 1
ATOM 5532 C C . LYS A 1 709 ? 12.869 13.265 -31.711 1.00 95.38 709 LYS A C 1
ATOM 5534 O O . LYS A 1 709 ? 11.923 13.791 -32.288 1.00 95.38 709 LYS A O 1
ATOM 5539 N N . THR A 1 710 ? 13.641 12.358 -32.301 1.00 95.81 710 THR A N 1
ATOM 5540 C CA . THR A 1 710 ? 13.498 11.934 -33.702 1.00 95.81 710 THR A CA 1
ATOM 5541 C C . THR A 1 710 ? 13.679 10.423 -33.838 1.00 95.81 710 THR A C 1
ATOM 5543 O O . THR A 1 710 ? 14.447 9.800 -33.099 1.00 95.81 710 THR A O 1
ATOM 5546 N N . ARG A 1 711 ? 12.973 9.818 -34.803 1.00 95.38 711 ARG A N 1
ATOM 5547 C CA . ARG A 1 711 ? 12.966 8.361 -35.047 1.00 95.38 711 ARG A CA 1
ATOM 5548 C C . ARG A 1 711 ? 14.341 7.851 -35.452 1.00 95.38 711 ARG A C 1
ATOM 5550 O O . ARG A 1 711 ? 14.783 6.792 -35.014 1.00 95.38 711 ARG A O 1
ATOM 5557 N N . GLU A 1 712 ? 15.022 8.648 -36.262 1.00 95.94 712 GLU A N 1
ATOM 5558 C CA . GLU A 1 712 ? 16.394 8.478 -36.715 1.00 95.94 712 GLU A CA 1
ATOM 5559 C C . GLU A 1 712 ? 17.325 8.398 -35.504 1.00 95.94 712 GLU A C 1
ATOM 5561 O O . GLU A 1 712 ? 18.097 7.449 -35.380 1.00 95.94 712 GLU A O 1
ATOM 5566 N N . ARG A 1 713 ? 17.166 9.315 -34.539 1.00 96.38 713 ARG A N 1
ATOM 5567 C CA . ARG A 1 713 ? 17.961 9.296 -33.311 1.00 96.38 713 ARG A CA 1
ATOM 5568 C C . ARG A 1 713 ? 17.592 8.153 -32.367 1.00 96.38 713 ARG A C 1
ATOM 5570 O O . ARG A 1 713 ? 18.452 7.673 -31.631 1.00 96.38 713 ARG A O 1
ATOM 5577 N N . GLY A 1 714 ? 16.355 7.663 -32.438 1.00 95.62 714 GLY A N 1
ATOM 5578 C CA . GLY A 1 714 ? 15.959 6.379 -31.863 1.00 95.62 714 GLY A CA 1
ATOM 5579 C C . GLY A 1 714 ? 16.783 5.214 -32.423 1.00 95.62 714 GLY A C 1
ATOM 5580 O O . GLY A 1 714 ? 17.333 4.439 -31.648 1.00 95.62 714 GLY A O 1
ATOM 5581 N N . ARG A 1 715 ? 16.951 5.116 -33.749 1.00 95.75 715 ARG A N 1
ATOM 5582 C CA . ARG A 1 715 ? 17.759 4.052 -34.383 1.00 95.75 715 ARG A CA 1
ATOM 5583 C C . ARG A 1 715 ? 19.202 4.062 -33.880 1.00 95.75 715 ARG A C 1
ATOM 5585 O O . ARG A 1 715 ? 19.690 3.027 -33.433 1.00 95.75 715 ARG A O 1
ATOM 5592 N N . ASP A 1 716 ? 19.832 5.236 -33.862 1.00 96.19 716 ASP A N 1
ATOM 5593 C CA . ASP A 1 716 ? 21.184 5.408 -33.316 1.00 96.19 716 ASP A CA 1
ATOM 5594 C C . ASP A 1 716 ? 21.277 4.965 -31.841 1.00 96.19 716 ASP A C 1
ATOM 5596 O O . ASP A 1 716 ? 22.261 4.339 -31.441 1.00 96.19 716 ASP A O 1
ATOM 5600 N N . PHE A 1 717 ? 20.260 5.281 -31.026 1.00 95.94 717 PHE A N 1
ATOM 5601 C CA . PHE A 1 717 ? 20.204 4.903 -29.611 1.00 95.94 717 PHE A CA 1
ATOM 5602 C C . PHE A 1 717 ? 20.191 3.386 -29.429 1.00 95.94 717 PHE A C 1
ATOM 5604 O O . PHE A 1 717 ? 20.991 2.871 -28.651 1.00 95.94 717 PHE A O 1
ATOM 5611 N N . PHE A 1 718 ? 19.336 2.659 -30.155 1.00 95.25 718 PHE A N 1
ATOM 5612 C CA . PHE A 1 718 ? 19.278 1.201 -30.027 1.00 95.25 718 PHE A CA 1
ATOM 5613 C C . PHE A 1 718 ? 20.555 0.525 -30.536 1.00 95.25 718 PHE A C 1
ATOM 5615 O O . PHE A 1 718 ? 21.028 -0.401 -29.883 1.00 95.25 718 PHE A O 1
ATOM 5622 N N . CYS A 1 719 ? 21.180 1.036 -31.603 1.00 93.81 719 CYS A N 1
ATOM 5623 C CA . CYS A 1 719 ? 22.498 0.565 -32.039 1.00 93.81 719 CYS A CA 1
ATOM 5624 C C . CYS A 1 719 ? 23.585 0.785 -30.969 1.00 93.81 719 CYS A C 1
ATOM 5626 O O . CYS A 1 719 ? 24.363 -0.124 -30.696 1.00 93.81 719 CYS A O 1
ATOM 5628 N N . MET A 1 720 ? 23.618 1.956 -30.321 1.00 94.38 720 MET A N 1
ATOM 5629 C CA . MET A 1 720 ? 24.540 2.232 -29.210 1.00 94.38 720 MET A CA 1
ATOM 5630 C C . MET A 1 720 ? 24.267 1.324 -27.999 1.00 94.38 720 MET A C 1
ATOM 5632 O O . MET A 1 720 ? 25.197 0.828 -27.368 1.00 94.38 720 MET A O 1
ATOM 5636 N N . VAL A 1 721 ? 22.995 1.100 -27.668 1.00 93.12 721 VAL A N 1
ATOM 5637 C CA . VAL A 1 721 ? 22.573 0.312 -26.503 1.00 93.12 721 VAL A CA 1
ATOM 5638 C C . VAL A 1 721 ? 22.782 -1.194 -26.696 1.00 93.12 721 VAL A C 1
ATOM 5640 O O . VAL A 1 721 ? 23.043 -1.889 -25.714 1.00 93.12 721 VAL A O 1
ATOM 5643 N N . GLU A 1 722 ? 22.763 -1.705 -27.930 1.00 91.31 722 GLU A N 1
ATOM 5644 C CA . GLU A 1 722 ? 23.122 -3.100 -28.237 1.00 91.31 722 GLU A CA 1
ATOM 5645 C C . GLU A 1 722 ? 24.592 -3.408 -27.839 1.00 91.31 722 GLU A C 1
ATOM 5647 O O . GLU A 1 722 ? 24.905 -4.534 -27.455 1.00 91.31 722 GLU A O 1
ATOM 5652 N N . GLU A 1 723 ? 25.478 -2.397 -27.777 1.00 87.94 723 GLU A N 1
ATOM 5653 C CA . GLU A 1 723 ? 26.835 -2.518 -27.206 1.00 87.94 723 GLU A CA 1
ATOM 5654 C C . GLU A 1 723 ? 26.904 -2.371 -25.665 1.00 87.94 723 GLU A C 1
ATOM 5656 O O . GLU A 1 723 ? 27.903 -2.752 -25.041 1.00 87.94 723 GLU A O 1
ATOM 5661 N N . MET A 1 724 ? 25.866 -1.829 -25.014 1.00 88.19 724 MET A N 1
ATOM 5662 C CA . MET A 1 724 ? 25.845 -1.466 -23.583 1.00 88.19 724 MET A CA 1
ATOM 5663 C C . MET A 1 724 ? 25.465 -2.632 -22.654 1.00 88.19 724 MET A C 1
ATOM 5665 O O . MET A 1 724 ? 24.752 -2.463 -21.666 1.00 88.19 724 MET A O 1
ATOM 5669 N N . VAL A 1 725 ? 25.991 -3.831 -22.926 1.00 85.19 725 VAL A N 1
ATOM 5670 C CA . VAL A 1 725 ? 25.604 -5.087 -22.244 1.00 85.19 725 VAL A CA 1
ATOM 5671 C C . VAL A 1 725 ? 25.810 -5.113 -20.721 1.00 85.19 725 VAL A C 1
ATOM 5673 O O . VAL A 1 725 ? 25.242 -5.961 -20.035 1.00 85.19 725 VAL A O 1
ATOM 5676 N N . THR A 1 726 ? 26.613 -4.186 -20.190 1.00 84.50 726 THR A N 1
ATOM 5677 C CA . THR A 1 726 ? 26.951 -4.054 -18.763 1.00 84.50 726 THR A CA 1
ATOM 5678 C C . THR A 1 726 ? 26.121 -2.999 -18.020 1.00 84.50 726 THR A C 1
ATOM 5680 O O . THR A 1 726 ? 26.327 -2.808 -16.820 1.00 84.50 726 THR A O 1
ATOM 5683 N N . THR A 1 727 ? 25.213 -2.294 -18.701 1.00 86.38 727 THR A N 1
ATOM 5684 C CA . THR A 1 727 ? 24.381 -1.224 -18.127 1.00 86.38 727 THR A CA 1
ATOM 5685 C C . THR A 1 727 ? 23.076 -1.811 -17.566 1.00 86.38 727 THR A C 1
ATOM 5687 O O . THR A 1 727 ? 22.243 -2.282 -18.341 1.00 86.38 727 THR A O 1
ATOM 5690 N N . PRO A 1 728 ? 22.863 -1.828 -16.234 1.00 87.44 728 PRO A N 1
ATOM 5691 C CA . PRO A 1 728 ? 21.689 -2.466 -15.640 1.00 87.44 728 PRO A CA 1
ATOM 5692 C C . PRO A 1 728 ? 20.367 -1.743 -15.895 1.00 87.44 728 PRO A C 1
ATOM 5694 O O . PRO A 1 728 ? 19.349 -2.424 -15.970 1.00 87.44 728 PRO A O 1
ATOM 5697 N N . VAL A 1 729 ? 20.346 -0.414 -16.025 1.00 91.88 729 VAL A N 1
ATOM 5698 C CA . VAL A 1 729 ? 19.097 0.352 -16.167 1.00 91.88 729 VAL A CA 1
ATOM 5699 C C . VAL A 1 729 ? 19.141 1.219 -17.415 1.00 91.88 729 VAL A C 1
ATOM 5701 O O . VAL A 1 729 ? 20.117 1.928 -17.657 1.00 91.88 729 VAL A O 1
ATOM 5704 N N . ILE A 1 730 ? 18.071 1.179 -18.204 1.00 94.50 730 ILE A N 1
ATOM 5705 C CA . ILE A 1 730 ? 17.920 2.005 -19.400 1.00 94.50 730 ILE A CA 1
ATOM 5706 C C . ILE A 1 730 ? 16.532 2.643 -19.379 1.00 94.50 730 ILE A C 1
ATOM 5708 O O . ILE A 1 730 ? 15.521 1.950 -19.454 1.00 94.50 730 ILE A O 1
ATOM 5712 N N . SER A 1 731 ? 16.493 3.968 -19.264 1.00 94.50 731 SER A N 1
ATOM 5713 C CA . SER A 1 731 ? 15.290 4.795 -19.320 1.00 94.50 731 SER A CA 1
ATOM 5714 C C . SER A 1 731 ? 15.341 5.674 -20.565 1.00 94.50 731 SER A C 1
ATOM 5716 O O . SER A 1 731 ? 16.341 6.360 -20.792 1.00 94.50 731 SER A O 1
ATOM 5718 N N . PHE A 1 732 ? 14.290 5.676 -21.381 1.00 95.06 732 PHE A N 1
ATOM 5719 C CA . PHE A 1 732 ? 14.215 6.564 -22.537 1.00 95.06 732 PHE A CA 1
ATOM 5720 C C . PHE A 1 732 ? 12.823 7.154 -22.753 1.00 95.06 732 PHE A C 1
ATOM 5722 O O . PHE A 1 732 ? 11.816 6.455 -22.684 1.00 95.06 732 PHE A O 1
ATOM 5729 N N . PHE A 1 733 ? 12.777 8.453 -23.045 1.00 95.19 733 PHE A N 1
ATOM 5730 C CA . PHE A 1 733 ? 11.573 9.171 -23.446 1.00 95.19 733 PHE A CA 1
ATOM 5731 C C . PHE A 1 733 ? 11.549 9.340 -24.963 1.00 95.19 733 PHE A C 1
ATOM 5733 O O . PHE A 1 733 ? 12.435 9.969 -25.541 1.00 95.19 733 PHE A O 1
ATOM 5740 N N . LEU A 1 734 ? 10.521 8.772 -25.591 1.00 95.81 734 LEU A N 1
ATOM 5741 C CA . LEU A 1 734 ? 10.176 8.976 -26.991 1.00 95.81 734 LEU A CA 1
ATOM 5742 C C . LEU A 1 734 ? 9.342 10.261 -27.092 1.00 95.81 734 LEU A C 1
ATOM 5744 O O . LEU A 1 734 ? 8.117 10.235 -26.969 1.00 95.81 734 LEU A O 1
ATOM 5748 N N . ASP A 1 735 ? 10.024 11.393 -27.277 1.00 94.88 735 ASP A N 1
ATOM 5749 C CA . ASP A 1 735 ? 9.438 12.735 -27.406 1.00 94.88 735 ASP A CA 1
ATOM 5750 C C . ASP A 1 735 ? 8.923 12.966 -28.843 1.00 94.88 735 ASP A C 1
ATOM 5752 O O . ASP A 1 735 ? 9.280 13.929 -29.523 1.00 94.88 735 ASP A O 1
ATOM 5756 N N . TRP A 1 736 ? 8.104 12.026 -29.322 1.00 94.00 736 TRP A N 1
ATOM 5757 C CA . TRP A 1 736 ? 7.325 12.098 -30.557 1.00 94.00 736 TRP A CA 1
ATOM 5758 C C . TRP A 1 736 ? 6.123 11.151 -30.492 1.00 94.00 736 TRP A C 1
ATOM 5760 O O . TRP A 1 736 ? 6.091 10.192 -29.721 1.00 94.00 736 TRP A O 1
ATOM 5770 N N . ASP A 1 737 ? 5.138 11.397 -31.346 1.00 90.81 737 ASP A N 1
ATOM 5771 C CA . ASP A 1 737 ? 3.901 10.626 -31.392 1.00 90.81 737 ASP A CA 1
ATOM 5772 C C . ASP A 1 737 ? 4.141 9.243 -32.012 1.00 90.81 737 ASP A C 1
ATOM 5774 O O . ASP A 1 737 ? 4.459 9.113 -33.201 1.00 90.81 737 ASP A O 1
ATOM 5778 N N . LEU A 1 738 ? 4.021 8.200 -31.183 1.00 90.69 738 LEU A N 1
ATOM 5779 C CA . LEU A 1 738 ? 4.304 6.822 -31.577 1.00 90.69 738 LEU A CA 1
ATOM 5780 C C . LEU A 1 738 ? 3.306 6.341 -32.646 1.00 90.69 738 LEU A C 1
ATOM 5782 O O . LEU A 1 738 ? 2.085 6.444 -32.475 1.00 90.69 738 LEU A O 1
ATOM 5786 N N . THR A 1 739 ? 3.839 5.801 -33.744 1.00 90.81 739 THR A N 1
ATOM 5787 C CA . THR A 1 739 ? 3.074 5.174 -34.834 1.00 90.81 739 THR A CA 1
ATOM 5788 C C . THR A 1 739 ? 3.193 3.653 -34.792 1.00 90.81 739 THR A C 1
ATOM 5790 O O . THR A 1 739 ? 4.090 3.108 -34.154 1.00 90.81 739 THR A O 1
ATOM 5793 N N . ASP A 1 740 ? 2.344 2.952 -35.545 1.00 89.19 740 ASP A N 1
ATOM 5794 C CA . ASP A 1 740 ? 2.393 1.485 -35.654 1.00 89.19 740 ASP A CA 1
ATOM 5795 C C . ASP A 1 740 ? 3.737 0.983 -36.224 1.00 89.19 740 ASP A C 1
ATOM 5797 O O . ASP A 1 740 ? 4.207 -0.097 -35.878 1.00 89.19 740 ASP A O 1
ATOM 5801 N N . THR A 1 741 ? 4.405 1.800 -37.051 1.00 93.00 741 THR A N 1
ATOM 5802 C CA . THR A 1 741 ? 5.759 1.500 -37.555 1.00 93.00 741 THR A CA 1
ATOM 5803 C C . THR A 1 741 ? 6.809 1.623 -36.450 1.00 93.00 741 THR A C 1
ATOM 5805 O O . THR A 1 741 ? 7.753 0.838 -36.415 1.00 93.00 741 THR A O 1
ATOM 5808 N N . ASP A 1 742 ? 6.645 2.579 -35.530 1.00 93.25 742 ASP A N 1
ATOM 5809 C CA . ASP A 1 742 ? 7.541 2.733 -34.381 1.00 93.25 742 ASP A CA 1
ATOM 5810 C C . ASP A 1 742 ? 7.339 1.606 -33.355 1.00 93.25 742 ASP A C 1
ATOM 5812 O O . ASP A 1 742 ? 8.314 1.144 -32.767 1.00 93.25 742 ASP A O 1
ATOM 5816 N N . GLU A 1 743 ? 6.105 1.119 -33.175 1.00 92.75 743 GLU A N 1
ATOM 5817 C CA . GLU A 1 743 ? 5.818 -0.041 -32.319 1.00 92.75 743 GLU A CA 1
ATOM 5818 C C . GLU A 1 743 ? 6.504 -1.313 -32.831 1.00 92.75 743 GLU A C 1
ATOM 5820 O O . GLU A 1 743 ? 7.246 -1.939 -32.075 1.00 92.75 743 GLU A O 1
ATOM 5825 N N . LEU A 1 744 ? 6.338 -1.649 -34.116 1.00 93.75 744 LEU A N 1
ATOM 5826 C CA . LEU A 1 744 ? 7.013 -2.796 -34.742 1.00 93.75 744 LEU A CA 1
ATOM 5827 C C . LEU A 1 744 ? 8.546 -2.680 -34.664 1.00 93.75 744 LEU A C 1
ATOM 5829 O O . LEU A 1 744 ? 9.253 -3.669 -34.482 1.00 93.75 744 LEU A O 1
ATOM 5833 N N . MET A 1 745 ? 9.075 -1.460 -34.781 1.00 94.62 745 MET A N 1
ATOM 5834 C CA . MET A 1 745 ? 10.509 -1.188 -34.671 1.00 94.62 745 MET A CA 1
ATOM 5835 C C . MET A 1 745 ? 11.021 -1.425 -33.235 1.00 94.62 745 MET A C 1
ATOM 5837 O O . MET A 1 745 ? 12.069 -2.045 -33.049 1.00 94.62 745 MET A O 1
ATOM 5841 N N . LEU A 1 746 ? 10.256 -1.018 -32.215 1.00 95.31 746 LEU A N 1
ATOM 5842 C CA . LEU A 1 746 ? 10.554 -1.290 -30.804 1.00 95.31 746 LEU A CA 1
ATOM 5843 C C . LEU A 1 746 ? 10.401 -2.778 -30.445 1.00 95.31 746 LEU A C 1
ATOM 5845 O O . LEU A 1 746 ? 11.233 -3.304 -29.707 1.00 95.31 746 LEU A O 1
ATOM 5849 N N . GLU A 1 747 ? 9.407 -3.476 -30.998 1.00 95.31 747 GLU A N 1
ATOM 5850 C CA . GLU A 1 747 ? 9.217 -4.927 -30.839 1.00 95.31 747 GLU A CA 1
ATOM 5851 C C . GLU A 1 747 ? 10.435 -5.733 -31.337 1.00 95.31 747 GLU A C 1
ATOM 5853 O O . GLU A 1 747 ? 10.817 -6.723 -30.716 1.00 95.31 747 GLU A O 1
ATOM 5858 N N . VAL A 1 748 ? 11.114 -5.272 -32.396 1.00 96.00 748 VAL A N 1
ATOM 5859 C CA . VAL A 1 748 ? 12.347 -5.891 -32.929 1.00 96.00 748 VAL A CA 1
ATOM 5860 C C . VAL A 1 748 ? 13.604 -5.563 -32.102 1.00 96.00 748 VAL A C 1
ATOM 5862 O O . VAL A 1 748 ? 14.568 -6.340 -32.108 1.00 96.00 748 VAL A O 1
ATOM 5865 N N . TRP A 1 749 ? 13.628 -4.434 -31.388 1.00 95.94 749 TRP A N 1
ATOM 5866 C CA . TRP A 1 749 ? 14.792 -3.989 -30.607 1.00 95.94 749 TRP A CA 1
ATOM 5867 C C . TRP A 1 749 ? 14.766 -4.405 -29.138 1.00 95.94 749 TRP A C 1
ATOM 5869 O O . TRP A 1 749 ? 15.803 -4.782 -28.594 1.00 95.94 749 TRP A O 1
ATOM 5879 N N . ILE A 1 750 ? 13.605 -4.377 -28.484 1.00 96.38 750 ILE A N 1
ATOM 5880 C CA . ILE A 1 750 ? 13.466 -4.719 -27.061 1.00 96.38 750 ILE A CA 1
ATOM 5881 C C . ILE A 1 750 ? 14.013 -6.122 -26.712 1.00 96.38 750 ILE A C 1
ATOM 5883 O O . ILE A 1 750 ? 14.660 -6.238 -25.668 1.00 96.38 750 ILE A O 1
ATOM 5887 N N . PRO A 1 751 ? 13.885 -7.168 -27.558 1.00 96.31 751 PRO A N 1
ATOM 5888 C CA . PRO A 1 751 ? 14.497 -8.480 -27.320 1.00 96.31 751 PRO A CA 1
ATOM 5889 C C . PRO A 1 751 ? 16.033 -8.487 -27.334 1.00 96.31 751 PRO A C 1
ATOM 5891 O O . PRO A 1 751 ? 16.636 -9.437 -26.840 1.00 96.31 751 PRO A O 1
ATOM 5894 N N . ARG A 1 752 ? 16.668 -7.445 -27.889 1.00 95.06 752 ARG A N 1
ATOM 5895 C CA . ARG A 1 752 ? 18.131 -7.284 -27.960 1.00 95.06 752 ARG A CA 1
ATOM 5896 C C . ARG A 1 752 ? 18.714 -6.555 -26.752 1.00 95.06 752 ARG A C 1
ATOM 5898 O O . ARG A 1 752 ? 19.915 -6.630 -26.512 1.00 95.06 752 ARG A O 1
ATOM 5905 N N . LEU A 1 753 ? 17.879 -5.847 -25.986 1.00 94.00 753 LEU A N 1
ATOM 5906 C CA . LEU A 1 753 ? 18.322 -5.075 -24.828 1.00 94.00 753 LEU A CA 1
ATOM 5907 C C . LEU A 1 753 ? 18.943 -5.998 -23.770 1.00 94.00 753 LEU A C 1
ATOM 5909 O O . LEU A 1 753 ? 18.298 -6.914 -23.259 1.00 94.00 753 LEU A O 1
ATOM 5913 N N . SER A 1 754 ? 20.189 -5.718 -23.398 1.00 91.44 754 SER A N 1
ATOM 5914 C CA . SER A 1 754 ? 20.932 -6.442 -22.358 1.00 91.44 754 SER A CA 1
ATOM 5915 C C . SER A 1 754 ? 20.902 -5.688 -21.015 1.00 91.44 754 SER A C 1
ATOM 5917 O O . SER A 1 754 ? 21.891 -5.646 -20.283 1.00 91.44 754 SER A O 1
ATOM 5919 N N . ALA A 1 755 ? 19.753 -5.086 -20.700 1.00 91.44 755 ALA A N 1
ATOM 5920 C CA . ALA A 1 755 ? 19.494 -4.344 -19.469 1.00 91.44 755 ALA A CA 1
ATOM 5921 C C . ALA A 1 755 ? 18.632 -5.161 -18.497 1.00 91.44 755 ALA A C 1
ATOM 5923 O O . ALA A 1 755 ? 17.817 -5.980 -18.916 1.00 91.44 755 ALA A O 1
ATOM 5924 N N . THR A 1 756 ? 18.799 -4.904 -17.201 1.00 90.88 756 THR A N 1
ATOM 5925 C CA . THR A 1 756 ? 18.009 -5.505 -16.117 1.00 90.88 756 THR A CA 1
ATOM 5926 C C . THR A 1 756 ? 16.684 -4.768 -15.901 1.00 90.88 756 THR A C 1
ATOM 5928 O O . THR A 1 756 ? 15.655 -5.412 -15.708 1.00 90.88 756 THR A O 1
ATOM 5931 N N . CYS A 1 757 ? 16.677 -3.439 -16.001 1.00 92.69 757 CYS A N 1
ATOM 5932 C CA . CYS A 1 757 ? 15.471 -2.618 -15.934 1.00 92.69 757 CYS A CA 1
ATOM 5933 C C . CYS A 1 757 ? 15.348 -1.751 -17.189 1.00 92.69 757 CYS A C 1
ATOM 5935 O O . CYS A 1 757 ? 16.308 -1.076 -17.566 1.00 92.69 757 CYS A O 1
ATOM 5937 N N . VAL A 1 758 ? 14.168 -1.737 -17.812 1.00 94.81 758 VAL A N 1
ATOM 5938 C CA . VAL A 1 758 ? 13.871 -0.902 -18.986 1.00 94.81 758 VAL A CA 1
ATOM 5939 C C . VAL A 1 758 ? 12.649 -0.029 -18.710 1.00 94.81 758 VAL A C 1
ATOM 5941 O O . VAL A 1 758 ? 11.567 -0.546 -18.432 1.00 94.81 758 VAL A O 1
ATOM 5944 N N . LYS A 1 759 ? 12.814 1.292 -18.817 1.00 95.19 759 LYS A N 1
ATOM 5945 C CA . LYS A 1 759 ? 11.732 2.275 -18.708 1.00 95.19 759 LYS A CA 1
ATOM 5946 C C . LYS A 1 759 ? 11.546 3.006 -20.036 1.00 95.19 759 LYS A C 1
ATOM 5948 O O . LYS A 1 759 ? 12.513 3.499 -20.613 1.00 95.19 759 LYS A O 1
ATOM 5953 N N . ILE A 1 760 ? 10.308 3.078 -20.509 1.00 95.31 760 ILE A N 1
ATOM 5954 C CA . ILE A 1 760 ? 9.926 3.777 -21.736 1.00 95.31 760 ILE A CA 1
ATOM 5955 C C . ILE A 1 760 ? 8.904 4.849 -21.373 1.00 95.31 760 ILE A C 1
ATOM 5957 O O . ILE A 1 760 ? 7.785 4.527 -20.988 1.00 95.31 760 ILE A O 1
ATOM 5961 N N . TYR A 1 761 ? 9.243 6.122 -21.532 1.00 94.56 761 TYR A N 1
ATOM 5962 C CA . TYR A 1 761 ? 8.219 7.162 -21.579 1.00 94.56 761 TYR A CA 1
ATOM 5963 C C . TYR A 1 761 ? 7.767 7.344 -23.025 1.00 94.56 761 TYR A C 1
ATOM 5965 O O . TYR A 1 761 ? 8.593 7.399 -23.940 1.00 94.56 761 TYR A O 1
ATOM 5973 N N . VAL A 1 762 ? 6.462 7.465 -23.236 1.00 94.19 762 VAL A N 1
ATOM 5974 C CA . VAL A 1 762 ? 5.869 7.797 -24.535 1.00 94.19 762 VAL A CA 1
ATOM 5975 C C . VAL A 1 762 ? 5.130 9.121 -24.432 1.00 94.19 762 VAL A C 1
ATOM 5977 O O . VAL A 1 762 ? 4.451 9.378 -23.435 1.00 94.19 762 VAL A O 1
ATOM 5980 N N . ARG A 1 763 ? 5.274 9.970 -25.455 1.00 92.25 763 ARG A N 1
ATOM 5981 C CA . ARG A 1 763 ? 4.582 11.257 -25.495 1.00 92.25 763 ARG A CA 1
ATOM 5982 C C . ARG A 1 763 ? 3.067 11.048 -25.426 1.00 92.25 763 ARG A C 1
ATOM 5984 O O . ARG A 1 763 ? 2.493 10.273 -26.190 1.00 92.25 763 ARG A O 1
ATOM 5991 N N . GLU A 1 764 ? 2.433 11.771 -24.514 1.00 88.94 764 GLU A N 1
ATOM 5992 C CA . GLU A 1 764 ? 0.987 11.956 -24.490 1.00 88.94 764 GLU A CA 1
ATOM 5993 C C . GLU A 1 764 ? 0.552 12.860 -25.651 1.00 88.94 764 GLU A C 1
ATOM 5995 O O . GLU A 1 764 ? 1.081 13.960 -25.816 1.00 88.94 764 GLU A O 1
ATOM 6000 N N . ARG A 1 765 ? -0.380 12.375 -26.478 1.00 82.94 765 ARG A N 1
ATOM 6001 C CA . ARG A 1 765 ? -0.825 13.075 -27.690 1.00 82.94 765 ARG A CA 1
ATOM 6002 C C . ARG A 1 765 ? -1.625 14.327 -27.338 1.00 82.94 765 ARG A C 1
ATOM 6004 O O . ARG A 1 765 ? -2.515 14.275 -26.494 1.00 82.94 765 ARG A O 1
ATOM 6011 N N . GLU A 1 766 ? -1.347 15.421 -28.042 1.00 77.25 766 GLU A N 1
ATOM 6012 C CA . GLU A 1 766 ? -2.096 16.681 -27.912 1.00 77.25 766 GLU A CA 1
ATOM 6013 C C . GLU A 1 766 ? -3.504 16.584 -28.533 1.00 77.25 766 GLU A C 1
ATOM 6015 O O . GLU A 1 766 ? -4.434 17.254 -28.086 1.00 77.25 766 GLU A O 1
ATOM 6020 N N . GLU A 1 767 ? -3.682 15.717 -29.535 1.00 70.94 767 GLU A N 1
ATOM 6021 C CA . GLU A 1 767 ? -4.982 15.426 -30.145 1.00 70.94 767 GLU A CA 1
ATOM 6022 C C . GLU A 1 767 ? -5.793 14.458 -29.268 1.00 70.94 767 GLU A C 1
ATOM 6024 O O . GLU A 1 767 ? -5.550 13.248 -29.246 1.00 70.94 767 GLU A O 1
ATOM 6029 N N . GLN A 1 768 ? -6.797 14.996 -28.570 1.00 55.53 768 GLN A N 1
ATOM 6030 C CA . GLN A 1 768 ? -7.855 14.206 -27.943 1.00 55.53 768 GLN A CA 1
ATOM 6031 C C . GLN A 1 768 ? -8.770 13.603 -29.026 1.00 55.53 768 GLN A C 1
ATOM 6033 O O . GLN A 1 768 ? -9.779 14.194 -29.402 1.00 55.53 768 GLN A O 1
ATOM 6038 N N . GLU A 1 769 ? -8.441 12.403 -29.514 1.00 56.38 769 GLU A N 1
ATOM 6039 C CA . GLU A 1 769 ? -9.428 11.522 -30.157 1.00 56.38 769 GLU A CA 1
ATOM 6040 C C . GLU A 1 769 ? -10.454 11.099 -29.081 1.00 56.38 769 GLU A C 1
ATOM 6042 O O . GLU A 1 769 ? -10.231 10.128 -28.359 1.00 56.38 769 GLU A O 1
ATOM 6047 N N . GLU A 1 770 ? -11.551 11.860 -28.944 1.00 55.72 770 GLU A N 1
ATOM 6048 C CA . GLU A 1 770 ? -12.471 11.898 -27.778 1.00 55.72 770 GLU A CA 1
ATOM 6049 C C . GLU A 1 770 ? -13.106 10.554 -27.337 1.00 55.72 770 GLU A C 1
ATOM 6051 O O . GLU A 1 770 ? -13.750 10.495 -26.290 1.00 55.72 770 GLU A O 1
ATOM 6056 N N . GLU A 1 771 ? -12.927 9.467 -28.095 1.00 55.81 771 GLU A N 1
ATOM 6057 C CA . GLU A 1 771 ? -13.557 8.157 -27.861 1.00 55.81 771 GLU A CA 1
ATOM 6058 C C . GLU A 1 771 ? -12.580 7.004 -27.537 1.00 55.81 771 GLU A C 1
ATOM 6060 O O . GLU A 1 771 ? -13.032 5.916 -27.173 1.00 55.81 771 GLU A O 1
ATOM 6065 N N . LEU A 1 772 ? -11.255 7.189 -27.650 1.00 62.03 772 LEU A N 1
ATOM 6066 C CA . LEU A 1 772 ? -10.279 6.097 -27.479 1.00 62.03 772 LEU A CA 1
ATOM 6067 C C . LEU A 1 772 ? -9.496 6.192 -26.162 1.00 62.03 772 LEU A C 1
ATOM 6069 O O . LEU A 1 772 ? -8.478 6.875 -26.063 1.00 62.03 772 LEU A O 1
ATOM 6073 N N . ILE A 1 773 ? -9.935 5.417 -25.163 1.00 61.56 773 ILE A N 1
ATOM 6074 C CA . ILE A 1 773 ? -9.181 5.175 -23.921 1.00 61.56 773 ILE A CA 1
ATOM 6075 C C . ILE A 1 773 ? -7.785 4.617 -24.287 1.00 61.56 773 ILE A C 1
ATOM 6077 O O . ILE A 1 773 ? -7.706 3.603 -24.987 1.00 61.56 773 ILE A O 1
ATOM 6081 N N . PRO A 1 774 ? -6.675 5.231 -23.837 1.00 58.56 774 PRO A N 1
ATOM 6082 C CA . PRO A 1 774 ? -5.335 4.747 -24.149 1.00 58.56 774 PRO A CA 1
ATOM 6083 C C . PRO A 1 774 ? -4.998 3.511 -23.308 1.00 58.56 774 PRO A C 1
ATOM 6085 O O . PRO A 1 774 ? -4.935 3.574 -22.083 1.00 58.56 774 PRO A O 1
ATOM 6088 N N . GLY A 1 775 ? -4.739 2.381 -23.963 1.00 61.03 775 GLY A N 1
ATOM 6089 C CA . GLY A 1 775 ? -4.360 1.152 -23.277 1.00 61.03 775 GLY A CA 1
ATOM 6090 C C . GLY A 1 775 ? -4.431 -0.085 -24.162 1.00 61.03 775 GLY A C 1
ATOM 6091 O O . GLY A 1 775 ? -4.791 -0.039 -25.339 1.00 61.03 775 GLY A O 1
ATOM 6092 N N . PHE A 1 776 ? -4.116 -1.226 -23.561 1.00 63.34 776 PHE A N 1
ATOM 6093 C CA . PHE A 1 776 ? -4.143 -2.541 -24.189 1.00 63.34 776 PHE A CA 1
ATOM 6094 C C . PHE A 1 776 ? -5.481 -2.798 -24.901 1.00 63.34 776 PHE A C 1
ATOM 6096 O O . PHE A 1 776 ? -6.565 -2.641 -24.327 1.00 63.34 776 PHE A O 1
ATOM 6103 N N . GLY A 1 777 ? -5.381 -3.165 -26.178 1.00 57.12 777 GLY A N 1
ATOM 6104 C CA . GLY A 1 777 ? -6.456 -3.065 -27.170 1.00 57.12 777 GLY A CA 1
ATOM 6105 C C . GLY A 1 777 ? -6.076 -2.124 -28.318 1.00 57.12 777 GLY A C 1
ATOM 6106 O O . GLY A 1 777 ? -6.331 -2.459 -29.473 1.00 57.12 777 GLY A O 1
ATOM 6107 N N . HIS A 1 778 ? -5.360 -1.032 -28.025 1.00 60.50 778 HIS A N 1
ATOM 6108 C CA . HIS A 1 778 ? -4.778 -0.132 -29.022 1.00 60.50 778 HIS A CA 1
ATOM 6109 C C . HIS A 1 778 ? -3.313 0.201 -28.697 1.00 60.50 778 HIS A C 1
ATOM 6111 O O . HIS A 1 778 ? -3.027 0.998 -27.806 1.00 60.50 778 HIS A O 1
ATOM 6117 N N . ARG A 1 779 ? -2.406 -0.366 -29.507 1.00 71.31 779 ARG A N 1
ATOM 6118 C CA . ARG A 1 779 ? -0.944 -0.167 -29.479 1.00 71.31 779 ARG A CA 1
ATOM 6119 C C . ARG A 1 779 ? -0.243 -0.680 -28.204 1.00 71.31 779 ARG A C 1
ATOM 6121 O O . ARG A 1 779 ? -0.873 -1.167 -27.266 1.00 71.31 779 ARG A O 1
ATOM 6128 N N . TYR A 1 780 ? 1.086 -0.645 -28.233 1.00 87.81 780 TYR A N 1
ATOM 6129 C CA . TYR A 1 780 ? 2.050 -1.118 -27.223 1.00 87.81 780 TYR A CA 1
ATOM 6130 C C . TYR A 1 780 ? 2.056 -2.632 -26.913 1.00 87.81 780 TYR A C 1
ATOM 6132 O O . TYR A 1 780 ? 2.860 -3.084 -26.096 1.00 87.81 780 TYR A O 1
ATOM 6140 N N . TYR A 1 781 ? 1.215 -3.442 -27.559 1.00 88.69 781 TYR A N 1
ATOM 6141 C CA . TYR A 1 781 ? 1.101 -4.883 -27.303 1.00 88.69 781 TYR A CA 1
ATOM 6142 C C . TYR A 1 781 ? 2.392 -5.639 -27.639 1.00 88.69 781 TYR A C 1
ATOM 6144 O O . TYR A 1 781 ? 2.887 -6.402 -26.802 1.00 88.69 781 TYR A O 1
ATOM 6152 N N . GLY A 1 782 ? 2.963 -5.390 -28.824 1.00 92.62 782 GLY A N 1
ATOM 6153 C CA . GLY A 1 782 ? 4.193 -6.051 -29.275 1.00 92.62 782 GLY A CA 1
ATOM 6154 C C . GLY A 1 782 ? 5.378 -5.708 -28.371 1.00 92.62 782 GLY A C 1
ATOM 6155 O O . GLY A 1 782 ? 6.099 -6.589 -27.908 1.00 92.62 782 GLY A O 1
ATOM 6156 N N . ILE A 1 783 ? 5.490 -4.428 -28.003 1.00 94.75 783 ILE A N 1
ATOM 6157 C CA . ILE A 1 783 ? 6.466 -3.884 -27.043 1.00 94.75 783 ILE A CA 1
ATOM 6158 C C . ILE A 1 783 ? 6.427 -4.631 -25.699 1.00 94.75 783 ILE A C 1
ATOM 6160 O O . ILE A 1 783 ? 7.468 -5.070 -25.201 1.00 94.75 783 ILE A O 1
ATOM 6164 N N . ILE A 1 784 ? 5.235 -4.798 -25.115 1.00 94.75 784 ILE A N 1
ATOM 6165 C CA . ILE A 1 784 ? 5.059 -5.448 -23.807 1.00 94.75 784 ILE A CA 1
ATOM 6166 C C . ILE A 1 784 ? 5.429 -6.935 -23.889 1.00 94.75 784 ILE A C 1
ATOM 6168 O O . ILE A 1 784 ? 6.164 -7.432 -23.033 1.00 94.75 784 ILE A O 1
ATOM 6172 N N . LEU A 1 785 ? 4.977 -7.650 -24.927 1.00 94.56 785 LEU A N 1
ATOM 6173 C CA . LEU A 1 785 ? 5.338 -9.057 -25.123 1.00 94.56 785 LEU A CA 1
ATOM 6174 C C . LEU A 1 785 ? 6.842 -9.239 -25.349 1.00 94.56 785 LEU A C 1
ATOM 6176 O O . LEU A 1 785 ? 7.448 -10.102 -24.715 1.00 94.56 785 LEU A O 1
ATOM 6180 N N . ALA A 1 786 ? 7.457 -8.413 -26.197 1.00 96.00 786 ALA A N 1
ATOM 6181 C CA . ALA A 1 786 ? 8.891 -8.435 -26.469 1.00 96.00 786 ALA A CA 1
ATOM 6182 C C . ALA A 1 786 ? 9.721 -8.249 -25.188 1.00 96.00 786 ALA A C 1
ATOM 6184 O O . ALA A 1 786 ? 10.701 -8.968 -24.972 1.00 96.00 786 ALA A O 1
ATOM 6185 N N . ALA A 1 787 ? 9.292 -7.349 -24.296 1.00 96.12 787 ALA A N 1
ATOM 6186 C CA . ALA A 1 787 ? 9.917 -7.164 -22.991 1.00 96.12 787 ALA A CA 1
ATOM 6187 C C . ALA A 1 787 ? 9.748 -8.402 -22.087 1.00 96.12 787 ALA A C 1
ATOM 6189 O O . ALA A 1 787 ? 10.724 -8.863 -21.496 1.00 96.12 787 ALA A O 1
ATOM 6190 N N . ILE A 1 788 ? 8.550 -9.000 -22.023 1.00 95.75 788 ILE A N 1
ATOM 6191 C CA . ILE A 1 788 ? 8.288 -10.212 -21.218 1.00 95.75 788 ILE A CA 1
ATOM 6192 C C . ILE A 1 788 ? 9.077 -11.426 -21.743 1.00 95.75 788 ILE A C 1
ATOM 6194 O O . ILE A 1 788 ? 9.552 -12.240 -20.942 1.00 95.75 788 ILE A O 1
ATOM 6198 N N . MET A 1 789 ? 9.268 -11.544 -23.061 1.00 95.12 789 MET A N 1
ATOM 6199 C CA . MET A 1 789 ? 10.104 -12.582 -23.679 1.00 95.12 789 MET A CA 1
ATOM 6200 C C . MET A 1 789 ? 11.602 -12.376 -23.405 1.00 95.12 789 MET A C 1
ATOM 6202 O O . MET A 1 789 ? 12.343 -13.358 -23.297 1.00 95.12 789 MET A O 1
ATOM 6206 N N . ASN A 1 790 ? 12.066 -11.129 -23.267 1.00 95.06 790 ASN A N 1
ATOM 6207 C CA . ASN A 1 790 ? 13.471 -10.840 -23.001 1.00 95.06 790 ASN A CA 1
ATOM 6208 C C . ASN A 1 790 ? 13.856 -11.195 -21.554 1.00 95.06 790 ASN A C 1
ATOM 6210 O O . ASN A 1 790 ? 13.578 -10.467 -20.599 1.00 95.06 790 ASN A O 1
ATOM 6214 N N . LYS A 1 791 ? 14.566 -12.315 -21.399 1.00 93.00 791 LYS A N 1
ATOM 6215 C CA . LYS A 1 791 ? 15.045 -12.828 -20.106 1.00 93.00 791 LYS A CA 1
ATOM 6216 C C . LYS A 1 791 ? 16.057 -11.916 -19.404 1.00 93.00 791 LYS A C 1
ATOM 6218 O O . LYS A 1 791 ? 16.247 -12.080 -18.205 1.00 93.00 791 LYS A O 1
ATOM 6223 N N . ASN A 1 792 ? 16.698 -10.982 -20.114 1.00 91.50 792 ASN A N 1
ATOM 6224 C CA . ASN A 1 792 ? 17.596 -10.008 -19.490 1.00 91.50 792 ASN A CA 1
ATOM 6225 C C . ASN A 1 792 ? 16.839 -9.005 -18.617 1.00 91.50 792 ASN A C 1
ATOM 6227 O O . ASN A 1 792 ? 17.343 -8.634 -17.558 1.00 91.50 792 ASN A O 1
ATOM 6231 N N . ILE A 1 793 ? 15.643 -8.612 -19.068 1.00 93.31 793 ILE A N 1
ATOM 6232 C CA . ILE A 1 793 ? 14.788 -7.610 -18.437 1.00 93.31 793 ILE A CA 1
ATOM 6233 C C . ILE A 1 793 ? 14.079 -8.266 -17.247 1.00 93.31 793 ILE A C 1
ATOM 6235 O O . ILE A 1 793 ? 13.198 -9.110 -17.425 1.00 93.31 793 ILE A O 1
ATOM 6239 N N . GLN A 1 794 ? 14.478 -7.888 -16.034 1.00 91.88 794 GLN A N 1
ATOM 6240 C CA . GLN A 1 794 ? 13.843 -8.273 -14.770 1.00 91.88 794 GLN A CA 1
ATOM 6241 C C . GLN A 1 794 ? 12.715 -7.299 -14.402 1.00 91.88 794 GLN A C 1
ATOM 6243 O O . GLN A 1 794 ? 11.706 -7.747 -13.870 1.00 91.88 794 GLN A O 1
ATOM 6248 N N . ALA A 1 795 ? 12.810 -6.010 -14.755 1.00 93.19 795 ALA A N 1
ATOM 6249 C CA . ALA A 1 795 ? 11.682 -5.076 -14.679 1.00 93.19 795 ALA A CA 1
ATOM 6250 C C . ALA A 1 795 ? 11.4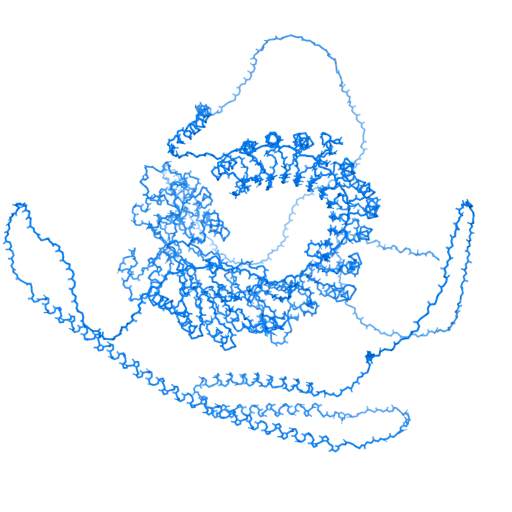97 -4.230 -15.938 1.00 93.19 795 ALA A C 1
ATOM 6252 O O . ALA A 1 795 ? 12.452 -3.821 -16.598 1.00 93.19 795 ALA A O 1
ATOM 6253 N N . PHE A 1 796 ? 10.238 -3.924 -16.224 1.00 95.00 796 PHE A N 1
ATOM 6254 C CA . PHE A 1 796 ? 9.811 -3.100 -17.343 1.00 95.00 796 PHE A CA 1
ATOM 6255 C C . PHE A 1 796 ? 8.761 -2.089 -16.881 1.00 95.00 796 PHE A C 1
ATOM 6257 O O . PHE A 1 796 ? 7.916 -2.421 -16.047 1.00 95.00 796 PHE A O 1
ATOM 6264 N N . SER A 1 797 ? 8.773 -0.886 -17.448 1.00 94.88 797 SER A N 1
ATOM 6265 C CA . SER A 1 797 ? 7.647 0.049 -17.371 1.00 94.88 797 SER A CA 1
ATOM 6266 C C . SER A 1 797 ? 7.533 0.841 -18.670 1.00 94.88 797 SER A C 1
ATOM 6268 O O . SER A 1 797 ? 8.548 1.264 -19.225 1.00 94.88 797 SER A O 1
ATOM 6270 N N . ILE A 1 798 ? 6.309 1.054 -19.145 1.00 94.50 798 ILE A N 1
ATOM 6271 C CA . ILE A 1 798 ? 5.977 1.977 -20.227 1.00 94.50 798 ILE A CA 1
ATOM 6272 C C . ILE A 1 798 ? 4.884 2.936 -19.753 1.00 94.50 798 ILE A C 1
ATOM 6274 O O . ILE A 1 798 ? 3.835 2.505 -19.278 1.00 94.50 798 ILE A O 1
ATOM 6278 N N . GLU A 1 799 ? 5.151 4.239 -19.832 1.00 93.19 799 GLU A N 1
ATOM 6279 C CA . GLU A 1 799 ? 4.411 5.286 -19.114 1.00 93.19 799 GLU A CA 1
ATOM 6280 C C . GLU A 1 799 ? 4.119 6.477 -20.036 1.00 93.19 799 GLU A C 1
ATOM 6282 O O . GLU A 1 799 ? 4.973 6.877 -20.831 1.00 93.19 799 GLU A O 1
ATOM 6287 N N . ARG A 1 800 ? 2.919 7.062 -19.939 1.00 91.19 800 ARG A N 1
ATOM 6288 C CA . ARG A 1 800 ? 2.598 8.323 -20.624 1.00 91.19 800 ARG A CA 1
ATOM 6289 C C . ARG A 1 800 ? 3.329 9.485 -19.961 1.00 91.19 800 ARG A C 1
ATOM 6291 O O . ARG A 1 800 ? 3.403 9.550 -18.736 1.00 91.19 800 ARG A O 1
ATOM 6298 N N . ARG A 1 801 ? 3.814 10.431 -20.768 1.00 90.56 801 ARG A N 1
ATOM 6299 C CA . ARG A 1 801 ? 4.377 11.695 -20.284 1.00 90.56 801 ARG A CA 1
ATOM 6300 C C . ARG A 1 801 ? 4.000 12.855 -21.198 1.00 90.56 801 ARG A C 1
ATOM 6302 O O . ARG A 1 801 ? 4.191 12.780 -22.413 1.00 90.56 801 ARG A O 1
ATOM 6309 N N . SER A 1 802 ? 3.489 13.933 -20.615 1.00 88.81 802 SER A N 1
ATOM 6310 C CA . SER A 1 802 ? 3.161 15.159 -21.343 1.00 88.81 802 SER A CA 1
ATOM 6311 C C . SER A 1 802 ? 4.448 15.884 -21.800 1.00 88.81 802 SER A C 1
ATOM 6313 O O . SER A 1 802 ? 5.465 15.823 -21.096 1.00 88.81 802 SER A O 1
ATOM 6315 N N . PRO A 1 803 ? 4.457 16.564 -22.966 1.00 85.06 803 PRO A N 1
ATOM 6316 C CA . PRO A 1 803 ? 5.657 17.213 -23.498 1.00 85.06 803 PRO A CA 1
ATOM 6317 C C . PRO A 1 803 ? 6.314 18.192 -22.515 1.00 85.06 803 PRO A C 1
ATOM 6319 O O . PRO A 1 803 ? 5.657 19.033 -21.906 1.00 85.06 803 PRO A O 1
ATOM 6322 N N . GLY A 1 804 ? 7.640 18.121 -22.394 1.00 83.06 804 GLY A N 1
ATOM 6323 C CA . GLY A 1 804 ? 8.416 19.066 -21.587 1.00 83.06 804 GLY A CA 1
ATOM 6324 C C . GLY A 1 804 ? 8.500 18.764 -20.086 1.00 83.06 804 GLY A C 1
ATOM 6325 O O . GLY A 1 804 ? 9.310 19.411 -19.413 1.00 83.06 804 GLY A O 1
ATOM 6326 N N . ASP A 1 805 ? 7.784 17.764 -19.558 1.00 82.69 805 ASP A N 1
ATOM 6327 C CA . ASP A 1 805 ? 8.139 17.210 -18.249 1.00 82.69 805 ASP A CA 1
ATOM 6328 C C . ASP A 1 805 ? 9.469 16.449 -18.362 1.00 82.69 805 ASP A C 1
ATOM 6330 O O . ASP A 1 805 ? 9.586 15.438 -19.050 1.00 82.69 805 ASP A O 1
ATOM 6334 N N . ASN A 1 806 ? 10.492 16.986 -17.704 1.00 70.25 806 ASN A N 1
ATOM 6335 C CA . ASN A 1 806 ? 11.855 16.459 -17.706 1.00 70.25 806 ASN A CA 1
ATOM 6336 C C . ASN A 1 806 ? 12.332 16.148 -16.279 1.00 70.25 806 ASN A C 1
ATOM 6338 O O . ASN A 1 806 ? 13.535 16.078 -16.029 1.00 70.25 806 ASN A O 1
ATOM 6342 N N . ASN A 1 807 ? 11.404 16.010 -15.328 1.00 67.62 807 ASN A N 1
ATOM 6343 C CA . ASN A 1 807 ? 11.708 15.881 -13.906 1.00 67.62 807 ASN A CA 1
ATOM 6344 C C . ASN A 1 807 ? 12.115 14.454 -13.489 1.00 67.62 807 ASN A C 1
ATOM 6346 O O . ASN A 1 807 ? 11.856 14.074 -12.354 1.00 67.62 807 ASN A O 1
ATOM 6350 N N . ASP A 1 808 ? 12.796 13.698 -14.365 1.00 66.25 808 ASP A N 1
ATOM 6351 C CA . ASP A 1 808 ? 13.397 12.387 -14.063 1.00 66.25 808 ASP A CA 1
ATOM 6352 C C . ASP A 1 808 ? 14.449 12.510 -12.949 1.00 66.25 808 ASP A C 1
ATOM 6354 O O . ASP A 1 808 ? 15.662 12.586 -13.169 1.00 66.25 808 ASP A O 1
ATOM 6358 N N . THR A 1 809 ? 13.976 12.530 -11.708 1.00 63.81 809 THR A N 1
ATOM 6359 C CA . THR A 1 809 ? 14.829 12.383 -10.537 1.00 63.81 809 THR A CA 1
ATOM 6360 C C . THR A 1 809 ? 15.293 10.933 -10.445 1.00 63.81 809 THR A C 1
ATOM 6362 O O . THR A 1 809 ? 14.551 10.004 -10.762 1.00 63.81 809 THR A O 1
ATOM 6365 N N . GLY A 1 810 ? 16.522 10.707 -9.965 1.00 62.25 810 GLY A N 1
ATOM 6366 C CA . GLY A 1 810 ? 17.052 9.348 -9.790 1.00 62.25 810 GLY A CA 1
ATOM 6367 C C . GLY A 1 810 ? 16.177 8.451 -8.899 1.00 62.25 810 GLY A C 1
ATOM 6368 O O . GLY A 1 810 ? 16.236 7.233 -9.030 1.00 62.25 810 GLY A O 1
ATOM 6369 N N . ASP A 1 811 ? 15.333 9.050 -8.052 1.00 61.66 811 ASP A N 1
ATOM 6370 C CA . ASP A 1 811 ? 14.332 8.373 -7.224 1.00 61.66 811 ASP A CA 1
ATOM 6371 C C . ASP A 1 811 ? 13.282 7.603 -8.055 1.00 61.66 811 ASP A C 1
ATOM 6373 O O . ASP A 1 811 ? 12.872 6.511 -7.658 1.00 61.66 811 ASP A O 1
ATOM 6377 N N . GLU A 1 812 ? 12.855 8.131 -9.210 1.00 66.31 812 GLU A N 1
ATOM 6378 C CA . GLU A 1 812 ? 11.789 7.535 -10.039 1.00 66.31 812 GLU A CA 1
ATOM 6379 C C . GLU A 1 812 ? 12.207 6.211 -10.685 1.00 66.31 812 GLU A C 1
ATOM 6381 O O . GLU A 1 812 ? 11.367 5.343 -10.942 1.00 66.31 812 GLU A O 1
ATOM 6386 N N . LEU A 1 813 ? 13.514 6.002 -10.870 1.00 61.91 813 LEU A N 1
ATOM 6387 C CA . LEU A 1 813 ? 14.071 4.743 -11.364 1.00 61.91 813 LEU A CA 1
ATOM 6388 C C . LEU A 1 813 ? 13.814 3.572 -10.400 1.00 61.91 813 LEU A C 1
ATOM 6390 O O . LEU A 1 813 ? 13.863 2.423 -10.826 1.00 61.91 813 LEU A O 1
ATOM 6394 N N . PHE A 1 814 ? 13.515 3.824 -9.122 1.00 64.50 814 PHE A N 1
ATOM 6395 C CA . PHE A 1 814 ? 13.225 2.774 -8.136 1.00 64.50 814 PHE A CA 1
ATOM 6396 C C . PHE A 1 814 ? 11.725 2.418 -8.040 1.00 64.50 814 PHE A C 1
ATOM 6398 O O . PHE A 1 814 ? 11.351 1.537 -7.265 1.00 64.50 814 PHE A O 1
ATOM 6405 N N . GLY A 1 815 ? 10.857 3.069 -8.827 1.00 65.94 815 GLY A N 1
ATOM 6406 C CA . GLY A 1 815 ? 9.394 3.018 -8.684 1.00 65.94 815 GLY A CA 1
ATOM 6407 C C . GLY A 1 815 ? 8.684 1.710 -9.075 1.00 65.94 815 GLY A C 1
ATOM 6408 O O . GLY A 1 815 ? 7.499 1.564 -8.771 1.00 65.94 815 GLY A O 1
ATOM 6409 N N . TYR A 1 816 ? 9.365 0.745 -9.710 1.00 65.88 816 TYR A N 1
ATOM 6410 C CA . TYR A 1 816 ? 8.733 -0.470 -10.265 1.00 65.88 816 TYR A CA 1
ATOM 6411 C C . TYR A 1 816 ? 7.897 -1.262 -9.233 1.00 65.88 816 TYR A C 1
ATOM 6413 O O . TYR A 1 816 ? 6.798 -1.732 -9.538 1.00 65.88 816 TYR A O 1
ATOM 6421 N N . LYS A 1 817 ? 8.386 -1.368 -7.988 1.00 59.62 817 LYS A N 1
ATOM 6422 C CA . LYS A 1 817 ? 7.734 -2.061 -6.861 1.00 59.62 817 LYS A CA 1
ATOM 6423 C C . LYS A 1 817 ? 6.865 -1.108 -6.010 1.00 59.62 817 LYS A C 1
ATOM 6425 O O . LYS A 1 817 ? 7.183 -0.883 -4.843 1.00 59.62 817 LYS A O 1
ATOM 6430 N N . GLY A 1 818 ? 5.760 -0.556 -6.528 1.00 55.59 818 GLY A N 1
ATOM 6431 C CA . GLY A 1 818 ? 4.838 0.144 -5.608 1.00 55.59 818 GLY A CA 1
ATOM 6432 C C . GLY A 1 818 ? 3.654 0.965 -6.115 1.00 55.59 818 GLY A C 1
ATOM 6433 O O . GLY A 1 818 ? 2.804 1.282 -5.286 1.00 55.59 818 GLY A O 1
ATOM 6434 N N . ALA A 1 819 ? 3.545 1.318 -7.402 1.00 58.03 819 ALA A N 1
ATOM 6435 C CA . ALA A 1 819 ? 2.390 2.107 -7.860 1.00 58.03 819 ALA A CA 1
ATOM 6436 C C . ALA A 1 819 ? 1.058 1.385 -7.544 1.00 58.03 819 ALA A C 1
ATOM 6438 O O . ALA A 1 819 ? 0.930 0.184 -7.805 1.00 58.03 819 ALA A O 1
ATOM 6439 N N . VAL A 1 820 ? 0.109 2.100 -6.926 1.00 60.12 820 VAL A N 1
ATOM 6440 C CA . VAL A 1 820 ? -1.179 1.558 -6.428 1.00 60.12 820 VAL A CA 1
ATOM 6441 C C . VAL A 1 820 ? -2.244 1.504 -7.526 1.00 60.12 820 VAL A C 1
ATOM 6443 O O . VAL A 1 820 ? -3.123 0.648 -7.481 1.00 60.12 820 VAL A O 1
ATOM 6446 N N . TYR A 1 821 ? -2.115 2.396 -8.501 1.00 75.62 821 TYR A N 1
ATOM 6447 C CA . TYR A 1 821 ? -2.869 2.456 -9.749 1.00 75.62 821 TYR A CA 1
ATOM 6448 C C . TYR A 1 821 ? -1.872 2.322 -10.900 1.00 75.62 821 TYR A C 1
ATOM 6450 O O . TYR A 1 821 ? -0.656 2.399 -10.670 1.00 75.62 821 TYR A O 1
ATOM 6458 N N . LEU A 1 822 ? -2.361 2.098 -12.114 1.00 81.19 822 LEU A N 1
ATOM 6459 C CA . LEU A 1 822 ? -1.514 2.081 -13.297 1.00 81.19 822 LEU A CA 1
ATOM 6460 C C . LEU A 1 822 ? -1.377 3.484 -13.879 1.00 81.19 822 LEU A C 1
ATOM 6462 O O . LEU A 1 822 ? -0.271 4.006 -13.846 1.00 81.19 822 LEU A O 1
ATOM 6466 N N . ASP A 1 823 ? -2.461 4.121 -14.316 1.00 76.44 823 ASP A N 1
ATOM 6467 C CA . ASP A 1 823 ? -2.445 5.437 -14.983 1.00 76.44 823 ASP A CA 1
ATOM 6468 C C . ASP A 1 823 ? -1.541 6.472 -14.250 1.00 76.44 823 ASP A C 1
ATOM 6470 O O . ASP A 1 823 ? -1.786 6.733 -13.064 1.00 76.44 823 ASP A O 1
ATOM 6474 N N . PRO A 1 824 ? -0.461 7.031 -14.862 1.00 86.06 824 PRO A N 1
ATOM 6475 C CA . PRO A 1 824 ? -0.092 7.081 -16.294 1.00 86.06 824 PRO A CA 1
ATOM 6476 C C . PRO A 1 824 ? 0.730 5.906 -16.856 1.00 86.06 824 PRO A C 1
ATOM 6478 O O . PRO A 1 824 ? 1.085 5.912 -18.039 1.00 86.06 824 PRO A O 1
ATOM 6481 N N . ILE A 1 825 ? 1.051 4.893 -16.053 1.00 89.12 825 ILE A N 1
ATOM 6482 C CA . ILE A 1 825 ? 1.709 3.656 -16.491 1.00 89.12 825 ILE A CA 1
ATOM 6483 C C . ILE A 1 825 ? 0.759 2.883 -17.417 1.00 89.12 825 ILE A C 1
ATOM 6485 O O . ILE A 1 825 ? -0.277 2.384 -16.985 1.00 89.12 825 ILE A O 1
ATOM 6489 N N . LEU A 1 826 ? 1.130 2.740 -18.689 1.00 91.94 826 LEU A N 1
ATOM 6490 C CA . LEU A 1 826 ? 0.396 1.944 -19.677 1.00 91.94 826 LEU A CA 1
ATOM 6491 C C . LEU A 1 826 ? 0.596 0.444 -19.435 1.00 91.94 826 LEU A C 1
ATOM 6493 O O . LEU A 1 826 ? -0.342 -0.342 -19.539 1.00 91.94 826 LEU A O 1
ATOM 6497 N N . ALA A 1 827 ? 1.817 0.038 -19.087 1.00 93.94 827 ALA A N 1
ATOM 6498 C CA . ALA A 1 827 ? 2.103 -1.300 -18.589 1.00 93.94 827 ALA A CA 1
ATOM 6499 C C . ALA A 1 827 ? 3.401 -1.327 -17.784 1.00 93.94 827 ALA A C 1
ATOM 6501 O O . ALA A 1 827 ? 4.338 -0.588 -18.065 1.00 93.94 827 ALA A O 1
ATOM 6502 N N . ARG A 1 828 ? 3.488 -2.237 -16.821 1.00 94.38 828 ARG A N 1
ATOM 6503 C CA . ARG A 1 828 ? 4.702 -2.529 -16.054 1.00 94.38 828 ARG A CA 1
ATOM 6504 C C . ARG A 1 828 ? 4.803 -4.014 -15.777 1.00 94.38 828 ARG A C 1
ATOM 6506 O O . ARG A 1 828 ? 3.785 -4.697 -15.670 1.00 94.38 828 ARG A O 1
ATOM 6513 N N . PHE A 1 829 ? 6.013 -4.506 -15.562 1.00 95.25 829 PHE A N 1
ATOM 6514 C CA . PHE A 1 829 ? 6.180 -5.794 -14.912 1.00 95.25 829 PHE A CA 1
ATOM 6515 C C . PHE A 1 829 ? 7.449 -5.884 -14.073 1.00 95.25 829 PHE A C 1
ATOM 6517 O O . PHE A 1 829 ? 8.417 -5.161 -14.303 1.00 95.25 829 PHE A O 1
ATOM 6524 N N . ALA A 1 830 ? 7.446 -6.826 -13.133 1.00 93.75 830 ALA A N 1
ATOM 6525 C CA . ALA A 1 830 ? 8.638 -7.304 -12.445 1.00 93.75 830 ALA A CA 1
ATOM 6526 C C . ALA A 1 830 ? 8.684 -8.838 -12.498 1.00 93.75 830 ALA A C 1
ATOM 6528 O O . ALA A 1 830 ? 7.651 -9.496 -12.359 1.00 93.75 830 ALA A O 1
ATOM 6529 N N . ARG A 1 831 ? 9.869 -9.415 -12.703 1.00 92.00 831 ARG A N 1
ATOM 6530 C CA . ARG A 1 831 ? 10.117 -10.845 -12.500 1.00 92.00 831 ARG A CA 1
ATOM 6531 C C . ARG A 1 831 ? 10.198 -11.154 -11.016 1.00 92.00 831 ARG A C 1
ATOM 6533 O O . ARG A 1 831 ? 10.576 -10.313 -10.201 1.00 92.00 831 ARG A O 1
ATOM 6540 N N . GLU A 1 832 ? 9.846 -12.380 -10.670 1.00 88.62 832 GLU A N 1
ATOM 6541 C CA . GLU A 1 832 ? 10.015 -12.867 -9.307 1.00 88.62 832 GLU A CA 1
ATOM 6542 C C . GLU A 1 832 ? 11.460 -13.322 -9.054 1.00 88.62 832 GLU A C 1
ATOM 6544 O O . GLU A 1 832 ? 12.068 -13.940 -9.933 1.00 88.62 832 GLU A O 1
ATOM 6549 N N . PRO A 1 833 ? 12.032 -13.060 -7.862 1.00 81.81 833 PRO A N 1
ATOM 6550 C CA . PRO A 1 833 ? 13.389 -13.486 -7.541 1.00 81.81 833 PRO A CA 1
ATOM 6551 C C . PRO A 1 833 ? 13.593 -14.986 -7.773 1.00 81.81 833 PRO A C 1
ATOM 6553 O O . PRO A 1 833 ? 12.819 -15.807 -7.286 1.00 81.81 833 PRO A O 1
ATOM 6556 N N . MET A 1 834 ? 14.658 -15.339 -8.499 1.00 78.31 834 MET A N 1
ATOM 6557 C CA . MET A 1 834 ? 15.002 -16.718 -8.892 1.00 78.31 834 MET A CA 1
ATOM 6558 C C . MET A 1 834 ? 13.962 -17.440 -9.779 1.00 78.31 834 MET A C 1
ATOM 6560 O O . MET A 1 834 ? 14.105 -18.637 -10.026 1.00 78.31 834 MET A O 1
ATOM 6564 N N . SER A 1 835 ? 12.948 -16.739 -10.295 1.00 85.81 835 SER A N 1
ATOM 6565 C CA . SER A 1 835 ? 11.840 -17.308 -11.067 1.00 85.81 835 SER A CA 1
ATOM 6566 C C . SER A 1 835 ? 11.758 -16.691 -12.472 1.00 85.81 835 SER A C 1
ATOM 6568 O O . SER A 1 835 ? 11.992 -15.495 -12.645 1.00 85.81 835 SER A O 1
ATOM 6570 N N . PRO A 1 836 ? 11.398 -17.464 -13.517 1.00 89.00 836 PRO A N 1
ATOM 6571 C CA . PRO A 1 836 ? 11.108 -16.896 -14.833 1.00 89.00 836 PRO A CA 1
ATOM 6572 C C . PRO A 1 836 ? 9.771 -16.135 -14.864 1.00 89.00 836 PRO A C 1
ATOM 6574 O O . PRO A 1 836 ? 9.524 -15.408 -15.833 1.00 89.00 836 PRO A O 1
ATOM 6577 N N . LYS A 1 837 ? 8.912 -16.330 -13.848 1.00 93.19 837 LYS A N 1
ATOM 6578 C CA . LYS A 1 837 ? 7.566 -15.758 -13.778 1.00 93.19 837 LYS A CA 1
ATOM 6579 C C . LYS A 1 837 ? 7.584 -14.248 -13.604 1.00 93.19 837 LYS A C 1
ATOM 6581 O O . LYS A 1 837 ? 8.538 -13.663 -13.093 1.00 93.19 837 LYS A O 1
ATOM 6586 N N . VAL A 1 838 ? 6.485 -13.643 -14.033 1.00 94.56 838 VAL A N 1
ATOM 6587 C CA . VAL A 1 838 ? 6.290 -12.202 -14.107 1.00 94.56 838 VAL A CA 1
ATOM 6588 C C . VAL A 1 838 ? 5.015 -11.791 -13.366 1.00 94.56 838 VAL A C 1
ATOM 6590 O O . VAL A 1 838 ? 3.954 -12.388 -13.553 1.00 94.56 838 VAL A O 1
ATOM 6593 N N . GLN A 1 839 ? 5.113 -10.729 -12.570 1.00 95.25 839 GLN A N 1
ATOM 6594 C CA . GLN A 1 839 ? 3.977 -9.959 -12.070 1.00 95.25 839 GLN A CA 1
ATOM 6595 C C . GLN A 1 839 ? 3.728 -8.811 -13.055 1.00 95.25 839 GLN A C 1
ATOM 6597 O O . GLN A 1 839 ? 4.497 -7.850 -13.099 1.00 95.25 839 GLN A O 1
ATOM 6602 N N . LEU A 1 840 ? 2.698 -8.952 -13.892 1.00 95.62 840 LEU A N 1
ATOM 6603 C CA . LEU A 1 840 ? 2.367 -8.047 -14.998 1.00 95.62 840 LEU A CA 1
ATOM 6604 C C . LEU A 1 840 ? 1.187 -7.145 -14.614 1.00 95.62 840 LEU A C 1
ATOM 6606 O O . LEU A 1 840 ? 0.148 -7.648 -14.200 1.00 95.62 840 LEU A O 1
ATOM 6610 N N . GLY A 1 841 ? 1.330 -5.830 -14.778 1.00 95.19 841 GLY A N 1
ATOM 6611 C CA . GLY A 1 841 ? 0.253 -4.847 -14.638 1.00 95.19 841 GLY A CA 1
ATOM 6612 C C . GLY A 1 841 ? 0.041 -4.085 -15.944 1.00 95.19 841 GLY A C 1
ATOM 6613 O O . GLY A 1 841 ? 1.012 -3.575 -16.499 1.00 95.19 841 GLY A O 1
ATOM 6614 N N . VAL A 1 842 ? -1.195 -4.002 -16.442 1.00 94.25 842 VAL A N 1
ATOM 6615 C CA . VAL A 1 842 ? -1.515 -3.395 -17.748 1.00 94.25 842 VAL A CA 1
ATOM 6616 C C . VAL A 1 842 ? -2.754 -2.497 -17.670 1.00 94.25 842 VAL A C 1
ATOM 6618 O O . VAL A 1 842 ? -3.786 -2.924 -17.154 1.00 94.25 842 VAL A O 1
ATOM 6621 N N . LEU A 1 843 ? -2.658 -1.277 -18.205 1.00 92.75 843 LEU A N 1
ATOM 6622 C CA . LEU A 1 843 ? -3.788 -0.381 -18.452 1.00 92.75 843 LEU A CA 1
ATOM 6623 C C . LEU A 1 843 ? -4.475 -0.804 -19.759 1.00 92.75 843 LEU A C 1
ATOM 6625 O O . LEU A 1 843 ? -3.804 -1.005 -20.774 1.00 92.75 843 LEU A O 1
ATOM 6629 N N . VAL A 1 844 ? -5.793 -0.990 -19.751 1.00 91.50 844 VAL A N 1
ATOM 6630 C CA . VAL A 1 844 ? -6.544 -1.662 -20.820 1.00 91.50 844 VAL A CA 1
ATOM 6631 C C . VAL A 1 844 ? -7.839 -0.943 -21.180 1.00 91.50 844 VAL A C 1
ATOM 6633 O O . VAL A 1 844 ? -8.460 -0.277 -20.360 1.00 91.50 844 VAL A O 1
ATOM 6636 N N . THR A 1 845 ? -8.286 -1.166 -22.412 1.00 87.31 845 THR A N 1
ATOM 6637 C CA . THR A 1 845 ? -9.595 -0.704 -22.912 1.00 87.31 845 THR A CA 1
ATOM 6638 C C . THR A 1 845 ? -10.732 -1.686 -22.627 1.00 87.31 845 THR A C 1
ATOM 6640 O O . THR A 1 845 ? -11.875 -1.290 -22.426 1.00 87.31 845 THR A O 1
ATOM 6643 N N . ASP A 1 846 ? -10.428 -2.984 -22.608 1.00 89.50 846 ASP A N 1
ATOM 6644 C CA . ASP A 1 846 ? -11.383 -4.067 -22.388 1.00 89.50 846 ASP A CA 1
ATOM 6645 C C . ASP A 1 846 ? -10.676 -5.208 -21.649 1.00 89.50 846 ASP A C 1
ATOM 6647 O O . ASP A 1 846 ? -9.725 -5.804 -22.158 1.00 89.50 846 ASP A O 1
ATOM 6651 N N . LEU A 1 847 ? -11.149 -5.503 -20.438 1.00 91.62 847 LEU A N 1
ATOM 6652 C CA . LEU A 1 847 ? -10.550 -6.476 -19.521 1.00 91.62 847 LEU A CA 1
ATOM 6653 C C . LEU A 1 847 ? -10.589 -7.914 -20.068 1.00 91.62 847 LEU A C 1
ATOM 6655 O O . LEU A 1 847 ? -9.626 -8.666 -19.901 1.00 91.62 847 LEU A O 1
ATOM 6659 N N . ASP A 1 848 ? -11.671 -8.297 -20.752 1.00 91.38 848 ASP A N 1
ATOM 6660 C CA . ASP A 1 848 ? -11.858 -9.653 -21.277 1.00 91.38 848 ASP A CA 1
ATOM 6661 C C . ASP A 1 848 ? -10.993 -9.874 -22.528 1.00 91.38 848 ASP A C 1
ATOM 6663 O O . ASP A 1 848 ? -10.294 -10.890 -22.637 1.00 91.38 848 ASP A O 1
ATOM 6667 N N . LYS A 1 849 ? -10.991 -8.901 -23.455 1.00 91.06 849 LYS A N 1
ATOM 6668 C CA . LYS A 1 849 ? -10.133 -8.918 -24.651 1.00 91.06 849 LYS A CA 1
ATOM 6669 C C . LYS A 1 849 ? -8.656 -8.862 -24.270 1.00 91.06 849 LYS A C 1
ATOM 6671 O O . LYS A 1 849 ? -7.868 -9.622 -24.831 1.00 91.06 849 LYS A O 1
ATOM 6676 N N . ALA A 1 850 ? -8.278 -8.006 -23.317 1.00 92.06 850 ALA A N 1
ATOM 6677 C CA . ALA A 1 850 ? -6.893 -7.869 -22.882 1.00 92.06 850 ALA A CA 1
ATOM 6678 C C . ALA A 1 850 ? -6.365 -9.165 -22.262 1.00 92.06 850 ALA A C 1
ATOM 6680 O O . ALA A 1 850 ? -5.326 -9.665 -22.692 1.00 92.06 850 ALA A O 1
ATOM 6681 N N . ALA A 1 851 ? -7.110 -9.774 -21.335 1.00 93.75 851 ALA A N 1
ATOM 6682 C CA . ALA A 1 851 ? -6.733 -11.060 -20.758 1.00 93.75 851 ALA A CA 1
ATOM 6683 C C . ALA A 1 851 ? -6.557 -12.154 -21.825 1.00 93.75 851 ALA A C 1
ATOM 6685 O O . ALA A 1 851 ? -5.587 -12.909 -21.775 1.00 93.75 851 ALA A O 1
ATOM 6686 N N . MET A 1 852 ? -7.462 -12.227 -22.810 1.00 93.44 852 MET A N 1
ATOM 6687 C CA . MET A 1 852 ? -7.355 -13.183 -23.918 1.00 93.44 852 MET A CA 1
ATOM 6688 C C . MET A 1 852 ? -6.116 -12.916 -24.789 1.00 93.44 852 MET A C 1
ATOM 6690 O O . MET A 1 852 ? -5.359 -13.840 -25.072 1.00 93.44 852 MET A O 1
ATOM 6694 N N . ALA A 1 853 ? -5.849 -11.666 -25.172 1.00 92.88 853 ALA A N 1
ATOM 6695 C CA . ALA A 1 853 ? -4.676 -11.324 -25.979 1.00 92.88 853 ALA A CA 1
ATOM 6696 C C . ALA A 1 853 ? -3.344 -11.532 -25.223 1.00 92.88 853 ALA A C 1
ATOM 6698 O O . ALA A 1 853 ? -2.358 -11.942 -25.840 1.00 92.88 853 ALA A O 1
ATOM 6699 N N . ILE A 1 854 ? -3.307 -11.348 -23.897 1.00 94.50 854 ILE A N 1
ATOM 6700 C CA . ILE A 1 854 ? -2.160 -11.739 -23.056 1.00 94.50 854 ILE A CA 1
ATOM 6701 C C . ILE A 1 854 ? -1.992 -13.263 -23.050 1.00 94.50 854 ILE A C 1
ATOM 6703 O O . ILE A 1 854 ? -0.884 -13.742 -23.293 1.00 94.50 854 ILE A O 1
ATOM 6707 N N . ARG A 1 855 ? -3.075 -14.032 -22.842 1.00 95.00 855 ARG A N 1
ATOM 6708 C CA . ARG A 1 855 ? -3.037 -15.506 -22.886 1.00 95.00 855 ARG A CA 1
ATOM 6709 C C . ARG A 1 855 ? -2.531 -16.007 -24.241 1.00 95.00 855 ARG A C 1
ATOM 6711 O O . ARG A 1 855 ? -1.664 -16.872 -24.281 1.00 95.00 855 ARG A O 1
ATOM 6718 N N . VAL A 1 856 ? -3.003 -15.437 -25.350 1.00 94.44 856 VAL A N 1
ATOM 6719 C CA . VAL A 1 856 ? -2.560 -15.815 -26.702 1.00 94.44 856 VAL A CA 1
ATOM 6720 C C . VAL A 1 856 ? -1.095 -15.439 -26.949 1.00 94.44 856 VAL A C 1
ATOM 6722 O O . VAL A 1 856 ? -0.322 -16.285 -27.401 1.00 94.44 856 VAL A O 1
ATOM 6725 N N . GLY A 1 857 ? -0.693 -14.213 -26.602 1.00 93.25 857 GLY A N 1
ATOM 6726 C CA . GLY A 1 857 ? 0.662 -13.699 -26.828 1.00 93.25 857 GLY A CA 1
ATOM 6727 C C . GLY A 1 857 ? 1.744 -14.434 -26.033 1.00 93.25 857 GLY A C 1
ATOM 6728 O O . GLY A 1 857 ? 2.783 -14.795 -26.582 1.00 93.25 857 GLY A O 1
ATOM 6729 N N . LEU A 1 858 ? 1.477 -14.732 -24.757 1.00 94.38 858 LEU A N 1
ATOM 6730 C CA . LEU A 1 858 ? 2.390 -15.483 -23.882 1.00 94.38 858 LEU A CA 1
ATOM 6731 C C . LEU A 1 858 ? 2.334 -17.007 -24.092 1.00 94.38 858 LEU A C 1
ATOM 6733 O O . LEU A 1 858 ? 3.092 -17.738 -23.456 1.00 94.38 858 LEU A O 1
ATOM 6737 N N . LYS A 1 859 ? 1.468 -17.494 -24.995 1.00 95.56 859 LYS A N 1
ATOM 6738 C CA . LYS A 1 859 ? 1.206 -18.927 -25.228 1.00 95.56 859 LYS A CA 1
ATOM 6739 C C . LYS A 1 859 ? 0.781 -19.620 -23.928 1.00 95.56 859 LYS A C 1
ATOM 6741 O O . LYS A 1 859 ? 1.345 -20.625 -23.496 1.00 95.56 859 LYS A O 1
ATOM 6746 N N . GLY A 1 860 ? -0.211 -19.001 -23.300 1.00 94.69 860 GLY A N 1
ATOM 6747 C CA . GLY A 1 860 ? -0.808 -19.354 -22.027 1.00 94.69 860 GLY A CA 1
ATOM 6748 C C . GLY A 1 860 ? -0.249 -18.579 -20.832 1.00 94.69 860 GLY A C 1
ATOM 6749 O O . GLY A 1 860 ? 0.848 -18.027 -20.877 1.00 94.69 860 GLY A O 1
ATOM 6750 N N . PHE A 1 861 ? -0.978 -18.569 -19.716 1.00 94.69 861 PHE A N 1
ATOM 6751 C CA . PHE A 1 861 ? -0.609 -17.777 -18.527 1.00 94.69 861 PHE A CA 1
ATOM 6752 C C . PHE A 1 861 ? 0.584 -18.322 -17.713 1.00 94.69 861 PHE A C 1
ATOM 6754 O O . PHE A 1 861 ? 0.953 -17.751 -16.692 1.00 94.69 861 PHE A O 1
ATOM 6761 N N . HIS A 1 862 ? 1.227 -19.405 -18.155 1.00 92.19 862 HIS A N 1
ATOM 6762 C CA . HIS A 1 862 ? 2.286 -20.111 -17.420 1.00 92.19 862 HIS A CA 1
ATOM 6763 C C . HIS A 1 862 ? 3.561 -19.282 -17.137 1.00 92.19 862 HIS A C 1
ATOM 6765 O O . HIS A 1 862 ? 4.365 -19.672 -16.290 1.00 92.19 862 HIS A O 1
ATOM 6771 N N . MET A 1 863 ? 3.751 -18.151 -17.829 1.00 93.69 863 MET A N 1
ATOM 6772 C CA . MET A 1 863 ? 4.829 -17.183 -17.573 1.00 93.69 863 MET A CA 1
ATOM 6773 C C . MET A 1 863 ? 4.469 -16.102 -16.540 1.00 93.69 863 MET A C 1
ATOM 6775 O O . MET A 1 863 ? 5.332 -15.297 -16.189 1.00 93.69 863 MET A O 1
ATOM 6779 N N . LEU A 1 864 ? 3.230 -16.059 -16.047 1.00 95.44 864 LEU A N 1
ATOM 6780 C CA . LEU A 1 864 ? 2.789 -15.091 -15.045 1.00 95.44 864 LEU A CA 1
ATOM 6781 C C . LEU A 1 864 ? 2.641 -15.750 -13.669 1.00 95.44 864 LEU A C 1
ATOM 6783 O O . LEU A 1 864 ? 2.236 -16.906 -13.547 1.00 95.44 864 LEU A O 1
ATOM 6787 N N . SER A 1 865 ? 2.955 -14.991 -12.625 1.00 95.19 865 SER A N 1
ATOM 6788 C CA . SER A 1 865 ? 2.561 -15.282 -11.240 1.00 95.19 865 SER A CA 1
ATOM 6789 C C . SER A 1 865 ? 1.425 -14.371 -10.783 1.00 95.19 865 SER A C 1
ATOM 6791 O O . SER A 1 865 ? 0.553 -14.801 -10.029 1.00 95.19 865 SER A O 1
ATOM 6793 N N . LYS A 1 866 ? 1.373 -13.144 -11.316 1.00 96.06 866 LYS A N 1
ATOM 6794 C CA . LYS A 1 866 ? 0.240 -12.232 -11.173 1.00 96.06 866 LYS A CA 1
ATOM 6795 C C . LYS A 1 866 ? -0.070 -11.513 -12.484 1.00 96.06 866 LYS A C 1
ATOM 6797 O O . LYS A 1 866 ? 0.848 -11.115 -13.201 1.00 96.06 866 LYS A O 1
ATOM 6802 N N . LEU A 1 867 ? -1.356 -11.302 -12.758 1.00 96.75 867 LEU A N 1
ATOM 6803 C CA . LEU A 1 867 ? -1.837 -10.376 -13.780 1.00 96.75 867 LEU A CA 1
ATOM 6804 C C . LEU A 1 867 ? -2.811 -9.359 -13.172 1.00 96.75 867 LEU A C 1
ATOM 6806 O O . LEU A 1 867 ? -3.882 -9.735 -12.706 1.00 96.75 867 LEU A O 1
ATOM 6810 N N . THR A 1 868 ? -2.449 -8.081 -13.221 1.00 95.94 868 THR A N 1
ATOM 6811 C CA . THR A 1 868 ? -3.314 -6.942 -12.897 1.00 95.94 868 THR A CA 1
ATOM 6812 C C . THR A 1 868 ? -3.734 -6.255 -14.198 1.00 95.94 868 THR A C 1
ATOM 6814 O O . THR A 1 868 ? -2.881 -5.862 -14.993 1.00 95.94 868 THR A O 1
ATOM 6817 N N . LEU A 1 869 ? -5.037 -6.096 -14.419 1.00 95.00 869 LEU A N 1
ATOM 6818 C CA . LEU A 1 869 ? -5.616 -5.351 -15.540 1.00 95.00 869 LEU A CA 1
ATOM 6819 C C . LEU A 1 869 ? -6.446 -4.193 -14.992 1.00 95.00 869 LEU A C 1
ATOM 6821 O O . LEU A 1 869 ? -7.332 -4.418 -14.171 1.00 95.00 869 LEU A O 1
ATOM 6825 N N . GLU A 1 870 ? -6.184 -2.978 -15.457 1.00 94.00 870 GLU A N 1
ATOM 6826 C CA . GLU A 1 870 ? -6.861 -1.757 -15.013 1.00 94.00 870 GLU A CA 1
ATOM 6827 C C . GLU A 1 870 ? -7.494 -1.061 -16.219 1.00 94.00 870 GLU A C 1
ATOM 6829 O O . GLU A 1 870 ? -6.821 -0.855 -17.219 1.00 94.00 870 GLU A O 1
ATOM 6834 N N . ALA A 1 871 ? -8.773 -0.707 -16.151 1.00 91.38 871 ALA A N 1
ATOM 6835 C CA . ALA A 1 871 ? -9.468 0.079 -17.165 1.00 91.38 871 ALA A CA 1
ATOM 6836 C C . ALA A 1 871 ? -9.969 1.370 -16.512 1.00 91.38 871 ALA A C 1
ATOM 6838 O O . ALA A 1 871 ? -10.870 1.337 -15.666 1.00 91.38 871 ALA A O 1
ATOM 6839 N N . THR A 1 872 ? -9.349 2.497 -16.865 1.00 84.94 872 THR A N 1
ATOM 6840 C CA . THR A 1 872 ? -9.716 3.814 -16.340 1.00 84.94 872 THR A CA 1
ATOM 6841 C C . THR A 1 872 ? -10.823 4.450 -17.174 1.00 84.94 872 THR A C 1
ATOM 6843 O O . THR A 1 872 ? -10.792 4.463 -18.403 1.00 84.94 872 THR A O 1
ATOM 6846 N N . TYR A 1 873 ? -11.812 4.999 -16.475 1.00 82.56 873 TYR A N 1
ATOM 6847 C CA . TYR A 1 873 ? -12.902 5.797 -17.022 1.00 82.56 873 TYR A CA 1
ATOM 6848 C C . TYR A 1 873 ? -12.990 7.110 -16.227 1.00 82.56 873 TYR A C 1
ATOM 6850 O O . TYR A 1 873 ? -12.447 7.223 -15.129 1.00 82.56 873 TYR A O 1
ATOM 6858 N N . TRP A 1 874 ? -13.691 8.112 -16.763 1.00 77.75 874 TRP A N 1
ATOM 6859 C CA . TRP A 1 874 ? -13.664 9.498 -16.269 1.00 77.75 874 TRP A CA 1
ATOM 6860 C C . TRP A 1 874 ? -13.956 9.703 -14.765 1.00 77.75 874 TRP A C 1
ATOM 6862 O O . TRP A 1 874 ? -13.465 10.672 -14.190 1.00 77.75 874 TRP A O 1
ATOM 6872 N N . ASP A 1 875 ? -14.738 8.828 -14.120 1.00 81.31 875 ASP A N 1
ATOM 6873 C CA . ASP A 1 875 ? -15.077 8.905 -12.688 1.00 81.31 875 ASP A CA 1
ATOM 6874 C C . ASP A 1 875 ? -14.762 7.631 -11.872 1.00 81.31 875 ASP A C 1
ATOM 6876 O O . ASP A 1 875 ? -15.008 7.608 -10.662 1.00 81.31 875 ASP A O 1
ATOM 6880 N N . HIS A 1 876 ? -14.224 6.570 -12.487 1.00 84.25 876 HIS A N 1
ATOM 6881 C CA . HIS A 1 876 ? -13.998 5.279 -11.823 1.00 84.25 876 HIS A CA 1
ATOM 6882 C C . HIS A 1 876 ? -12.939 4.406 -12.515 1.00 84.25 876 HIS A C 1
ATOM 6884 O O . HIS A 1 876 ? -12.542 4.637 -13.653 1.00 84.25 876 HIS A O 1
ATOM 6890 N N . ILE A 1 877 ? -12.495 3.364 -11.806 1.00 88.12 877 ILE A N 1
ATOM 6891 C CA . ILE A 1 877 ? -11.469 2.426 -12.271 1.00 88.12 877 ILE A CA 1
ATOM 6892 C C . ILE A 1 877 ? -11.996 0.999 -12.110 1.00 88.12 877 ILE A C 1
ATOM 6894 O O . ILE A 1 877 ? -12.207 0.539 -10.982 1.00 88.12 877 ILE A O 1
ATOM 6898 N N . ASP A 1 878 ? -12.186 0.298 -13.225 1.00 92.31 878 ASP A N 1
ATOM 6899 C CA . ASP A 1 878 ? -12.439 -1.142 -13.223 1.00 92.31 878 ASP A CA 1
ATOM 6900 C C . ASP A 1 878 ? -11.087 -1.872 -13.175 1.00 92.31 878 ASP A C 1
ATOM 6902 O O . ASP A 1 878 ? -10.142 -1.503 -13.865 1.00 92.31 878 ASP A O 1
ATOM 6906 N N . HIS A 1 879 ? -10.952 -2.885 -12.322 1.00 93.88 879 HIS A N 1
ATOM 6907 C CA . HIS A 1 879 ? -9.659 -3.480 -11.983 1.00 93.88 879 HIS A CA 1
ATOM 6908 C C . HIS A 1 879 ? -9.799 -4.976 -11.678 1.00 93.88 879 HIS A C 1
ATOM 6910 O O . HIS A 1 879 ? -10.503 -5.371 -10.741 1.00 93.88 879 HIS A O 1
ATOM 6916 N N . ILE A 1 880 ? -9.069 -5.813 -12.414 1.00 95.44 880 ILE A N 1
ATOM 6917 C CA . ILE A 1 880 ? -9.010 -7.265 -12.221 1.00 95.44 880 ILE A CA 1
ATOM 6918 C C . ILE A 1 880 ? -7.602 -7.673 -11.796 1.00 95.44 880 ILE A C 1
ATOM 6920 O O . ILE A 1 880 ? -6.622 -7.336 -12.448 1.00 95.44 880 ILE A O 1
ATOM 6924 N N . ASP A 1 881 ? -7.525 -8.434 -10.711 1.00 96.44 881 ASP A N 1
ATOM 6925 C CA . ASP A 1 881 ? -6.303 -8.985 -10.135 1.00 96.44 881 ASP A CA 1
ATOM 6926 C C . ASP A 1 881 ? -6.375 -10.515 -10.188 1.00 96.44 881 ASP A C 1
ATOM 6928 O O . ASP A 1 881 ? -7.298 -11.106 -9.632 1.00 96.44 881 ASP A O 1
ATOM 6932 N N . ILE A 1 882 ? -5.422 -11.165 -10.850 1.00 96.56 882 ILE A N 1
ATOM 6933 C CA . ILE A 1 882 ? -5.353 -12.623 -11.006 1.00 96.56 882 ILE A CA 1
ATOM 6934 C C . ILE A 1 882 ? -4.048 -13.108 -10.379 1.00 96.56 882 ILE A C 1
ATOM 6936 O O . ILE A 1 882 ? -2.976 -12.907 -10.948 1.00 96.56 882 ILE A O 1
ATOM 6940 N N . ASP A 1 883 ? -4.145 -13.763 -9.223 1.00 96.06 883 ASP A N 1
ATOM 6941 C CA . ASP A 1 883 ? -3.026 -14.435 -8.561 1.00 96.06 883 ASP A CA 1
ATOM 6942 C C . ASP A 1 883 ? -2.943 -15.884 -9.092 1.00 96.06 883 ASP A C 1
ATOM 6944 O O . ASP A 1 883 ? -3.843 -16.692 -8.836 1.00 96.06 883 ASP A O 1
ATOM 6948 N N . PHE A 1 884 ? -1.890 -16.249 -9.830 1.00 93.88 884 PHE A N 1
ATOM 6949 C CA . PHE A 1 884 ? -1.702 -17.604 -10.373 1.00 93.88 884 PHE A CA 1
ATOM 6950 C C . PHE A 1 884 ? -1.032 -18.507 -9.331 1.00 93.88 884 PHE A C 1
ATOM 6952 O O . PHE A 1 884 ? 0.191 -18.530 -9.187 1.00 93.88 884 PHE A O 1
ATOM 6959 N N . GLY A 1 885 ? -1.855 -19.248 -8.585 1.00 87.69 885 GLY A N 1
ATOM 6960 C CA . GLY A 1 885 ? -1.432 -19.984 -7.394 1.00 87.69 885 GLY A CA 1
ATOM 6961 C C . GLY A 1 885 ? -0.337 -21.020 -7.664 1.00 87.69 885 GLY A C 1
ATOM 6962 O O . GLY A 1 885 ? -0.514 -21.937 -8.470 1.00 87.69 885 GLY A O 1
ATOM 6963 N N . GLU A 1 886 ? 0.780 -20.905 -6.946 1.00 79.44 886 GLU A N 1
ATOM 6964 C CA . GLU A 1 886 ? 1.858 -21.892 -6.985 1.00 79.44 886 GLU A CA 1
ATOM 6965 C C . GLU A 1 886 ? 1.443 -23.168 -6.246 1.00 79.44 886 GLU A C 1
ATOM 6967 O O . GLU A 1 886 ? 1.229 -23.164 -5.035 1.00 79.44 886 GLU A O 1
ATOM 6972 N N . ASN A 1 887 ? 1.334 -24.280 -6.974 1.00 72.81 887 ASN A N 1
ATOM 6973 C CA . ASN A 1 887 ? 1.151 -25.598 -6.380 1.00 72.81 887 ASN A CA 1
ATOM 6974 C C . ASN A 1 887 ? 2.512 -26.307 -6.339 1.00 72.81 887 ASN A C 1
ATOM 6976 O O . ASN A 1 887 ? 2.845 -27.043 -7.263 1.00 72.81 887 ASN A O 1
ATOM 6980 N N . GLU A 1 888 ? 3.300 -26.057 -5.286 1.00 60.94 888 GLU A N 1
ATOM 6981 C CA . GLU A 1 888 ? 4.717 -26.464 -5.134 1.00 60.94 888 GLU A CA 1
ATOM 6982 C C . GLU A 1 888 ? 5.019 -27.938 -5.485 1.00 60.94 888 GLU A C 1
ATOM 6984 O O . GLU A 1 888 ? 6.141 -28.276 -5.856 1.00 60.94 888 GLU A O 1
ATOM 6989 N N . ALA A 1 889 ? 4.024 -28.824 -5.366 1.00 66.19 889 ALA A N 1
ATOM 6990 C CA . ALA A 1 889 ? 4.146 -30.265 -5.579 1.00 66.19 889 ALA A CA 1
ATOM 6991 C C . ALA A 1 889 ? 3.719 -30.763 -6.979 1.00 66.19 889 ALA A C 1
ATOM 6993 O O . ALA A 1 889 ? 3.681 -31.976 -7.198 1.00 66.19 889 ALA A O 1
ATOM 6994 N N . GLN A 1 890 ? 3.359 -29.881 -7.919 1.00 65.06 890 GLN A N 1
ATOM 6995 C CA . GLN A 1 890 ? 3.001 -30.261 -9.291 1.00 65.06 890 GLN A CA 1
ATOM 6996 C C . GLN A 1 890 ? 3.746 -29.405 -10.317 1.00 65.06 890 GLN A C 1
ATOM 6998 O O . GLN A 1 890 ? 3.750 -28.178 -10.230 1.00 65.06 890 GLN A O 1
ATOM 7003 N N . GLU A 1 891 ? 4.338 -30.057 -11.324 1.00 66.75 891 GLU A N 1
ATOM 7004 C CA . GLU A 1 891 ? 4.840 -29.363 -12.513 1.00 66.75 891 GLU A CA 1
ATOM 7005 C C . GLU A 1 891 ? 3.718 -28.497 -13.097 1.00 66.75 891 GLU A C 1
ATOM 7007 O O . GLU A 1 891 ? 2.578 -28.953 -13.219 1.00 66.75 891 GLU A O 1
ATOM 7012 N N . VAL A 1 892 ? 4.027 -27.240 -13.435 1.00 66.31 892 VAL A N 1
ATOM 7013 C CA . VAL A 1 892 ? 3.026 -26.297 -13.949 1.00 66.31 892 VAL A CA 1
ATOM 7014 C C . VAL A 1 892 ? 2.506 -26.819 -15.285 1.00 66.31 892 VAL A C 1
ATOM 7016 O O . VAL A 1 892 ? 3.176 -26.693 -16.313 1.00 66.31 892 VAL A O 1
ATOM 7019 N N . GLU A 1 893 ? 1.310 -27.411 -15.252 1.00 75.25 893 GLU A N 1
ATOM 7020 C CA . GLU A 1 893 ? 0.616 -27.912 -16.433 1.00 75.25 893 GLU A CA 1
ATOM 7021 C C . GLU A 1 893 ? 0.528 -26.784 -17.461 1.00 75.25 893 GLU A C 1
ATOM 7023 O O . GLU A 1 893 ? -0.018 -25.707 -17.194 1.00 75.25 893 GLU A O 1
ATOM 7028 N N . LYS A 1 894 ? 1.159 -27.009 -18.618 1.00 82.69 894 LYS A N 1
ATOM 7029 C CA . LYS A 1 894 ? 1.267 -25.988 -19.653 1.00 82.69 894 LYS A CA 1
ATOM 7030 C C . LYS A 1 894 ? -0.111 -25.755 -20.249 1.00 82.69 894 LYS A C 1
ATOM 7032 O O . LYS A 1 894 ? -0.679 -26.647 -20.878 1.00 82.69 894 LYS A O 1
ATOM 7037 N N . ASP A 1 895 ? -0.593 -24.533 -20.069 1.00 87.56 895 ASP A N 1
ATOM 7038 C CA . ASP A 1 895 ? -1.731 -23.963 -20.781 1.00 87.56 895 ASP A CA 1
ATOM 7039 C C . ASP A 1 895 ? -1.496 -24.140 -22.293 1.00 87.56 895 ASP A C 1
ATOM 7041 O O . ASP A 1 895 ? -0.639 -23.492 -22.892 1.00 87.56 895 ASP A O 1
ATOM 7045 N N . THR A 1 896 ? -2.168 -25.137 -22.868 1.00 91.31 896 THR A N 1
ATOM 7046 C CA . THR A 1 896 ? -1.932 -25.670 -24.225 1.00 91.31 896 THR A CA 1
ATOM 7047 C C . THR A 1 896 ? -3.144 -25.477 -25.131 1.00 91.31 896 THR A C 1
ATOM 7049 O O . THR A 1 896 ? -3.020 -25.527 -26.351 1.00 91.31 896 THR A O 1
ATOM 7052 N N . ASP A 1 897 ? -4.297 -25.185 -24.536 1.00 92.38 897 ASP A N 1
ATOM 7053 C CA . ASP A 1 897 ? -5.576 -24.853 -25.154 1.00 92.38 897 ASP A CA 1
ATOM 7054 C C . ASP A 1 897 ? -5.821 -23.332 -25.250 1.00 92.38 897 ASP A C 1
ATOM 7056 O O . ASP A 1 897 ? -6.902 -22.901 -25.659 1.00 92.38 897 ASP A O 1
ATOM 7060 N N . TYR A 1 898 ? -4.788 -22.519 -24.992 1.00 93.81 898 TYR A N 1
ATOM 7061 C CA . TYR A 1 898 ? -4.777 -21.048 -25.040 1.00 93.81 898 TYR A CA 1
ATOM 7062 C C . TYR A 1 898 ? -5.284 -20.389 -26.339 1.00 93.81 898 TYR A C 1
ATOM 7064 O O . TYR A 1 898 ? -5.541 -19.188 -26.343 1.00 93.81 898 TYR A O 1
ATOM 7072 N N . GLN A 1 899 ? -5.407 -21.135 -27.444 1.00 93.38 899 GLN A N 1
ATOM 7073 C CA . GLN A 1 899 ? -5.975 -20.651 -28.717 1.00 93.38 899 GLN A CA 1
ATOM 7074 C C . GLN A 1 899 ? -7.445 -21.047 -28.927 1.00 93.38 899 GLN A C 1
ATOM 7076 O O . GLN A 1 899 ? -8.105 -20.512 -29.815 1.00 93.38 899 GLN A O 1
ATOM 7081 N N . THR A 1 900 ? -7.936 -22.034 -28.177 1.00 94.50 900 THR A N 1
ATOM 7082 C CA . THR A 1 900 ? -9.204 -22.740 -28.435 1.00 94.50 900 THR A CA 1
ATOM 7083 C C . THR A 1 900 ? -10.219 -22.616 -27.305 1.00 94.50 900 THR A C 1
ATOM 7085 O O . THR A 1 900 ? -11.406 -22.823 -27.534 1.00 94.50 900 THR A O 1
ATOM 7088 N N . GLU A 1 901 ? -9.762 -22.309 -26.095 1.00 95.19 901 GLU A N 1
ATOM 7089 C CA . GLU A 1 901 ? -10.571 -22.272 -24.881 1.00 95.19 901 GLU A CA 1
ATOM 7090 C C . GLU A 1 901 ? -10.801 -20.828 -24.401 1.00 95.19 901 GLU A C 1
ATOM 7092 O O . GLU A 1 901 ? -9.894 -19.996 -24.451 1.00 95.19 901 GLU A O 1
ATOM 7097 N N . SER A 1 902 ? -11.989 -20.527 -23.865 1.00 95.38 902 SER A N 1
ATOM 7098 C CA . SER A 1 902 ? -12.234 -19.243 -23.201 1.00 95.38 902 SER A CA 1
ATOM 7099 C C . SER A 1 902 ? -11.461 -19.098 -21.880 1.00 95.38 902 SER A C 1
ATOM 7101 O O . SER A 1 902 ? -11.134 -20.069 -21.198 1.00 95.38 902 SER A O 1
ATOM 7103 N N . ASN A 1 903 ? -11.229 -17.854 -21.450 1.00 93.75 903 ASN A N 1
ATOM 7104 C CA . ASN A 1 903 ? -10.635 -17.590 -20.135 1.00 93.75 903 ASN A CA 1
ATOM 7105 C C . ASN A 1 903 ? -11.504 -18.144 -18.986 1.00 93.75 903 ASN A C 1
ATOM 7107 O O . ASN A 1 903 ? -10.964 -18.601 -17.982 1.00 93.75 903 ASN A O 1
ATOM 7111 N N . ILE A 1 904 ? -12.839 -18.154 -19.135 1.00 94.88 904 ILE A N 1
ATOM 7112 C CA . ILE A 1 904 ? -13.755 -18.725 -18.133 1.00 94.88 904 ILE A CA 1
ATOM 7113 C C . ILE A 1 904 ? -13.460 -20.214 -17.926 1.00 94.88 904 ILE A C 1
ATOM 7115 O O . ILE A 1 904 ? -13.293 -20.650 -16.790 1.00 94.88 904 ILE A O 1
ATOM 7119 N N . GLU A 1 905 ? -13.404 -20.996 -19.005 1.00 95.62 905 GLU A N 1
ATOM 7120 C CA . GLU A 1 905 ? -13.205 -22.449 -18.940 1.00 95.62 905 GLU A CA 1
ATOM 7121 C C . GLU A 1 905 ? -11.832 -22.803 -18.342 1.00 95.62 905 GLU A C 1
ATOM 7123 O O . GLU A 1 905 ? -11.763 -23.649 -17.445 1.00 95.62 905 GLU A O 1
ATOM 7128 N N . PHE A 1 906 ? -10.783 -22.056 -18.711 1.00 94.81 906 PHE A N 1
ATOM 7129 C CA . PHE A 1 906 ? -9.433 -22.199 -18.156 1.00 94.81 906 PHE A CA 1
ATOM 7130 C C . PHE A 1 906 ? -9.412 -22.048 -16.630 1.00 94.81 906 PHE A C 1
ATOM 7132 O O . PHE A 1 906 ? -8.981 -22.946 -15.899 1.00 94.81 906 PHE A O 1
ATOM 7139 N N . PHE A 1 907 ? -9.938 -20.926 -16.126 1.00 94.50 907 PHE A N 1
ATOM 7140 C CA . PHE A 1 907 ? -9.997 -20.661 -14.688 1.00 94.50 907 PHE A CA 1
ATOM 7141 C C . PHE A 1 907 ? -10.991 -21.582 -13.959 1.00 94.50 907 PHE A C 1
ATOM 7143 O O . PHE A 1 907 ? -10.854 -21.805 -12.759 1.00 94.50 907 PHE A O 1
ATOM 7150 N N . ASN A 1 908 ? -11.956 -22.177 -14.669 1.00 94.31 908 ASN A N 1
ATOM 7151 C CA . ASN A 1 908 ? -12.886 -23.160 -14.109 1.00 94.31 908 ASN A CA 1
ATOM 7152 C C . ASN A 1 908 ? -12.271 -24.565 -13.970 1.00 94.31 908 ASN A C 1
ATOM 7154 O O . ASN A 1 908 ? -12.668 -25.306 -13.068 1.00 94.31 908 ASN A O 1
ATOM 7158 N N . LYS A 1 909 ? -11.291 -24.935 -14.808 1.00 92.38 909 LYS A N 1
ATOM 7159 C CA . LYS A 1 909 ? -10.481 -26.156 -14.628 1.00 92.38 909 LYS A CA 1
ATOM 7160 C C . LYS A 1 909 ? -9.562 -26.057 -13.405 1.00 92.38 909 LYS A C 1
ATOM 7162 O O . LYS A 1 909 ? -9.331 -27.055 -12.715 1.00 92.38 909 LYS A O 1
ATOM 7167 N N . ARG A 1 910 ? -9.008 -24.868 -13.145 1.00 90.12 910 ARG A N 1
ATOM 7168 C CA . ARG A 1 910 ? -7.901 -24.659 -12.199 1.00 90.12 910 ARG A CA 1
ATOM 7169 C C . ARG A 1 910 ? -8.389 -24.329 -10.781 1.00 90.12 910 ARG A C 1
ATOM 7171 O O . ARG A 1 910 ? -9.249 -23.487 -10.553 1.00 90.12 910 ARG A O 1
ATOM 7178 N N . LYS A 1 911 ? -7.823 -25.025 -9.787 1.00 89.25 911 LYS A N 1
ATOM 7179 C CA . LYS A 1 911 ? -8.286 -24.980 -8.381 1.00 89.25 911 LYS A CA 1
ATOM 7180 C C . LYS A 1 911 ? -7.565 -23.962 -7.495 1.00 89.25 911 LYS A C 1
ATOM 7182 O O . LYS A 1 911 ? -8.039 -23.698 -6.391 1.00 89.25 911 LYS A O 1
ATOM 7187 N N . TYR A 1 912 ? -6.427 -23.440 -7.949 1.00 90.31 912 TYR A N 1
ATOM 7188 C CA . TYR A 1 912 ? -5.486 -22.683 -7.117 1.00 90.31 912 TYR A CA 1
ATOM 7189 C C . TYR A 1 912 ? -5.496 -21.183 -7.422 1.00 90.31 912 TYR A C 1
ATOM 7191 O O . TYR A 1 912 ? -5.530 -20.395 -6.480 1.00 90.31 912 TYR A O 1
ATOM 7199 N N . ASP A 1 913 ? -5.570 -20.790 -8.699 1.00 93.50 913 ASP A N 1
ATOM 7200 C CA . ASP A 1 913 ? -5.610 -19.381 -9.123 1.00 93.50 913 ASP A CA 1
ATOM 7201 C C . ASP A 1 913 ? -6.740 -18.616 -8.435 1.00 93.50 913 ASP A C 1
ATOM 7203 O O . ASP A 1 913 ? -7.835 -19.159 -8.278 1.00 93.50 913 ASP A O 1
ATOM 7207 N N . ALA A 1 914 ? -6.506 -17.375 -8.031 1.00 95.62 914 ALA A N 1
ATOM 7208 C CA . ALA A 1 914 ? -7.484 -16.569 -7.318 1.00 95.62 914 ALA A CA 1
ATOM 7209 C C . ALA A 1 914 ? -7.718 -15.240 -8.034 1.00 95.62 914 ALA A C 1
ATOM 7211 O O . ALA A 1 914 ? -6.776 -14.500 -8.301 1.00 95.62 914 ALA A O 1
ATOM 7212 N N . ILE A 1 915 ? -8.984 -14.933 -8.321 1.00 96.69 915 ILE A N 1
ATOM 7213 C CA . ILE A 1 915 ? -9.363 -13.732 -9.066 1.00 96.69 915 ILE A CA 1
ATOM 7214 C C . ILE A 1 915 ? -10.063 -12.741 -8.137 1.00 96.69 915 ILE A C 1
ATOM 7216 O O . ILE A 1 915 ? -11.033 -13.075 -7.452 1.00 96.69 915 ILE A O 1
ATOM 7220 N N . THR A 1 916 ? -9.565 -11.511 -8.128 1.00 96.88 916 THR A N 1
ATOM 7221 C CA . THR A 1 916 ? -10.146 -10.353 -7.456 1.00 96.88 916 THR A CA 1
ATOM 7222 C C . THR A 1 916 ? -10.702 -9.404 -8.510 1.00 96.88 916 THR A C 1
ATOM 7224 O O . THR A 1 916 ? -9.952 -8.943 -9.363 1.00 96.88 916 THR A O 1
ATOM 7227 N N . VAL A 1 917 ? -11.995 -9.082 -8.464 1.00 96.25 917 VAL A N 1
ATOM 7228 C CA . VAL A 1 917 ? -12.630 -8.163 -9.430 1.00 96.25 917 VAL A CA 1
ATOM 7229 C C . VAL A 1 917 ? -13.157 -6.927 -8.713 1.00 96.25 917 VAL A C 1
ATOM 7231 O O . VAL A 1 917 ? -13.840 -7.039 -7.696 1.00 96.25 917 VAL A O 1
ATOM 7234 N N . ARG A 1 918 ? -12.870 -5.748 -9.265 1.00 94.50 918 ARG A N 1
ATOM 7235 C CA . ARG A 1 918 ? -13.492 -4.468 -8.919 1.00 94.50 918 ARG A CA 1
ATOM 7236 C C . ARG A 1 918 ? -14.095 -3.883 -10.194 1.00 94.50 918 ARG A C 1
ATOM 7238 O O . ARG A 1 918 ? -13.371 -3.748 -11.173 1.00 94.50 918 ARG A O 1
ATOM 7245 N N . THR A 1 919 ? -15.387 -3.571 -10.217 1.00 92.75 919 THR A N 1
ATOM 7246 C CA . THR A 1 919 ? -16.022 -2.958 -11.398 1.00 92.75 919 THR A CA 1
ATOM 7247 C C . THR A 1 919 ? -17.194 -2.051 -11.024 1.00 92.75 919 THR A C 1
ATOM 7249 O O . THR A 1 919 ? -17.998 -2.372 -10.147 1.00 92.75 919 THR A O 1
ATOM 7252 N N . TYR A 1 920 ? -17.276 -0.897 -11.680 1.00 84.81 920 TYR A N 1
ATOM 7253 C CA . TYR A 1 920 ? -18.286 0.133 -11.466 1.00 84.81 920 TYR A CA 1
ATOM 7254 C C . TYR A 1 920 ? -19.244 0.290 -12.654 1.00 84.81 920 TYR A C 1
ATOM 7256 O O . TYR A 1 920 ? -20.358 0.770 -12.442 1.00 84.81 920 TYR A O 1
ATOM 7264 N N . LEU A 1 921 ? -18.847 -0.143 -13.860 1.00 70.50 921 LEU A N 1
ATOM 7265 C CA . LEU A 1 921 ? -19.716 -0.215 -15.045 1.00 70.50 921 LEU A CA 1
ATOM 7266 C C . LEU A 1 921 ? -19.781 -1.614 -15.671 1.00 70.50 921 LEU A C 1
ATOM 7268 O O . LEU A 1 921 ? -20.875 -2.089 -15.981 1.00 70.50 921 LEU A O 1
ATOM 7272 N N . SER A 1 922 ? -18.647 -2.296 -15.864 1.00 63.41 922 SER A N 1
ATOM 7273 C CA . SER A 1 922 ? -18.576 -3.553 -16.629 1.00 63.41 922 SER A CA 1
ATOM 7274 C C . SER A 1 922 ? -18.997 -4.803 -15.836 1.00 63.41 922 SER A C 1
ATOM 7276 O O . SER A 1 922 ? -18.332 -5.839 -15.839 1.00 63.41 922 SER A O 1
ATOM 7278 N N . ALA A 1 923 ? -20.173 -4.764 -15.205 1.00 63.47 923 ALA A N 1
ATOM 7279 C CA . ALA A 1 923 ? -20.765 -5.911 -14.507 1.00 63.47 923 ALA A CA 1
ATOM 7280 C C . ALA A 1 923 ? -21.196 -7.074 -15.443 1.00 63.47 923 ALA A C 1
ATOM 7282 O O . ALA A 1 923 ? -21.733 -8.081 -14.975 1.00 63.47 923 ALA A O 1
ATOM 7283 N N . ASP A 1 924 ? -20.935 -6.969 -16.752 1.00 78.44 924 ASP A N 1
ATOM 7284 C CA . ASP A 1 924 ? -21.066 -8.053 -17.734 1.00 78.44 924 ASP A CA 1
ATOM 7285 C C . ASP A 1 924 ? -19.744 -8.760 -18.087 1.00 78.44 924 ASP A C 1
ATOM 7287 O O . ASP A 1 924 ? -19.797 -9.785 -18.786 1.00 78.44 924 ASP A O 1
ATOM 7291 N N . THR A 1 925 ? -18.592 -8.295 -17.569 1.00 86.81 925 THR A N 1
ATOM 7292 C CA . THR A 1 925 ? -17.276 -8.929 -17.791 1.00 86.81 925 THR A CA 1
ATOM 7293 C C . THR A 1 925 ? -17.324 -10.438 -17.559 1.00 86.81 925 THR A C 1
ATOM 7295 O O . THR A 1 925 ? -17.929 -10.953 -16.609 1.00 86.81 925 THR A O 1
ATOM 7298 N N . GLN A 1 926 ? -16.696 -11.177 -18.469 1.00 91.00 926 GLN A N 1
ATOM 7299 C CA . GLN A 1 926 ? -16.661 -12.632 -18.468 1.00 91.00 926 GLN A CA 1
ATOM 7300 C C . GLN A 1 926 ? -16.021 -13.195 -17.198 1.00 91.00 926 GLN A C 1
ATOM 7302 O O . GLN A 1 926 ? -16.440 -14.253 -16.727 1.00 91.00 926 GLN A O 1
ATOM 7307 N N . PHE A 1 927 ? -15.110 -12.452 -16.567 1.00 92.00 927 PHE A N 1
ATOM 7308 C CA . PHE A 1 927 ? -14.534 -12.821 -15.278 1.00 92.00 927 PHE A CA 1
ATOM 7309 C C . PHE A 1 927 ? -15.567 -13.044 -14.167 1.00 92.00 927 PHE A C 1
ATOM 7311 O O . PHE A 1 927 ? -15.381 -13.953 -13.364 1.00 92.00 927 PHE A O 1
ATOM 7318 N N . LEU A 1 928 ? -16.708 -12.343 -14.147 1.00 93.62 928 LEU A N 1
ATOM 7319 C CA . LEU A 1 928 ? -17.749 -12.581 -13.131 1.00 93.62 928 LEU A CA 1
ATOM 7320 C C . LEU A 1 928 ? -18.462 -13.946 -13.269 1.00 93.62 928 LEU A C 1
ATOM 7322 O O . LEU A 1 928 ? -19.267 -14.314 -12.412 1.00 93.62 928 LEU A O 1
ATOM 7326 N N . LYS A 1 929 ? -18.166 -14.703 -14.336 1.00 93.62 929 LYS A N 1
ATOM 7327 C CA . LYS A 1 929 ? -18.758 -16.010 -14.673 1.00 93.62 929 LYS A CA 1
ATOM 7328 C C . LYS A 1 929 ? -17.801 -17.190 -14.428 1.00 93.62 929 LYS A C 1
ATOM 7330 O O . LYS A 1 929 ? -18.213 -18.336 -14.595 1.00 93.62 929 LYS A O 1
ATOM 7335 N N . THR A 1 930 ? -16.549 -16.940 -14.025 1.00 94.50 930 THR A N 1
ATOM 7336 C CA . THR A 1 930 ? -15.646 -18.006 -13.548 1.00 94.50 930 THR A CA 1
ATOM 7337 C C . THR A 1 930 ? -16.084 -18.544 -12.176 1.00 94.50 930 THR A C 1
ATOM 7339 O O . THR A 1 930 ? -16.952 -17.962 -11.531 1.00 94.50 930 THR A O 1
ATOM 7342 N N . HIS A 1 931 ? -15.490 -19.656 -11.736 1.00 94.50 931 HIS A N 1
ATOM 7343 C CA . HIS A 1 931 ? -15.538 -20.211 -10.380 1.00 94.50 931 HIS A CA 1
ATOM 7344 C C . HIS A 1 931 ? -14.326 -19.800 -9.519 1.00 94.50 931 HIS A C 1
ATOM 7346 O O . HIS A 1 931 ? -14.269 -20.142 -8.335 1.00 94.50 931 HIS A O 1
ATOM 7352 N N . ALA A 1 932 ? -13.338 -19.115 -10.107 1.00 94.62 932 ALA A N 1
ATOM 7353 C CA . ALA A 1 932 ? -12.096 -18.709 -9.449 1.00 94.62 932 ALA A CA 1
ATOM 7354 C C . ALA A 1 932 ? -12.176 -17.363 -8.699 1.00 94.62 932 ALA A C 1
ATOM 7356 O O . ALA A 1 932 ? -11.152 -16.904 -8.182 1.00 94.62 932 ALA A O 1
ATOM 7357 N N . LEU A 1 933 ? -13.355 -16.727 -8.601 1.00 96.88 933 LEU A N 1
ATOM 7358 C CA . LEU A 1 933 ? -13.492 -15.486 -7.835 1.00 96.88 933 LEU A CA 1
ATOM 7359 C C . LEU A 1 933 ? -13.236 -15.743 -6.348 1.00 96.88 933 LEU A C 1
ATOM 7361 O O . LEU A 1 933 ? -13.843 -16.616 -5.724 1.00 96.88 933 LEU A O 1
ATOM 7365 N N . LYS A 1 934 ? -12.353 -14.924 -5.785 1.00 96.75 934 LYS A N 1
ATOM 7366 C CA . LYS A 1 934 ? -11.972 -14.893 -4.374 1.00 96.75 934 LYS A CA 1
ATOM 7367 C C . LYS A 1 934 ? -12.569 -13.665 -3.697 1.00 96.75 934 LYS A C 1
ATOM 7369 O O . LYS A 1 934 ? -13.251 -13.808 -2.688 1.00 96.75 934 LYS A O 1
ATOM 7374 N N . ASP A 1 935 ? -12.362 -12.483 -4.271 1.00 97.38 935 ASP A N 1
ATOM 7375 C CA . ASP A 1 935 ? -12.789 -11.206 -3.696 1.00 97.38 935 ASP A CA 1
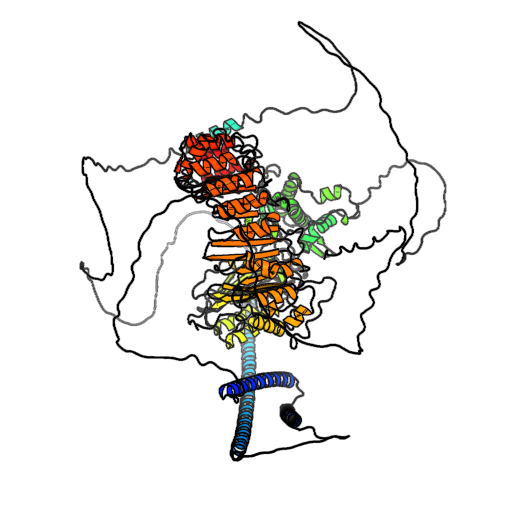ATOM 7376 C C . ASP A 1 935 ? -13.466 -10.345 -4.779 1.00 97.38 935 ASP A C 1
ATOM 7378 O O . ASP A 1 935 ? -12.941 -10.188 -5.878 1.00 97.38 935 ASP A O 1
ATOM 7382 N N . VAL A 1 936 ? -14.654 -9.801 -4.507 1.00 97.12 936 VAL A N 1
ATOM 7383 C CA . VAL A 1 936 ? -15.464 -9.081 -5.513 1.00 97.12 936 VAL A CA 1
ATOM 7384 C C . VAL A 1 936 ? -15.979 -7.758 -4.950 1.00 97.12 936 VAL A C 1
ATOM 7386 O O . VAL A 1 936 ? -16.606 -7.768 -3.895 1.00 97.12 936 VAL A O 1
ATOM 7389 N N . ASN A 1 937 ? -15.766 -6.646 -5.661 1.00 96.25 937 ASN A N 1
ATOM 7390 C CA . ASN A 1 937 ? -16.413 -5.346 -5.444 1.00 96.25 937 ASN A CA 1
ATOM 7391 C C . ASN A 1 937 ? -17.148 -4.923 -6.729 1.00 96.25 937 ASN A C 1
ATOM 7393 O O . ASN A 1 937 ? -16.522 -4.826 -7.783 1.00 96.25 937 ASN A O 1
ATOM 7397 N N . ILE A 1 938 ? -18.466 -4.716 -6.664 1.00 95.19 938 ILE A N 1
ATOM 7398 C CA . ILE A 1 938 ? -19.286 -4.327 -7.826 1.00 95.19 938 ILE A CA 1
ATOM 7399 C C . ILE A 1 938 ? -20.218 -3.167 -7.454 1.00 95.19 938 ILE A C 1
ATOM 7401 O O . ILE A 1 938 ? -20.876 -3.219 -6.413 1.00 95.19 938 ILE A O 1
ATOM 7405 N N . ARG A 1 939 ? -20.337 -2.142 -8.306 1.00 93.19 939 ARG A N 1
ATOM 7406 C CA . ARG A 1 939 ? -21.428 -1.150 -8.216 1.00 93.19 939 ARG A CA 1
ATOM 7407 C C . ARG A 1 939 ? -22.720 -1.725 -8.796 1.00 93.19 939 ARG A C 1
ATOM 7409 O O . ARG A 1 939 ? -22.690 -2.281 -9.888 1.00 93.19 939 ARG A O 1
ATOM 7416 N N . ILE A 1 940 ? -23.835 -1.595 -8.077 1.00 93.19 940 ILE A N 1
ATOM 7417 C CA . ILE A 1 940 ? -25.126 -2.166 -8.490 1.00 93.19 940 ILE A CA 1
ATOM 7418 C C . ILE A 1 940 ? -26.299 -1.200 -8.317 1.00 93.19 940 ILE A C 1
ATOM 7420 O O . ILE A 1 940 ? -26.324 -0.404 -7.377 1.00 93.19 940 ILE A O 1
ATOM 7424 N N . ALA A 1 941 ? -27.308 -1.361 -9.172 1.00 90.88 941 ALA A N 1
ATOM 7425 C CA . ALA A 1 941 ? -28.639 -0.791 -9.002 1.00 90.88 941 ALA A CA 1
ATOM 7426 C C . ALA A 1 941 ? -29.616 -1.887 -8.540 1.00 90.88 941 ALA A C 1
ATOM 7428 O O . ALA A 1 941 ? -29.772 -2.928 -9.187 1.00 90.88 941 ALA A O 1
ATOM 7429 N N . PHE A 1 942 ? -30.273 -1.693 -7.392 1.00 90.88 942 PHE A N 1
ATOM 7430 C CA . PHE A 1 942 ? -31.265 -2.642 -6.885 1.00 90.88 942 PHE A CA 1
ATOM 7431 C C . PHE A 1 942 ? -32.697 -2.176 -7.234 1.00 90.88 942 PHE A C 1
ATOM 7433 O O . PHE A 1 942 ? -33.010 -0.998 -7.072 1.00 90.88 942 PHE A O 1
ATOM 7440 N N . PRO A 1 943 ? -33.610 -3.069 -7.676 1.00 94.00 943 PRO A N 1
ATOM 7441 C CA . PRO A 1 943 ? -33.497 -4.528 -7.752 1.00 94.00 943 PRO A CA 1
ATOM 7442 C C . PRO A 1 943 ? -32.912 -5.082 -9.061 1.00 94.00 943 PRO A C 1
ATOM 7444 O O . PRO A 1 943 ? -32.753 -6.303 -9.137 1.00 94.00 943 PRO A O 1
ATOM 744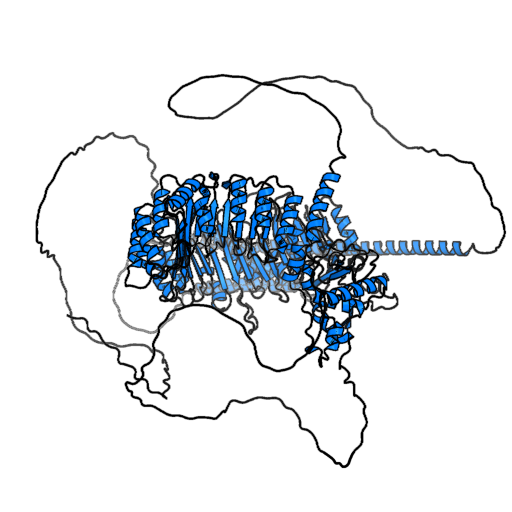7 N N . GLU A 1 944 ? -32.618 -4.243 -10.063 1.00 92.44 944 GLU A N 1
ATOM 7448 C CA . GLU A 1 944 ? -32.212 -4.662 -11.419 1.00 92.44 944 GLU A CA 1
ATOM 7449 C C . GLU A 1 944 ? -31.079 -5.709 -11.424 1.00 92.44 944 GLU A C 1
ATOM 7451 O O . GLU A 1 944 ? -31.221 -6.775 -12.025 1.00 92.44 944 GLU A O 1
ATOM 7456 N N . ASP A 1 945 ? -29.995 -5.465 -10.682 1.00 92.50 945 ASP A N 1
ATOM 7457 C CA . ASP A 1 945 ? -28.832 -6.363 -10.594 1.00 92.50 945 ASP A CA 1
ATOM 7458 C C . ASP A 1 945 ? -29.028 -7.587 -9.692 1.00 92.50 945 ASP A C 1
ATOM 7460 O O . ASP A 1 945 ? -28.216 -8.521 -9.696 1.00 92.50 945 ASP A O 1
ATOM 7464 N N . GLY A 1 946 ? -30.110 -7.614 -8.911 1.00 93.94 946 GLY A N 1
ATOM 7465 C CA . GLY A 1 946 ? -30.397 -8.659 -7.931 1.00 93.94 946 GLY A CA 1
ATOM 7466 C C . GLY A 1 946 ? -30.245 -10.082 -8.491 1.00 93.94 946 GLY A C 1
ATOM 7467 O O . GLY A 1 946 ? -29.555 -10.900 -7.876 1.00 93.94 946 GLY A O 1
ATOM 7468 N N . PRO A 1 947 ? -30.856 -10.429 -9.639 1.00 95.06 947 PRO A N 1
ATOM 7469 C CA . PRO A 1 947 ? -30.692 -11.737 -10.272 1.00 95.06 947 PRO A CA 1
ATOM 7470 C C . PRO A 1 947 ? -29.243 -12.047 -10.691 1.00 95.06 947 PRO A C 1
ATOM 7472 O O . PRO A 1 947 ? -28.767 -13.145 -10.405 1.00 95.06 947 PRO A O 1
ATOM 7475 N N . ARG A 1 948 ? -28.523 -11.087 -11.292 1.00 92.75 948 ARG A N 1
ATOM 7476 C CA . ARG A 1 948 ? -27.137 -11.252 -11.778 1.00 92.75 948 ARG A CA 1
ATOM 7477 C C . ARG A 1 948 ? -26.177 -11.571 -10.627 1.00 92.75 948 ARG A C 1
ATOM 7479 O O . ARG A 1 948 ? -25.499 -12.599 -10.648 1.00 92.75 948 ARG A O 1
ATOM 7486 N N . ILE A 1 949 ? -26.215 -10.769 -9.564 1.00 95.50 949 ILE A N 1
ATOM 7487 C CA . ILE A 1 949 ? -25.417 -10.980 -8.343 1.00 95.50 949 ILE A CA 1
ATOM 7488 C C . ILE A 1 949 ? -25.791 -12.294 -7.634 1.00 95.50 949 ILE A C 1
ATOM 7490 O O . ILE A 1 949 ? -24.930 -12.989 -7.092 1.00 95.50 949 ILE A O 1
ATOM 7494 N N . ARG A 1 950 ? -27.070 -12.691 -7.669 1.00 96.00 950 ARG A N 1
ATOM 7495 C CA . ARG A 1 950 ? -27.536 -13.969 -7.109 1.00 96.00 950 ARG A CA 1
ATOM 7496 C C . ARG A 1 950 ? -26.933 -15.175 -7.830 1.00 96.00 950 ARG A C 1
ATOM 7498 O O . ARG A 1 950 ? -26.577 -16.138 -7.152 1.00 96.00 950 ARG A O 1
ATOM 7505 N N . GLU A 1 951 ? -26.813 -15.145 -9.155 1.00 95.31 951 GLU A N 1
ATOM 7506 C CA . GLU A 1 951 ? -26.147 -16.228 -9.885 1.00 95.31 951 GLU A CA 1
ATOM 7507 C C . GLU A 1 951 ? -24.625 -16.207 -9.678 1.00 95.31 951 GLU A C 1
ATOM 7509 O O . GLU A 1 951 ? -24.056 -17.277 -9.467 1.00 95.31 951 GLU A O 1
ATOM 7514 N N . LEU A 1 952 ? -23.973 -15.039 -9.607 1.00 95.50 952 LEU A N 1
ATOM 7515 C CA . LEU A 1 952 ? -22.544 -14.926 -9.262 1.00 95.50 952 LEU A CA 1
ATOM 7516 C C . LEU A 1 952 ? -22.225 -15.674 -7.952 1.00 95.50 952 LEU A C 1
ATOM 7518 O O . LEU A 1 952 ? -21.367 -16.560 -7.944 1.00 95.50 952 LEU A O 1
ATOM 7522 N N . ILE A 1 953 ? -22.969 -15.385 -6.873 1.00 96.69 953 ILE A N 1
ATOM 7523 C CA . ILE A 1 953 ? -22.785 -16.015 -5.549 1.00 96.69 953 ILE A CA 1
ATOM 7524 C C . ILE A 1 953 ? -23.023 -17.534 -5.595 1.00 96.69 953 ILE A C 1
ATOM 7526 O O . ILE A 1 953 ? -22.359 -18.278 -4.884 1.00 96.69 953 ILE A O 1
ATOM 7530 N N . LYS A 1 954 ? -23.964 -18.027 -6.410 1.00 95.62 954 LYS A N 1
ATOM 7531 C CA . LYS A 1 954 ? -24.228 -19.475 -6.526 1.00 95.62 954 LYS A CA 1
ATOM 7532 C C . LYS A 1 954 ? -23.087 -20.237 -7.199 1.00 95.62 954 LYS A C 1
ATOM 7534 O O . LYS A 1 954 ? -22.812 -21.370 -6.812 1.00 95.62 954 LYS A O 1
ATOM 7539 N N . HIS A 1 955 ? -22.480 -19.654 -8.232 1.00 93.44 955 HIS A N 1
ATOM 7540 C CA . HIS A 1 955 ? -21.463 -20.336 -9.032 1.00 93.44 955 HIS A CA 1
ATOM 7541 C C . HIS A 1 955 ? -20.065 -20.253 -8.394 1.00 93.44 955 HIS A C 1
ATOM 7543 O O . HIS A 1 955 ? -19.249 -21.144 -8.617 1.00 93.44 955 HIS A O 1
ATOM 7549 N N . ASN A 1 956 ? -19.775 -19.237 -7.577 1.00 95.12 956 ASN A N 1
ATOM 7550 C CA . ASN A 1 956 ? -18.425 -18.976 -7.066 1.00 95.12 956 ASN A CA 1
ATOM 7551 C C . ASN A 1 956 ? -18.131 -19.571 -5.685 1.00 95.12 956 ASN A C 1
ATOM 7553 O O . ASN A 1 956 ? -17.837 -18.842 -4.746 1.00 95.12 956 ASN A O 1
ATOM 7557 N N . GLN A 1 957 ? -18.081 -20.905 -5.582 1.00 94.12 957 GLN A N 1
ATOM 7558 C CA . GLN A 1 957 ? -17.787 -21.653 -4.339 1.00 94.12 957 GLN A CA 1
ATOM 7559 C C . GLN A 1 957 ? -16.438 -21.324 -3.647 1.00 94.12 957 GLN A C 1
ATOM 7561 O O . GLN A 1 957 ? -16.124 -21.918 -2.616 1.00 94.12 957 GLN A O 1
ATOM 7566 N N . ARG A 1 958 ? -15.625 -20.419 -4.209 1.00 95.12 958 ARG A N 1
ATOM 7567 C CA . ARG A 1 958 ? -14.335 -19.945 -3.677 1.00 95.12 958 ARG A CA 1
ATOM 7568 C C . ARG A 1 958 ? -14.382 -18.495 -3.156 1.00 95.12 958 ARG A C 1
ATOM 7570 O O . ARG A 1 958 ? -13.419 -18.053 -2.531 1.00 95.12 958 ARG A O 1
ATOM 7577 N N . LEU A 1 959 ? -15.505 -17.790 -3.338 1.00 97.25 959 LEU A N 1
ATOM 7578 C CA . LEU A 1 959 ? -15.713 -16.394 -2.939 1.00 97.25 959 LEU A CA 1
ATOM 7579 C C . LEU A 1 959 ? -15.609 -16.225 -1.412 1.00 97.25 959 LEU A C 1
ATOM 7581 O O . LEU A 1 959 ? -16.382 -16.832 -0.665 1.00 97.25 959 LEU A O 1
ATOM 7585 N N . LYS A 1 960 ? -14.660 -15.402 -0.959 1.00 97.56 960 LYS A N 1
ATOM 7586 C CA . LYS A 1 960 ? -14.344 -15.071 0.441 1.00 97.56 960 LYS A CA 1
ATOM 7587 C C . LYS A 1 960 ? -14.910 -13.719 0.862 1.00 97.56 960 LYS A C 1
ATOM 7589 O O . LYS A 1 960 ? -15.587 -13.646 1.891 1.00 97.56 960 LYS A O 1
ATOM 7594 N N . LYS A 1 961 ? -14.670 -12.66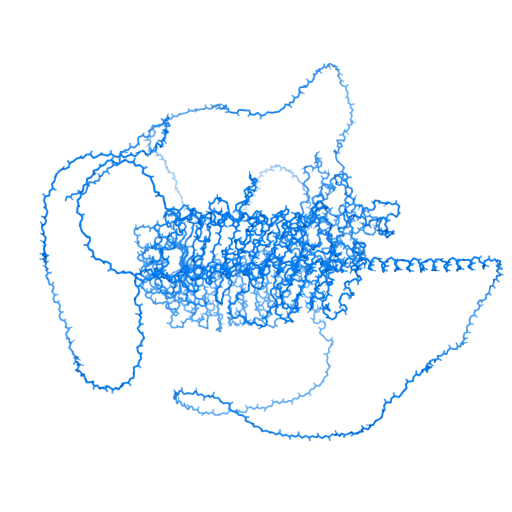7 0.071 1.00 98.00 961 LYS A N 1
ATOM 7595 C CA . LYS A 1 961 ? -15.263 -11.336 0.258 1.00 98.00 961 LYS A CA 1
ATOM 7596 C C . LYS A 1 961 ? -16.190 -11.001 -0.904 1.00 98.00 961 LYS A C 1
ATOM 7598 O O . LYS A 1 961 ? -15.799 -11.093 -2.065 1.00 98.00 961 LYS A O 1
ATOM 7603 N N . MET A 1 962 ? -17.383 -10.510 -0.585 1.00 97.81 962 MET A N 1
ATOM 7604 C CA . MET A 1 962 ? -18.200 -9.761 -1.538 1.00 97.81 962 MET A CA 1
ATOM 7605 C C . MET A 1 962 ? -18.489 -8.361 -1.008 1.00 97.81 962 MET A C 1
ATOM 7607 O O . MET A 1 962 ? -18.760 -8.189 0.177 1.00 97.81 962 MET A O 1
ATOM 7611 N N . GLU A 1 963 ? -18.433 -7.375 -1.888 1.00 97.75 963 GLU A N 1
ATOM 7612 C CA . GLU A 1 963 ? -18.628 -5.957 -1.626 1.00 97.75 963 GLU A CA 1
ATOM 7613 C C . GLU A 1 963 ? -19.515 -5.382 -2.733 1.00 97.75 963 GLU A C 1
ATOM 7615 O O . GLU A 1 963 ? -19.282 -5.631 -3.914 1.00 97.75 963 GLU A O 1
ATOM 7620 N N . LEU A 1 964 ? -20.579 -4.676 -2.360 1.00 96.75 964 LEU A N 1
ATOM 7621 C CA . LEU A 1 964 ? -21.531 -4.104 -3.311 1.00 96.75 964 LEU A CA 1
ATOM 7622 C C . LEU A 1 964 ? -21.707 -2.619 -3.020 1.00 96.75 964 LEU A C 1
ATOM 7624 O O . LEU A 1 964 ? -22.139 -2.258 -1.924 1.00 96.75 964 LEU A O 1
ATOM 7628 N N . SER A 1 965 ? -21.390 -1.776 -3.998 1.00 95.44 965 SER A N 1
ATOM 7629 C CA . SER A 1 965 ? -21.616 -0.332 -3.931 1.00 95.44 965 SER A CA 1
ATOM 7630 C C . SER A 1 965 ? -23.028 -0.029 -4.441 1.00 95.44 965 SER A C 1
ATOM 7632 O O . SER A 1 965 ? -23.265 -0.060 -5.647 1.00 95.44 965 SER A O 1
ATOM 7634 N N . ILE A 1 966 ? -23.970 0.194 -3.522 1.00 94.75 966 ILE A N 1
ATOM 7635 C CA . ILE A 1 966 ? -25.399 0.409 -3.810 1.00 94.75 966 ILE A CA 1
ATOM 7636 C C . ILE A 1 966 ? -25.728 1.898 -3.970 1.00 94.75 966 ILE A C 1
ATOM 7638 O O . ILE A 1 966 ? -25.039 2.763 -3.420 1.00 94.75 966 ILE A O 1
ATOM 7642 N N . GLU A 1 967 ? -26.811 2.204 -4.683 1.00 89.25 967 GLU A N 1
ATOM 7643 C CA . GLU A 1 967 ? -27.259 3.583 -4.884 1.00 89.25 967 GLU A CA 1
ATOM 7644 C C . GLU A 1 967 ? -27.812 4.238 -3.605 1.00 89.25 967 GLU A C 1
ATOM 7646 O O . GLU A 1 967 ? -28.310 3.583 -2.685 1.00 89.25 967 GLU A O 1
ATOM 7651 N N . CYS A 1 968 ? -27.811 5.576 -3.571 1.00 83.38 968 CYS A N 1
ATOM 7652 C CA . CYS A 1 968 ? -28.351 6.364 -2.459 1.00 83.38 968 CYS A CA 1
ATOM 7653 C C . CYS A 1 968 ? -29.848 6.085 -2.173 1.00 83.38 968 CYS A C 1
ATOM 7655 O O . CYS A 1 968 ? -30.297 6.208 -1.028 1.00 83.38 968 CYS A O 1
ATOM 7657 N N . LYS A 1 969 ? -30.612 5.627 -3.177 1.00 90.19 969 LYS A N 1
ATOM 7658 C CA . LYS A 1 969 ? -32.030 5.242 -3.048 1.00 90.19 969 LYS A CA 1
ATOM 7659 C C . LYS A 1 969 ? -32.249 3.923 -2.285 1.00 90.19 969 LYS A C 1
ATOM 7661 O O . LYS A 1 969 ? -33.313 3.741 -1.691 1.00 90.19 969 LYS A O 1
ATOM 7666 N N . ASP A 1 970 ? -31.257 3.031 -2.261 1.00 90.94 970 ASP A N 1
ATOM 7667 C CA . ASP A 1 970 ? -31.435 1.636 -1.846 1.00 90.94 970 ASP A CA 1
ATOM 7668 C C . ASP A 1 970 ? -31.398 1.443 -0.318 1.00 90.94 970 ASP A C 1
ATOM 7670 O O . ASP A 1 970 ? -30.674 2.126 0.417 1.00 90.94 970 ASP A O 1
ATOM 7674 N N . ASP A 1 971 ? -32.191 0.487 0.181 1.00 94.06 971 ASP A N 1
ATOM 7675 C CA . ASP A 1 971 ? -32.213 0.086 1.595 1.00 94.06 971 ASP A CA 1
ATOM 7676 C C . ASP A 1 971 ? -31.276 -1.124 1.816 1.00 94.06 971 ASP A C 1
ATOM 7678 O O . ASP A 1 971 ? -31.587 -2.231 1.356 1.00 94.06 971 ASP A O 1
ATOM 7682 N N . PRO A 1 972 ? -30.156 -0.973 2.554 1.00 95.81 972 PRO A N 1
ATOM 7683 C CA . PRO A 1 972 ? -29.197 -2.056 2.782 1.00 95.81 972 PRO A CA 1
ATOM 7684 C C . PRO A 1 972 ? -29.792 -3.261 3.535 1.00 95.81 972 PRO A C 1
ATOM 7686 O O . PRO A 1 972 ? -29.295 -4.380 3.393 1.00 95.81 972 PRO A O 1
ATOM 7689 N N . CYS A 1 973 ? -30.877 -3.086 4.300 1.00 96.31 973 CYS A N 1
ATOM 7690 C CA . CYS A 1 973 ? -31.605 -4.192 4.926 1.00 96.31 973 CYS A CA 1
ATOM 7691 C C . CYS A 1 973 ? -32.338 -5.047 3.884 1.00 96.31 973 CYS A C 1
ATOM 7693 O O . CYS A 1 973 ? -32.357 -6.275 3.997 1.00 96.31 973 CYS A O 1
ATOM 7695 N N . VAL A 1 974 ? -32.922 -4.411 2.863 1.00 96.25 974 VAL A N 1
ATOM 7696 C CA . VAL A 1 974 ? -33.627 -5.090 1.766 1.00 96.25 974 VAL A CA 1
ATOM 7697 C C . VAL A 1 974 ? -32.628 -5.802 0.853 1.00 96.25 974 VAL A C 1
ATOM 7699 O O . VAL A 1 974 ? -32.806 -6.993 0.586 1.00 96.25 974 VAL A O 1
ATOM 7702 N N . VAL A 1 975 ? -31.549 -5.115 0.457 1.00 96.50 975 VAL A N 1
ATOM 7703 C CA . VAL A 1 975 ? -30.482 -5.682 -0.386 1.00 96.50 975 VAL A CA 1
ATOM 7704 C C . VAL A 1 975 ? -29.856 -6.908 0.286 1.00 96.50 975 VAL A C 1
ATOM 7706 O O . VAL A 1 975 ? -29.837 -7.990 -0.304 1.00 96.50 975 VAL A O 1
ATOM 7709 N N . PHE A 1 976 ? -29.414 -6.803 1.547 1.00 97.12 976 PHE A N 1
ATOM 7710 C CA . PHE A 1 976 ? -28.822 -7.953 2.236 1.00 97.12 976 PHE A CA 1
ATOM 7711 C C . PHE A 1 976 ? -29.817 -9.112 2.394 1.00 97.12 976 PHE A C 1
ATOM 7713 O O . PHE A 1 976 ? -29.460 -10.263 2.157 1.00 97.12 976 PHE A O 1
ATOM 7720 N N . GLU A 1 977 ? -31.078 -8.853 2.759 1.00 96.50 977 GLU A N 1
ATOM 7721 C CA . GLU A 1 977 ? -32.080 -9.917 2.923 1.00 96.50 977 GLU A CA 1
ATOM 7722 C C . GLU A 1 977 ? -32.408 -10.656 1.618 1.00 96.50 977 GLU A C 1
ATOM 7724 O O . GLU A 1 977 ? -32.707 -11.850 1.670 1.00 96.50 977 GLU A O 1
ATOM 7729 N N . TYR A 1 978 ? -32.280 -10.002 0.460 1.00 97.06 978 TYR A N 1
ATOM 7730 C CA . TYR A 1 978 ? -32.422 -10.646 -0.847 1.00 97.06 978 TYR A CA 1
ATOM 7731 C C . TYR A 1 978 ? -31.297 -11.663 -1.141 1.00 97.06 978 TYR A C 1
ATOM 7733 O O . TYR A 1 978 ? -31.549 -12.701 -1.768 1.00 97.06 978 TYR A O 1
ATOM 7741 N N . PHE A 1 979 ? -30.073 -11.419 -0.657 1.00 97.38 979 PHE A N 1
ATOM 7742 C CA . PHE A 1 979 ? -28.921 -12.324 -0.821 1.00 97.38 979 PHE A CA 1
ATOM 7743 C C . PHE A 1 979 ? -28.702 -13.285 0.356 1.00 97.38 979 PHE A C 1
ATOM 7745 O O . PHE A 1 979 ? -28.083 -14.334 0.188 1.00 97.38 979 PHE A O 1
ATOM 7752 N N . LYS A 1 980 ? -29.255 -12.981 1.534 1.00 96.44 980 LYS A N 1
ATOM 7753 C CA . LYS A 1 980 ? -29.061 -13.696 2.807 1.00 96.44 980 LYS A CA 1
ATOM 7754 C C . LYS A 1 980 ? -29.194 -15.217 2.723 1.00 96.44 980 LYS A C 1
ATOM 7756 O O . LYS A 1 980 ? -28.432 -15.935 3.365 1.00 96.44 980 LYS A O 1
ATOM 7761 N N . ALA A 1 981 ? -30.157 -15.725 1.954 1.00 95.69 981 ALA A N 1
ATOM 7762 C CA . ALA A 1 981 ? -30.366 -17.166 1.799 1.00 95.69 981 ALA A CA 1
ATOM 7763 C C . ALA A 1 981 ? -29.228 -17.871 1.032 1.00 95.69 981 ALA A C 1
ATOM 7765 O O . ALA A 1 981 ? -29.058 -19.076 1.178 1.00 95.69 981 ALA A O 1
ATOM 7766 N N . LEU A 1 982 ? -28.453 -17.133 0.236 1.00 96.00 982 LEU A N 1
ATOM 7767 C CA . LEU A 1 982 ? -27.279 -17.628 -0.482 1.00 96.00 982 LEU A CA 1
ATOM 7768 C C . LEU A 1 982 ? -26.041 -17.505 0.407 1.00 96.00 982 LEU A C 1
ATOM 7770 O O . LEU A 1 982 ? -25.332 -18.483 0.602 1.00 96.00 982 LEU A O 1
ATOM 7774 N N . THR A 1 983 ? -25.836 -16.337 1.027 1.00 95.62 983 THR A N 1
ATOM 7775 C CA . THR A 1 983 ? -24.661 -16.076 1.877 1.00 95.62 983 THR A CA 1
ATOM 7776 C C . THR A 1 983 ? -24.596 -16.992 3.105 1.00 95.62 983 THR A C 1
ATOM 7778 O O . THR A 1 983 ? -23.508 -17.416 3.472 1.00 95.62 983 THR A O 1
ATOM 7781 N N . ASN A 1 984 ? -25.744 -17.383 3.681 1.00 95.31 984 ASN A N 1
ATOM 7782 C CA . ASN A 1 984 ? -25.823 -18.370 4.776 1.00 95.31 984 ASN A CA 1
ATOM 7783 C C . ASN A 1 984 ? -25.548 -19.825 4.346 1.00 95.31 984 ASN A C 1
ATOM 7785 O O . ASN A 1 984 ? -25.396 -20.677 5.215 1.00 95.31 984 ASN A O 1
ATOM 7789 N N . ASN A 1 985 ? -25.545 -20.128 3.045 1.00 95.75 985 ASN A N 1
ATOM 7790 C CA . ASN A 1 985 ? -25.308 -21.473 2.504 1.00 95.75 985 ASN A CA 1
ATOM 7791 C C . ASN A 1 985 ? -24.021 -21.548 1.661 1.00 95.75 985 ASN A C 1
ATOM 7793 O O . ASN A 1 985 ? -23.735 -22.590 1.073 1.00 95.75 985 ASN A O 1
ATOM 7797 N N . HIS A 1 986 ? -23.261 -20.454 1.566 1.00 97.31 986 HIS A N 1
ATOM 7798 C CA . HIS A 1 986 ? -22.030 -20.414 0.790 1.00 97.31 986 HIS A CA 1
ATOM 7799 C C . HIS A 1 986 ? -20.909 -21.157 1.538 1.00 97.31 986 HIS A C 1
ATOM 7801 O O . HIS A 1 986 ? -20.789 -20.978 2.748 1.00 97.31 986 HIS A O 1
ATOM 7807 N N . PRO A 1 987 ? -20.073 -21.982 0.881 1.00 95.88 987 PRO A N 1
ATOM 7808 C CA . PRO A 1 987 ? -19.052 -22.762 1.587 1.00 95.88 987 PRO A CA 1
ATOM 7809 C C . PRO A 1 987 ? -17.879 -21.915 2.110 1.00 95.88 987 PRO A C 1
ATOM 7811 O O . PRO A 1 987 ? -17.259 -22.289 3.102 1.00 95.88 987 PRO A O 1
ATOM 7814 N N . SER A 1 988 ? -17.568 -20.790 1.455 1.00 96.44 988 SER A N 1
ATOM 7815 C CA . SER A 1 988 ? -16.340 -20.010 1.688 1.00 96.44 988 SER A CA 1
ATOM 7816 C C . SER A 1 988 ? -16.549 -18.535 2.046 1.00 96.44 988 SER A C 1
ATOM 7818 O O . SER A 1 988 ? -15.560 -17.825 2.205 1.00 96.44 988 SER A O 1
ATOM 7820 N N . LEU A 1 989 ? -17.791 -18.033 2.128 1.00 97.75 989 LEU A N 1
ATOM 7821 C CA . LEU A 1 989 ? -18.025 -16.584 2.219 1.00 97.75 989 LEU A CA 1
ATOM 7822 C C . LEU A 1 989 ? -17.788 -16.091 3.652 1.00 97.75 989 LEU A C 1
ATOM 7824 O O . LEU A 1 989 ? -18.631 -16.242 4.545 1.00 97.75 989 LEU A O 1
ATOM 7828 N N . GLU A 1 990 ? -16.611 -15.517 3.862 1.00 97.25 990 GLU A N 1
ATOM 7829 C CA . GLU A 1 990 ? -16.139 -14.996 5.141 1.00 97.25 990 GLU A CA 1
ATOM 7830 C C . GLU A 1 990 ? -16.770 -13.638 5.459 1.00 97.25 990 GLU A C 1
ATOM 7832 O O . GLU A 1 990 ? -17.092 -13.380 6.619 1.00 97.25 990 GLU A O 1
ATOM 7837 N N . SER A 1 991 ? -17.010 -12.784 4.457 1.00 97.81 991 SER A N 1
ATOM 7838 C CA . SER A 1 991 ? -17.685 -11.498 4.672 1.00 97.81 991 SER A CA 1
ATOM 7839 C C . SER A 1 991 ? -18.468 -10.975 3.464 1.00 97.81 991 SER A C 1
ATOM 7841 O O . SER A 1 991 ? -18.132 -11.230 2.307 1.00 97.81 991 SER A O 1
ATOM 7843 N N . PHE A 1 992 ? -19.526 -10.219 3.758 1.00 98.31 992 PHE A N 1
ATOM 7844 C CA . PHE A 1 992 ? -20.391 -9.550 2.789 1.00 98.31 992 PHE A CA 1
ATOM 7845 C C . PHE A 1 992 ? -20.560 -8.084 3.204 1.00 98.31 992 PHE A C 1
ATOM 7847 O O . PHE A 1 992 ? -20.990 -7.801 4.324 1.00 98.31 992 PHE A O 1
ATOM 7854 N N . HIS A 1 993 ? -20.205 -7.161 2.318 1.00 98.19 993 HIS A N 1
ATOM 7855 C CA . HIS A 1 993 ? -20.115 -5.724 2.565 1.00 98.19 993 HIS A CA 1
ATOM 7856 C C . HIS A 1 993 ? -21.097 -5.005 1.636 1.00 98.19 993 HIS A C 1
ATOM 7858 O O . HIS A 1 993 ? -21.114 -5.264 0.435 1.00 98.19 993 HIS A O 1
ATOM 7864 N N . LEU A 1 994 ? -21.900 -4.087 2.168 1.00 97.81 994 LEU A N 1
ATOM 7865 C CA . LEU A 1 994 ? -22.608 -3.087 1.371 1.00 97.81 994 LEU A CA 1
ATOM 7866 C C . LEU A 1 994 ? -21.951 -1.732 1.629 1.00 97.81 994 LEU A C 1
ATOM 7868 O O . LEU A 1 994 ? -21.873 -1.300 2.780 1.00 97.81 994 LEU A O 1
ATOM 7872 N N . LEU A 1 995 ? -21.487 -1.078 0.571 1.00 96.75 995 LEU A N 1
ATOM 7873 C CA . LEU A 1 995 ? -21.053 0.314 0.582 1.00 96.75 995 LEU A CA 1
ATOM 7874 C C . LEU A 1 995 ? -22.194 1.151 0.005 1.00 96.75 995 LEU A C 1
ATOM 7876 O O . LEU A 1 995 ? -22.791 0.759 -0.993 1.00 96.75 995 LEU A O 1
ATOM 7880 N N . LYS A 1 996 ? -22.505 2.291 0.612 1.00 95.69 996 LYS A N 1
ATOM 7881 C CA . LYS A 1 996 ? -23.517 3.217 0.101 1.00 95.69 996 LYS A CA 1
ATOM 7882 C C . LYS A 1 996 ? -22.908 4.603 -0.017 1.00 95.69 996 LYS A C 1
ATOM 7884 O O . LYS A 1 996 ? -22.424 5.148 0.975 1.00 95.69 996 LYS A O 1
ATOM 7889 N N . ASP A 1 997 ? -22.900 5.131 -1.232 1.00 90.69 997 ASP A N 1
ATOM 7890 C CA . ASP A 1 997 ? -22.272 6.410 -1.546 1.00 90.69 997 ASP A CA 1
ATOM 7891 C C . ASP A 1 997 ? -23.296 7.550 -1.463 1.00 90.69 997 ASP A C 1
ATOM 7893 O O . ASP A 1 997 ? -24.351 7.500 -2.100 1.00 90.69 997 ASP A O 1
ATOM 7897 N N . TRP A 1 998 ? -22.984 8.567 -0.660 1.00 89.69 998 TRP A N 1
ATOM 7898 C CA . TRP A 1 998 ? -23.764 9.797 -0.502 1.00 89.69 998 TRP A CA 1
ATOM 7899 C C . TRP A 1 998 ? -23.010 11.019 -1.062 1.00 89.69 998 TRP A C 1
ATOM 7901 O O . TRP A 1 998 ? -23.365 12.160 -0.769 1.00 89.69 998 TRP A O 1
ATOM 7911 N N . GLY A 1 999 ? -21.962 10.802 -1.864 1.00 87.44 999 GLY A N 1
ATOM 7912 C CA . GLY A 1 999 ? -21.129 11.843 -2.460 1.00 87.44 999 GLY A CA 1
ATOM 7913 C C . GLY A 1 999 ? -19.708 11.877 -1.893 1.00 87.44 999 GLY A C 1
ATOM 7914 O O . GLY A 1 999 ? -19.356 11.136 -0.979 1.00 87.44 999 GLY A O 1
ATOM 7915 N N . LYS A 1 1000 ? -18.881 12.780 -2.446 1.00 75.81 1000 LYS A N 1
ATOM 7916 C CA . LYS A 1 1000 ? -17.400 12.760 -2.403 1.00 75.81 1000 LYS A CA 1
ATOM 7917 C C . LYS A 1 1000 ? -16.747 12.300 -1.084 1.00 75.81 1000 LYS A C 1
ATOM 7919 O O . LYS A 1 1000 ? -15.791 11.534 -1.147 1.00 75.81 1000 LYS A O 1
ATOM 7924 N N . ASN A 1 1001 ? -17.263 12.721 0.076 1.00 83.25 1001 ASN A N 1
ATOM 7925 C CA . ASN A 1 1001 ? -16.703 12.391 1.396 1.00 83.25 1001 ASN A CA 1
ATOM 7926 C C . ASN A 1 1001 ? -17.613 11.510 2.283 1.00 83.25 1001 ASN A C 1
ATOM 7928 O O . ASN A 1 1001 ? -17.171 11.071 3.344 1.00 83.25 1001 ASN A O 1
ATOM 7932 N N . ASN A 1 1002 ? -18.861 11.247 1.883 1.00 88.94 1002 ASN A N 1
ATOM 7933 C CA . ASN A 1 1002 ? -19.884 10.656 2.751 1.00 88.94 1002 ASN A CA 1
ATOM 7934 C C . ASN A 1 1002 ? -20.220 9.240 2.270 1.00 88.94 1002 ASN A C 1
ATOM 7936 O O . ASN A 1 1002 ? -20.924 9.069 1.277 1.00 88.94 1002 ASN A O 1
ATOM 7940 N N . LYS A 1 1003 ? -19.727 8.211 2.969 1.00 93.69 1003 LYS A N 1
ATOM 7941 C CA . LYS A 1 1003 ? -19.985 6.805 2.615 1.00 93.69 1003 LYS A CA 1
ATOM 7942 C C . LYS A 1 1003 ? -20.383 5.983 3.835 1.00 93.69 1003 LYS A C 1
ATOM 7944 O O . LYS A 1 1003 ? -19.687 5.996 4.850 1.00 93.69 1003 LYS A O 1
ATOM 7949 N N . SER A 1 1004 ? -21.471 5.234 3.708 1.00 96.75 1004 SER A N 1
ATOM 7950 C CA . SER A 1 1004 ? -21.929 4.281 4.721 1.00 96.75 1004 SER A CA 1
ATOM 7951 C C . SER A 1 1004 ? -21.422 2.883 4.395 1.00 96.75 1004 SER A C 1
ATOM 7953 O O . SER A 1 1004 ? -21.348 2.504 3.225 1.00 96.75 1004 SER A O 1
ATOM 7955 N N . THR A 1 1005 ? -21.091 2.092 5.414 1.00 97.56 1005 THR A N 1
ATOM 7956 C CA . THR A 1 1005 ? -20.625 0.715 5.240 1.00 97.56 1005 THR A CA 1
ATOM 7957 C C . THR A 1 1005 ? -21.358 -0.237 6.180 1.00 97.56 1005 THR A C 1
ATOM 7959 O O . THR A 1 1005 ? -21.482 -0.011 7.384 1.00 97.56 1005 THR A O 1
ATOM 7962 N N . PHE A 1 1006 ? -21.873 -1.329 5.623 1.00 97.94 1006 PHE A N 1
ATOM 7963 C CA . PHE A 1 1006 ? -22.623 -2.347 6.351 1.00 97.94 1006 PHE A CA 1
ATOM 7964 C C . PHE A 1 1006 ? -21.949 -3.691 6.098 1.00 97.94 1006 PHE A C 1
ATOM 7966 O O . PHE A 1 1006 ? -22.026 -4.236 4.998 1.00 97.94 1006 PHE A O 1
ATOM 7973 N N . VAL A 1 1007 ? -21.236 -4.205 7.098 1.00 98.25 1007 VAL A N 1
ATOM 7974 C CA . VAL A 1 1007 ? -20.361 -5.371 6.945 1.00 98.25 1007 VAL A CA 1
ATOM 7975 C C . VAL A 1 1007 ? -20.867 -6.523 7.793 1.00 98.25 1007 VAL A C 1
ATOM 7977 O O . VAL A 1 1007 ? -20.814 -6.479 9.023 1.00 98.25 1007 VAL A O 1
ATOM 7980 N N . TRP A 1 1008 ? -21.324 -7.580 7.131 1.00 98.31 1008 TRP A N 1
ATOM 7981 C CA . TRP A 1 1008 ? -21.645 -8.847 7.766 1.00 98.31 1008 TRP A CA 1
ATOM 7982 C C . TRP A 1 1008 ? -20.427 -9.772 7.701 1.00 98.31 1008 TRP A C 1
ATOM 7984 O O . TRP A 1 1008 ? -19.984 -10.154 6.617 1.00 98.31 1008 TRP A O 1
ATOM 7994 N N . HIS A 1 1009 ? -19.903 -10.166 8.860 1.00 97.81 1009 HIS A N 1
ATOM 7995 C CA . HIS A 1 1009 ? -18.789 -11.114 8.981 1.00 97.81 1009 HIS A CA 1
ATOM 7996 C C . HIS A 1 1009 ? -19.316 -12.503 9.337 1.00 97.81 1009 HIS A C 1
ATOM 7998 O O . HIS A 1 1009 ? -20.333 -12.625 10.022 1.00 97.81 1009 HIS A O 1
ATOM 8004 N N . GLY A 1 1010 ? -18.617 -13.555 8.911 1.00 96.81 1010 GLY A N 1
ATOM 8005 C CA . GLY A 1 1010 ? -18.964 -14.947 9.198 1.00 96.81 1010 GLY A CA 1
ATOM 8006 C C . GLY A 1 1010 ? -20.308 -15.377 8.607 1.00 96.81 1010 GLY A C 1
ATOM 8007 O O . GLY A 1 1010 ? -21.009 -16.170 9.229 1.00 96.81 1010 GLY A O 1
ATOM 8008 N N . VAL A 1 1011 ? -20.702 -14.835 7.448 1.00 96.81 1011 VAL A N 1
ATOM 8009 C CA . VAL A 1 1011 ? -22.057 -15.016 6.885 1.00 96.81 1011 VAL A CA 1
ATOM 8010 C C . VAL A 1 1011 ? -22.424 -16.471 6.599 1.00 96.81 1011 VAL A C 1
ATOM 8012 O O . VAL A 1 1011 ? -23.585 -16.829 6.783 1.00 96.81 1011 VAL A O 1
ATOM 8015 N N . SER A 1 1012 ? -21.439 -17.309 6.263 1.00 94.69 1012 SER A N 1
ATOM 8016 C CA . SER A 1 1012 ? -21.600 -18.760 6.063 1.00 94.69 1012 SER A CA 1
ATOM 8017 C C . SER A 1 1012 ? -21.988 -19.534 7.340 1.00 94.69 1012 SER A C 1
ATOM 8019 O O . SER A 1 1012 ? -22.442 -20.671 7.261 1.00 94.69 1012 SER A O 1
ATOM 8021 N N . ASP A 1 1013 ? -21.834 -18.946 8.534 1.00 94.81 1013 ASP A N 1
ATOM 8022 C CA . ASP A 1 1013 ? -22.245 -19.546 9.809 1.00 94.81 1013 ASP A CA 1
ATOM 8023 C C . ASP A 1 1013 ? -23.128 -18.569 10.591 1.00 94.81 1013 ASP A C 1
ATOM 8025 O O . ASP A 1 1013 ? -22.661 -17.668 11.289 1.00 94.81 1013 ASP A O 1
ATOM 8029 N N . ARG A 1 1014 ? -24.440 -18.807 10.541 1.00 92.06 1014 ARG A N 1
ATOM 8030 C CA . ARG A 1 1014 ? -25.465 -17.996 11.209 1.00 92.06 1014 ARG A CA 1
ATOM 8031 C C . ARG A 1 1014 ? -25.263 -17.812 12.725 1.00 92.06 1014 ARG A C 1
ATOM 8033 O O . ARG A 1 1014 ? -25.796 -16.849 13.279 1.00 92.06 1014 ARG A O 1
ATOM 8040 N N . ALA A 1 1015 ? -24.555 -18.709 13.415 1.00 92.44 1015 ALA A N 1
ATOM 8041 C CA . ALA A 1 1015 ? -24.258 -18.562 14.841 1.00 92.44 1015 ALA A CA 1
ATOM 8042 C C . ALA A 1 1015 ? -23.047 -17.641 15.068 1.00 92.44 1015 ALA A C 1
ATOM 8044 O O . ALA A 1 1015 ? -23.075 -16.781 15.960 1.00 92.44 1015 ALA A O 1
ATOM 8045 N N . LYS A 1 1016 ? -22.011 -17.766 14.228 1.00 95.19 1016 LYS A N 1
ATOM 8046 C CA . LYS A 1 1016 ? -20.856 -16.856 14.233 1.00 95.19 1016 LYS A CA 1
ATOM 8047 C C . LYS A 1 1016 ? -21.225 -15.456 13.747 1.00 95.19 1016 LYS A C 1
ATOM 8049 O O . LYS A 1 1016 ? -20.758 -14.504 14.367 1.00 95.19 1016 LYS A O 1
ATOM 8054 N N . MET A 1 1017 ? -22.117 -15.346 12.756 1.00 96.94 1017 MET A N 1
ATOM 8055 C CA . MET A 1 1017 ? -22.456 -14.116 12.033 1.00 96.94 1017 MET A CA 1
ATOM 8056 C C . MET A 1 1017 ? -22.544 -12.878 12.937 1.00 96.94 1017 MET A C 1
ATOM 8058 O O . MET A 1 1017 ? -23.215 -12.891 13.982 1.00 96.94 1017 MET A O 1
ATOM 8062 N N . THR A 1 1018 ? -21.873 -11.810 12.516 1.00 97.31 1018 THR A N 1
ATOM 8063 C CA . THR A 1 1018 ? -21.876 -10.485 13.148 1.00 97.31 1018 THR A CA 1
ATOM 8064 C C . THR A 1 1018 ? -22.101 -9.386 12.116 1.00 97.31 1018 THR A C 1
ATOM 8066 O O . THR A 1 1018 ? -21.879 -9.600 10.930 1.00 97.31 1018 THR A O 1
ATOM 8069 N N . LEU A 1 1019 ? -22.552 -8.214 12.567 1.00 97.81 1019 LEU A N 1
ATOM 8070 C CA . LEU A 1 1019 ? -22.772 -7.026 11.742 1.00 97.81 1019 LEU A CA 1
ATOM 8071 C C . LEU A 1 1019 ? -22.016 -5.823 12.327 1.00 97.81 1019 LEU A C 1
ATOM 8073 O O . LEU A 1 1019 ? -22.226 -5.476 13.490 1.00 97.81 1019 LEU A O 1
ATOM 8077 N N . SER A 1 1020 ? -21.175 -5.182 11.521 1.00 98.31 1020 SER A N 1
ATOM 8078 C CA . SER A 1 1020 ? -20.625 -3.846 11.771 1.00 98.31 1020 SER A CA 1
ATOM 8079 C C . SER A 1 1020 ? -21.367 -2.828 10.902 1.00 98.31 1020 SER A C 1
ATOM 8081 O O . SER A 1 1020 ? -21.532 -3.055 9.706 1.00 98.31 1020 SER A O 1
ATOM 8083 N N . ILE A 1 1021 ? -21.812 -1.716 11.489 1.00 97.88 1021 ILE A N 1
ATOM 8084 C CA . ILE A 1 1021 ? -22.451 -0.603 10.769 1.00 97.88 1021 ILE A CA 1
ATOM 8085 C C . ILE A 1 1021 ? -21.594 0.651 10.935 1.00 97.88 1021 ILE A C 1
ATOM 8087 O O . ILE A 1 1021 ? -21.261 1.004 12.065 1.00 97.88 1021 ILE A O 1
ATOM 8091 N N . MET A 1 1022 ? -21.314 1.342 9.833 1.00 97.12 1022 MET A N 1
ATOM 8092 C CA . MET A 1 1022 ? -20.960 2.757 9.791 1.00 97.12 1022 MET A CA 1
ATOM 8093 C C . MET A 1 1022 ? -22.011 3.476 8.944 1.00 97.12 1022 MET A C 1
ATOM 8095 O O . MET A 1 1022 ? -22.176 3.147 7.775 1.00 97.12 1022 MET A O 1
ATOM 8099 N N . SER A 1 1023 ? -22.757 4.407 9.536 1.00 96.31 1023 SER A N 1
ATOM 8100 C CA . SER A 1 1023 ? -23.921 5.039 8.891 1.00 96.31 1023 SER A CA 1
ATOM 8101 C C . SER A 1 1023 ? -23.836 6.561 8.865 1.00 96.31 1023 SER A C 1
ATOM 8103 O O . SER A 1 1023 ? -23.450 7.184 9.858 1.00 96.31 1023 SER A O 1
ATOM 8105 N N . HIS A 1 1024 ? -24.225 7.122 7.722 1.00 94.62 1024 HIS A N 1
ATOM 8106 C CA . HIS A 1 1024 ? -24.469 8.543 7.501 1.00 94.62 1024 HIS A CA 1
ATOM 8107 C C . HIS A 1 1024 ? -25.852 8.921 8.067 1.00 94.62 1024 HIS A C 1
ATOM 8109 O O . HIS A 1 1024 ? -26.707 8.059 8.281 1.00 94.62 1024 HIS A O 1
ATOM 8115 N N . SER A 1 1025 ? -26.097 10.212 8.284 1.00 90.88 1025 SER A N 1
ATOM 8116 C CA . SER A 1 1025 ? -27.321 10.734 8.920 1.00 90.88 1025 SER A CA 1
ATOM 8117 C C . SER A 1 1025 ? -28.617 10.456 8.144 1.00 90.88 1025 SER A C 1
ATOM 8119 O O . SER A 1 1025 ? -29.705 10.485 8.721 1.00 90.88 1025 SER A O 1
ATOM 8121 N N . GLU A 1 1026 ? -28.506 10.162 6.848 1.00 91.81 1026 GLU A N 1
ATOM 8122 C CA . GLU A 1 1026 ? -29.627 9.857 5.947 1.00 91.81 1026 GLU A CA 1
ATOM 8123 C C . GLU A 1 1026 ? -29.966 8.351 5.866 1.00 91.81 1026 GLU A C 1
ATOM 8125 O O . GLU A 1 1026 ? -30.946 7.955 5.222 1.00 91.81 1026 GLU A O 1
ATOM 8130 N N . ASP A 1 1027 ? -29.197 7.485 6.536 1.00 94.12 1027 ASP A N 1
ATOM 8131 C CA . ASP A 1 1027 ? -29.450 6.043 6.543 1.00 94.12 1027 ASP A CA 1
ATOM 8132 C C . ASP A 1 1027 ? -30.655 5.643 7.401 1.00 94.12 1027 ASP A C 1
ATOM 8134 O O . ASP A 1 1027 ? -30.751 5.917 8.598 1.00 94.12 1027 ASP A O 1
ATOM 8138 N N . LYS A 1 1028 ? -31.538 4.837 6.808 1.00 92.69 1028 LYS A N 1
ATOM 8139 C CA . LYS A 1 1028 ? -32.659 4.190 7.502 1.00 92.69 1028 LYS A CA 1
ATOM 8140 C C . LYS A 1 1028 ? -32.149 2.955 8.253 1.00 92.69 1028 LYS A C 1
ATOM 8142 O O . LYS A 1 1028 ? -32.369 1.824 7.827 1.00 92.69 1028 LYS A O 1
ATOM 8147 N N . ILE A 1 1029 ? -31.446 3.158 9.370 1.00 96.12 1029 ILE A N 1
ATOM 8148 C CA . ILE A 1 1029 ? -30.839 2.055 10.139 1.00 96.12 1029 ILE A CA 1
ATOM 8149 C C . ILE A 1 1029 ? -31.845 1.265 10.994 1.00 96.12 1029 ILE A C 1
ATOM 8151 O O . ILE A 1 1029 ? -31.589 0.100 11.301 1.00 96.12 1029 ILE A O 1
ATOM 8155 N N . GLY A 1 1030 ? -33.011 1.824 11.338 1.00 96.19 1030 GLY A N 1
ATOM 8156 C CA . GLY A 1 1030 ? -34.060 1.146 12.120 1.00 96.19 1030 GLY A CA 1
ATOM 8157 C C . GLY A 1 1030 ? -34.412 -0.279 11.664 1.00 96.19 1030 GLY A C 1
ATOM 8158 O O . GLY A 1 1030 ? -34.353 -1.203 12.483 1.00 96.19 1030 GLY A O 1
ATOM 8159 N N . PRO A 1 1031 ? -34.723 -0.513 10.372 1.00 96.44 1031 PRO A N 1
ATOM 8160 C CA . PRO A 1 1031 ? -34.934 -1.848 9.812 1.00 96.44 1031 PRO A CA 1
ATOM 8161 C C . PRO A 1 1031 ? -33.759 -2.816 10.021 1.00 96.44 1031 PRO A C 1
ATOM 8163 O O . PRO A 1 1031 ? -33.994 -3.980 10.361 1.00 96.44 1031 PRO A O 1
ATOM 8166 N N . LEU A 1 1032 ? -32.507 -2.359 9.866 1.00 96.19 1032 LEU A N 1
ATOM 8167 C CA . LEU A 1 1032 ? -31.318 -3.172 10.156 1.00 96.19 1032 LEU A CA 1
ATOM 8168 C C . LEU A 1 1032 ? -31.256 -3.523 11.645 1.00 96.19 1032 LEU A C 1
ATOM 8170 O O . LEU A 1 1032 ? -31.148 -4.698 11.995 1.00 96.19 1032 LEU A O 1
ATOM 8174 N N . LEU A 1 1033 ? -31.383 -2.531 12.528 1.00 96.69 1033 LEU A N 1
ATOM 8175 C CA . LEU A 1 1033 ? -31.317 -2.716 13.979 1.00 96.69 1033 LEU A CA 1
ATOM 8176 C C . LEU A 1 1033 ? -32.413 -3.673 14.476 1.00 96.69 1033 LEU A C 1
ATOM 8178 O O . LEU A 1 1033 ? -32.128 -4.610 15.222 1.00 96.69 1033 LEU A O 1
ATOM 8182 N N . GLN A 1 1034 ? -33.652 -3.521 14.000 1.00 95.44 1034 GLN A N 1
ATOM 8183 C CA . GLN A 1 1034 ? -34.775 -4.389 14.366 1.00 95.44 1034 GLN A CA 1
ATOM 8184 C C . GLN A 1 1034 ? -34.569 -5.855 13.935 1.00 95.44 1034 GLN A C 1
ATOM 8186 O O . GLN A 1 1034 ? -35.056 -6.767 14.614 1.00 95.44 1034 GLN A O 1
ATOM 8191 N N . LYS A 1 1035 ? -33.881 -6.096 12.810 1.00 95.25 1035 LYS A N 1
ATOM 8192 C CA . LYS A 1 1035 ? -33.749 -7.424 12.183 1.00 95.25 1035 LYS A CA 1
ATOM 8193 C C . LYS A 1 1035 ? -32.438 -8.142 12.527 1.00 95.25 1035 LYS A C 1
ATOM 8195 O O . LYS A 1 1035 ? -32.443 -9.362 12.695 1.00 95.25 1035 LYS A O 1
ATOM 8200 N N . PHE A 1 1036 ? -31.351 -7.387 12.685 1.00 95.69 1036 PHE A N 1
ATOM 8201 C CA . PHE A 1 1036 ? -29.979 -7.863 12.900 1.00 95.69 1036 PHE A CA 1
ATOM 8202 C C . PHE A 1 1036 ? -29.357 -7.416 14.225 1.00 95.69 1036 PHE A C 1
ATOM 8204 O O . PHE A 1 1036 ? -28.244 -7.831 14.534 1.00 95.69 1036 PHE A O 1
ATOM 8211 N N . GLY A 1 1037 ? -30.051 -6.634 15.054 1.00 95.00 1037 GLY A N 1
ATOM 8212 C CA . GLY A 1 1037 ? -29.492 -6.110 16.303 1.00 95.00 1037 GLY A CA 1
ATOM 8213 C C . GLY A 1 1037 ? -28.868 -7.175 17.219 1.00 95.00 1037 GLY A C 1
ATOM 8214 O O . GLY A 1 1037 ? -27.813 -6.945 17.794 1.00 95.00 1037 GLY A O 1
ATOM 8215 N N . ALA A 1 1038 ? -29.430 -8.389 17.278 1.00 94.31 1038 ALA A N 1
ATOM 8216 C CA . ALA A 1 1038 ? -28.876 -9.498 18.069 1.00 94.31 1038 ALA A CA 1
ATOM 8217 C C . ALA A 1 1038 ? -27.490 -10.006 17.600 1.00 94.31 1038 ALA A C 1
ATOM 8219 O O . ALA A 1 1038 ? -26.801 -10.672 18.368 1.00 94.31 1038 ALA A O 1
ATOM 8220 N N . CYS A 1 1039 ? -27.071 -9.703 16.367 1.00 96.00 1039 CYS A N 1
ATOM 8221 C CA . CYS A 1 1039 ? -25.725 -9.980 15.854 1.00 96.00 1039 CYS A CA 1
ATOM 8222 C C . CYS A 1 1039 ? -24.882 -8.713 15.620 1.00 96.00 1039 CYS A C 1
ATOM 8224 O O . CYS A 1 1039 ? -23.772 -8.816 15.106 1.00 96.00 1039 CYS A O 1
ATOM 8226 N N . LEU A 1 1040 ? -25.371 -7.531 16.002 1.00 97.06 1040 LEU A N 1
ATOM 8227 C CA . LEU A 1 1040 ? -24.618 -6.283 15.900 1.00 97.06 1040 LEU A CA 1
ATOM 8228 C C . LEU A 1 1040 ? -23.373 -6.337 16.802 1.00 97.06 1040 LEU A C 1
ATOM 8230 O O . LEU A 1 1040 ? -23.484 -6.673 17.979 1.00 97.06 1040 LEU A O 1
ATOM 8234 N N . LEU A 1 1041 ? -22.207 -6.029 16.235 1.00 97.25 1041 LEU A N 1
ATOM 8235 C CA . LEU A 1 1041 ? -20.880 -6.106 16.860 1.00 97.25 1041 LEU A CA 1
ATOM 8236 C C . LEU A 1 1041 ? -20.238 -4.721 16.995 1.00 97.25 1041 LEU A C 1
ATOM 8238 O O . LEU A 1 1041 ? -19.638 -4.421 18.028 1.00 97.25 1041 LEU A O 1
ATOM 8242 N N . GLN A 1 1042 ? -20.387 -3.876 15.973 1.00 97.88 1042 GLN A N 1
ATOM 8243 C CA . GLN A 1 1042 ? -19.897 -2.498 15.958 1.00 97.88 1042 GLN A CA 1
ATOM 8244 C C . GLN A 1 1042 ? -20.965 -1.565 15.384 1.00 97.88 1042 GLN A C 1
ATOM 8246 O O . GLN A 1 1042 ? -21.687 -1.942 14.458 1.00 97.88 1042 GLN A O 1
ATOM 8251 N N . LEU A 1 1043 ? -21.054 -0.353 15.927 1.00 97.69 1043 LEU A N 1
ATOM 8252 C CA . LEU A 1 1043 ? -22.057 0.636 15.549 1.00 97.69 1043 LEU A CA 1
ATOM 8253 C C . LEU A 1 1043 ? -21.458 2.048 15.567 1.00 97.69 1043 LEU A C 1
ATOM 8255 O O . LEU A 1 1043 ? -21.386 2.678 16.619 1.00 97.69 1043 LEU A O 1
ATOM 8259 N N . PHE A 1 1044 ? -21.038 2.532 14.403 1.00 97.19 1044 PHE A N 1
ATOM 8260 C CA . PHE A 1 1044 ? -20.614 3.907 14.157 1.00 97.19 1044 PHE A CA 1
ATOM 8261 C C . PHE A 1 1044 ? -21.788 4.649 13.494 1.00 97.19 1044 PHE A C 1
ATOM 8263 O O . PHE A 1 1044 ? -22.269 4.237 12.436 1.00 97.19 1044 PHE A O 1
ATOM 8270 N N . ILE A 1 1045 ? -22.300 5.712 14.117 1.00 95.38 1045 ILE A N 1
ATOM 8271 C CA . ILE A 1 1045 ? -23.453 6.461 13.591 1.00 95.38 1045 ILE A CA 1
ATOM 8272 C C . ILE A 1 1045 ? -23.160 7.957 13.597 1.00 95.38 1045 ILE A C 1
ATOM 8274 O O . ILE A 1 1045 ? -22.869 8.515 14.656 1.00 95.38 1045 ILE A O 1
ATOM 8278 N N . GLN A 1 1046 ? -23.323 8.608 12.445 1.00 92.62 1046 GLN A N 1
ATOM 8279 C CA . GLN A 1 1046 ? -23.380 10.061 12.336 1.00 92.62 1046 GLN A CA 1
ATOM 8280 C C . GLN A 1 1046 ? -24.826 10.546 12.492 1.00 92.62 1046 GLN A C 1
ATOM 8282 O O . GLN A 1 1046 ? -25.593 10.562 11.539 1.00 92.62 1046 GLN A O 1
ATOM 8287 N N . SER A 1 1047 ? -25.178 10.961 13.713 1.00 88.94 1047 SER A N 1
ATOM 8288 C CA . SER A 1 1047 ? -26.542 11.290 14.165 1.00 88.94 1047 SER A CA 1
ATOM 8289 C C . SER A 1 1047 ? -27.566 10.138 14.143 1.00 88.94 1047 SER A C 1
ATOM 8291 O O . SER A 1 1047 ? -27.707 9.405 13.171 1.00 88.94 1047 SER A O 1
ATOM 8293 N N . ILE A 1 1048 ? -28.335 9.981 15.228 1.00 94.38 1048 ILE A N 1
ATOM 8294 C CA . ILE A 1 1048 ? -29.406 8.975 15.340 1.00 94.38 1048 ILE A CA 1
ATOM 8295 C C . ILE A 1 1048 ? -30.728 9.633 15.743 1.00 94.38 1048 ILE A C 1
ATOM 8297 O O . ILE A 1 1048 ? -30.799 10.432 16.682 1.00 94.38 1048 ILE A O 1
ATOM 8301 N N . ASN A 1 1049 ? -31.804 9.281 15.041 1.00 95.50 1049 ASN A N 1
ATOM 8302 C CA . ASN A 1 1049 ? -33.150 9.746 15.362 1.00 95.50 1049 ASN A CA 1
ATOM 8303 C C . ASN A 1 1049 ? -33.751 8.973 16.561 1.00 95.50 1049 ASN A C 1
ATOM 8305 O O . ASN A 1 1049 ? -33.321 7.872 16.912 1.00 95.50 1049 ASN A O 1
ATOM 8309 N N . ALA A 1 1050 ? -34.780 9.544 17.195 1.00 96.12 1050 ALA A N 1
ATOM 8310 C CA . ALA A 1 1050 ? -35.401 8.960 18.389 1.00 96.12 1050 ALA A CA 1
ATOM 8311 C C . ALA A 1 1050 ? -36.047 7.580 18.148 1.00 96.12 1050 ALA A C 1
ATOM 8313 O O . ALA A 1 1050 ? -36.084 6.754 19.061 1.00 96.12 1050 ALA A O 1
ATOM 8314 N N . THR A 1 1051 ? -36.523 7.307 16.929 1.00 96.94 1051 THR A N 1
ATOM 8315 C CA . THR A 1 1051 ? -37.147 6.025 16.567 1.00 96.94 1051 THR A CA 1
ATOM 8316 C C . THR A 1 1051 ? -36.111 4.907 16.544 1.00 96.94 1051 THR A C 1
ATOM 8318 O O . THR A 1 1051 ? -36.315 3.863 17.162 1.00 96.94 1051 THR A O 1
ATOM 8321 N N . ASP A 1 1052 ? -34.968 5.144 15.903 1.00 96.62 1052 ASP A N 1
ATOM 8322 C CA . ASP A 1 1052 ? -33.904 4.149 15.767 1.00 96.62 1052 ASP A CA 1
ATOM 8323 C C . ASP A 1 1052 ? -33.172 3.911 17.094 1.00 96.62 1052 ASP A C 1
ATOM 8325 O O . ASP A 1 1052 ? -32.848 2.767 17.425 1.00 96.62 1052 ASP A O 1
ATOM 8329 N N . ALA A 1 1053 ? -33.023 4.953 17.921 1.00 97.19 1053 ALA A N 1
ATOM 8330 C CA . ALA A 1 1053 ? -32.543 4.816 19.295 1.00 97.19 1053 ALA A CA 1
ATOM 8331 C C . ALA A 1 1053 ? -33.489 3.945 20.149 1.00 97.19 1053 ALA A C 1
ATOM 8333 O O . ALA A 1 1053 ? -33.034 3.026 20.835 1.00 97.19 1053 ALA A O 1
ATOM 8334 N N . ALA A 1 1054 ? -34.809 4.153 20.053 1.00 97.25 1054 ALA A N 1
ATOM 8335 C CA . ALA A 1 1054 ? -35.805 3.320 20.731 1.00 97.25 1054 ALA A CA 1
ATOM 8336 C C . ALA A 1 1054 ? -35.855 1.875 20.188 1.00 97.25 1054 ALA A C 1
ATOM 8338 O O . ALA A 1 1054 ? -36.106 0.932 20.947 1.00 97.25 1054 ALA A O 1
ATOM 8339 N N . ILE A 1 1055 ? -35.585 1.662 18.893 1.00 96.81 1055 ILE A N 1
ATOM 8340 C CA . ILE A 1 1055 ? -35.424 0.321 18.309 1.00 96.81 1055 ILE A CA 1
ATOM 8341 C C . ILE A 1 1055 ? -34.191 -0.371 18.904 1.00 96.81 1055 ILE A C 1
ATOM 8343 O O . ILE A 1 1055 ? -34.311 -1.511 19.358 1.00 96.81 1055 ILE A O 1
ATOM 8347 N N . LEU A 1 1056 ? -33.038 0.303 18.964 1.00 96.50 1056 LEU A N 1
ATOM 8348 C CA . LEU A 1 1056 ? -31.815 -0.233 19.570 1.00 96.50 1056 LEU A CA 1
ATOM 8349 C C . LEU A 1 1056 ? -32.027 -0.584 21.052 1.00 96.50 1056 LEU A C 1
ATOM 8351 O O . LEU A 1 1056 ? -31.664 -1.676 21.494 1.00 96.50 1056 LEU A O 1
ATOM 8355 N N . GLU A 1 1057 ? -32.693 0.287 21.810 1.00 96.38 1057 GLU A N 1
ATOM 8356 C CA . GLU A 1 1057 ? -33.033 0.051 23.217 1.00 96.38 1057 GLU A CA 1
ATOM 8357 C C . GLU A 1 1057 ? -33.906 -1.200 23.381 1.00 96.38 1057 GLU A C 1
ATOM 8359 O O . GLU A 1 1057 ? -33.563 -2.110 24.147 1.00 96.38 1057 GLU A O 1
ATOM 8364 N N . LYS A 1 1058 ? -34.959 -1.322 22.565 1.00 95.81 1058 LYS A N 1
ATOM 8365 C CA . LYS A 1 1058 ? -35.854 -2.485 22.516 1.00 95.81 1058 LYS A CA 1
ATOM 8366 C C . LYS A 1 1058 ? -35.133 -3.778 22.117 1.00 95.81 1058 LYS A C 1
ATOM 8368 O O . LYS A 1 1058 ? -35.494 -4.845 22.622 1.00 95.81 1058 LYS A O 1
ATOM 8373 N N . VAL A 1 1059 ? -34.106 -3.704 21.266 1.00 94.75 1059 VAL A N 1
ATOM 8374 C CA . VAL A 1 1059 ? -33.219 -4.839 20.957 1.00 94.75 1059 VAL A CA 1
ATOM 8375 C C . VAL A 1 1059 ? -32.440 -5.269 22.203 1.00 94.75 1059 VAL A C 1
ATOM 8377 O O . VAL A 1 1059 ? -32.403 -6.467 22.477 1.00 94.75 1059 VAL A O 1
ATOM 8380 N N . THR A 1 1060 ? -31.900 -4.344 23.012 1.00 93.25 1060 THR A N 1
ATOM 8381 C CA . THR A 1 1060 ? -31.171 -4.709 24.253 1.00 93.25 1060 THR A CA 1
ATOM 8382 C C . THR A 1 1060 ? -32.032 -5.479 25.258 1.00 93.25 1060 THR A C 1
ATOM 8384 O O . THR A 1 1060 ? -31.521 -6.322 25.991 1.00 93.25 1060 THR A O 1
ATOM 8387 N N . ARG A 1 1061 ? -33.352 -5.238 25.274 1.00 91.69 1061 ARG A N 1
ATOM 8388 C CA . ARG A 1 1061 ? -34.315 -5.954 26.134 1.00 91.69 1061 ARG A CA 1
ATOM 8389 C C . ARG A 1 1061 ? -34.736 -7.327 25.583 1.00 91.69 1061 ARG A C 1
ATOM 8391 O O . ARG A 1 1061 ? -35.544 -8.020 26.207 1.00 91.69 1061 ARG A O 1
ATOM 8398 N N . SER A 1 1062 ? -34.283 -7.711 24.391 1.00 84.44 1062 SER A N 1
ATOM 8399 C CA . SER A 1 1062 ? -34.814 -8.863 23.662 1.00 84.44 1062 SER A CA 1
ATOM 8400 C C . SER A 1 1062 ? -34.379 -10.199 24.268 1.00 84.44 1062 SER A C 1
ATOM 8402 O O . SER A 1 1062 ? -33.206 -10.554 24.267 1.00 84.44 1062 SER A O 1
ATOM 8404 N N . ARG A 1 1063 ? -35.348 -11.040 24.657 1.00 82.25 1063 ARG A N 1
ATOM 8405 C CA . ARG A 1 1063 ? -35.093 -12.434 25.084 1.00 82.25 1063 ARG A CA 1
ATOM 8406 C C . ARG A 1 1063 ? -34.552 -13.352 23.968 1.00 82.25 1063 ARG A C 1
ATOM 8408 O O . ARG A 1 1063 ? -34.379 -14.542 24.208 1.00 82.25 1063 ARG A O 1
ATOM 8415 N N . LYS A 1 1064 ? -34.350 -12.852 22.741 1.00 75.38 1064 LYS A N 1
ATOM 8416 C CA . LYS A 1 1064 ? -33.936 -13.657 21.573 1.00 75.38 1064 LYS A CA 1
ATOM 8417 C C . LYS A 1 1064 ? -32.422 -13.899 21.475 1.00 75.38 1064 LYS A C 1
ATOM 8419 O O . LYS A 1 1064 ? -32.005 -14.646 20.597 1.00 75.38 1064 LYS A O 1
ATOM 8424 N N . GLY A 1 1065 ? -31.625 -13.287 22.347 1.00 77.56 1065 GLY A N 1
ATOM 8425 C CA . GLY A 1 1065 ? -30.173 -13.453 22.421 1.00 77.56 1065 GLY A CA 1
ATOM 8426 C C . GLY A 1 1065 ? -29.529 -12.248 23.100 1.00 77.56 1065 GLY A C 1
ATOM 8427 O O . GLY A 1 1065 ? -30.071 -11.147 23.029 1.00 77.56 1065 GLY A O 1
ATOM 8428 N N . GLN A 1 1066 ? -28.388 -12.448 23.761 1.00 84.69 1066 GLN A N 1
ATOM 8429 C CA . GLN A 1 1066 ? -27.598 -11.335 24.284 1.00 84.69 1066 GLN A CA 1
ATOM 8430 C C . GLN A 1 1066 ? -27.001 -10.537 23.118 1.00 84.69 1066 GLN A C 1
ATOM 8432 O O . GLN A 1 1066 ? -26.528 -11.114 22.140 1.00 84.69 1066 GLN A O 1
ATOM 8437 N N . LEU A 1 1067 ? -27.030 -9.210 23.234 1.00 91.06 1067 LEU A N 1
ATOM 8438 C CA . LEU A 1 1067 ? -26.455 -8.291 22.258 1.00 91.06 1067 LEU A CA 1
ATOM 8439 C C . LEU A 1 1067 ? -24.935 -8.530 22.133 1.00 91.06 1067 LEU A C 1
ATOM 8441 O O . LEU A 1 1067 ? -24.223 -8.407 23.127 1.00 91.06 1067 LEU A O 1
ATOM 8445 N N . LYS A 1 1068 ? -24.439 -8.838 20.924 1.00 94.06 1068 LYS A N 1
ATOM 8446 C CA . LYS A 1 1068 ? -22.999 -9.032 20.629 1.00 94.06 1068 LYS A CA 1
ATOM 8447 C C . LYS A 1 1068 ? -22.193 -7.714 20.542 1.00 94.06 1068 LYS A C 1
ATOM 8449 O O . LYS A 1 1068 ? -21.049 -7.736 20.102 1.00 94.06 1068 LYS A O 1
ATOM 8454 N N . LEU A 1 1069 ? -22.779 -6.573 20.908 1.00 96.69 1069 LEU A N 1
ATOM 8455 C CA . LEU A 1 1069 ? -22.236 -5.243 20.622 1.00 96.69 1069 LEU A CA 1
ATOM 8456 C C . LEU A 1 1069 ? -21.022 -4.939 21.508 1.00 96.69 1069 LEU A C 1
ATOM 8458 O O . LEU A 1 1069 ? -21.134 -4.901 22.731 1.00 96.69 1069 LEU A O 1
ATOM 8462 N N . VAL A 1 1070 ? -19.874 -4.726 20.865 1.00 97.12 1070 VAL A N 1
ATOM 8463 C CA . VAL A 1 1070 ? -18.557 -4.506 21.483 1.00 97.12 1070 VAL A CA 1
ATOM 8464 C C . VAL A 1 1070 ? -18.130 -3.040 21.383 1.00 97.12 1070 VAL A C 1
ATOM 8466 O O . VAL A 1 1070 ? -17.551 -2.506 22.332 1.00 97.12 1070 VAL A O 1
ATOM 8469 N N . THR A 1 1071 ? -18.444 -2.384 20.260 1.00 97.69 1071 THR A N 1
ATOM 8470 C CA . THR A 1 1071 ? -18.062 -0.993 19.972 1.00 97.69 1071 THR A CA 1
ATOM 8471 C C . THR A 1 1071 ? -19.275 -0.150 19.597 1.00 97.69 1071 THR A C 1
ATOM 8473 O O . THR A 1 1071 ? -20.022 -0.519 18.692 1.00 97.69 1071 THR A O 1
ATOM 8476 N N . ILE A 1 1072 ? -19.426 1.017 20.225 1.00 97.75 1072 ILE A N 1
ATOM 8477 C CA . ILE A 1 1072 ? -20.291 2.098 19.730 1.00 97.75 1072 ILE A CA 1
ATOM 8478 C C . ILE A 1 1072 ? -19.436 3.346 19.507 1.00 97.75 1072 ILE A C 1
ATOM 8480 O O . ILE A 1 1072 ? -18.620 3.686 20.361 1.00 97.75 1072 ILE A O 1
ATOM 8484 N N . ALA A 1 1073 ? -19.655 4.048 18.398 1.00 97.62 1073 ALA A N 1
ATOM 8485 C CA . ALA A 1 1073 ? -19.169 5.403 18.185 1.00 97.62 1073 ALA A CA 1
ATOM 8486 C C . ALA A 1 1073 ? -20.331 6.311 17.763 1.00 97.62 1073 ALA A C 1
ATOM 8488 O O . ALA A 1 1073 ? -21.045 6.014 16.804 1.00 97.62 1073 ALA A O 1
ATOM 8489 N N . LEU A 1 1074 ? -20.518 7.419 18.477 1.00 96.88 1074 LEU A N 1
ATOM 8490 C CA . LEU A 1 1074 ? -21.489 8.455 18.126 1.00 96.88 1074 LEU A CA 1
ATOM 8491 C C . LEU A 1 1074 ? -20.737 9.630 17.507 1.00 96.88 1074 LEU A C 1
ATOM 8493 O O . LEU A 1 1074 ? -19.931 10.255 18.192 1.00 96.88 1074 LEU A O 1
ATOM 8497 N N . VAL A 1 1075 ? -20.995 9.914 16.233 1.00 94.56 1075 VAL A N 1
ATOM 8498 C CA . VAL A 1 1075 ? -20.434 11.044 15.483 1.00 94.56 1075 VAL A CA 1
ATOM 8499 C C . VAL A 1 1075 ? -21.487 12.153 15.392 1.00 94.56 1075 VAL A C 1
ATOM 8501 O O . VAL A 1 1075 ? -22.685 11.885 15.270 1.00 94.56 1075 VAL A O 1
ATOM 8504 N N . ASP A 1 1076 ? -21.032 13.400 15.519 1.00 92.88 1076 ASP A N 1
ATOM 8505 C CA . ASP A 1 1076 ? -21.850 14.614 15.620 1.00 92.88 1076 ASP A CA 1
ATOM 8506 C C . ASP A 1 1076 ? -22.955 14.534 16.688 1.00 92.88 1076 ASP A C 1
ATOM 8508 O O . ASP A 1 1076 ? -24.097 14.947 16.475 1.00 92.88 1076 ASP A O 1
ATOM 8512 N N . ILE A 1 1077 ? -22.594 14.052 17.888 1.00 95.62 1077 ILE A N 1
ATOM 8513 C CA . ILE A 1 1077 ? -23.511 13.873 19.033 1.00 95.62 1077 ILE A CA 1
ATOM 8514 C C . ILE A 1 1077 ? -24.341 15.125 19.385 1.00 95.62 1077 ILE A C 1
ATOM 8516 O O . ILE A 1 1077 ? -25.470 15.009 19.853 1.00 95.62 1077 ILE A O 1
ATOM 8520 N N . PHE A 1 1078 ? -23.826 16.327 19.119 1.00 94.44 1078 PHE A N 1
ATOM 8521 C CA . PHE A 1 1078 ? -24.519 17.596 19.373 1.00 94.44 1078 PHE A CA 1
ATOM 8522 C C . PHE A 1 1078 ? -25.705 17.855 18.427 1.00 94.44 1078 PHE A C 1
ATOM 8524 O O . PHE A 1 1078 ? -26.515 18.736 18.696 1.00 94.44 1078 PHE A O 1
ATOM 8531 N N . THR A 1 1079 ? -25.859 17.067 17.360 1.00 93.50 1079 THR A N 1
ATOM 8532 C CA . THR A 1 1079 ? -27.058 17.067 16.501 1.00 93.50 1079 THR A CA 1
ATOM 8533 C C . THR A 1 1079 ? -28.176 16.159 17.035 1.00 93.50 1079 THR A C 1
ATOM 8535 O O . THR A 1 1079 ? -29.324 16.269 16.605 1.00 93.50 1079 THR A O 1
ATOM 8538 N N . VAL A 1 1080 ? -27.867 15.258 17.975 1.00 95.25 1080 VAL A N 1
ATOM 8539 C CA . VAL A 1 1080 ? -28.772 14.186 18.410 1.00 95.25 1080 VAL A CA 1
ATOM 8540 C C . VAL A 1 1080 ? -29.857 14.724 19.351 1.00 95.25 1080 VAL A C 1
ATOM 8542 O O . VAL A 1 1080 ? -29.596 15.454 20.309 1.00 95.25 1080 VAL A O 1
ATOM 8545 N N . SER A 1 1081 ? -31.111 14.347 19.087 1.00 95.81 1081 SER A N 1
ATOM 8546 C CA . SER A 1 1081 ? -32.263 14.760 19.903 1.00 95.81 1081 SER A CA 1
ATOM 8547 C C . SER A 1 1081 ? -32.203 14.204 21.335 1.00 95.81 1081 SER A C 1
ATOM 8549 O O . SER A 1 1081 ? -31.739 13.084 21.543 1.00 95.81 1081 SER A O 1
ATOM 8551 N N . GLN A 1 1082 ? -32.756 14.933 22.317 1.00 96.25 1082 GLN A N 1
ATOM 8552 C CA . GLN A 1 1082 ? -32.781 14.490 23.723 1.00 96.25 1082 GLN A CA 1
ATOM 8553 C C . GLN A 1 1082 ? -33.379 13.085 23.879 1.00 96.25 1082 GLN A C 1
ATOM 8555 O O . GLN A 1 1082 ? -32.778 12.232 24.515 1.00 96.25 1082 GLN A O 1
ATOM 8560 N N . ILE A 1 1083 ? -34.515 12.820 23.227 1.00 97.25 1083 ILE A N 1
ATOM 8561 C CA . ILE A 1 1083 ? -35.213 11.528 23.307 1.00 97.25 1083 ILE A CA 1
ATOM 8562 C C . ILE A 1 1083 ? -34.315 10.388 22.791 1.00 97.25 1083 ILE A C 1
ATOM 8564 O O . ILE A 1 1083 ? -34.304 9.298 23.358 1.00 97.25 1083 ILE A O 1
ATOM 8568 N N . ALA A 1 1084 ? -33.514 10.640 21.749 1.00 97.00 1084 ALA A N 1
ATOM 8569 C CA . ALA A 1 1084 ? -32.545 9.667 21.255 1.00 97.00 1084 ALA A CA 1
ATOM 8570 C C . ALA A 1 1084 ? -31.383 9.448 22.243 1.00 97.00 1084 ALA A C 1
ATOM 8572 O O . ALA A 1 1084 ? -31.011 8.300 22.483 1.00 97.00 1084 ALA A O 1
ATOM 8573 N N . LEU A 1 1085 ? -30.857 10.511 22.867 1.00 96.94 1085 LEU A N 1
ATOM 8574 C CA . LEU A 1 1085 ? -29.854 10.407 23.938 1.00 96.94 1085 LEU A CA 1
ATOM 8575 C C . LEU A 1 1085 ? -30.394 9.615 25.146 1.00 96.94 1085 LEU A C 1
ATOM 8577 O O . LEU A 1 1085 ? -29.701 8.742 25.668 1.00 96.94 1085 LEU A O 1
ATOM 8581 N N . ASP A 1 1086 ? -31.646 9.849 25.544 1.00 97.38 1086 ASP A N 1
ATOM 8582 C CA . ASP A 1 1086 ? -32.293 9.172 26.673 1.00 97.38 1086 ASP A CA 1
ATOM 8583 C C . ASP A 1 1086 ? -32.494 7.667 26.424 1.00 97.38 1086 ASP A C 1
ATOM 8585 O O . ASP A 1 1086 ? -32.456 6.872 27.366 1.00 97.38 1086 ASP A O 1
ATOM 8589 N N . GLU A 1 1087 ? -32.751 7.234 25.185 1.00 97.81 1087 GLU A N 1
ATOM 8590 C CA . GLU A 1 1087 ? -32.798 5.806 24.828 1.00 97.81 1087 GLU A CA 1
ATOM 8591 C C . GLU A 1 1087 ? -31.388 5.207 24.663 1.00 97.81 1087 GLU A C 1
ATOM 8593 O O . GLU A 1 1087 ? -31.126 4.110 25.165 1.00 97.81 1087 GLU A O 1
ATOM 8598 N N . LEU A 1 1088 ? -30.435 5.941 24.071 1.00 97.25 1088 LEU A N 1
ATOM 8599 C CA . LEU A 1 1088 ? -29.024 5.531 23.998 1.00 97.25 1088 LEU A CA 1
ATOM 8600 C C . LEU A 1 1088 ? -28.408 5.307 25.388 1.00 97.25 1088 LEU A C 1
ATOM 8602 O O . LEU A 1 1088 ? -27.678 4.335 25.580 1.00 97.25 1088 LEU A O 1
ATOM 8606 N N . ALA A 1 1089 ? -28.722 6.142 26.381 1.00 97.75 1089 ALA A N 1
ATOM 8607 C CA . ALA A 1 1089 ? -28.224 5.969 27.745 1.00 97.75 1089 ALA A CA 1
ATOM 8608 C C . ALA A 1 1089 ? -28.627 4.600 28.328 1.00 97.75 1089 ALA A C 1
ATOM 8610 O O . ALA A 1 1089 ? -27.804 3.887 28.909 1.00 97.75 1089 ALA A O 1
ATOM 8611 N N . LYS A 1 1090 ? -29.873 4.175 28.082 1.00 97.12 1090 LYS A N 1
ATOM 8612 C CA . LYS A 1 1090 ? -30.407 2.868 28.501 1.00 97.12 1090 LYS A CA 1
ATOM 8613 C C . LYS A 1 1090 ? -29.743 1.701 27.754 1.00 97.12 1090 LYS A C 1
ATOM 8615 O O . LYS A 1 1090 ? -29.544 0.641 28.351 1.00 97.12 1090 LYS A O 1
ATOM 8620 N N . VAL A 1 1091 ? -29.379 1.883 26.478 1.00 96.25 1091 VAL A N 1
ATOM 8621 C CA . VAL A 1 1091 ? -28.570 0.921 25.697 1.00 96.25 1091 VAL A CA 1
ATOM 8622 C C . VAL A 1 1091 ? -27.187 0.757 26.332 1.00 96.25 1091 VAL A C 1
ATOM 8624 O O . VAL A 1 1091 ? -26.763 -0.362 26.631 1.00 96.25 1091 VAL A O 1
ATOM 8627 N N . LEU A 1 1092 ? -26.498 1.874 26.567 1.00 96.62 1092 LEU A N 1
ATOM 8628 C CA . LEU A 1 1092 ? -25.113 1.933 27.036 1.00 96.62 1092 LEU A CA 1
ATOM 8629 C C . LEU A 1 1092 ? -24.954 1.360 28.448 1.00 96.62 1092 LEU A C 1
ATOM 8631 O O . LEU A 1 1092 ? -24.072 0.534 28.684 1.00 96.62 1092 LEU A O 1
ATOM 8635 N N . GLN A 1 1093 ? -25.850 1.715 29.371 1.00 95.56 1093 GLN A N 1
ATOM 8636 C CA . GLN A 1 1093 ? -25.840 1.199 30.744 1.00 95.56 1093 GLN A CA 1
ATOM 8637 C C . GLN A 1 1093 ? -25.952 -0.336 30.793 1.00 95.56 1093 GLN A C 1
ATOM 8639 O O . GLN A 1 1093 ? -25.230 -0.977 31.561 1.00 95.56 1093 GLN A O 1
ATOM 8644 N N . ARG A 1 1094 ? -26.797 -0.941 29.943 1.00 94.69 1094 ARG A N 1
ATOM 8645 C CA . ARG A 1 1094 ? -27.013 -2.402 29.905 1.00 94.69 1094 ARG A CA 1
ATOM 8646 C C . ARG A 1 1094 ? -25.966 -3.182 29.111 1.00 94.69 1094 ARG A C 1
ATOM 8648 O O . ARG A 1 1094 ? -25.843 -4.386 29.318 1.00 94.69 1094 ARG A O 1
ATOM 8655 N N . THR A 1 1095 ? -25.237 -2.538 28.201 1.00 94.56 1095 THR A N 1
ATOM 8656 C CA . THR A 1 1095 ? -24.333 -3.236 27.273 1.00 94.56 1095 THR A CA 1
ATOM 8657 C C . THR A 1 1095 ? -22.908 -3.333 27.844 1.00 94.56 1095 THR A C 1
ATOM 8659 O O . THR A 1 1095 ? -22.372 -2.327 28.322 1.00 94.56 1095 THR A O 1
ATOM 8662 N N . PRO A 1 1096 ? -22.256 -4.511 27.816 1.00 94.00 1096 PRO A N 1
ATOM 8663 C CA . PRO A 1 1096 ? -20.847 -4.665 28.179 1.00 94.00 1096 PRO A CA 1
ATOM 8664 C C . PRO A 1 1096 ? -19.941 -4.286 26.993 1.00 94.00 1096 PRO A C 1
ATOM 8666 O O . PRO A 1 1096 ? -19.344 -5.149 26.354 1.00 94.00 1096 PRO A O 1
ATOM 8669 N N . LEU A 1 1097 ? -19.870 -2.990 26.677 1.00 95.81 1097 LEU A N 1
ATOM 8670 C CA . LEU A 1 1097 ? -18.970 -2.477 25.639 1.00 95.81 1097 LEU A CA 1
ATOM 8671 C C . LEU A 1 1097 ? -17.499 -2.609 26.051 1.00 95.81 1097 LEU A C 1
ATOM 8673 O O . LEU A 1 1097 ? -17.164 -2.448 27.224 1.00 95.81 1097 LEU A O 1
ATOM 8677 N N . GLN A 1 1098 ? -16.632 -2.834 25.063 1.00 96.00 1098 GLN A N 1
ATOM 8678 C CA . GLN A 1 1098 ? -15.179 -2.674 25.197 1.00 96.00 1098 GLN A CA 1
ATOM 8679 C C . GLN A 1 1098 ? -14.727 -1.275 24.761 1.00 96.00 1098 GLN A C 1
ATOM 8681 O O . GLN A 1 1098 ? -13.722 -0.785 25.263 1.00 96.00 1098 GLN A O 1
ATOM 8686 N N . ARG A 1 1099 ? -15.465 -0.639 23.836 1.00 97.12 1099 ARG A N 1
ATOM 8687 C CA . ARG A 1 1099 ? -15.204 0.726 23.366 1.00 97.12 1099 ARG A CA 1
ATOM 8688 C C . ARG A 1 1099 ? -16.507 1.513 23.202 1.00 97.12 1099 ARG A C 1
ATOM 8690 O O . ARG A 1 1099 ? -17.432 1.051 22.531 1.00 97.12 1099 ARG A O 1
ATOM 8697 N N . PHE A 1 1100 ? -16.569 2.701 23.790 1.00 97.69 1100 PHE A N 1
ATOM 8698 C CA . PHE A 1 1100 ? -17.597 3.704 23.540 1.00 97.69 1100 PHE A CA 1
ATOM 8699 C C . PHE A 1 1100 ? -16.945 5.060 23.253 1.00 97.69 1100 PHE A C 1
ATOM 8701 O O . PHE A 1 1100 ? -16.456 5.741 24.159 1.00 97.69 1100 PHE A O 1
ATOM 8708 N N . GLN A 1 1101 ? -16.979 5.435 21.978 1.00 97.69 1101 GLN A N 1
ATOM 8709 C CA . GLN A 1 1101 ? -16.450 6.688 21.466 1.00 97.69 1101 GLN A CA 1
ATOM 8710 C C . GLN A 1 1101 ? -17.567 7.725 21.320 1.00 97.69 1101 GLN A C 1
ATOM 8712 O O . GLN A 1 1101 ? -18.623 7.459 20.741 1.00 97.69 1101 GLN A O 1
ATOM 8717 N N . ILE A 1 1102 ? -17.302 8.940 21.788 1.00 97.19 1102 ILE A N 1
ATOM 8718 C CA . ILE A 1 1102 ? -18.113 10.125 21.511 1.00 97.19 1102 ILE A CA 1
ATOM 8719 C C . ILE A 1 1102 ? -17.298 11.058 20.613 1.00 97.19 1102 ILE A C 1
ATOM 8721 O O . ILE A 1 1102 ? -16.110 11.283 20.835 1.00 97.19 1102 ILE A O 1
ATOM 8725 N N . THR A 1 1103 ? -17.911 11.586 19.561 1.00 96.38 1103 THR A N 1
ATOM 8726 C CA . THR A 1 1103 ? -17.270 12.449 18.565 1.00 96.38 1103 THR A CA 1
ATOM 8727 C C . THR A 1 1103 ? -18.265 13.500 18.065 1.00 96.38 1103 THR A C 1
ATOM 8729 O O . THR A 1 1103 ? -19.463 13.225 17.981 1.00 96.38 1103 THR A O 1
ATOM 8732 N N . GLY A 1 1104 ? -17.809 14.711 17.735 1.00 93.31 1104 GLY A N 1
ATOM 8733 C CA . GLY A 1 1104 ? -18.657 15.671 17.022 1.00 93.31 1104 GLY A CA 1
ATOM 8734 C C . GLY A 1 1104 ? -18.296 17.147 17.148 1.00 93.31 1104 GLY A C 1
ATOM 8735 O O . GLY A 1 1104 ? -17.610 17.563 18.086 1.00 93.31 1104 GLY A O 1
ATOM 8736 N N . THR A 1 1105 ? -18.861 17.930 16.226 1.00 93.00 1105 THR A N 1
ATOM 8737 C CA . THR A 1 1105 ? -18.809 19.400 16.241 1.00 93.00 1105 THR A CA 1
ATOM 8738 C C . THR A 1 1105 ? -19.636 19.965 17.397 1.00 93.00 1105 THR A C 1
ATOM 8740 O O . THR A 1 1105 ? -20.820 19.653 17.520 1.00 93.00 1105 THR A O 1
ATOM 8743 N N . VAL A 1 1106 ? -19.057 20.815 18.246 1.00 92.31 1106 VAL A N 1
ATOM 8744 C CA . VAL A 1 1106 ? -19.742 21.337 19.441 1.00 92.31 1106 VAL A CA 1
ATOM 8745 C C . VAL A 1 1106 ? -20.703 22.485 19.108 1.00 92.31 1106 VAL A C 1
ATOM 8747 O O . VAL A 1 1106 ? -20.283 23.545 18.650 1.00 92.31 1106 VAL A O 1
ATOM 8750 N N . VAL A 1 1107 ? -21.991 22.313 19.434 1.00 91.38 1107 VAL A N 1
ATOM 8751 C CA . VAL A 1 1107 ? -23.051 23.321 19.219 1.00 91.38 1107 VAL A CA 1
ATOM 8752 C C . VAL A 1 1107 ? -23.587 23.857 20.567 1.00 91.38 1107 VAL A C 1
ATOM 8754 O O . VAL A 1 1107 ? -24.095 23.063 21.368 1.00 91.38 1107 VAL A O 1
ATOM 8757 N N . PRO A 1 1108 ? -23.556 25.184 20.844 1.00 89.69 1108 PRO A N 1
ATOM 8758 C CA . PRO A 1 1108 ? -23.881 25.766 22.157 1.00 89.69 1108 PRO A CA 1
ATOM 8759 C C . PRO A 1 1108 ? -25.261 25.397 22.698 1.00 89.69 1108 PRO A C 1
ATOM 8761 O O . PRO A 1 1108 ? -25.424 25.140 23.887 1.00 89.69 1108 PRO A O 1
ATOM 8764 N N . ARG A 1 1109 ? -26.267 25.340 21.816 1.00 91.06 1109 ARG A N 1
ATOM 8765 C CA . ARG A 1 1109 ? -27.678 25.113 22.178 1.00 91.06 1109 ARG A CA 1
ATOM 8766 C C . ARG A 1 1109 ? -27.958 23.696 22.707 1.00 91.06 1109 ARG A C 1
ATOM 8768 O O . ARG A 1 1109 ? -29.064 23.432 23.175 1.00 91.06 1109 ARG A O 1
ATOM 8775 N N . THR A 1 1110 ? -26.983 22.789 22.637 1.00 92.06 1110 THR A N 1
ATOM 8776 C CA . THR A 1 1110 ? -27.130 21.364 22.985 1.00 92.06 1110 THR A CA 1
ATOM 8777 C C . THR A 1 1110 ? -26.133 20.865 24.031 1.00 92.06 1110 THR A C 1
ATOM 8779 O O . THR A 1 1110 ? -26.266 19.737 24.500 1.00 92.06 1110 THR A O 1
ATOM 8782 N N . THR A 1 1111 ? -25.157 21.673 24.451 1.00 92.19 1111 THR A N 1
ATOM 8783 C CA . THR A 1 1111 ? -24.054 21.214 25.320 1.00 92.19 1111 THR A CA 1
ATOM 8784 C C . THR A 1 1111 ? -24.515 20.721 26.687 1.00 92.19 1111 THR A C 1
ATOM 8786 O O . THR A 1 1111 ? -24.021 19.704 27.160 1.00 92.19 1111 THR A O 1
ATOM 8789 N N . SER A 1 1112 ? -25.521 21.362 27.287 1.00 95.19 1112 SER A N 1
ATOM 8790 C CA . SER A 1 1112 ? -26.079 20.930 28.575 1.00 95.19 1112 SER A CA 1
ATOM 8791 C C . SER A 1 1112 ? -26.821 19.583 28.486 1.00 95.19 1112 SER A C 1
ATOM 8793 O O . SER A 1 1112 ? -26.768 18.794 29.428 1.00 95.19 1112 SER A O 1
ATOM 8795 N N . ARG A 1 1113 ? -27.428 19.276 27.326 1.00 95.69 1113 ARG A N 1
ATOM 8796 C CA . ARG A 1 1113 ? -28.101 17.993 27.030 1.00 95.69 1113 ARG A CA 1
ATOM 8797 C C . ARG A 1 1113 ? -27.102 16.856 26.845 1.00 95.69 1113 ARG A C 1
ATOM 8799 O O . ARG A 1 1113 ? -27.234 15.797 27.452 1.00 95.69 1113 ARG A O 1
ATOM 8806 N N . VAL A 1 1114 ? -26.059 17.102 26.047 1.00 95.00 1114 VAL A N 1
ATOM 8807 C CA . VAL A 1 1114 ? -24.927 16.172 25.906 1.00 95.00 1114 VAL A CA 1
ATOM 8808 C C . VAL A 1 1114 ? -24.214 15.999 27.253 1.00 95.00 1114 VAL A C 1
ATOM 8810 O O . VAL A 1 1114 ? -23.795 14.893 27.578 1.00 95.00 1114 VAL A O 1
ATOM 8813 N N . GLY A 1 1115 ? -24.178 17.044 28.086 1.00 94.94 1115 GLY A N 1
ATOM 8814 C CA . GLY A 1 1115 ? -23.718 16.982 29.471 1.00 94.94 1115 GLY A CA 1
ATOM 8815 C C . GLY A 1 1115 ? -24.495 15.982 30.328 1.00 94.94 1115 GLY A C 1
ATOM 8816 O O . GLY A 1 1115 ? -23.886 15.120 30.957 1.00 94.94 1115 GLY A O 1
ATOM 8817 N N . GLU A 1 1116 ? -25.828 16.048 30.316 1.00 96.00 1116 GLU A N 1
ATOM 8818 C CA . GLU A 1 1116 ? -26.705 15.100 31.027 1.00 96.00 1116 GLU A CA 1
ATOM 8819 C C . GLU A 1 1116 ? -26.535 13.669 30.529 1.00 96.00 1116 GLU A C 1
ATOM 8821 O O . GLU A 1 1116 ? -26.368 12.745 31.331 1.00 96.00 1116 GLU A O 1
ATOM 8826 N N . PHE A 1 1117 ? -26.491 13.496 29.208 1.00 97.06 1117 PHE A N 1
ATOM 8827 C CA . PHE A 1 1117 ? -26.215 12.210 28.588 1.00 97.06 1117 PHE A CA 1
ATOM 8828 C C . PHE A 1 1117 ? -24.875 11.633 29.060 1.00 97.06 1117 PHE A C 1
ATOM 8830 O O . PHE A 1 1117 ? -24.859 10.530 29.604 1.00 97.06 1117 PHE A O 1
ATOM 8837 N N . MET A 1 1118 ? -23.773 12.381 28.937 1.00 96.62 1118 MET A N 1
ATOM 8838 C CA . MET A 1 1118 ? -22.435 11.936 29.343 1.00 96.62 1118 MET A CA 1
ATOM 8839 C C . MET A 1 1118 ? -22.360 11.590 30.832 1.00 96.62 1118 MET A C 1
ATOM 8841 O O . MET A 1 1118 ? -21.776 10.564 31.173 1.00 96.62 1118 MET A O 1
ATOM 8845 N N . THR A 1 1119 ? -23.003 12.363 31.716 1.00 96.00 1119 THR A N 1
ATOM 8846 C CA . THR A 1 1119 ? -23.106 12.009 33.143 1.00 96.00 1119 THR A CA 1
ATOM 8847 C C . THR A 1 1119 ? -23.838 10.684 33.356 1.00 96.00 1119 THR A C 1
ATOM 8849 O O . THR A 1 1119 ? -23.413 9.877 34.179 1.00 96.00 1119 THR A O 1
ATOM 8852 N N . SER A 1 1120 ? -24.889 10.397 32.582 1.00 96.81 1120 SER A N 1
ATOM 8853 C CA . SER A 1 1120 ? -25.637 9.135 32.694 1.00 96.81 1120 SER A CA 1
ATOM 8854 C C . SER A 1 1120 ? -24.889 7.891 32.179 1.00 96.81 1120 SER A C 1
ATOM 8856 O O . SER A 1 1120 ? -25.294 6.769 32.494 1.00 96.81 1120 SER A O 1
ATOM 8858 N N . VAL A 1 1121 ? -23.806 8.062 31.406 1.00 96.94 1121 VAL A N 1
ATOM 8859 C CA . VAL A 1 1121 ? -23.036 6.965 30.778 1.00 96.94 1121 VAL A CA 1
ATOM 8860 C C . VAL A 1 1121 ? -21.530 7.012 31.061 1.00 96.94 1121 VAL A C 1
ATOM 8862 O O . VAL A 1 1121 ? -20.778 6.262 30.443 1.00 96.94 1121 VAL A O 1
ATOM 8865 N N . ALA A 1 1122 ? -21.082 7.849 32.004 1.00 96.31 1122 ALA A N 1
ATOM 8866 C CA . ALA A 1 1122 ? -19.670 8.097 32.311 1.00 96.31 1122 ALA A CA 1
ATOM 8867 C C . ALA A 1 1122 ? -18.834 6.806 32.433 1.00 96.31 1122 ALA A C 1
ATOM 8869 O O . ALA A 1 1122 ? -17.793 6.683 31.792 1.00 96.31 1122 ALA A O 1
ATOM 8870 N N . SER A 1 1123 ? -19.354 5.795 33.138 1.00 95.75 1123 SER A N 1
ATOM 8871 C CA . SER A 1 1123 ? -18.733 4.473 33.350 1.00 95.75 1123 SER A CA 1
ATOM 8872 C C . SER A 1 1123 ? -18.719 3.532 32.142 1.00 95.75 1123 SER A C 1
ATOM 8874 O O . SER A 1 1123 ? -18.459 2.335 32.282 1.00 95.75 1123 SER A O 1
ATOM 8876 N N . LYS A 1 1124 ? -18.990 4.059 30.946 1.00 96.75 1124 LYS A N 1
ATOM 8877 C CA . LYS A 1 1124 ? -18.865 3.361 29.663 1.00 96.75 1124 LYS A CA 1
ATOM 8878 C C . LYS A 1 1124 ? -17.918 4.058 28.692 1.00 96.75 1124 LYS A C 1
ATOM 8880 O O . LYS A 1 1124 ? -17.430 3.382 27.797 1.00 96.75 1124 LYS A O 1
ATOM 8885 N N . ILE A 1 1125 ? -17.693 5.369 28.830 1.00 96.88 1125 ILE A N 1
ATOM 8886 C CA . ILE A 1 1125 ? -16.951 6.171 27.846 1.00 96.88 1125 ILE A CA 1
ATOM 8887 C C . ILE A 1 1125 ? -15.475 5.761 27.848 1.00 96.88 1125 ILE A C 1
ATOM 8889 O O . ILE A 1 1125 ? -14.827 5.783 28.894 1.00 96.88 1125 ILE A O 1
ATOM 8893 N N . THR A 1 1126 ? -14.952 5.421 26.669 1.00 97.31 1126 THR A N 1
ATOM 8894 C CA . THR A 1 1126 ? -13.525 5.139 26.444 1.00 97.31 1126 THR A CA 1
ATOM 8895 C C . THR A 1 1126 ? -12.832 6.246 25.660 1.00 97.31 1126 THR A C 1
ATOM 8897 O O . THR A 1 1126 ? -11.640 6.463 25.865 1.00 97.31 1126 THR A O 1
ATOM 8900 N N . ASP A 1 1127 ? -13.563 6.982 24.814 1.00 97.69 1127 ASP A N 1
ATOM 8901 C CA . ASP A 1 1127 ? -12.982 7.984 23.913 1.00 97.69 1127 ASP A CA 1
ATOM 8902 C C . ASP A 1 1127 ? -13.872 9.227 23.786 1.00 97.69 1127 ASP A C 1
ATOM 8904 O O . ASP A 1 1127 ? -15.090 9.115 23.620 1.00 97.69 1127 ASP A O 1
ATOM 8908 N N . ILE A 1 1128 ? -13.268 10.417 23.817 1.00 97.44 1128 ILE A N 1
ATOM 8909 C CA . ILE A 1 1128 ? -13.958 11.707 23.647 1.00 97.44 1128 ILE A CA 1
ATOM 8910 C C . ILE A 1 1128 ? -13.200 12.556 22.623 1.00 97.44 1128 ILE A C 1
ATOM 8912 O O . ILE A 1 1128 ? -12.088 12.995 22.904 1.00 97.44 1128 ILE A O 1
ATOM 8916 N N . HIS A 1 1129 ? -13.804 12.816 21.459 1.00 97.12 1129 HIS A N 1
ATOM 8917 C CA . HIS A 1 1129 ? -13.246 13.639 20.377 1.00 97.12 1129 HIS A CA 1
ATOM 8918 C C . HIS A 1 1129 ? -14.150 14.854 20.076 1.00 97.12 1129 HIS A C 1
ATOM 8920 O O . HIS A 1 1129 ? -15.084 14.760 19.277 1.00 97.12 1129 HIS A O 1
ATOM 8926 N N . PHE A 1 1130 ? -13.893 16.007 20.695 1.00 96.75 1130 PHE A N 1
ATOM 8927 C CA . PHE A 1 1130 ? -14.685 17.228 20.480 1.00 96.75 1130 PHE A CA 1
ATOM 8928 C C . PHE A 1 1130 ? -13.947 18.259 19.630 1.00 96.75 1130 PHE A C 1
ATOM 8930 O O . PHE A 1 1130 ? -12.749 18.472 19.817 1.00 96.75 1130 PHE A O 1
ATOM 8937 N N . TYR A 1 1131 ? -14.667 18.906 18.710 1.00 94.31 1131 TYR A N 1
ATOM 8938 C CA . TYR A 1 1131 ? -14.108 19.930 17.827 1.00 94.31 1131 TYR A CA 1
ATOM 8939 C C . TYR A 1 1131 ? -15.019 21.154 17.648 1.00 94.31 1131 TYR A C 1
ATOM 8941 O O . TYR A 1 1131 ? -16.246 21.051 17.661 1.00 94.31 1131 TYR A O 1
ATOM 8949 N N . GLY A 1 1132 ? -14.397 22.322 17.460 1.00 92.75 1132 GLY A N 1
ATOM 8950 C CA . GLY A 1 1132 ? -15.051 23.600 17.148 1.00 92.75 1132 GLY A CA 1
ATOM 8951 C C . GLY A 1 1132 ? -14.928 24.653 18.256 1.00 92.75 1132 GLY A C 1
ATOM 8952 O O . GLY A 1 1132 ? -14.640 24.334 19.411 1.00 92.75 1132 GLY A O 1
ATOM 8953 N N . GLU A 1 1133 ? -15.174 25.917 17.902 1.00 90.69 1133 GLU A N 1
ATOM 8954 C CA . GLU A 1 1133 ? -15.060 27.111 18.770 1.00 90.69 1133 GLU A CA 1
ATOM 8955 C C . GLU A 1 1133 ? -15.774 26.973 20.120 1.00 90.69 1133 GLU A C 1
ATOM 8957 O O . GLU A 1 1133 ? -15.325 27.444 21.163 1.00 90.69 1133 GLU A O 1
ATOM 8962 N N . HIS A 1 1134 ? -16.913 26.289 20.130 1.00 93.75 1134 HIS A N 1
ATOM 8963 C CA . HIS A 1 1134 ? -17.760 26.215 21.310 1.00 93.75 1134 HIS A CA 1
ATOM 8964 C C . HIS A 1 1134 ? -17.366 25.104 22.293 1.00 93.75 1134 HIS A C 1
ATOM 8966 O O . HIS A 1 1134 ? -18.032 24.952 23.320 1.00 93.75 1134 HIS A O 1
ATOM 8972 N N . THR A 1 1135 ? -16.281 24.361 22.043 1.00 94.19 1135 THR A N 1
ATOM 8973 C CA . THR A 1 1135 ? -15.838 23.226 22.878 1.00 94.19 1135 THR A CA 1
ATOM 8974 C C . THR A 1 1135 ? -15.622 23.606 24.347 1.00 94.19 1135 THR A C 1
ATOM 8976 O O . THR A 1 1135 ? -16.009 22.848 25.240 1.00 94.19 1135 THR A O 1
ATOM 8979 N N . LYS A 1 1136 ? -15.173 24.838 24.626 1.00 94.19 1136 LYS A N 1
ATOM 8980 C CA . LYS A 1 1136 ? -15.147 25.432 25.977 1.00 94.19 1136 LYS A CA 1
ATOM 8981 C C . LYS A 1 1136 ? -16.467 25.296 26.748 1.00 94.19 1136 LYS A C 1
ATOM 8983 O O . LYS A 1 1136 ? -16.458 25.015 27.943 1.00 94.19 1136 LYS A O 1
ATOM 8988 N N . THR A 1 1137 ? -17.610 25.465 26.083 1.00 93.94 1137 THR A N 1
ATOM 8989 C CA . THR A 1 1137 ? -18.929 25.407 26.739 1.00 93.94 1137 THR A CA 1
ATOM 8990 C C . THR A 1 1137 ? -19.320 23.986 27.161 1.00 93.94 1137 THR A C 1
ATOM 8992 O O . THR A 1 1137 ? -20.031 23.822 28.152 1.00 93.94 1137 THR A O 1
ATOM 8995 N N . VAL A 1 1138 ? -18.795 22.953 26.489 1.00 93.56 1138 VAL A N 1
ATOM 8996 C CA . VAL A 1 1138 ? -18.920 21.555 26.939 1.00 93.56 1138 VAL A CA 1
ATOM 8997 C C . VAL A 1 1138 ? -18.014 21.300 28.133 1.00 93.56 1138 VAL A C 1
ATOM 8999 O O . VAL A 1 1138 ? -18.481 20.740 29.116 1.00 93.56 1138 VAL A O 1
ATOM 9002 N N . LEU A 1 1139 ? -16.759 21.764 28.106 1.00 94.06 1139 LEU A N 1
ATOM 9003 C CA . LEU A 1 1139 ? -15.836 21.628 29.243 1.00 94.06 1139 LEU A CA 1
ATOM 9004 C C . LEU A 1 1139 ? -16.382 22.307 30.515 1.00 94.06 1139 LEU A C 1
ATOM 9006 O O . LEU A 1 1139 ? -16.243 21.768 31.616 1.00 94.06 1139 LEU A O 1
ATOM 9010 N N . ALA A 1 1140 ? -17.088 23.433 30.372 1.00 94.19 1140 ALA A N 1
ATOM 9011 C CA . ALA A 1 1140 ? -17.798 24.089 31.468 1.00 94.19 1140 ALA A CA 1
ATOM 9012 C C . ALA A 1 1140 ? -18.971 23.245 32.017 1.00 94.19 1140 ALA A C 1
ATOM 9014 O O . ALA A 1 1140 ? -19.076 23.063 33.231 1.00 94.19 1140 ALA A O 1
ATOM 9015 N N . GLU A 1 1141 ? -19.828 22.677 31.157 1.00 94.94 1141 GLU A N 1
ATOM 9016 C CA . GLU A 1 1141 ? -20.917 21.782 31.593 1.00 94.94 1141 GLU A CA 1
ATOM 9017 C C . GLU A 1 1141 ? -20.395 20.456 32.179 1.00 94.94 1141 GLU A C 1
ATOM 9019 O O . GLU A 1 1141 ? -20.957 19.970 33.160 1.00 94.94 1141 GLU A O 1
ATOM 9024 N N . MET A 1 1142 ? -19.288 19.910 31.658 1.00 94.56 1142 MET A N 1
ATOM 9025 C CA . MET A 1 1142 ? -18.569 18.771 32.247 1.00 94.56 1142 MET A CA 1
ATOM 9026 C C . MET A 1 1142 ? -18.076 19.103 33.659 1.00 94.56 1142 MET A C 1
ATOM 9028 O O . MET A 1 1142 ? -18.400 18.387 34.602 1.00 94.56 1142 MET A O 1
ATOM 9032 N N . THR A 1 1143 ? -17.381 20.234 33.832 1.00 94.00 1143 THR A N 1
ATOM 9033 C CA . THR A 1 1143 ? -16.885 20.702 35.141 1.00 94.00 1143 THR A CA 1
ATOM 9034 C C . THR A 1 1143 ? -18.028 20.913 36.142 1.00 94.00 1143 THR A C 1
ATOM 9036 O O . THR A 1 1143 ? -17.894 20.592 37.320 1.00 94.00 1143 THR A O 1
ATOM 9039 N N . LYS A 1 1144 ? -19.179 21.415 35.681 1.00 94.69 1144 LYS A N 1
ATOM 9040 C CA . LYS A 1 1144 ? -20.382 21.649 36.495 1.00 94.69 1144 LYS A CA 1
ATOM 9041 C C . LYS A 1 1144 ? -21.107 20.362 36.906 1.00 94.69 1144 LYS A C 1
ATOM 9043 O O . LYS A 1 1144 ? -21.664 20.318 38.000 1.00 94.69 1144 LYS A O 1
ATOM 9048 N N . ARG A 1 1145 ? -21.158 19.346 36.037 1.00 93.62 1145 ARG A N 1
ATOM 9049 C CA . ARG A 1 1145 ? -21.951 18.115 36.250 1.00 93.62 1145 ARG A CA 1
ATOM 9050 C C . ARG A 1 1145 ? -21.131 16.938 36.782 1.00 93.62 1145 ARG A C 1
ATOM 9052 O O . ARG A 1 1145 ? -21.690 16.061 37.429 1.00 93.62 1145 ARG A O 1
ATOM 9059 N N . MET A 1 1146 ? -19.823 16.922 36.528 1.00 93.44 1146 MET A N 1
ATOM 9060 C CA . MET A 1 1146 ? -18.870 15.885 36.940 1.00 93.44 1146 MET A CA 1
ATOM 9061 C C . MET A 1 1146 ? -17.528 16.528 37.355 1.00 93.44 1146 MET A C 1
ATOM 9063 O O . MET A 1 1146 ? -16.514 16.283 36.704 1.00 93.44 1146 MET A O 1
ATOM 9067 N N . PRO A 1 1147 ? -17.477 17.362 38.414 1.00 86.94 1147 PRO A N 1
ATOM 9068 C CA . PRO A 1 1147 ? -16.275 18.132 38.775 1.00 86.94 1147 PRO A CA 1
ATOM 9069 C C . PRO A 1 1147 ? -15.031 17.261 39.022 1.00 86.94 1147 PRO A C 1
ATOM 9071 O O . PRO A 1 1147 ? -13.934 17.594 38.579 1.00 86.94 1147 PRO A O 1
ATOM 9074 N N . GLU A 1 1148 ? -15.209 16.107 39.665 1.00 87.19 1148 GLU A N 1
ATOM 9075 C CA . GLU A 1 1148 ? -14.154 15.116 39.939 1.00 87.19 1148 GLU A CA 1
ATOM 9076 C C . GLU A 1 1148 ? -13.973 14.101 38.791 1.00 87.19 1148 GLU A C 1
ATOM 9078 O O . GLU A 1 1148 ? -13.291 13.092 38.945 1.00 87.19 1148 GLU A O 1
ATOM 9083 N N . SER A 1 1149 ? -14.639 14.317 37.649 1.00 87.19 1149 SER A N 1
ATOM 9084 C CA . SER A 1 1149 ? -14.722 13.371 36.526 1.00 87.19 1149 SER A CA 1
ATOM 9085 C C . SER A 1 1149 ? -15.184 11.960 36.927 1.00 87.19 1149 SER A C 1
ATOM 9087 O O . SER A 1 1149 ? -14.860 10.963 36.271 1.00 87.19 1149 SER A O 1
ATOM 9089 N N . SER A 1 1150 ? -15.921 11.861 38.034 1.00 83.44 1150 SER A N 1
ATOM 9090 C CA . SER A 1 1150 ? -16.242 10.610 38.714 1.00 83.44 1150 SER A CA 1
ATOM 9091 C C . SER A 1 1150 ? -17.019 9.643 37.814 1.00 83.44 1150 SER A C 1
ATOM 9093 O O . SER A 1 1150 ? -17.913 10.024 37.060 1.00 83.44 1150 SER A O 1
ATOM 9095 N N . GLY A 1 1151 ? -16.625 8.369 37.849 1.00 89.00 1151 GLY A N 1
ATOM 9096 C CA . GLY A 1 1151 ? -17.207 7.309 37.029 1.00 89.00 1151 GLY A CA 1
ATOM 9097 C C . GLY A 1 1151 ? -16.623 7.159 35.621 1.00 89.00 1151 GLY A C 1
ATOM 9098 O O . GLY A 1 1151 ? -16.762 6.078 35.064 1.00 89.00 1151 GLY A O 1
ATOM 9099 N N . MET A 1 1152 ? -15.940 8.155 35.030 1.00 94.94 1152 MET A N 1
ATOM 9100 C CA . MET A 1 1152 ? -15.239 7.988 33.733 1.00 94.94 1152 MET A CA 1
ATOM 9101 C C . MET A 1 1152 ? -13.936 7.180 33.867 1.00 94.94 1152 MET A C 1
ATOM 9103 O O . MET A 1 1152 ? -12.848 7.695 33.620 1.00 94.94 1152 MET A O 1
ATOM 9107 N N . ASP A 1 1153 ? -14.019 5.950 34.363 1.00 93.81 1153 ASP A N 1
ATOM 9108 C CA . ASP A 1 1153 ? -12.851 5.181 34.825 1.00 93.81 1153 ASP A CA 1
ATOM 9109 C C . ASP A 1 1153 ? -12.286 4.235 33.747 1.00 93.81 1153 ASP A C 1
ATOM 9111 O O . ASP A 1 1153 ? -11.278 3.562 33.971 1.00 93.81 1153 ASP A O 1
ATOM 9115 N N . LEU A 1 1154 ? -12.928 4.226 32.569 1.00 95.81 1154 LEU A N 1
ATOM 9116 C CA . LEU A 1 1154 ? -12.530 3.513 31.348 1.00 95.81 1154 LEU A CA 1
ATOM 9117 C C . LEU A 1 1154 ? -11.974 4.440 30.247 1.00 95.81 1154 LEU A C 1
ATOM 9119 O O . LEU A 1 1154 ? -11.565 3.939 29.195 1.00 95.81 1154 LEU A O 1
ATOM 9123 N N . LEU A 1 1155 ? -11.968 5.763 30.469 1.00 97.12 1155 LEU A N 1
ATOM 9124 C CA . LEU A 1 1155 ? -11.526 6.754 29.484 1.00 97.12 1155 LEU A CA 1
ATOM 9125 C C . LEU A 1 1155 ? -10.028 6.582 29.186 1.00 97.12 1155 LEU A C 1
ATOM 9127 O O . LEU A 1 1155 ? -9.210 6.540 30.101 1.00 97.12 1155 LEU A O 1
ATOM 9131 N N . GLN A 1 1156 ? -9.689 6.480 27.902 1.00 96.75 1156 GLN A N 1
ATOM 9132 C CA . GLN A 1 1156 ? -8.348 6.190 27.388 1.00 96.75 1156 GLN A CA 1
ATOM 9133 C C . GLN A 1 1156 ? -7.897 7.226 26.349 1.00 96.75 1156 GLN A C 1
ATOM 9135 O O . GLN A 1 1156 ? -6.743 7.654 26.394 1.00 96.75 1156 GLN A O 1
ATOM 9140 N N . GLU A 1 1157 ? -8.786 7.680 25.458 1.00 97.56 1157 GLU A N 1
ATOM 9141 C CA . GLU A 1 1157 ? -8.477 8.730 24.477 1.00 97.56 1157 GLU A CA 1
ATOM 9142 C C . GLU A 1 1157 ? -9.264 10.026 24.746 1.00 97.56 1157 GLU A C 1
ATOM 9144 O O . GLU A 1 1157 ? -10.495 10.028 24.814 1.00 97.56 1157 GLU A O 1
ATOM 9149 N N . LEU A 1 1158 ? -8.555 11.154 24.851 1.00 97.56 1158 LEU A N 1
ATOM 9150 C CA . LEU A 1 1158 ? -9.140 12.495 24.915 1.00 97.56 1158 LEU A CA 1
ATOM 9151 C C . LEU A 1 1158 ? -8.562 13.367 23.797 1.00 97.56 1158 LEU A C 1
ATOM 9153 O O . LEU A 1 1158 ? -7.362 13.634 23.769 1.00 97.56 1158 LEU A O 1
ATOM 9157 N N . LYS A 1 1159 ? -9.419 13.838 22.889 1.00 97.31 1159 LYS A N 1
ATOM 9158 C CA . LYS A 1 1159 ? -9.049 14.716 21.774 1.00 97.31 1159 LYS A CA 1
ATOM 9159 C C . LYS A 1 1159 ? -9.956 15.940 21.770 1.00 97.31 1159 LYS A C 1
ATOM 9161 O O . LYS A 1 1159 ? -11.180 15.822 21.738 1.00 97.31 1159 LYS A O 1
ATOM 9166 N N . ILE A 1 1160 ? -9.352 17.117 21.837 1.00 96.69 1160 ILE A N 1
ATOM 9167 C CA . ILE A 1 1160 ? -10.039 18.406 21.926 1.00 96.69 1160 ILE A CA 1
ATOM 9168 C C . ILE A 1 1160 ? -9.449 19.321 20.857 1.00 96.69 1160 ILE A C 1
ATOM 9170 O O . ILE A 1 1160 ? -8.231 19.457 20.748 1.00 96.69 1160 ILE A O 1
ATOM 9174 N N . SER A 1 1161 ? -10.313 19.934 20.055 1.00 94.19 1161 SER A N 1
ATOM 9175 C CA . SER A 1 1161 ? -9.919 20.755 18.914 1.00 94.19 1161 SER A CA 1
ATOM 9176 C C . SER A 1 1161 ? -10.802 21.995 18.762 1.00 94.19 1161 SER A C 1
ATOM 9178 O O . SER A 1 1161 ? -11.963 22.012 19.174 1.00 94.19 1161 SER A O 1
ATOM 9180 N N . GLY A 1 1162 ? -10.269 23.022 18.111 1.00 87.25 1162 GLY A N 1
ATOM 9181 C CA . GLY A 1 1162 ? -10.991 24.227 17.710 1.00 87.25 1162 GLY A CA 1
ATOM 9182 C C . GLY A 1 1162 ? -10.499 25.480 18.438 1.00 87.25 1162 GLY A C 1
ATOM 9183 O O . GLY A 1 1162 ? -10.032 25.378 19.572 1.00 87.25 1162 GLY A O 1
ATOM 9184 N N . PRO A 1 1163 ? -10.587 26.657 17.795 1.00 86.88 1163 PRO A N 1
ATOM 9185 C CA . PRO A 1 1163 ? -10.086 27.899 18.367 1.00 86.88 1163 PRO A CA 1
ATOM 9186 C C . PRO A 1 1163 ? -10.982 28.358 19.521 1.00 86.88 1163 PRO A C 1
ATOM 9188 O O . PRO A 1 1163 ? -12.099 28.822 19.305 1.00 86.88 1163 PRO A O 1
ATOM 9191 N N . PHE A 1 1164 ? -10.503 28.216 20.758 1.00 90.50 1164 PHE A N 1
ATOM 9192 C CA . PHE A 1 1164 ? -11.173 28.765 21.939 1.00 90.50 1164 PHE A CA 1
ATOM 9193 C C . PHE A 1 1164 ? -10.196 29.159 23.048 1.00 90.50 1164 PHE A C 1
ATOM 9195 O O . PHE A 1 1164 ? -9.272 28.413 23.380 1.00 90.50 1164 PHE A O 1
ATOM 9202 N N . ASP A 1 1165 ? -10.453 30.311 23.671 1.00 89.81 1165 ASP A N 1
ATOM 9203 C CA . ASP A 1 1165 ? -9.650 30.835 24.777 1.00 89.81 1165 ASP A CA 1
ATOM 9204 C C . ASP A 1 1165 ? -9.994 30.124 26.089 1.00 89.81 1165 ASP A C 1
ATOM 9206 O O . ASP A 1 1165 ? -11.032 30.365 26.719 1.00 89.81 1165 ASP A O 1
ATOM 9210 N N . ALA A 1 1166 ? -9.102 29.236 26.514 1.00 90.31 1166 ALA A N 1
ATOM 9211 C CA . ALA A 1 1166 ? -9.199 28.469 27.741 1.00 90.31 1166 ALA A CA 1
ATOM 9212 C C . ALA A 1 1166 ? -8.417 29.137 28.883 1.00 90.31 1166 ALA A C 1
ATOM 9214 O O . ALA A 1 1166 ? -7.256 29.529 28.766 1.00 90.31 1166 ALA A O 1
ATOM 9215 N N . THR A 1 1167 ? -9.048 29.216 30.049 1.00 91.56 1167 THR A N 1
ATOM 9216 C CA . THR A 1 1167 ? -8.391 29.542 31.316 1.00 91.56 1167 THR A CA 1
ATOM 9217 C C . THR A 1 1167 ? -8.026 28.258 32.061 1.00 91.56 1167 THR A C 1
ATOM 9219 O O . THR A 1 1167 ? -8.622 27.203 31.846 1.00 91.56 1167 THR A O 1
ATOM 9222 N N . THR A 1 1168 ? -7.127 28.342 33.044 1.00 86.62 1168 THR A N 1
ATOM 9223 C CA . THR A 1 1168 ? -6.790 27.211 33.932 1.00 86.62 1168 THR A CA 1
ATOM 9224 C C . THR A 1 1168 ? -7.990 26.690 34.751 1.00 86.62 1168 THR A C 1
ATOM 9226 O O . THR A 1 1168 ? -7.899 25.614 35.340 1.00 86.62 1168 THR A O 1
ATOM 9229 N N . LYS A 1 1169 ? -9.115 27.429 34.789 1.00 87.62 1169 LYS A N 1
ATOM 9230 C CA . LYS A 1 1169 ? -10.403 26.983 35.355 1.00 87.62 1169 LYS A CA 1
ATOM 9231 C C . LYS A 1 1169 ? -11.246 26.189 34.353 1.00 87.62 1169 LYS A C 1
ATOM 9233 O O . LYS A 1 1169 ? -11.898 25.232 34.747 1.00 87.62 1169 LYS A O 1
ATOM 9238 N N . ASP A 1 1170 ? -11.210 26.548 33.068 1.00 88.44 1170 ASP A N 1
ATOM 9239 C CA . ASP A 1 1170 ? -11.910 25.799 32.009 1.00 88.44 1170 ASP A CA 1
ATOM 9240 C C . ASP A 1 1170 ? -11.305 24.393 31.822 1.00 88.44 1170 ASP A C 1
ATOM 9242 O O . ASP A 1 1170 ? -11.992 23.468 31.396 1.00 88.44 1170 ASP A O 1
ATOM 9246 N N . LEU A 1 1171 ? -10.033 24.212 32.202 1.00 88.81 1171 LEU A N 1
ATOM 9247 C CA . LEU A 1 1171 ? -9.371 22.907 32.257 1.00 88.81 1171 LEU A CA 1
ATOM 9248 C C . LEU A 1 1171 ? -9.741 22.046 33.477 1.00 88.81 1171 LEU A C 1
ATOM 9250 O O . LEU A 1 1171 ? -9.344 20.887 33.495 1.00 88.81 1171 LEU A O 1
ATOM 9254 N N . THR A 1 1172 ? -10.433 22.548 34.509 1.00 92.06 1172 THR A N 1
ATOM 9255 C CA . THR A 1 1172 ? -10.553 21.840 35.807 1.00 92.06 1172 THR A CA 1
ATOM 9256 C C . THR A 1 1172 ? -11.077 20.401 35.688 1.00 92.06 1172 THR A C 1
ATOM 9258 O O . THR A 1 1172 ? -10.567 19.526 36.384 1.00 92.06 1172 THR A O 1
ATOM 9261 N N . TRP A 1 1173 ? -12.006 20.125 34.769 1.00 94.12 1173 TRP A N 1
ATOM 9262 C CA . TRP A 1 1173 ? -12.456 18.761 34.460 1.00 94.12 1173 TRP A CA 1
ATOM 9263 C C . TRP A 1 1173 ? -11.369 17.880 33.811 1.00 94.12 1173 TRP A C 1
ATOM 9265 O O . TRP A 1 1173 ? -11.174 16.738 34.212 1.00 94.12 1173 TRP A O 1
ATOM 9275 N N . ILE A 1 1174 ? -10.587 18.414 32.867 1.00 94.50 1174 ILE A N 1
ATOM 9276 C CA . ILE A 1 1174 ? -9.450 17.692 32.261 1.00 94.50 1174 ILE A CA 1
ATOM 9277 C C . ILE A 1 1174 ? -8.399 17.380 33.334 1.00 94.50 1174 ILE A C 1
ATOM 9279 O O . ILE A 1 1174 ? -7.867 16.276 33.386 1.00 94.50 1174 ILE A O 1
ATOM 9283 N N . ARG A 1 1175 ? -8.150 18.318 34.252 1.00 94.12 1175 ARG A N 1
ATOM 9284 C CA . ARG A 1 1175 ? -7.221 18.133 35.376 1.00 94.12 1175 ARG A CA 1
ATOM 9285 C C . ARG A 1 1175 ? -7.694 17.027 36.333 1.00 94.12 1175 ARG A C 1
ATOM 9287 O O . ARG A 1 1175 ? -6.878 16.225 36.780 1.00 94.12 1175 ARG A O 1
ATOM 9294 N N . SER A 1 1176 ? -9.004 16.905 36.584 1.00 93.62 1176 SER A N 1
ATOM 9295 C CA . SER A 1 1176 ? -9.556 15.790 37.375 1.00 93.62 1176 SER A CA 1
ATOM 9296 C C . SER A 1 1176 ? -9.636 14.455 36.617 1.00 93.62 1176 SER A C 1
ATOM 9298 O O . SER A 1 1176 ? -9.645 13.409 37.263 1.00 93.62 1176 SER A O 1
ATOM 9300 N N . LEU A 1 1177 ? -9.607 14.448 35.276 1.00 93.88 1177 LEU A N 1
ATOM 9301 C CA . LEU A 1 1177 ? -9.329 13.234 34.491 1.00 93.88 1177 LEU A CA 1
ATOM 9302 C C . LEU A 1 1177 ? -7.867 12.784 34.617 1.00 93.88 1177 LEU A C 1
ATOM 9304 O O . LEU A 1 1177 ? -7.616 11.594 34.779 1.00 93.88 1177 LEU A O 1
ATOM 9308 N N . LEU A 1 1178 ? -6.908 13.712 34.553 1.00 93.44 1178 LEU A N 1
ATOM 9309 C CA . LEU A 1 1178 ? -5.477 13.391 34.623 1.00 93.44 1178 LEU A CA 1
ATOM 9310 C C . LEU A 1 1178 ? -5.051 12.844 35.993 1.00 93.44 1178 LEU A C 1
ATOM 9312 O O . LEU A 1 1178 ? -4.194 11.970 36.065 1.00 93.44 1178 LEU A O 1
ATOM 9316 N N . ALA A 1 1179 ? -5.703 13.285 37.071 1.00 91.56 1179 ALA A N 1
ATOM 9317 C CA . ALA A 1 1179 ? -5.452 12.819 38.437 1.00 91.56 1179 ALA A CA 1
ATOM 9318 C C . ALA A 1 1179 ? -5.924 11.371 38.737 1.00 91.56 1179 ALA A C 1
ATOM 9320 O O . ALA A 1 1179 ? -5.895 10.942 39.895 1.00 91.56 1179 ALA A O 1
ATOM 9321 N N . LYS A 1 1180 ? -6.403 10.613 37.740 1.00 89.69 1180 LYS A N 1
ATOM 9322 C CA . LYS A 1 1180 ? -7.005 9.283 37.932 1.00 89.69 1180 LYS A CA 1
ATOM 9323 C C . LYS A 1 1180 ? -5.996 8.127 38.008 1.00 89.69 1180 LYS A C 1
ATOM 9325 O O . LYS A 1 1180 ? -4.941 8.166 37.380 1.00 89.69 1180 LYS A O 1
ATOM 9330 N N . PRO A 1 1181 ? -6.346 7.019 38.698 1.00 87.75 1181 PRO A N 1
ATOM 9331 C CA . PRO A 1 1181 ? -5.522 5.805 38.722 1.00 87.75 1181 PRO A CA 1
ATOM 9332 C C . PRO A 1 1181 ? -5.496 5.059 37.372 1.00 87.75 1181 PRO A C 1
ATOM 9334 O O . PRO A 1 1181 ? -4.491 4.410 37.047 1.00 87.75 1181 PRO A O 1
ATOM 9337 N N . THR A 1 1182 ? -6.569 5.163 36.578 1.00 89.12 1182 THR A N 1
ATOM 9338 C CA . THR A 1 1182 ? -6.576 4.824 35.145 1.00 89.12 1182 THR A CA 1
ATOM 9339 C C . THR A 1 1182 ? -6.108 6.060 34.368 1.00 89.12 1182 THR A C 1
ATOM 9341 O O . THR A 1 1182 ? -6.806 7.071 34.414 1.00 89.12 1182 THR A O 1
ATOM 9344 N N . PRO A 1 1183 ? -4.953 6.017 33.685 1.00 87.69 1183 PRO A N 1
ATOM 9345 C CA . PRO A 1 1183 ? -4.429 7.146 32.933 1.00 87.69 1183 PRO A CA 1
ATOM 9346 C C . PRO A 1 1183 ? -5.032 7.167 31.526 1.00 87.69 1183 PRO A C 1
ATOM 9348 O O . PRO A 1 1183 ? -5.417 6.128 30.983 1.00 87.69 1183 PRO A O 1
ATOM 9351 N N . LEU A 1 1184 ? -5.002 8.335 30.894 1.00 96.31 1184 LEU A N 1
ATOM 9352 C CA . LEU A 1 1184 ? -5.208 8.434 29.453 1.00 96.31 1184 LEU A CA 1
ATOM 9353 C C . LEU A 1 1184 ? -4.019 7.799 28.716 1.00 96.31 1184 LEU A C 1
ATOM 9355 O O . LEU A 1 1184 ? -2.864 7.978 29.106 1.00 96.31 1184 LEU A O 1
ATOM 9359 N N . THR A 1 1185 ? -4.295 7.073 27.635 1.00 96.81 1185 THR A N 1
ATOM 9360 C CA . THR A 1 1185 ? -3.282 6.572 26.696 1.00 96.81 1185 THR A CA 1
ATOM 9361 C C . THR A 1 1185 ? -3.039 7.552 25.553 1.00 96.81 1185 THR A C 1
ATOM 9363 O O . THR A 1 1185 ? -1.922 7.596 25.037 1.00 96.81 1185 THR A O 1
ATOM 9366 N N . THR A 1 1186 ? -4.041 8.366 25.203 1.00 97.69 1186 THR A N 1
ATOM 9367 C CA . THR A 1 1186 ? -3.960 9.394 24.157 1.00 97.69 1186 THR A CA 1
ATOM 9368 C C . THR A 1 1186 ? -4.513 10.726 24.654 1.00 97.69 1186 THR A C 1
ATOM 9370 O O . THR A 1 1186 ? -5.646 10.787 25.134 1.00 97.69 1186 THR A O 1
ATOM 9373 N N . ILE A 1 1187 ? -3.741 11.800 24.478 1.00 97.75 1187 ILE A N 1
ATOM 9374 C CA . ILE A 1 1187 ? -4.174 13.189 24.680 1.00 97.75 1187 ILE A CA 1
ATOM 9375 C C . ILE A 1 1187 ? -3.814 13.990 23.426 1.00 97.75 1187 ILE A C 1
ATOM 9377 O O . ILE A 1 1187 ? -2.637 14.088 23.077 1.00 97.75 1187 ILE A O 1
ATOM 9381 N N . GLU A 1 1188 ? -4.810 14.600 22.781 1.00 97.25 1188 GLU A N 1
ATOM 9382 C CA . GLU A 1 1188 ? -4.607 15.535 21.670 1.00 97.25 1188 GLU A CA 1
ATOM 9383 C C . GLU A 1 1188 ? -5.323 16.873 21.904 1.00 97.25 1188 GLU A C 1
ATOM 9385 O O . GLU A 1 1188 ? -6.517 16.899 22.206 1.00 97.25 1188 GLU A O 1
ATOM 9390 N N . LEU A 1 1189 ? -4.607 17.987 21.730 1.00 96.38 1189 LEU A N 1
ATOM 9391 C CA . LEU A 1 1189 ? -5.087 19.356 21.944 1.00 96.38 1189 LEU A CA 1
ATOM 9392 C C . LEU A 1 1189 ? -4.737 20.227 20.727 1.00 96.38 1189 LEU A C 1
ATOM 9394 O O . LEU A 1 1189 ? -3.575 20.560 20.516 1.00 96.38 1189 LEU A O 1
ATOM 9398 N N . HIS A 1 1190 ? -5.724 20.608 19.917 1.00 94.69 1190 HIS A N 1
ATOM 9399 C CA . HIS A 1 1190 ? -5.520 21.336 18.652 1.00 94.69 1190 HIS A CA 1
ATOM 9400 C C . HIS A 1 1190 ? -6.190 22.717 18.690 1.00 94.69 1190 HIS A C 1
ATOM 9402 O O . HIS A 1 1190 ? -7.363 22.817 19.043 1.00 94.69 1190 HIS A O 1
ATOM 9408 N N . LYS A 1 1191 ? -5.474 23.784 18.311 1.00 93.00 1191 LYS A N 1
ATOM 9409 C CA . LYS A 1 1191 ? -5.961 25.186 18.314 1.00 93.00 1191 LYS A CA 1
ATOM 9410 C C . LYS A 1 1191 ? -6.491 25.720 19.666 1.00 93.00 1191 LYS A C 1
ATOM 9412 O O . LYS A 1 1191 ? -7.182 26.734 19.705 1.00 93.00 1191 LYS A O 1
ATOM 9417 N N . VAL A 1 1192 ? -6.179 25.060 20.785 1.00 93.19 1192 VAL A N 1
ATOM 9418 C CA . VAL A 1 1192 ? -6.642 25.467 22.124 1.00 93.19 1192 VAL A CA 1
ATOM 9419 C C . VAL A 1 1192 ? -5.796 26.636 22.641 1.00 93.19 1192 VAL A C 1
ATOM 9421 O O . VAL A 1 1192 ? -4.614 26.468 22.940 1.00 93.19 1192 VAL A O 1
ATOM 9424 N N . ASN A 1 1193 ? -6.395 27.813 22.821 1.00 91.75 1193 ASN A N 1
ATOM 9425 C CA . ASN A 1 1193 ? -5.695 28.997 23.321 1.00 91.75 1193 ASN A CA 1
ATOM 9426 C C . ASN A 1 1193 ? -5.633 28.989 24.855 1.00 91.75 1193 ASN A C 1
ATOM 9428 O O . ASN A 1 1193 ? -6.486 29.562 25.531 1.00 91.75 1193 ASN A O 1
ATOM 9432 N N . LEU A 1 1194 ? -4.614 28.350 25.429 1.00 93.12 1194 LEU A N 1
ATOM 9433 C CA . LEU A 1 1194 ? -4.306 28.471 26.859 1.00 93.12 1194 LEU A CA 1
ATOM 9434 C C . LEU A 1 1194 ? -3.315 29.604 27.132 1.00 93.12 1194 LEU A C 1
ATOM 9436 O O . LEU A 1 1194 ? -2.372 29.841 26.375 1.00 93.12 1194 LEU A O 1
ATOM 9440 N N . SER A 1 1195 ? -3.473 30.254 28.288 1.00 93.19 1195 SER A N 1
ATOM 9441 C CA . SER A 1 1195 ? -2.429 31.135 28.816 1.00 93.19 1195 SER A CA 1
ATOM 9442 C C . SER A 1 1195 ? -1.133 30.351 29.054 1.00 93.19 1195 SER A C 1
ATOM 9444 O O . SER A 1 1195 ? -1.157 29.152 29.336 1.00 93.19 1195 SER A O 1
ATOM 9446 N N . HIS A 1 1196 ? 0.015 31.033 29.009 1.00 90.12 1196 HIS A N 1
ATOM 9447 C CA . HIS A 1 1196 ? 1.312 30.389 29.238 1.00 90.12 1196 HIS A CA 1
ATOM 9448 C C . HIS A 1 1196 ? 1.356 29.599 30.566 1.00 90.12 1196 HIS A C 1
ATOM 9450 O O . HIS A 1 1196 ? 1.783 28.448 30.580 1.00 90.12 1196 HIS A O 1
ATOM 9456 N N . GLN A 1 1197 ? 0.817 30.161 31.656 1.00 91.69 1197 GLN A N 1
ATOM 9457 C CA . GLN A 1 1197 ? 0.709 29.465 32.945 1.00 91.69 1197 GLN A CA 1
ATOM 9458 C C . GLN A 1 1197 ? -0.245 28.256 32.897 1.00 91.69 1197 GLN A C 1
ATOM 9460 O O . GLN A 1 1197 ? -0.031 27.277 33.613 1.00 91.69 1197 GLN A O 1
ATOM 9465 N N . GLY A 1 1198 ? -1.290 28.304 32.063 1.00 94.25 1198 GLY A N 1
ATOM 9466 C CA . GLY A 1 1198 ? -2.181 27.172 31.804 1.00 94.25 1198 GLY A CA 1
ATOM 9467 C C . GLY A 1 1198 ? -1.433 25.989 31.188 1.00 94.25 1198 GLY A C 1
ATOM 9468 O O . GLY A 1 1198 ? -1.545 24.879 31.701 1.00 94.25 1198 GLY A O 1
ATOM 9469 N N . TRP A 1 1199 ? -0.596 26.241 30.176 1.00 95.31 1199 TRP A N 1
ATOM 9470 C CA . TRP A 1 1199 ? 0.281 25.221 29.588 1.00 95.31 1199 TRP A CA 1
ATOM 9471 C C . TRP A 1 1199 ? 1.297 24.658 30.591 1.00 95.31 1199 TRP A C 1
ATOM 9473 O O . TRP A 1 1199 ? 1.423 23.442 30.699 1.00 95.31 1199 TRP A O 1
ATOM 9483 N N . MET A 1 1200 ? 1.960 25.518 31.376 1.00 94.69 1200 MET A N 1
ATOM 9484 C CA . MET A 1 1200 ? 2.899 25.090 32.429 1.00 94.69 1200 MET A CA 1
ATOM 9485 C C . MET A 1 1200 ? 2.234 24.170 33.465 1.00 94.69 1200 MET A C 1
ATOM 9487 O O . MET A 1 1200 ? 2.811 23.160 33.854 1.00 94.69 1200 MET A O 1
ATOM 9491 N N . THR A 1 1201 ? 1.014 24.509 33.894 1.00 94.81 1201 THR A N 1
ATOM 9492 C CA . THR A 1 1201 ? 0.251 23.717 34.875 1.00 94.81 1201 THR A CA 1
ATOM 9493 C C . THR A 1 1201 ? -0.190 22.381 34.277 1.00 94.81 1201 THR A C 1
ATOM 9495 O O . THR A 1 1201 ? -0.060 21.349 34.922 1.00 94.81 1201 THR A O 1
ATOM 9498 N N . LEU A 1 1202 ? -0.658 22.377 33.024 1.00 95.69 1202 LEU A N 1
ATOM 9499 C CA . LEU A 1 1202 ? -1.068 21.153 32.335 1.00 95.69 1202 LEU A CA 1
ATOM 9500 C C . LEU A 1 1202 ? 0.108 20.182 32.135 1.00 95.69 1202 LEU A C 1
ATOM 9502 O O . LEU A 1 1202 ? -0.052 18.984 32.343 1.00 95.69 1202 LEU A O 1
ATOM 9506 N N . ALA A 1 1203 ? 1.297 20.692 31.796 1.00 96.31 1203 ALA A N 1
ATOM 9507 C CA . ALA A 1 1203 ? 2.511 19.885 31.674 1.00 96.31 1203 ALA A CA 1
ATOM 9508 C C . ALA A 1 1203 ? 2.878 19.150 32.975 1.00 96.31 1203 ALA A C 1
ATOM 9510 O O . ALA A 1 1203 ? 3.359 18.024 32.920 1.00 96.31 1203 ALA A O 1
ATOM 9511 N N . GLN A 1 1204 ? 2.620 19.762 34.134 1.00 95.25 1204 GLN A N 1
ATOM 9512 C CA . GLN A 1 1204 ? 2.916 19.192 35.454 1.00 95.25 1204 GLN A CA 1
ATOM 9513 C C . GLN A 1 1204 ? 1.909 18.126 35.917 1.00 95.25 1204 GLN A C 1
ATOM 9515 O O . GLN A 1 1204 ? 2.192 17.409 36.874 1.00 95.25 1204 GLN A O 1
ATOM 9520 N N . GLU A 1 1205 ? 0.741 18.026 35.276 1.00 94.75 1205 GLU A N 1
ATOM 9521 C CA . GLU A 1 1205 ? -0.367 17.167 35.721 1.00 94.75 1205 GLU A CA 1
ATOM 9522 C C . GLU A 1 1205 ? -0.601 15.939 34.827 1.00 94.75 1205 GLU A C 1
ATOM 9524 O O . GLU A 1 1205 ? -1.342 15.038 35.212 1.00 94.75 1205 GLU A O 1
ATOM 9529 N N . ILE A 1 1206 ? 0.033 15.861 33.653 1.00 96.12 1206 ILE A N 1
ATOM 9530 C CA . ILE A 1 1206 ? -0.052 14.693 32.766 1.00 96.12 1206 ILE A CA 1
ATOM 9531 C C . ILE A 1 1206 ? 0.898 13.582 33.244 1.00 96.12 1206 ILE A C 1
ATOM 9533 O O . ILE A 1 1206 ? 2.109 13.785 33.322 1.00 96.12 1206 ILE A O 1
ATOM 9537 N N . ASP A 1 1207 ? 0.375 12.368 33.469 1.00 95.38 1207 ASP A N 1
ATOM 9538 C CA . ASP A 1 1207 ? 1.198 11.172 33.718 1.00 95.38 1207 ASP A CA 1
ATOM 9539 C C . ASP A 1 1207 ? 1.877 10.664 32.430 1.00 95.38 1207 ASP A C 1
ATOM 9541 O O . ASP A 1 1207 ? 1.518 9.638 31.835 1.00 95.38 1207 ASP A O 1
ATOM 9545 N N . PHE A 1 1208 ? 2.924 11.376 32.016 1.00 96.62 1208 PHE A N 1
ATOM 9546 C CA . PHE A 1 1208 ? 3.789 11.004 30.897 1.00 96.62 1208 PHE A CA 1
ATOM 9547 C C . PHE A 1 1208 ? 4.519 9.665 31.086 1.00 96.62 1208 PHE A C 1
ATOM 9549 O O . PHE A 1 1208 ? 5.157 9.188 30.149 1.00 96.62 1208 PHE A O 1
ATOM 9556 N N . LYS A 1 1209 ? 4.435 9.010 32.252 1.00 95.25 1209 LYS A N 1
ATOM 9557 C CA . LYS A 1 1209 ? 4.977 7.658 32.436 1.00 95.25 1209 LYS A CA 1
ATOM 9558 C C . LYS A 1 1209 ? 4.159 6.611 31.683 1.00 95.25 1209 LYS A C 1
ATOM 9560 O O . LYS A 1 1209 ? 4.734 5.633 31.211 1.00 95.25 1209 LYS A O 1
ATOM 9565 N N . ARG A 1 1210 ? 2.834 6.795 31.615 1.00 94.12 1210 ARG A N 1
ATOM 9566 C CA . ARG A 1 1210 ? 1.858 5.802 31.116 1.00 94.12 1210 ARG A CA 1
ATOM 9567 C C . ARG A 1 1210 ? 1.129 6.247 29.844 1.00 94.12 1210 ARG A C 1
ATOM 9569 O O . ARG A 1 1210 ? 0.560 5.400 29.157 1.00 94.12 1210 ARG A O 1
ATOM 9576 N N . LEU A 1 1211 ? 1.162 7.542 29.525 1.00 96.75 1211 LEU A N 1
ATOM 9577 C CA . LEU A 1 1211 ? 0.676 8.086 28.258 1.00 96.75 1211 LEU A CA 1
ATOM 9578 C C . LEU A 1 1211 ? 1.474 7.513 27.070 1.00 96.75 1211 LEU A C 1
ATOM 9580 O O . LEU A 1 1211 ? 2.696 7.399 27.142 1.00 96.75 1211 LEU A O 1
ATOM 9584 N N . LYS A 1 1212 ? 0.790 7.180 25.968 1.00 96.81 1212 LYS A N 1
ATOM 9585 C CA . LYS A 1 1212 ? 1.390 6.630 24.735 1.00 96.81 1212 LYS A CA 1
ATOM 9586 C C . LYS A 1 1212 ? 1.425 7.635 23.587 1.00 96.81 1212 LYS A C 1
ATOM 9588 O O . LYS A 1 1212 ? 2.379 7.645 22.815 1.00 96.81 1212 LYS A O 1
ATOM 9593 N N . TYR A 1 1213 ? 0.401 8.474 23.477 1.00 97.56 1213 TYR A N 1
ATOM 9594 C CA . TYR A 1 1213 ? 0.264 9.463 22.413 1.00 97.56 1213 TYR A CA 1
ATOM 9595 C C . TYR A 1 1213 ? -0.008 10.829 23.037 1.00 97.56 1213 TYR A C 1
ATOM 9597 O O . TYR A 1 1213 ? -1.027 11.019 23.703 1.00 97.56 1213 TYR A O 1
ATOM 9605 N N . PHE A 1 1214 ? 0.896 11.779 22.813 1.00 97.62 1214 PHE A N 1
ATOM 9606 C CA . PHE A 1 1214 ? 0.707 13.174 23.189 1.00 97.62 1214 PHE A CA 1
ATOM 9607 C C . PHE A 1 1214 ? 0.816 14.078 21.969 1.00 97.62 1214 PHE A C 1
ATOM 9609 O O . PHE A 1 1214 ? 1.819 14.037 21.251 1.00 97.62 1214 PHE A O 1
ATOM 9616 N N . ARG A 1 1215 ? -0.201 14.916 21.754 1.00 96.75 1215 ARG A N 1
ATOM 9617 C CA . ARG A 1 1215 ? -0.201 15.915 20.690 1.00 96.75 1215 ARG A CA 1
ATOM 9618 C C . ARG A 1 1215 ? -0.693 17.272 21.179 1.00 96.75 1215 ARG A C 1
ATOM 9620 O O . ARG A 1 1215 ? -1.833 17.389 21.621 1.00 96.75 1215 ARG A O 1
ATOM 9627 N N . VAL A 1 1216 ? 0.117 18.306 20.983 1.00 95.88 1216 VAL A N 1
ATOM 9628 C CA . VAL A 1 1216 ? -0.380 19.671 20.788 1.00 95.88 1216 VAL A CA 1
ATOM 9629 C C . VAL A 1 1216 ? -0.262 19.981 19.298 1.00 95.88 1216 VAL A C 1
ATOM 9631 O O . VAL A 1 1216 ? 0.795 19.773 18.703 1.00 95.88 1216 VAL A O 1
ATOM 9634 N N . GLY A 1 1217 ? -1.383 20.347 18.680 1.00 87.94 1217 GLY A N 1
ATOM 9635 C CA . GLY A 1 1217 ? -1.495 20.569 17.239 1.00 87.94 1217 GLY A CA 1
ATOM 9636 C C . GLY A 1 1217 ? -1.127 21.989 16.792 1.00 87.94 1217 GLY A C 1
ATOM 9637 O O . GLY A 1 1217 ? -0.866 22.846 17.639 1.00 87.94 1217 GLY A O 1
ATOM 9638 N N . PRO A 1 1218 ? -1.147 22.247 15.470 1.00 74.00 1218 PRO A N 1
ATOM 9639 C CA . PRO A 1 1218 ? -0.854 23.556 14.890 1.00 74.00 1218 PRO A CA 1
ATOM 9640 C C . PRO A 1 1218 ? -1.788 24.666 15.392 1.00 74.00 1218 PRO A C 1
ATOM 9642 O O . PRO A 1 1218 ? -2.832 24.420 16.006 1.00 74.00 1218 PRO A O 1
ATOM 9645 N N . ASP A 1 1219 ? -1.388 25.904 15.096 1.00 80.50 1219 ASP A N 1
ATOM 9646 C CA . ASP A 1 1219 ? -2.019 27.164 15.513 1.00 80.50 1219 ASP A CA 1
ATOM 9647 C C . ASP A 1 1219 ? -2.037 27.411 17.036 1.00 80.50 1219 ASP A C 1
ATOM 9649 O O . ASP A 1 1219 ? -2.720 28.317 17.511 1.00 80.50 1219 ASP A O 1
ATOM 9653 N N . VAL A 1 1220 ? -1.274 26.640 17.821 1.00 81.38 1220 VAL A N 1
ATOM 9654 C CA . VAL A 1 1220 ? -1.140 26.831 19.273 1.00 81.38 1220 VAL A CA 1
ATOM 9655 C C . VAL A 1 1220 ? 0.153 27.599 19.603 1.00 81.38 1220 VAL A C 1
ATOM 9657 O O . VAL A 1 1220 ? 1.248 27.083 19.373 1.00 81.38 1220 VAL A O 1
ATOM 9660 N N . PRO A 1 1221 ? 0.083 28.809 20.195 1.00 79.88 1221 PRO A N 1
ATOM 9661 C CA . PRO A 1 1221 ? 1.268 29.612 20.513 1.00 79.88 1221 PRO A CA 1
ATOM 9662 C C . PRO A 1 1221 ? 1.981 29.134 21.797 1.00 79.88 1221 PRO A C 1
ATOM 9664 O O . PRO A 1 1221 ? 1.896 29.764 22.858 1.00 79.88 1221 PRO A O 1
ATOM 9667 N N . LEU A 1 1222 ? 2.711 28.017 21.714 1.00 90.69 1222 LEU A N 1
ATOM 9668 C CA . LEU A 1 1222 ? 3.536 27.504 22.813 1.00 90.69 1222 LEU A CA 1
ATOM 9669 C C . LEU A 1 1222 ? 4.843 28.302 22.964 1.00 90.69 1222 LEU A C 1
ATOM 9671 O O . LEU A 1 1222 ? 5.768 28.210 22.163 1.00 90.69 1222 LEU A O 1
ATOM 9675 N N . LYS A 1 1223 ? 4.973 29.050 24.064 1.00 91.62 1223 LYS A N 1
ATOM 9676 C CA . LYS A 1 1223 ? 6.257 29.670 24.431 1.00 91.62 1223 LYS A CA 1
ATOM 9677 C C . LYS A 1 1223 ? 7.315 28.615 24.779 1.00 91.62 1223 LYS A C 1
ATOM 9679 O O . LYS A 1 1223 ? 6.984 27.546 25.296 1.00 91.62 1223 LYS A O 1
ATOM 9684 N N . SER A 1 1224 ? 8.590 28.960 24.592 1.00 90.50 1224 SER A N 1
ATOM 9685 C CA . SER A 1 1224 ? 9.758 28.116 24.892 1.00 90.50 1224 SER A CA 1
ATOM 9686 C C . SER A 1 1224 ? 9.726 27.492 26.289 1.00 90.50 1224 SER A C 1
ATOM 9688 O O . SER A 1 1224 ? 10.101 26.336 26.467 1.00 90.50 1224 SER A O 1
ATOM 9690 N N . GLU A 1 1225 ? 9.225 28.218 27.284 1.00 93.12 1225 GLU A N 1
ATOM 9691 C CA . GLU A 1 1225 ? 9.183 27.765 28.674 1.00 93.12 1225 GLU A CA 1
ATOM 9692 C C . GLU A 1 1225 ? 8.121 26.669 28.871 1.00 93.12 1225 GLU A C 1
ATOM 9694 O O . GLU A 1 1225 ? 8.349 25.731 29.632 1.00 93.12 1225 GLU A O 1
ATOM 9699 N N . ALA A 1 1226 ? 7.005 26.727 28.130 1.00 94.31 1226 ALA A N 1
ATOM 9700 C CA . ALA A 1 1226 ? 5.966 25.694 28.144 1.00 94.31 1226 ALA A CA 1
ATOM 9701 C C . ALA A 1 1226 ? 6.422 24.414 27.430 1.00 94.31 1226 ALA A C 1
ATOM 9703 O O . ALA A 1 1226 ? 6.188 23.316 27.931 1.00 94.31 1226 ALA A O 1
ATOM 9704 N N . ILE A 1 1227 ? 7.136 24.546 26.307 1.00 94.75 1227 ILE A N 1
ATOM 9705 C CA . ILE A 1 1227 ? 7.761 23.407 25.616 1.00 94.75 1227 ILE A CA 1
ATOM 9706 C C . ILE A 1 1227 ? 8.804 22.753 26.531 1.00 94.75 1227 ILE A C 1
ATOM 9708 O O . ILE A 1 1227 ? 8.778 21.537 26.719 1.00 94.75 1227 ILE A O 1
ATOM 9712 N N . LYS A 1 1228 ? 9.654 23.556 27.191 1.00 94.75 1228 LYS A N 1
ATOM 9713 C CA . LYS A 1 1228 ? 10.599 23.073 28.208 1.00 94.75 1228 LYS A CA 1
ATOM 9714 C C . LYS A 1 1228 ? 9.885 22.340 29.350 1.00 94.75 1228 LYS A C 1
ATOM 9716 O O . LYS A 1 1228 ? 10.373 21.299 29.775 1.00 94.75 1228 LYS A O 1
ATOM 9721 N N . ALA A 1 1229 ? 8.748 22.842 29.836 1.00 96.44 1229 ALA A N 1
ATOM 9722 C CA . ALA A 1 1229 ? 7.986 22.182 30.895 1.00 96.44 1229 ALA A CA 1
ATOM 9723 C C . ALA A 1 1229 ? 7.424 20.822 30.458 1.00 96.44 1229 ALA A C 1
ATOM 9725 O O . ALA A 1 1229 ? 7.584 19.855 31.193 1.00 96.44 1229 ALA A O 1
ATOM 9726 N N . PHE A 1 1230 ? 6.842 20.717 29.258 1.00 97.19 1230 PHE A N 1
ATOM 9727 C CA . PHE A 1 1230 ? 6.387 19.429 28.722 1.00 97.19 1230 PHE A CA 1
ATOM 9728 C C . PHE A 1 1230 ? 7.536 18.428 28.551 1.00 97.19 1230 PHE A C 1
ATOM 9730 O O . PHE A 1 1230 ? 7.404 17.280 28.958 1.00 97.19 1230 PHE A O 1
ATOM 9737 N N . VAL A 1 1231 ? 8.679 18.861 28.009 1.00 96.88 1231 VAL A N 1
ATOM 9738 C CA . VAL A 1 1231 ? 9.858 17.998 27.817 1.00 96.88 1231 VAL A CA 1
ATOM 9739 C C . VAL A 1 1231 ? 10.496 17.559 29.141 1.00 96.88 1231 VAL A C 1
ATOM 9741 O O . VAL A 1 1231 ? 10.938 16.421 29.257 1.00 96.88 1231 VAL A O 1
ATOM 9744 N N . LEU A 1 1232 ? 10.517 18.415 30.166 1.00 96.19 1232 LEU A N 1
ATOM 9745 C CA . LEU A 1 1232 ? 11.030 18.047 31.493 1.00 96.19 1232 LEU A CA 1
ATOM 9746 C C . LEU A 1 1232 ? 10.026 17.257 32.349 1.00 96.19 1232 LEU A C 1
ATOM 9748 O O . LEU A 1 1232 ? 10.435 16.632 33.325 1.00 96.19 1232 LEU A O 1
ATOM 9752 N N . ALA A 1 1233 ? 8.736 17.263 32.002 1.00 97.06 1233 ALA A N 1
ATOM 9753 C CA . ALA A 1 1233 ? 7.711 16.473 32.683 1.00 97.06 1233 ALA A CA 1
ATOM 9754 C C . ALA A 1 1233 ? 7.690 14.994 32.253 1.00 97.06 1233 ALA A C 1
ATOM 9756 O O . ALA A 1 1233 ? 7.081 14.173 32.940 1.00 97.06 1233 ALA A O 1
ATOM 9757 N N . VAL A 1 1234 ? 8.348 14.628 31.146 1.00 97.56 1234 VAL A N 1
ATOM 9758 C CA . VAL A 1 1234 ? 8.440 13.231 30.701 1.00 97.56 1234 VAL A CA 1
ATOM 9759 C C . VAL A 1 1234 ? 9.453 12.465 31.572 1.00 97.56 1234 VAL A C 1
ATOM 9761 O O . VAL A 1 1234 ? 10.639 12.795 31.583 1.00 97.56 1234 VAL A O 1
ATOM 9764 N N . PRO A 1 1235 ? 9.029 11.425 32.317 1.00 97.06 1235 PRO A N 1
ATOM 9765 C CA . PRO A 1 1235 ? 9.925 10.692 33.201 1.00 97.06 1235 PRO A CA 1
ATOM 9766 C C . PRO A 1 1235 ? 10.740 9.636 32.432 1.00 97.06 1235 PRO A C 1
ATOM 9768 O O . PRO A 1 1235 ? 10.260 9.085 31.436 1.00 97.06 1235 PRO A O 1
ATOM 9771 N N . PRO A 1 1236 ? 11.934 9.254 32.926 1.00 96.44 1236 PRO A N 1
ATOM 9772 C CA . PRO A 1 1236 ? 12.710 8.163 32.347 1.00 96.44 1236 PRO A CA 1
ATOM 9773 C C . PRO A 1 1236 ? 11.927 6.844 32.266 1.00 96.44 1236 PRO A C 1
ATOM 9775 O O . PRO A 1 1236 ? 11.278 6.426 33.229 1.00 96.44 1236 PRO A O 1
ATOM 9778 N N . LYS A 1 1237 ? 12.068 6.150 31.130 1.00 95.88 1237 LYS A N 1
ATOM 9779 C CA . LYS A 1 1237 ? 11.331 4.933 30.738 1.00 95.88 1237 LYS A CA 1
ATOM 9780 C C . LYS A 1 1237 ? 9.829 5.173 30.497 1.00 95.88 1237 LYS A C 1
ATOM 9782 O O . LYS A 1 1237 ? 9.026 4.278 30.753 1.00 95.88 1237 LYS A O 1
ATOM 9787 N N . SER A 1 1238 ? 9.464 6.352 29.990 1.00 96.75 1238 SER A N 1
ATOM 9788 C CA . SER A 1 1238 ? 8.102 6.689 29.548 1.00 96.75 1238 SER A CA 1
ATOM 9789 C C . SER A 1 1238 ? 7.572 5.720 28.477 1.00 96.75 1238 SER A C 1
ATOM 9791 O O . SER A 1 1238 ? 8.300 5.360 27.550 1.00 96.75 1238 SER A O 1
ATOM 9793 N N . GLU A 1 1239 ? 6.295 5.332 28.579 1.00 96.62 1239 GLU A N 1
ATOM 9794 C CA . GLU A 1 1239 ? 5.566 4.527 27.580 1.00 96.62 1239 GLU A CA 1
ATOM 9795 C C . GLU A 1 1239 ? 5.256 5.276 26.263 1.00 96.62 1239 GLU A C 1
ATOM 9797 O O . GLU A 1 1239 ? 4.706 4.658 25.348 1.00 96.62 1239 GLU A O 1
ATOM 9802 N N . LEU A 1 1240 ? 5.600 6.568 26.144 1.00 97.44 1240 LEU A N 1
ATOM 9803 C CA . LEU A 1 1240 ? 5.318 7.385 24.960 1.00 97.44 1240 LEU A CA 1
ATOM 9804 C C . LEU A 1 1240 ? 5.853 6.741 23.671 1.00 97.44 1240 LEU A C 1
ATOM 9806 O O . LEU A 1 1240 ? 7.032 6.415 23.528 1.00 97.44 1240 LEU A O 1
ATOM 9810 N N . GLU A 1 1241 ? 4.946 6.607 22.710 1.00 96.38 1241 GLU A N 1
ATOM 9811 C CA . GLU A 1 1241 ? 5.181 6.115 21.355 1.00 96.38 1241 GLU A CA 1
ATOM 9812 C C . GLU A 1 1241 ? 5.157 7.267 20.341 1.00 96.38 1241 GLU A C 1
ATOM 9814 O O . GLU A 1 1241 ? 5.830 7.199 19.316 1.00 96.38 1241 GLU A O 1
ATOM 9819 N N . ASN A 1 1242 ? 4.388 8.325 20.624 1.00 95.94 1242 ASN A N 1
ATOM 9820 C CA . ASN A 1 1242 ? 4.326 9.557 19.839 1.00 95.94 1242 ASN A CA 1
ATOM 9821 C C . ASN A 1 1242 ? 4.248 10.773 20.775 1.00 95.94 1242 ASN A C 1
ATOM 9823 O O . ASN A 1 1242 ? 3.379 10.830 21.647 1.00 95.94 1242 ASN A O 1
ATOM 9827 N N . PHE A 1 1243 ? 5.112 11.761 20.553 1.00 96.88 1243 PHE A N 1
ATOM 9828 C CA . PHE A 1 1243 ? 5.117 13.054 21.232 1.00 96.88 1243 PHE A CA 1
ATOM 9829 C C . PHE A 1 1243 ? 5.303 14.156 20.184 1.00 96.88 1243 PHE A C 1
ATOM 9831 O O . PHE A 1 1243 ? 6.355 14.246 19.552 1.00 96.88 1243 PHE A O 1
ATOM 9838 N N . HIS A 1 1244 ? 4.281 14.984 19.982 1.00 96.19 1244 HIS A N 1
ATOM 9839 C CA . HIS A 1 1244 ? 4.306 16.076 19.010 1.00 96.19 1244 HIS A CA 1
ATOM 9840 C C . HIS A 1 1244 ? 3.841 17.376 19.667 1.00 96.19 1244 HIS A C 1
ATOM 9842 O O . HIS A 1 1244 ? 2.714 17.466 20.155 1.00 96.19 1244 HIS A O 1
ATOM 9848 N N . LEU A 1 1245 ? 4.719 18.375 19.677 1.00 95.25 1245 LEU A N 1
ATOM 9849 C CA . LEU A 1 1245 ? 4.437 19.736 20.124 1.00 95.25 1245 LEU A CA 1
ATOM 9850 C C . LEU A 1 1245 ? 4.597 20.678 18.937 1.00 95.25 1245 LEU A C 1
ATOM 9852 O O . LEU A 1 1245 ? 5.692 21.201 18.720 1.00 95.25 1245 LEU A O 1
ATOM 9856 N N . ASP A 1 1246 ? 3.532 20.888 18.168 1.00 87.88 1246 ASP A N 1
ATOM 9857 C CA . ASP A 1 1246 ? 3.572 21.916 17.133 1.00 87.88 1246 ASP A CA 1
ATOM 9858 C C . ASP A 1 1246 ? 3.626 23.311 17.777 1.00 87.88 1246 ASP A C 1
ATOM 9860 O O . ASP A 1 1246 ? 3.013 23.563 18.818 1.00 87.88 1246 ASP A O 1
ATOM 9864 N N . SER A 1 1247 ? 4.426 24.197 17.191 1.00 82.38 1247 SER A N 1
ATOM 9865 C CA . SER A 1 1247 ? 4.633 25.561 17.675 1.00 82.38 1247 SER A CA 1
ATOM 9866 C C . SER A 1 1247 ? 5.398 26.372 16.640 1.00 82.38 1247 SER A C 1
ATOM 9868 O O . SER A 1 1247 ? 6.596 26.162 16.417 1.00 82.38 1247 SER A O 1
ATOM 9870 N N . ASP A 1 1248 ? 4.736 27.368 16.065 1.00 78.81 1248 ASP A N 1
ATOM 9871 C CA . ASP A 1 1248 ? 5.380 28.292 15.142 1.00 78.81 1248 ASP A CA 1
ATOM 9872 C C . ASP A 1 1248 ? 6.358 29.247 15.842 1.00 78.81 1248 ASP A C 1
ATOM 9874 O O . ASP A 1 1248 ? 6.195 29.631 17.001 1.00 78.81 1248 ASP A O 1
ATOM 9878 N N . GLY A 1 1249 ? 7.408 29.633 15.113 1.00 79.50 1249 GLY A N 1
ATOM 9879 C CA . GLY A 1 1249 ? 8.417 30.592 15.570 1.00 79.50 1249 GLY A CA 1
ATOM 9880 C C . GLY A 1 1249 ? 9.510 30.033 16.491 1.00 79.50 1249 GLY A C 1
ATOM 9881 O O . GLY A 1 1249 ? 10.427 30.779 16.848 1.00 79.50 1249 GLY A O 1
ATOM 9882 N N . LEU A 1 1250 ? 9.481 28.744 16.856 1.00 84.50 1250 LEU A N 1
ATOM 9883 C CA . LEU A 1 1250 ? 10.583 28.135 17.605 1.00 84.50 1250 LEU A CA 1
ATOM 9884 C C . LEU A 1 1250 ? 11.823 27.959 16.711 1.00 84.50 1250 LEU A C 1
ATOM 9886 O O . LEU A 1 1250 ? 11.736 27.507 15.570 1.00 84.50 1250 LEU A O 1
ATOM 9890 N N . LYS A 1 1251 ? 13.003 28.313 17.233 1.00 88.25 1251 LYS A N 1
ATOM 9891 C CA . LYS A 1 1251 ? 14.274 28.143 16.514 1.00 88.25 1251 LYS A CA 1
ATOM 9892 C C . LYS A 1 1251 ? 14.678 26.670 16.471 1.00 88.25 1251 LYS A C 1
ATOM 9894 O O . LYS A 1 1251 ? 14.586 25.979 17.484 1.00 88.25 1251 LYS A O 1
ATOM 9899 N N . GLU A 1 1252 ? 15.222 26.233 15.339 1.00 86.06 1252 GLU A N 1
ATOM 9900 C CA . GLU A 1 1252 ? 15.721 24.870 15.100 1.00 86.06 1252 GLU A CA 1
ATOM 9901 C C . GLU A 1 1252 ? 16.590 24.333 16.247 1.00 86.06 1252 GLU A C 1
ATOM 9903 O O . GLU A 1 1252 ? 16.282 23.292 16.822 1.00 86.06 1252 GLU A O 1
ATOM 9908 N N . GLY A 1 1253 ? 17.607 25.092 16.672 1.00 86.62 1253 GLY A N 1
ATOM 9909 C CA . GLY A 1 1253 ? 18.492 24.694 17.771 1.00 86.62 1253 GLY A CA 1
ATOM 9910 C C . GLY A 1 1253 ? 17.779 24.457 19.111 1.00 86.62 1253 GLY A C 1
ATOM 9911 O O . GLY A 1 1253 ? 18.231 23.628 19.894 1.00 86.62 1253 GLY A O 1
ATOM 9912 N N . HIS A 1 1254 ? 16.641 25.115 19.370 1.00 88.19 1254 HIS A N 1
ATOM 9913 C CA . HIS A 1 1254 ? 15.816 24.813 20.547 1.00 88.19 1254 HIS A CA 1
ATOM 9914 C C . HIS A 1 1254 ? 15.032 23.508 20.344 1.00 88.19 1254 HIS A C 1
ATOM 9916 O O . HIS A 1 1254 ? 14.992 22.683 21.250 1.00 88.19 1254 HIS A O 1
ATOM 9922 N N . CYS A 1 1255 ? 14.457 23.288 19.156 1.00 88.06 1255 CYS A N 1
ATOM 9923 C CA . CYS A 1 1255 ? 13.742 22.051 18.815 1.00 88.06 1255 CYS A CA 1
ATOM 9924 C C . CYS A 1 1255 ? 14.661 20.827 18.968 1.00 88.06 1255 CYS A C 1
ATOM 9926 O O . CYS A 1 1255 ? 14.300 19.855 19.630 1.00 88.06 1255 CYS A O 1
ATOM 9928 N N . LEU A 1 1256 ? 15.882 20.914 18.428 1.00 85.44 1256 LEU A N 1
ATOM 9929 C CA . LEU A 1 1256 ? 16.903 19.870 18.522 1.00 85.44 1256 LEU A CA 1
ATOM 9930 C C . LEU A 1 1256 ? 17.377 19.643 19.968 1.00 85.44 1256 LEU A C 1
ATOM 9932 O O . LEU A 1 1256 ? 17.488 18.492 20.385 1.00 85.44 1256 LEU A O 1
ATOM 9936 N N . ALA A 1 1257 ? 17.588 20.706 20.753 1.00 90.19 1257 ALA A N 1
ATOM 9937 C CA . ALA A 1 1257 ? 17.960 20.590 22.167 1.00 90.19 1257 ALA A CA 1
ATOM 9938 C C . ALA A 1 1257 ? 16.850 19.949 23.023 1.00 90.19 1257 ALA A C 1
ATOM 9940 O O . ALA A 1 1257 ? 17.121 19.106 23.873 1.00 90.19 1257 ALA A O 1
ATOM 9941 N N . TYR A 1 1258 ? 15.580 20.291 22.787 1.00 94.06 1258 TYR A N 1
ATOM 9942 C CA . TYR A 1 1258 ? 14.465 19.627 23.464 1.00 94.06 1258 TYR A CA 1
ATOM 9943 C C . TYR A 1 1258 ? 14.328 18.159 23.031 1.00 94.06 1258 TYR A C 1
ATOM 9945 O O . TYR A 1 1258 ? 14.086 17.294 23.874 1.00 94.06 1258 TYR A O 1
ATOM 9953 N N . LYS A 1 1259 ? 14.558 17.846 21.747 1.00 90.75 1259 LYS A N 1
ATOM 9954 C CA . LYS A 1 1259 ? 14.564 16.464 21.244 1.00 90.75 1259 LYS A CA 1
ATOM 9955 C C . LYS A 1 1259 ? 15.681 15.624 21.877 1.00 90.75 1259 LYS A C 1
ATOM 9957 O O . LYS A 1 1259 ? 15.431 14.474 22.234 1.00 90.75 1259 LYS A O 1
ATOM 9962 N N . SER A 1 1260 ? 16.883 16.176 22.062 1.00 89.62 1260 SER A N 1
ATOM 9963 C CA . SER A 1 1260 ? 18.000 15.457 22.696 1.00 89.62 1260 SER A CA 1
ATOM 9964 C C . SER A 1 1260 ? 17.806 15.221 24.198 1.00 89.62 1260 SER A C 1
ATOM 9966 O O . SER A 1 1260 ? 18.290 14.210 24.701 1.00 89.62 1260 SER A O 1
ATOM 9968 N N . ILE A 1 1261 ? 17.049 16.077 24.897 1.00 94.00 1261 ILE A N 1
ATOM 9969 C CA . ILE A 1 1261 ? 16.619 15.843 26.290 1.00 94.00 1261 ILE A CA 1
ATOM 9970 C C . ILE A 1 1261 ? 15.551 14.739 26.362 1.00 94.00 1261 ILE A C 1
ATOM 9972 O O . ILE A 1 1261 ? 15.609 13.883 27.244 1.00 94.00 1261 ILE A O 1
ATOM 9976 N N . LEU A 1 1262 ? 14.590 14.744 25.432 1.00 93.75 1262 LEU A N 1
ATOM 9977 C CA . LEU A 1 1262 ? 13.439 13.840 25.453 1.00 93.75 1262 LEU A CA 1
ATOM 9978 C C . LEU A 1 1262 ? 13.779 12.405 25.020 1.00 93.75 1262 LEU A C 1
ATOM 9980 O O . LEU A 1 1262 ? 13.382 11.450 25.685 1.00 93.75 1262 LEU A O 1
ATOM 9984 N N . MET A 1 1263 ? 14.530 12.219 23.930 1.00 92.19 1263 MET A N 1
ATOM 9985 C CA . MET A 1 1263 ? 14.793 10.883 23.360 1.00 92.19 1263 MET A CA 1
ATOM 9986 C C . MET A 1 1263 ? 15.386 9.859 24.361 1.00 92.19 1263 MET A C 1
ATOM 9988 O O . MET A 1 1263 ? 14.935 8.712 24.344 1.00 92.19 1263 MET A O 1
ATOM 9992 N N . PRO A 1 1264 ? 16.327 10.208 25.268 1.00 94.81 1264 PRO A N 1
ATOM 9993 C CA . PRO A 1 1264 ? 16.826 9.293 26.304 1.00 94.81 1264 PRO A CA 1
ATOM 9994 C C . PRO A 1 1264 ? 15.792 8.883 27.366 1.00 94.81 1264 PRO A C 1
ATOM 9996 O O . PRO A 1 1264 ? 15.981 7.870 28.040 1.00 94.81 1264 PRO A O 1
ATOM 9999 N N . GLN A 1 1265 ? 14.712 9.651 27.543 1.00 95.50 1265 GLN A N 1
ATOM 10000 C CA . GLN A 1 1265 ? 13.665 9.367 28.529 1.00 95.50 1265 GLN A CA 1
ATOM 10001 C C . GLN A 1 1265 ? 12.664 8.312 28.025 1.00 95.50 1265 GLN A C 1
ATOM 10003 O O . GLN A 1 1265 ? 11.983 7.678 28.834 1.00 95.50 1265 GLN A O 1
ATOM 10008 N N . LEU A 1 1266 ? 12.565 8.095 26.710 1.00 94.56 1266 LEU A N 1
ATOM 10009 C CA . LEU A 1 1266 ? 11.540 7.242 26.104 1.00 94.56 1266 LEU A CA 1
ATOM 10010 C C . LEU A 1 1266 ? 11.902 5.752 26.158 1.00 94.56 1266 LEU A C 1
ATOM 10012 O O . LEU A 1 1266 ? 13.031 5.347 25.881 1.00 94.56 1266 LEU A O 1
ATOM 10016 N N . ARG A 1 1267 ? 10.920 4.896 26.475 1.00 92.81 1267 ARG A N 1
ATOM 10017 C CA . ARG A 1 1267 ? 11.105 3.434 26.498 1.00 92.81 1267 ARG A CA 1
ATOM 10018 C C . ARG A 1 1267 ? 11.286 2.851 25.093 1.00 92.81 1267 ARG A C 1
ATOM 10020 O O . ARG A 1 1267 ? 12.027 1.881 24.930 1.00 92.81 1267 ARG A O 1
ATOM 10027 N N . LYS A 1 1268 ? 10.612 3.413 24.082 1.00 89.62 1268 LYS A N 1
ATOM 10028 C CA . LYS A 1 1268 ? 10.751 3.010 22.675 1.00 89.62 1268 LYS A CA 1
ATOM 10029 C C . LYS A 1 1268 ? 11.719 3.949 21.956 1.00 89.62 1268 LYS A C 1
ATOM 10031 O O . LYS A 1 1268 ? 11.425 5.125 21.793 1.00 89.62 1268 LYS A O 1
ATOM 10036 N N . ARG A 1 1269 ? 12.832 3.416 21.436 1.00 83.25 1269 ARG A N 1
ATOM 10037 C CA . ARG A 1 1269 ? 13.749 4.181 20.559 1.00 83.25 1269 ARG A CA 1
ATOM 10038 C C . ARG A 1 1269 ? 13.114 4.571 19.218 1.00 83.25 1269 ARG A C 1
ATOM 10040 O O . ARG A 1 1269 ? 13.557 5.522 18.596 1.00 83.25 1269 ARG A O 1
ATOM 10047 N N . THR A 1 1270 ? 12.074 3.849 18.802 1.00 81.81 1270 THR A N 1
ATOM 10048 C CA . THR A 1 1270 ? 11.274 4.105 17.595 1.00 81.81 1270 THR A CA 1
ATOM 10049 C C . THR A 1 1270 ? 10.083 5.037 17.855 1.00 81.81 1270 THR A C 1
ATOM 10051 O O . THR A 1 1270 ? 9.122 5.016 17.089 1.00 81.81 1270 THR A O 1
ATOM 10054 N N . ALA A 1 1271 ? 10.071 5.776 18.969 1.00 86.88 1271 ALA A N 1
ATOM 10055 C CA . ALA A 1 1271 ? 9.016 6.742 19.248 1.00 86.88 1271 ALA A CA 1
ATOM 10056 C C . ALA A 1 1271 ? 9.147 7.965 18.328 1.00 86.88 1271 ALA A C 1
ATOM 10058 O O . ALA A 1 1271 ? 10.246 8.487 18.130 1.00 86.88 1271 ALA A O 1
ATOM 10059 N N . LEU A 1 1272 ? 8.025 8.439 17.785 1.00 89.38 1272 LEU A N 1
ATOM 10060 C CA . LEU A 1 1272 ? 8.000 9.646 16.963 1.00 89.38 1272 LEU A CA 1
ATOM 10061 C C . LEU A 1 1272 ? 8.057 10.875 17.879 1.00 89.38 1272 LEU A C 1
ATOM 10063 O O . LEU A 1 1272 ? 7.137 11.095 18.667 1.00 89.38 1272 LEU A O 1
ATOM 10067 N N . VAL A 1 1273 ? 9.120 11.675 17.774 1.00 91.75 1273 VAL A N 1
ATOM 10068 C CA . VAL A 1 1273 ? 9.298 12.904 18.563 1.00 91.75 1273 VAL A CA 1
ATOM 10069 C C . VAL A 1 1273 ? 9.432 14.099 17.635 1.00 91.75 1273 VAL A C 1
ATOM 10071 O O . VAL A 1 1273 ? 10.420 14.213 16.915 1.00 91.75 1273 VAL A O 1
ATOM 10074 N N . SER A 1 1274 ? 8.460 15.005 17.700 1.00 91.50 1274 SER A N 1
ATOM 10075 C CA . SER A 1 1274 ? 8.387 16.195 16.858 1.00 91.50 1274 SER A CA 1
ATOM 10076 C C . SER A 1 1274 ? 8.125 17.447 17.700 1.00 91.50 1274 SER A C 1
ATOM 10078 O O . SER A 1 1274 ? 7.290 17.440 18.606 1.00 91.50 1274 SER A O 1
ATOM 10080 N N . ILE A 1 1275 ? 8.891 18.510 17.450 1.00 90.50 1275 ILE A N 1
ATOM 10081 C CA . ILE A 1 1275 ? 8.853 19.766 18.214 1.00 90.50 1275 ILE A CA 1
ATOM 10082 C C . ILE A 1 1275 ? 8.985 20.922 17.220 1.00 90.50 1275 ILE A C 1
ATOM 10084 O O . ILE A 1 1275 ? 9.989 21.033 16.512 1.00 90.50 1275 ILE A O 1
ATOM 10088 N N . GLY A 1 1276 ? 7.949 21.756 17.137 1.00 85.94 1276 GLY A N 1
ATOM 10089 C CA . GLY A 1 1276 ? 7.724 22.624 15.986 1.00 85.94 1276 GLY A CA 1
ATOM 10090 C C . GLY A 1 1276 ? 7.675 21.809 14.689 1.00 85.94 1276 GLY A C 1
ATOM 10091 O O . GLY A 1 1276 ? 7.257 20.653 14.665 1.00 85.94 1276 GLY A O 1
ATOM 10092 N N . ARG A 1 1277 ? 8.195 22.390 13.606 1.00 75.38 1277 ARG A N 1
ATOM 10093 C CA . ARG A 1 1277 ? 8.214 21.779 12.263 1.00 75.38 1277 ARG A CA 1
ATOM 10094 C C . ARG A 1 1277 ? 9.278 20.679 12.074 1.00 75.38 1277 ARG A C 1
ATOM 10096 O O . ARG A 1 1277 ? 9.489 20.229 10.951 1.00 75.38 1277 ARG A O 1
ATOM 10103 N N . TYR A 1 1278 ? 9.958 20.262 13.143 1.00 70.88 1278 TYR A N 1
ATOM 10104 C CA . TYR A 1 1278 ? 11.039 19.273 13.114 1.00 70.88 1278 TYR A CA 1
ATOM 10105 C C . TYR A 1 1278 ? 10.540 17.921 13.643 1.00 70.88 1278 TYR A C 1
ATOM 10107 O O . TYR A 1 1278 ? 9.795 17.872 14.627 1.00 70.88 1278 TYR A O 1
ATOM 10115 N N . PHE A 1 1279 ? 10.952 16.839 12.977 1.00 58.81 1279 PHE A N 1
ATOM 10116 C CA . PHE A 1 1279 ? 10.660 15.432 13.297 1.00 58.81 1279 PHE A CA 1
ATOM 10117 C C . PHE A 1 1279 ? 11.932 14.681 13.703 1.00 58.81 1279 PHE A C 1
ATOM 10119 O O . PHE A 1 1279 ? 13.017 15.308 13.759 1.00 58.81 1279 PHE A O 1
#